Protein 7VNO (pdb70)

Sequence (904 aa):
LKPNVKEIPGPKARKVIEEHHKYMATTTNDPNEYFLVIERAEGVYWIDVDGNVLLDFSSGIGVMNVGLRNPKVIEAIKKQLDLVLHAAGTDYYNPYQVELAKKLVEIAPGDIERKVFLSNSGTEANEAALKIAKWSTNRKMFIAFIGAFHGRRTHGTMSLTASKPVQRSRMFPTMPGVVHVPYPNPYRNPWGIDGYENPDELINRVIDYIEEYLFEHYVPAEEVAGIFFEPIQGEGGYVVPPKNFFKELKKLADKHGILLIDDEVQMGMGRTGRMWAIEHFDIVPDIVTVAKALGGGIPIGATIFRADLDFGVSGVHSNTFGGNTVAAAAALAVIEELQNGLIENAQKLEPLFRERRLEEMKEKYEIIGDVRGLGLAWGVEFVKDRKTKEYATKERGEIVVEALKRGLALLGCGKSAIRLIPPLIISEEEAKMGLDIFEEAIKVVSERHGYKIHLKPNVKEIPGPKARKVIEEHHKYMATTTNDPNEYFLVIERAEGVYWIDVDGNVLLDFSSGIGVMNVGLRNPKVIEAIKKQLDLVLHAAGTDYYNPYQVELAKKLVEIAPGDIERKVFLSNSGTEANEAALKIAKWSTNRKMFIAFIGAFHGRTHGTMSLTASKPVQRSRMFPTMPGVVHVPYPNPYRNPWGIDGYENPDELINRVIDYIEEYLFEHYVPAEEVAGIFFEPIQGEGGYVVPPKNFFKELKKLADKHGILLIDDEVQMGMGRTGRMWAIEHFDIVPDIVTVAKALGGGIPIGATIFRADLDFGVSGVHSNTFGGNTVAAAAALAVIEELQNGLIENAQKLEPLFRERRLEEMKEKYEIIGDVRGLGLAWGVEFVKDRKTKEYATKERGEIVVEALKRGLALLGCGKSAIRLIPPLIISEEEAKMGLDIFEEAIKVVSERHGYKIH

Nearest PDB structures (foldseek):
  7vno-assembly1_A  TM=1.002E+00  e=1.100E-95  Pyrococcus horikoshii OT3
  2eo5-assembly1_A  TM=9.708E-01  e=4.259E-56  Sulfurisphaera tokodaii str. 7
  4atp-assembly2_H  TM=9.411E-01  e=1.383E-45  Paenarthrobacter aurescens TC1
  3gju-assembly1_A-2  TM=9.257E-01  e=5.301E-36  Mesorhizobium japonicum MAFF 303099
  3fcr-assembly1_A-2  TM=9.163E-01  e=5.950E-36  Ruegeria sp. TM1040

B-factor: mean 28.73, std 11.52, range [11.5, 78.12]

Foldseek 3Di:
DDQFFDDPVDPVLVVVVVVCVVPHDDDPDDVQQASAAFDDFDFQWTQHPVRGIFREQCCVLQQQQQGRCNPLLVVLLVVLVVPDFFDQVQPDPDVLLVVLQVVCQVQAPDPFGKGKWKDFAQLVLVVVVQLLLCQLLVARAEEEEALAQRDQALVRLLRHHADCVSCVVVPPGRPHYDYFHDLQCQDDPVNHNCVVVVPVSLCVRLCCCVVVDCVPPHVLLRYSAYEYECAHRLSFRGHHDLQNVVSVVVSCVVRVHFYEYEQQRPALLQQLGNGSCVSNPDRGQWYKYFRNLQSPGGMIMIMGRVSSDRPDPDSDDDRCTSGSSSSSSNVSSNVSSVVPLSVLLQVCFVVQVVLLVVLVVFFQQFLDWDGGRQKIKTFGAPHNVVSHGPQVLLSQLQVQLVSRRHHWDDHGRGMIIRGGHSSDDNVSVVVSSVSSSVSSVVSCVVVVTGGD/DDQFFDDVVDDVLVVVVVVCVVPHDDDPDDCQQASAAFDDFDFQWTQGPVRGIFGEQCCVVQQQQLGLDNPLLVVLLVVVVVPDFFDQCQPDNDVLLVVLQVVCQVQAPDDFGKGKWKDFAQLVLVVVVQLLLCQLLVARAEEEEALAQRDQALARLLRRHFDCVSCVVVPPGRPHYDYFHDQQCQDDPVNHNCVVVVVVSLVVRLCCCVVVPCVPPHVLLRYSAYEYECARRLQFRGHHDLQNVVSVVVSCVVRVHFYEYEQQRPALLQQLGRGSCVSNPDRGQWYKYFRNLQSPGGMIMIMGRHSSDNPDPDSDDDRCGSRSSSSSSNVSSNVSNVPPLSVLLVVCFVVQVVLVVVLVVFFQQFLDWDGGRQKIKTFGAPGNVVSHGPQVLQSQLSVQLVSRRYHWDAHHRGMTIRRGHSSADPVSVVVSSVSSSVSSVVSCVVVVTGGD

InterPro domains:
  IPR005814 Aminotransferase class-III [PF00202] (34-442)
  IPR005814 Aminotransferase class-III [PIRSF000521] (7-443)
  IPR005814 Aminotransferase class-III [cd00610] (19-442)
  IPR015421 Pyridoxal phosphate-dependent transferase, major domain [G3DSA:3.40.640.10] (72-341)
  IPR015422 Pyridoxal phosphate-dependent transferase, small domain [G3DSA:3.90.1150.10] (16-440)
  IPR015424 Pyridoxal phosphate-dependent transferase [SSF53383] (30-443)
  IPR049704 Aminotransferases class-III pyridoxal-phosphate attachment site [PS00600] (261-298)
  IPR050103 Class-III Pyridoxal-phosphate-dependent Aminotransferase [PTHR11986] (13-445)

Radius of gyration: 27.24 Å; Cα contacts (8 Å, |Δi|>4): 2282; chains: 2; bounding box: 82×69×56 Å

Organism: Pyrococcus horikoshii (strain ATCC 700860 / DSM 12428 / JCM 9974 / NBRC 100139 / OT-3) (NCBI:txid70601)

Structure (mmCIF, N/CA/C/O backbone):
data_7VNO
#
_entry.id   7VNO
#
_cell.length_a   113.378
_cell.length_b   113.378
_cell.length_c   290.041
_cell.angle_alpha   90.000
_cell.angle_beta   90.000
_cell.angle_gamma   120.000
#
_symmetry.space_group_name_H-M   'P 65 2 2'
#
loop_
_entity.id
_entity.type
_entity.pdbx_description
1 polymer '454aa long hypothetical 4-aminobutyrate aminotransferase'
2 non-polymer "PYRIDOXAL-5'-PHOSPHATE"
3 non-polymer GLYCEROL
4 non-polymer 1,2-ETHANEDIOL
5 water water
#
loop_
_atom_site.group_PDB
_atom_site.id
_atom_site.type_symbol
_atom_site.label_atom_id
_atom_site.label_alt_id
_atom_site.label_comp_id
_atom_site.label_asym_id
_atom_site.label_entity_id
_atom_site.label_seq_id
_atom_site.pdbx_PDB_ins_code
_atom_site.Cartn_x
_atom_site.Cartn_y
_atom_site.Cartn_z
_atom_site.occupancy
_atom_site.B_iso_or_equiv
_atom_site.auth_seq_id
_atom_site.auth_comp_id
_atom_site.auth_asym_id
_atom_site.auth_atom_id
_atom_site.pdbx_PDB_model_num
ATOM 1 N N . LEU A 1 3 ? 21.097 21.580 136.833 1.00 48.69 3 LEU A N 1
ATOM 2 C CA . LEU A 1 3 ? 20.507 22.797 137.462 1.00 44.09 3 LEU A CA 1
ATOM 3 C C . LEU A 1 3 ? 18.979 22.739 137.346 1.00 42.91 3 LEU A C 1
ATOM 4 O O . LEU A 1 3 ? 18.458 22.403 136.262 1.00 38.35 3 LEU A O 1
ATOM 9 N N . LYS A 1 4 ? 18.306 23.085 138.440 1.00 43.76 4 LYS A N 1
ATOM 10 C CA . LYS A 1 4 ? 16.847 23.320 138.515 1.00 45.76 4 LYS A CA 1
ATOM 11 C C . LYS A 1 4 ? 16.633 24.555 139.372 1.00 37.10 4 LYS A C 1
ATOM 12 O O . LYS A 1 4 ? 17.519 24.942 140.127 1.00 33.27 4 LYS A O 1
ATOM 18 N N . PRO A 1 5 ? 15.448 25.202 139.311 1.00 37.00 5 PRO A N 1
ATOM 19 C CA . PRO A 1 5 ? 15.142 26.283 140.245 1.00 38.10 5 PRO A CA 1
ATOM 20 C C . PRO A 1 5 ? 15.381 25.821 141.700 1.00 39.44 5 PRO A C 1
ATOM 21 O O . PRO A 1 5 ? 14.928 24.748 142.040 1.00 40.08 5 PRO A O 1
ATOM 25 N N . ASN A 1 6 ? 16.104 26.601 142.502 1.00 36.93 6 ASN A N 1
ATOM 26 C CA . ASN A 1 6 ? 16.507 26.247 143.893 1.00 36.18 6 ASN A CA 1
ATOM 27 C C . ASN A 1 6 ? 16.907 27.511 144.643 1.00 35.44 6 ASN A C 1
ATOM 28 O O . ASN A 1 6 ? 18.095 27.967 144.508 1.00 34.83 6 ASN A O 1
ATOM 33 N N . VAL A 1 7 ? 15.960 28.054 145.407 1.00 33.62 7 VAL A N 1
ATOM 34 C CA . VAL A 1 7 ? 16.112 29.334 146.148 1.00 35.98 7 VAL A CA 1
ATOM 35 C C . VAL A 1 7 ? 15.804 29.081 147.626 1.00 40.10 7 VAL A C 1
ATOM 36 O O . VAL A 1 7 ? 14.740 28.468 147.914 1.00 38.38 7 VAL A O 1
ATOM 40 N N . LYS A 1 8 ? 16.713 29.509 148.509 1.00 40.50 8 LYS A N 1
ATOM 41 C CA . LYS A 1 8 ? 16.519 29.532 149.981 1.00 47.85 8 LYS A CA 1
ATOM 42 C C . LYS A 1 8 ? 16.264 30.985 150.364 1.00 45.77 8 LYS A C 1
ATOM 43 O O . LYS A 1 8 ? 15.320 31.552 149.807 1.00 47.69 8 LYS A O 1
ATOM 49 N N . GLU A 1 9 ? 17.071 31.573 151.250 1.00 46.17 9 GLU A N 1
ATOM 50 C CA . GLU A 1 9 ? 16.944 33.012 151.605 1.00 42.82 9 GLU A CA 1
ATOM 51 C C . GLU A 1 9 ? 17.402 33.844 150.398 1.00 45.68 9 GLU A C 1
ATOM 52 O O . GLU A 1 9 ? 18.498 33.574 149.850 1.00 35.58 9 GLU A O 1
ATOM 58 N N . ILE A 1 10 ? 16.577 34.792 149.974 1.00 38.62 10 ILE A N 1
ATOM 59 C CA . ILE A 1 10 ? 16.958 35.761 148.907 1.00 40.95 10 ILE A CA 1
ATOM 60 C C . ILE A 1 10 ? 16.295 37.084 149.241 1.00 37.97 10 ILE A C 1
ATOM 61 O O . ILE A 1 10 ? 15.103 37.106 149.488 1.00 40.22 10 ILE A O 1
ATOM 66 N N . PRO A 1 11 ? 17.032 38.210 149.299 1.00 39.02 11 PRO A N 1
ATOM 67 C CA . PRO A 1 11 ? 18.480 38.209 149.108 1.00 41.14 11 PRO A CA 1
ATOM 68 C C . PRO A 1 11 ? 19.230 37.612 150.315 1.00 39.75 11 PRO A C 1
ATOM 69 O O . PRO A 1 11 ? 18.917 37.964 151.436 1.00 36.19 11 PRO A O 1
ATOM 73 N N . GLY A 1 12 ? 20.236 36.782 150.032 1.00 41.39 12 GLY A N 1
ATOM 74 C CA . GLY A 1 12 ? 21.120 36.183 151.045 1.00 44.97 12 GLY A CA 1
ATOM 75 C C . GLY A 1 12 ? 22.086 37.218 151.608 1.00 41.38 12 GLY A C 1
ATOM 76 O O . GLY A 1 12 ? 22.035 38.386 151.238 1.00 44.26 12 GLY A O 1
ATOM 77 N N . PRO A 1 13 ? 23.013 36.810 152.496 1.00 38.45 13 PRO A N 1
ATOM 78 C CA . PRO A 1 13 ? 23.959 37.750 153.111 1.00 39.24 13 PRO A CA 1
ATOM 79 C C . PRO A 1 13 ? 24.914 38.397 152.094 1.00 35.05 13 PRO A C 1
ATOM 80 O O . PRO A 1 13 ? 25.157 39.593 152.196 1.00 37.94 13 PRO A O 1
ATOM 84 N N . LYS A 1 14 ? 25.442 37.621 151.150 1.00 39.31 14 LYS A N 1
ATOM 85 C CA . LYS A 1 14 ? 26.418 38.130 150.153 1.00 39.62 14 LYS A CA 1
ATOM 86 C C . LYS A 1 14 ? 25.663 39.071 149.199 1.00 47.27 14 LYS A C 1
ATOM 87 O O . LYS A 1 14 ? 26.217 40.155 148.867 1.00 47.17 14 LYS A O 1
ATOM 93 N N . ALA A 1 15 ? 24.427 38.712 148.827 1.00 41.07 15 ALA A N 1
ATOM 94 C CA . ALA A 1 15 ? 23.535 39.567 148.009 1.00 39.16 15 ALA A CA 1
ATOM 95 C C . ALA A 1 15 ? 23.292 40.894 148.732 1.00 37.65 15 ALA A C 1
ATOM 96 O O . ALA A 1 15 ? 23.495 41.940 148.108 1.00 35.81 15 ALA A O 1
ATOM 98 N N . ARG A 1 16 ? 22.897 40.878 150.011 1.00 37.39 16 ARG A N 1
ATOM 99 C CA . ARG A 1 16 ? 22.629 42.122 150.784 1.00 40.64 16 ARG A CA 1
ATOM 100 C C . ARG A 1 16 ? 23.870 43.029 150.775 1.00 40.51 16 ARG A C 1
ATOM 101 O O . ARG A 1 16 ? 23.711 44.262 150.761 1.00 43.30 16 ARG A O 1
ATOM 109 N N . LYS A 1 17 ? 25.071 42.462 150.827 1.00 40.02 17 LYS A N 1
ATOM 110 C CA . LYS A 1 17 ? 26.305 43.275 150.935 1.00 42.75 17 LYS A CA 1
ATOM 111 C C . LYS A 1 17 ? 26.567 43.968 149.594 1.00 39.59 17 LYS A C 1
ATOM 112 O O . LYS A 1 17 ? 26.983 45.118 149.628 1.00 38.98 17 LYS A O 1
ATOM 118 N N . VAL A 1 18 ? 26.335 43.283 148.470 1.00 37.85 18 VAL A N 1
ATOM 119 C CA . VAL A 1 18 ? 26.532 43.879 147.116 1.00 36.20 18 VAL A CA 1
ATOM 120 C C . VAL A 1 18 ? 25.484 44.972 146.903 1.00 37.28 18 VAL A C 1
ATOM 121 O O . VAL A 1 18 ? 25.873 46.072 146.451 1.00 39.03 18 VAL A O 1
ATOM 125 N N . ILE A 1 19 ? 24.225 44.745 147.294 1.00 36.97 19 ILE A N 1
ATOM 126 C CA . ILE A 1 19 ? 23.178 45.800 147.179 1.00 36.12 19 ILE A CA 1
ATOM 127 C C . ILE A 1 19 ? 23.621 47.037 147.973 1.00 34.45 19 ILE A C 1
ATOM 128 O O . ILE A 1 19 ? 23.502 48.176 147.460 1.00 34.02 19 ILE A O 1
ATOM 133 N N . GLU A 1 20 ? 24.116 46.858 149.197 1.00 36.06 20 GLU A N 1
ATOM 134 C CA . GLU A 1 20 ? 24.583 47.994 150.035 1.00 35.53 20 GLU A CA 1
ATOM 135 C C . GLU A 1 20 ? 25.720 48.763 149.330 1.00 35.87 20 GLU A C 1
ATOM 136 O O . GLU A 1 20 ? 25.700 50.010 149.340 1.00 35.93 20 GLU A O 1
ATOM 142 N N . GLU A 1 21 ? 26.696 48.044 148.782 1.00 36.97 21 GLU A N 1
ATOM 143 C CA . GLU A 1 21 ? 27.883 48.640 148.112 1.00 36.76 21 GLU A CA 1
ATOM 144 C C . GLU A 1 21 ? 27.442 49.350 146.822 1.00 33.32 21 GLU A C 1
ATOM 145 O O . GLU A 1 21 ? 27.922 50.457 146.550 1.00 31.87 21 GLU A O 1
ATOM 151 N N . HIS A 1 22 ? 26.504 48.743 146.096 1.00 32.32 22 HIS A N 1
ATOM 152 C CA . HIS A 1 22 ? 26.009 49.341 144.829 1.00 31.42 22 HIS A CA 1
ATOM 153 C C . HIS A 1 22 ? 25.383 50.705 145.137 1.00 33.46 22 HIS A C 1
ATOM 154 O O . HIS A 1 22 ? 25.685 51.670 144.422 1.00 27.77 22 HIS A O 1
ATOM 161 N N . HIS A 1 23 ? 24.592 50.783 146.209 1.00 35.38 23 HIS A N 1
ATOM 162 C CA . HIS A 1 23 ? 23.930 52.052 146.611 1.00 39.71 23 HIS A CA 1
ATOM 163 C C . HIS A 1 23 ? 24.979 53.104 146.990 1.00 31.89 23 HIS A C 1
ATOM 164 O O . HIS A 1 23 ? 24.722 54.296 146.783 1.00 33.35 23 HIS A O 1
ATOM 171 N N . LYS A 1 24 ? 26.064 52.673 147.629 1.00 30.89 24 LYS A N 1
ATOM 172 C CA . LYS A 1 24 ? 27.159 53.580 148.062 1.00 31.26 24 LYS A CA 1
ATOM 173 C C . LYS A 1 24 ? 27.962 54.186 146.898 1.00 30.06 24 LYS A C 1
ATOM 174 O O . LYS A 1 24 ? 28.235 55.392 146.952 1.00 31.19 24 LYS A O 1
ATOM 180 N N . TYR A 1 25 ? 28.286 53.397 145.870 1.00 28.12 25 TYR A N 1
ATOM 181 C CA . TYR A 1 25 ? 29.251 53.855 144.822 1.00 26.30 25 TYR A CA 1
ATOM 182 C C . TYR A 1 25 ? 28.514 54.207 143.520 1.00 29.09 25 TYR A C 1
ATOM 183 O O . TYR A 1 25 ? 29.090 54.946 142.702 1.00 27.51 25 TYR A O 1
ATOM 192 N N . MET A 1 26 ? 27.304 53.715 143.296 1.00 27.71 26 MET A N 1
ATOM 193 C CA . MET A 1 26 ? 26.703 53.880 141.942 1.00 29.57 26 MET A CA 1
ATOM 194 C C . MET A 1 26 ? 25.535 54.865 141.894 1.00 31.27 26 MET A C 1
ATOM 195 O O . MET A 1 26 ? 24.885 55.094 142.903 1.00 27.45 26 MET A O 1
ATOM 200 N N . ALA A 1 27 ? 25.345 55.477 140.720 1.00 27.18 27 ALA A N 1
ATOM 201 C CA . ALA A 1 27 ? 24.266 56.447 140.436 1.00 31.84 27 ALA A CA 1
ATOM 202 C C . ALA A 1 27 ? 22.923 55.767 140.705 1.00 29.26 27 ALA A C 1
ATOM 203 O O . ALA A 1 27 ? 22.813 54.536 140.453 1.00 31.20 27 ALA A O 1
ATOM 205 N N . THR A 1 28 ? 21.941 56.542 141.156 1.00 34.14 28 THR A N 1
ATOM 206 C CA . THR A 1 28 ? 20.503 56.136 141.206 1.00 34.25 28 THR A CA 1
ATOM 207 C C . THR A 1 28 ? 19.969 56.068 139.762 1.00 36.10 28 THR A C 1
ATOM 208 O O . THR A 1 28 ? 19.935 57.111 139.105 1.00 37.22 28 THR A O 1
ATOM 212 N N . THR A 1 29 ? 19.641 54.863 139.292 1.00 39.50 29 THR A N 1
ATOM 213 C CA . THR A 1 29 ? 19.130 54.552 137.927 1.00 37.79 29 THR A CA 1
ATOM 214 C C . THR A 1 29 ? 17.744 53.901 138.086 1.00 39.33 29 THR A C 1
ATOM 215 O O . THR A 1 29 ? 16.852 54.579 138.649 1.00 36.49 29 THR A O 1
ATOM 219 N N . THR A 1 30 ? 17.597 52.631 137.668 1.00 39.38 30 THR A N 1
ATOM 220 C CA . THR A 1 30 ? 16.328 51.845 137.687 1.00 44.90 30 THR A CA 1
ATOM 221 C C . THR A 1 30 ? 16.469 50.605 138.596 1.00 43.39 30 THR A C 1
ATOM 222 O O . THR A 1 30 ? 15.557 49.742 138.544 1.00 38.43 30 THR A O 1
ATOM 226 N N . ASN A 1 31 ? 17.567 50.491 139.366 1.00 43.98 31 ASN A N 1
ATOM 227 C CA . ASN A 1 31 ? 17.788 49.358 140.316 1.00 46.52 31 ASN A CA 1
ATOM 228 C C . ASN A 1 31 ? 16.739 49.461 141.431 1.00 51.60 31 ASN A C 1
ATOM 229 O O . ASN A 1 31 ? 16.462 50.589 141.887 1.00 46.05 31 ASN A O 1
ATOM 234 N N . ASP A 1 32 ? 16.167 48.324 141.839 1.00 56.88 32 ASP A N 1
ATOM 235 C CA . ASP A 1 32 ? 15.121 48.264 142.895 1.00 56.24 32 ASP A CA 1
ATOM 236 C C . ASP A 1 32 ? 15.569 47.259 143.961 1.00 53.91 32 ASP A C 1
ATOM 237 O O . ASP A 1 32 ? 15.512 46.051 143.713 1.00 48.70 32 ASP A O 1
ATOM 242 N N . PRO A 1 33 ? 16.046 47.714 145.154 1.00 57.09 33 PRO A N 1
ATOM 243 C CA . PRO A 1 33 ? 16.446 46.788 146.223 1.00 57.83 33 PRO A CA 1
ATOM 244 C C . PRO A 1 33 ? 15.267 45.965 146.787 1.00 57.58 33 PRO A C 1
ATOM 245 O O . PRO A 1 33 ? 15.510 44.862 147.292 1.00 48.06 33 PRO A O 1
ATOM 249 N N . ASN A 1 34 ? 14.029 46.483 146.682 1.00 54.90 34 ASN A N 1
ATOM 250 C CA . ASN A 1 34 ? 12.807 45.850 147.264 1.00 57.08 34 ASN A CA 1
ATOM 251 C C . ASN A 1 34 ? 12.132 44.898 146.251 1.00 59.40 34 ASN A C 1
ATOM 252 O O . ASN A 1 34 ? 11.494 43.927 146.712 1.00 55.06 34 ASN A O 1
ATOM 257 N N . GLU A 1 35 ? 12.205 45.183 144.944 1.00 55.49 35 GLU A N 1
ATOM 258 C CA . GLU A 1 35 ? 11.509 44.344 143.922 1.00 60.55 35 GLU A CA 1
ATOM 259 C C . GLU A 1 35 ? 12.483 43.540 143.053 1.00 56.00 35 GLU A C 1
ATOM 260 O O . GLU A 1 35 ? 12.066 42.496 142.591 1.00 50.05 35 GLU A O 1
ATOM 266 N N . TYR A 1 36 ? 13.735 43.983 142.904 1.00 53.53 36 TYR A N 1
ATOM 267 C CA . TYR A 1 36 ? 14.704 43.304 141.998 1.00 52.56 36 TYR A CA 1
ATOM 268 C C . TYR A 1 36 ? 16.014 43.028 142.740 1.00 53.32 36 TYR A C 1
ATOM 269 O O . TYR A 1 36 ? 17.088 43.396 142.242 1.00 47.83 36 TYR A O 1
ATOM 278 N N . PHE A 1 37 ? 15.929 42.222 143.799 1.00 45.56 37 PHE A N 1
ATOM 279 C CA . PHE A 1 37 ? 17.096 41.925 144.659 1.00 43.27 37 PHE A CA 1
ATOM 280 C C . PHE A 1 37 ? 17.840 40.680 144.175 1.00 37.92 37 PHE A C 1
ATOM 281 O O . PHE A 1 37 ? 18.310 39.912 145.000 1.00 39.21 37 PHE A O 1
ATOM 289 N N . LEU A 1 38 ? 17.900 40.499 142.861 1.00 32.74 38 LEU A N 1
ATOM 290 C CA . LEU A 1 38 ? 18.641 39.384 142.211 1.00 33.25 38 LEU A CA 1
ATOM 291 C C . LEU A 1 38 ? 20.075 39.864 141.982 1.00 33.98 38 LEU A C 1
ATOM 292 O O . LEU A 1 38 ? 20.234 40.882 141.276 1.00 31.89 38 LEU A O 1
ATOM 297 N N . VAL A 1 39 ? 21.059 39.235 142.631 1.00 32.66 39 VAL A N 1
ATOM 298 C CA . VAL A 1 39 ? 22.497 39.637 142.535 1.00 32.37 39 VAL A CA 1
ATOM 299 C C . VAL A 1 39 ? 23.272 38.499 141.886 1.00 34.10 39 VAL A C 1
ATOM 300 O O . VAL A 1 39 ? 23.586 37.479 142.582 1.00 32.65 39 VAL A O 1
ATOM 304 N N . ILE A 1 40 ? 23.537 38.647 140.596 1.00 30.70 40 ILE A N 1
ATOM 305 C CA . ILE A 1 40 ? 23.989 37.532 139.721 1.00 35.19 40 ILE A CA 1
ATOM 306 C C . ILE A 1 40 ? 25.497 37.381 139.895 1.00 38.38 40 ILE A C 1
ATOM 307 O O . ILE A 1 40 ? 26.196 38.426 139.904 1.00 35.93 40 ILE A O 1
ATOM 312 N N . GLU A 1 41 ? 25.954 36.140 140.079 1.00 36.47 41 GLU A N 1
ATOM 313 C CA . GLU A 1 41 ? 27.391 35.799 140.150 1.00 39.02 41 GLU A CA 1
ATOM 314 C C . GLU A 1 41 ? 27.801 35.093 138.867 1.00 41.14 41 GLU A C 1
ATOM 315 O O . GLU A 1 41 ? 28.879 35.415 138.344 1.00 41.00 41 GLU A O 1
ATOM 321 N N . ARG A 1 42 ? 26.972 34.174 138.379 1.00 37.35 42 ARG A N 1
ATOM 322 C CA . ARG A 1 42 ? 27.255 33.479 137.104 1.00 40.73 42 ARG A CA 1
ATOM 323 C C . ARG A 1 42 ? 25.954 32.981 136.474 1.00 39.16 42 ARG A C 1
ATOM 324 O O . ARG A 1 42 ? 24.846 33.221 137.046 1.00 39.37 42 ARG A O 1
ATOM 332 N N . ALA A 1 43 ? 26.091 32.316 135.333 1.00 34.54 43 ALA A N 1
ATOM 333 C CA . ALA A 1 43 ? 24.978 31.933 134.463 1.00 38.87 43 ALA A CA 1
ATOM 334 C C . ALA A 1 43 ? 25.366 30.627 133.804 1.00 40.30 43 ALA A C 1
ATOM 335 O O . ALA A 1 43 ? 26.577 30.453 133.520 1.00 40.41 43 ALA A O 1
ATOM 337 N N . GLU A 1 44 ? 24.378 29.776 133.572 1.00 35.33 44 GLU A N 1
ATOM 338 C CA . GLU A 1 44 ? 24.549 28.474 132.897 1.00 39.44 44 GLU A CA 1
ATOM 339 C C . GLU A 1 44 ? 23.251 28.137 132.160 1.00 39.77 44 GLU A C 1
ATOM 340 O O . GLU A 1 44 ? 22.214 28.010 132.825 1.00 37.14 44 GLU A O 1
ATOM 346 N N . GLY A 1 45 ? 23.316 27.950 130.841 1.00 37.39 45 GLY A N 1
ATOM 347 C CA . GLY A 1 45 ? 22.142 27.531 130.050 1.00 38.63 45 GLY A CA 1
ATOM 348 C C . GLY A 1 45 ? 21.056 28.587 130.154 1.00 37.83 45 GLY A C 1
ATOM 349 O O . GLY A 1 45 ? 21.319 29.711 129.751 1.00 37.53 45 GLY A O 1
ATOM 350 N N . VAL A 1 46 ? 19.905 28.282 130.755 1.00 39.55 46 VAL A N 1
ATOM 351 C CA . VAL A 1 46 ? 18.853 29.309 131.005 1.00 35.15 46 VAL A CA 1
ATOM 352 C C . VAL A 1 46 ? 18.769 29.647 132.492 1.00 33.54 46 VAL A C 1
ATOM 353 O O . VAL A 1 46 ? 17.712 30.158 132.850 1.00 32.60 46 VAL A O 1
ATOM 357 N N . TYR A 1 47 ? 19.821 29.434 133.301 1.00 30.56 47 TYR A N 1
ATOM 358 C CA . TYR A 1 47 ? 19.811 29.664 134.770 1.00 29.26 47 TYR A CA 1
ATOM 359 C C . TYR A 1 47 ? 20.818 30.732 135.214 1.00 33.28 47 TYR A C 1
ATOM 360 O O . TYR A 1 47 ? 22.008 30.790 134.753 1.00 32.03 47 TYR A O 1
ATOM 369 N N . TRP A 1 48 ? 20.351 31.515 136.185 1.00 29.88 48 TRP A N 1
ATOM 370 C CA . TRP A 1 48 ? 21.156 32.545 136.878 1.00 31.46 48 TRP A CA 1
ATOM 371 C C . TRP A 1 48 ? 21.613 31.902 138.187 1.00 36.55 48 TRP A C 1
ATOM 372 O O . TRP A 1 48 ? 20.777 31.239 138.821 1.00 34.13 48 TRP A O 1
ATOM 383 N N . ILE A 1 49 ? 22.894 32.018 138.527 1.00 34.83 49 ILE A N 1
ATOM 384 C CA . ILE A 1 49 ? 23.338 31.524 139.860 1.00 31.03 49 ILE A CA 1
ATOM 385 C C . ILE A 1 49 ? 23.715 32.780 140.643 1.00 30.88 49 ILE A C 1
ATOM 386 O O . ILE A 1 49 ? 24.637 33.491 140.212 1.00 34.92 49 ILE A O 1
ATOM 391 N N . ASP A 1 50 ? 23.015 33.038 141.748 1.00 29.05 50 ASP A N 1
ATOM 392 C CA . ASP A 1 50 ? 23.277 34.253 142.564 1.00 29.04 50 ASP A CA 1
ATOM 393 C C . ASP A 1 50 ? 24.507 34.042 143.458 1.00 32.92 50 ASP A C 1
ATOM 394 O O . ASP A 1 50 ? 24.962 32.896 143.598 1.00 30.92 50 ASP A O 1
ATOM 399 N N . VAL A 1 51 ? 24.992 35.126 144.060 1.00 33.41 51 VAL A N 1
ATOM 400 C CA . VAL A 1 51 ? 26.232 35.114 144.890 1.00 35.16 51 VAL A CA 1
ATOM 401 C C . VAL A 1 51 ? 26.040 34.215 146.118 1.00 36.87 51 VAL A C 1
ATOM 402 O O . VAL A 1 51 ? 27.050 33.907 146.769 1.00 35.36 51 VAL A O 1
ATOM 406 N N . ASP A 1 52 ? 24.796 33.861 146.450 1.00 35.40 52 ASP A N 1
ATOM 407 C CA . ASP A 1 52 ? 24.530 33.026 147.652 1.00 36.81 52 ASP A CA 1
ATOM 408 C C . ASP A 1 52 ? 24.243 31.588 147.197 1.00 36.64 52 ASP A C 1
ATOM 409 O O . ASP A 1 52 ? 23.971 30.761 148.081 1.00 39.31 52 ASP A O 1
ATOM 414 N N . GLY A 1 53 ? 24.330 31.291 145.897 1.00 31.26 53 GLY A N 1
ATOM 415 C CA . GLY A 1 53 ? 24.178 29.931 145.335 1.00 32.72 53 GLY A CA 1
ATOM 416 C C . GLY A 1 53 ? 22.733 29.574 144.983 1.00 35.22 53 GLY A C 1
ATOM 417 O O . GLY A 1 53 ? 22.504 28.470 144.460 1.00 30.56 53 GLY A O 1
ATOM 418 N N . ASN A 1 54 ? 21.780 30.504 145.163 1.00 34.18 54 ASN A N 1
ATOM 419 C CA . ASN A 1 54 ? 20.408 30.390 144.588 1.00 31.95 54 ASN A CA 1
ATOM 420 C C . ASN A 1 54 ? 20.465 30.232 143.072 1.00 32.62 54 ASN A C 1
ATOM 421 O O . ASN A 1 54 ? 21.280 30.929 142.404 1.00 33.83 54 ASN A O 1
ATOM 426 N N . VAL A 1 55 ? 19.665 29.320 142.551 1.00 29.95 55 VAL A N 1
ATOM 427 C CA . VAL A 1 55 ? 19.557 28.999 141.106 1.00 31.84 55 VAL A CA 1
ATOM 428 C C . VAL A 1 55 ? 18.169 29.407 140.601 1.00 34.23 55 VAL A C 1
ATOM 429 O O . VAL A 1 55 ? 17.140 28.846 141.078 1.00 29.55 55 VAL A O 1
ATOM 433 N N . LEU A 1 56 ? 18.122 30.300 139.613 1.00 31.43 56 LEU A N 1
ATOM 434 C CA . LEU A 1 56 ? 16.833 30.841 139.109 1.00 30.89 56 LEU A CA 1
ATOM 435 C C . LEU A 1 56 ? 16.712 30.625 137.615 1.00 29.76 56 LEU A C 1
ATOM 436 O O . LEU A 1 56 ? 17.670 30.962 136.883 1.00 29.14 56 LEU A O 1
ATOM 441 N N . LEU A 1 57 ? 15.559 30.099 137.190 1.00 28.00 57 LEU A N 1
ATOM 442 C CA . LEU A 1 57 ? 15.240 29.932 135.750 1.00 28.56 57 LEU A CA 1
ATOM 443 C C . LEU A 1 57 ? 15.103 31.351 135.196 1.00 28.49 57 LEU A C 1
ATOM 444 O O . LEU A 1 57 ? 14.484 32.182 135.877 1.00 26.73 57 LEU A O 1
ATOM 449 N N . ASP A 1 58 ? 15.629 31.619 134.002 1.00 28.41 58 ASP A N 1
ATOM 450 C CA . ASP A 1 58 ? 15.579 33.020 133.512 1.00 27.68 58 ASP A CA 1
ATOM 451 C C . ASP A 1 58 ? 14.461 33.233 132.489 1.00 22.18 58 ASP A C 1
ATOM 452 O O . ASP A 1 58 ? 14.423 32.507 131.486 1.00 26.93 58 ASP A O 1
ATOM 457 N N . PHE A 1 59 ? 13.580 34.188 132.788 1.00 24.66 59 PHE A N 1
ATOM 458 C CA . PHE A 1 59 ? 12.496 34.629 131.874 1.00 23.58 59 PHE A CA 1
ATOM 459 C C . PHE A 1 59 ? 12.737 36.109 131.542 1.00 25.29 59 PHE A C 1
ATOM 460 O O . PHE A 1 59 ? 11.829 36.759 131.008 1.00 25.11 59 PHE A O 1
ATOM 468 N N . SER A 1 60 ? 13.937 36.608 131.863 1.00 26.30 60 SER A N 1
ATOM 469 C CA . SER A 1 60 ? 14.298 38.043 131.671 1.00 30.87 60 SER A CA 1
ATOM 470 C C . SER A 1 60 ? 15.189 38.244 130.432 1.00 32.70 60 SER A C 1
ATOM 471 O O . SER A 1 60 ? 15.070 39.319 129.772 1.00 31.29 60 SER A O 1
ATOM 474 N N . SER A 1 61 ? 16.017 37.246 130.092 1.00 31.02 61 SER A N 1
ATOM 475 C CA . SER A 1 61 ? 17.083 37.339 129.058 1.00 30.82 61 SER A CA 1
ATOM 476 C C . SER A 1 61 ? 17.925 38.586 129.340 1.00 32.75 61 SER A C 1
ATOM 477 O O . SER A 1 61 ? 18.516 39.106 128.399 1.00 36.12 61 SER A O 1
ATOM 480 N N . GLY A 1 62 ? 17.940 39.082 130.585 1.00 31.19 62 GLY A N 1
ATOM 481 C CA . GLY A 1 62 ? 18.614 40.341 130.963 1.00 32.94 62 GLY A CA 1
ATOM 482 C C . GLY A 1 62 ? 18.106 41.539 130.158 1.00 36.62 62 GLY A C 1
ATOM 483 O O . GLY A 1 62 ? 18.936 42.290 129.593 1.00 35.77 62 GLY A O 1
ATOM 484 N N . ILE A 1 63 ? 16.786 41.741 130.142 1.00 32.95 63 ILE A N 1
ATOM 485 C CA . ILE A 1 63 ? 16.060 42.797 129.370 1.00 34.42 63 ILE A CA 1
ATOM 486 C C . ILE A 1 63 ? 16.271 42.522 127.872 1.00 36.03 63 ILE A C 1
ATOM 487 O O . ILE A 1 63 ? 16.590 43.473 127.124 1.00 31.28 63 ILE A O 1
ATOM 492 N N . GLY A 1 64 ? 16.097 41.260 127.450 1.00 34.16 64 GLY A N 1
ATOM 493 C CA . GLY A 1 64 ? 16.039 40.888 126.029 1.00 35.02 64 GLY A CA 1
ATOM 494 C C . GLY A 1 64 ? 17.405 40.944 125.336 1.00 31.57 64 GLY A C 1
ATOM 495 O O . GLY A 1 64 ? 17.402 41.053 124.114 1.00 32.33 64 GLY A O 1
ATOM 496 N N . VAL A 1 65 ? 18.522 40.842 126.067 1.00 30.91 65 VAL A N 1
ATOM 497 C CA . VAL A 1 65 ? 19.913 40.813 125.502 1.00 34.07 65 VAL A CA 1
ATOM 498 C C . VAL A 1 65 ? 20.352 39.363 125.235 1.00 33.36 65 VAL A C 1
ATOM 499 O O . VAL A 1 65 ? 20.989 39.083 124.193 1.00 28.60 65 VAL A O 1
ATOM 503 N N . MET A 1 66 ? 20.015 38.438 126.136 1.00 32.80 66 MET A N 1
ATOM 504 C CA . MET A 1 66 ? 20.553 37.051 126.110 1.00 32.96 66 MET A CA 1
ATOM 505 C C . MET A 1 66 ? 19.656 36.102 125.310 1.00 32.16 66 MET A C 1
ATOM 506 O O . MET A 1 66 ? 19.500 34.925 125.714 1.00 31.69 66 MET A O 1
ATOM 511 N N . ASN A 1 67 ? 19.165 36.534 124.140 1.00 31.02 67 ASN A N 1
ATOM 512 C CA . ASN A 1 67 ? 18.324 35.695 123.252 1.00 28.04 67 ASN A CA 1
ATOM 513 C C . ASN A 1 67 ? 19.005 34.352 122.965 1.00 32.20 67 ASN A C 1
ATOM 514 O O . ASN A 1 67 ? 18.290 33.357 122.907 1.00 30.55 67 ASN A O 1
ATOM 519 N N . VAL A 1 68 ? 20.320 34.303 122.738 1.00 32.46 68 VAL A N 1
ATOM 520 C CA . VAL A 1 68 ? 20.993 33.008 122.386 1.00 32.22 68 VAL A CA 1
ATOM 521 C C . VAL A 1 68 ? 21.418 32.214 123.625 1.00 31.30 68 VAL A C 1
ATOM 522 O O . VAL A 1 68 ? 22.136 31.191 123.452 1.00 31.21 68 VAL A O 1
ATOM 526 N N . GLY A 1 69 ? 20.988 32.611 124.815 1.00 31.93 69 GLY A N 1
ATOM 527 C CA . GLY A 1 69 ? 21.375 31.933 126.069 1.00 33.66 69 GLY A CA 1
ATOM 528 C C . GLY A 1 69 ? 22.223 32.820 126.940 1.00 31.46 69 GLY A C 1
ATOM 529 O O . GLY A 1 69 ? 22.825 33.763 126.400 1.00 32.87 69 GLY A O 1
ATOM 530 N N . LEU A 1 70 ? 22.246 32.563 128.254 1.00 31.25 70 LEU A N 1
ATOM 531 C CA . LEU A 1 70 ? 22.934 33.435 129.246 1.00 34.34 70 LEU A CA 1
ATOM 532 C C . LEU A 1 70 ? 24.472 33.335 129.102 1.00 35.59 70 LEU A C 1
ATOM 533 O O . LEU A 1 70 ? 25.188 34.305 129.483 1.00 34.95 70 LEU A O 1
ATOM 538 N N . ARG A 1 71 ? 24.974 32.230 128.555 1.00 36.64 71 ARG A N 1
ATOM 539 C CA . ARG A 1 71 ? 26.436 32.047 128.343 1.00 42.46 71 ARG A CA 1
ATOM 540 C C . ARG A 1 71 ? 26.613 31.104 127.163 1.00 42.63 71 ARG A C 1
ATOM 541 O O . ARG A 1 71 ? 26.865 29.933 127.396 1.00 38.74 71 ARG A O 1
ATOM 549 N N . ASN A 1 72 ? 26.389 31.581 125.938 1.00 39.05 72 ASN A N 1
ATOM 550 C CA . ASN A 1 72 ? 26.285 30.660 124.775 1.00 41.12 72 ASN A CA 1
ATOM 551 C C . ASN A 1 72 ? 27.701 30.229 124.371 1.00 42.50 72 ASN A C 1
ATOM 552 O O . ASN A 1 72 ? 28.542 31.099 124.137 1.00 34.48 72 ASN A O 1
ATOM 557 N N . PRO A 1 73 ? 28.004 28.901 124.299 1.00 46.69 73 PRO A N 1
ATOM 558 C CA . PRO A 1 73 ? 29.373 28.412 124.060 1.00 45.17 73 PRO A CA 1
ATOM 559 C C . PRO A 1 73 ? 29.955 28.849 122.703 1.00 41.98 73 PRO A C 1
ATOM 560 O O . PRO A 1 73 ? 31.152 29.161 122.659 1.00 38.05 73 PRO A O 1
ATOM 564 N N . LYS A 1 74 ? 29.122 28.870 121.648 1.00 38.83 74 LYS A N 1
ATOM 565 C CA . LYS A 1 74 ? 29.514 29.301 120.272 1.00 44.99 74 LYS A CA 1
ATOM 566 C C . LYS A 1 74 ? 29.879 30.790 120.268 1.00 41.06 74 LYS A C 1
ATOM 567 O O . LYS A 1 74 ? 30.867 31.150 119.580 1.00 35.40 74 LYS A O 1
ATOM 573 N N . VAL A 1 75 ? 29.132 31.620 121.013 1.00 35.49 75 VAL A N 1
ATOM 574 C CA . VAL A 1 75 ? 29.408 33.083 121.147 1.00 35.72 75 VAL A CA 1
ATOM 575 C C . VAL A 1 75 ? 30.728 33.227 121.895 1.00 33.90 75 VAL A C 1
ATOM 576 O O . VAL A 1 75 ? 31.574 34.095 121.494 1.00 34.64 75 VAL A O 1
ATOM 580 N N . ILE A 1 76 ? 30.905 32.446 122.962 1.00 33.76 76 ILE A N 1
ATOM 581 C CA . ILE A 1 76 ? 32.108 32.573 123.844 1.00 31.30 76 ILE A CA 1
ATOM 582 C C . ILE A 1 76 ? 33.349 32.144 123.025 1.00 31.85 76 ILE A C 1
ATOM 583 O O . ILE A 1 76 ? 34.373 32.835 123.107 1.00 32.57 76 ILE A O 1
ATOM 588 N N . GLU A 1 77 ? 33.264 31.034 122.287 1.00 36.50 77 GLU A N 1
ATOM 589 C CA . GLU A 1 77 ? 34.367 30.541 121.411 1.00 37.66 77 GLU A CA 1
ATOM 590 C C . GLU A 1 77 ? 34.733 31.648 120.397 1.00 36.37 77 GLU A C 1
ATOM 591 O O . GLU A 1 77 ? 35.919 31.938 120.220 1.00 37.33 77 GLU A O 1
ATOM 597 N N . ALA A 1 78 ? 33.751 32.276 119.751 1.00 35.27 78 ALA A N 1
ATOM 598 C CA . ALA A 1 78 ? 33.997 33.361 118.776 1.00 30.53 78 ALA A CA 1
ATOM 599 C C . ALA A 1 78 ? 34.719 34.508 119.477 1.00 30.68 78 ALA A C 1
ATOM 600 O O . ALA A 1 78 ? 35.692 35.040 118.919 1.00 35.29 78 ALA A O 1
ATOM 602 N N . ILE A 1 79 ? 34.309 34.863 120.688 1.00 32.42 79 ILE A N 1
ATOM 603 C CA . ILE A 1 79 ? 34.989 35.944 121.459 1.00 33.05 79 ILE A CA 1
ATOM 604 C C . ILE A 1 79 ? 36.447 35.556 121.752 1.00 36.22 79 ILE A C 1
ATOM 605 O O . ILE A 1 79 ? 37.348 36.407 121.467 1.00 33.67 79 ILE A O 1
ATOM 610 N N . LYS A 1 80 ? 36.702 34.364 122.318 1.00 39.00 80 LYS A N 1
ATOM 611 C CA . LYS A 1 80 ? 38.089 33.967 122.749 1.00 37.95 80 LYS A CA 1
ATOM 612 C C . LYS A 1 80 ? 39.028 33.944 121.536 1.00 37.51 80 LYS A C 1
ATOM 613 O O . LYS A 1 80 ? 40.146 34.471 121.689 1.00 45.21 80 LYS A O 1
ATOM 619 N N . LYS A 1 81 ? 38.566 33.427 120.388 1.00 34.59 81 LYS A N 1
ATOM 620 C CA . LYS A 1 81 ? 39.258 33.384 119.068 1.00 38.44 81 LYS A CA 1
ATOM 621 C C . LYS A 1 81 ? 39.604 34.812 118.600 1.00 40.33 81 LYS A C 1
ATOM 622 O O . LYS A 1 81 ? 40.754 35.063 118.115 1.00 36.62 81 LYS A O 1
ATOM 628 N N . GLN A 1 82 ? 38.669 35.753 118.755 1.00 35.54 82 GLN A N 1
ATOM 629 C CA . GLN A 1 82 ? 38.912 37.166 118.370 1.00 34.48 82 GLN A CA 1
ATOM 630 C C . GLN A 1 82 ? 39.907 37.807 119.344 1.00 31.65 82 GLN A C 1
ATOM 631 O O . GLN A 1 82 ? 40.741 38.574 118.872 1.00 30.22 82 GLN A O 1
ATOM 637 N N . LEU A 1 83 ? 39.895 37.460 120.633 1.00 31.15 83 LEU A N 1
ATOM 638 C CA . LEU A 1 83 ? 40.859 38.008 121.625 1.00 32.81 83 LEU A CA 1
ATOM 639 C C . LEU A 1 83 ? 42.297 37.605 121.256 1.00 35.84 83 LEU A C 1
ATOM 640 O O . LEU A 1 83 ? 43.212 38.359 121.615 1.00 36.19 83 LEU A O 1
ATOM 645 N N . ASP A 1 84 ? 42.501 36.457 120.606 1.00 33.57 84 ASP A N 1
ATOM 646 C CA . ASP A 1 84 ? 43.864 36.020 120.172 1.00 38.45 84 ASP A CA 1
ATOM 647 C C . ASP A 1 84 ? 44.342 36.817 118.947 1.00 40.93 84 ASP A C 1
ATOM 648 O O . ASP A 1 84 ? 45.558 36.705 118.613 1.00 42.99 84 ASP A O 1
ATOM 653 N N . LEU A 1 85 ? 43.478 37.625 118.319 1.00 35.87 85 LEU A N 1
ATOM 654 C CA . LEU A 1 85 ? 43.825 38.394 117.091 1.00 35.02 85 LEU A CA 1
ATOM 655 C C . LEU A 1 85 ? 43.986 39.885 117.398 1.00 39.23 85 LEU A C 1
ATOM 656 O O . LEU A 1 85 ? 45.112 40.441 117.216 1.00 37.94 85 LEU A O 1
ATOM 661 N N . VAL A 1 86 ? 42.869 40.534 117.707 1.00 40.17 86 VAL A N 1
ATOM 662 C CA . VAL A 1 86 ? 42.857 42.002 117.967 1.00 37.70 86 VAL A CA 1
ATOM 663 C C . VAL A 1 86 ? 41.537 42.339 118.671 1.00 38.59 86 VAL A C 1
ATOM 664 O O . VAL A 1 86 ? 40.574 41.667 118.365 1.00 34.46 86 VAL A O 1
ATOM 668 N N . LEU A 1 87 ? 41.495 43.361 119.535 1.00 37.09 87 LEU A N 1
ATOM 669 C CA . LEU A 1 87 ? 40.227 43.719 120.231 1.00 38.93 87 LEU A CA 1
ATOM 670 C C . LEU A 1 87 ? 39.587 44.952 119.583 1.00 43.24 87 LEU A C 1
ATOM 671 O O . LEU A 1 87 ? 38.474 44.854 119.091 1.00 43.18 87 LEU A O 1
ATOM 676 N N . HIS A 1 88 ? 40.320 46.054 119.550 1.00 40.97 88 HIS A N 1
ATOM 677 C CA . HIS A 1 88 ? 39.830 47.316 118.967 1.00 38.25 88 HIS A CA 1
ATOM 678 C C . HIS A 1 88 ? 40.822 47.723 117.880 1.00 41.10 88 HIS A C 1
ATOM 679 O O . HIS A 1 88 ? 42.009 47.609 118.106 1.00 35.90 88 HIS A O 1
ATOM 686 N N . ALA A 1 89 ? 40.309 48.151 116.734 1.00 41.93 89 ALA A N 1
ATOM 687 C CA . ALA A 1 89 ? 41.179 48.532 115.594 1.00 49.29 89 ALA A CA 1
ATOM 688 C C . ALA A 1 89 ? 40.816 49.931 115.077 1.00 55.04 89 ALA A C 1
ATOM 689 O O . ALA A 1 89 ? 41.141 50.224 113.896 1.00 54.02 89 ALA A O 1
ATOM 691 N N . ALA A 1 90 ? 40.156 50.761 115.903 1.00 52.36 90 ALA A N 1
ATOM 692 C CA . ALA A 1 90 ? 39.710 52.120 115.513 1.00 50.64 90 ALA A CA 1
ATOM 693 C C . ALA A 1 90 ? 38.876 51.972 114.227 1.00 51.79 90 ALA A C 1
ATOM 694 O O . ALA A 1 90 ? 39.329 52.453 113.161 1.00 45.64 90 ALA A O 1
ATOM 696 N N . GLY A 1 91 ? 37.724 51.290 114.334 1.00 55.90 91 GLY A N 1
ATOM 697 C CA . GLY A 1 91 ? 36.785 50.947 113.236 1.00 58.21 91 GLY A CA 1
ATOM 698 C C . GLY A 1 91 ? 36.516 52.088 112.254 1.00 56.01 91 GLY A C 1
ATOM 699 O O . GLY A 1 91 ? 36.320 51.795 111.035 1.00 46.92 91 GLY A O 1
ATOM 700 N N . THR A 1 92 ? 36.485 53.344 112.728 1.00 55.83 92 THR A N 1
ATOM 701 C CA . THR A 1 92 ? 36.086 54.533 111.912 1.00 55.11 92 THR A CA 1
ATOM 702 C C . THR A 1 92 ? 37.299 55.351 111.395 1.00 54.48 92 THR A C 1
ATOM 703 O O . THR A 1 92 ? 37.062 56.297 110.592 1.00 45.69 92 THR A O 1
ATOM 707 N N . ASP A 1 93 ? 38.542 55.053 111.801 1.00 52.44 93 ASP A N 1
ATOM 708 C CA . ASP A 1 93 ? 39.739 55.751 111.242 1.00 55.41 93 ASP A CA 1
ATOM 709 C C . ASP A 1 93 ? 40.508 54.772 110.348 1.00 55.69 93 ASP A C 1
ATOM 710 O O . ASP A 1 93 ? 40.835 55.157 109.194 1.00 56.70 93 ASP A O 1
ATOM 715 N N . TYR A 1 94 ? 40.760 53.564 110.879 1.00 51.27 94 TYR A N 1
ATOM 716 C CA . TYR A 1 94 ? 41.366 52.394 110.172 1.00 49.33 94 TYR A CA 1
ATOM 717 C C . TYR A 1 94 ? 40.259 51.419 109.726 1.00 46.51 94 TYR A C 1
ATOM 718 O O . TYR A 1 94 ? 39.091 51.541 110.135 1.00 44.70 94 TYR A O 1
ATOM 727 N N . TYR A 1 95 ? 40.610 50.449 108.890 1.00 44.29 95 TYR A N 1
ATOM 728 C CA . TYR A 1 95 ? 39.665 49.397 108.426 1.00 42.42 95 TYR A CA 1
ATOM 729 C C . TYR A 1 95 ? 40.009 48.071 109.140 1.00 43.39 95 TYR A C 1
ATOM 730 O O . TYR A 1 95 ? 41.188 47.891 109.656 1.00 37.70 95 TYR A O 1
ATOM 739 N N . ASN A 1 96 ? 39.036 47.148 109.200 1.00 37.99 96 ASN A N 1
ATOM 740 C CA . ASN A 1 96 ? 39.262 45.754 109.671 1.00 37.29 96 ASN A CA 1
ATOM 741 C C . ASN A 1 96 ? 38.177 44.852 109.087 1.00 36.94 96 ASN A C 1
ATOM 742 O O . ASN A 1 96 ? 37.028 45.277 108.980 1.00 34.73 96 ASN A O 1
ATOM 747 N N . PRO A 1 97 ? 38.523 43.607 108.679 1.00 33.02 97 PRO A N 1
ATOM 748 C CA . PRO A 1 97 ? 37.584 42.715 108.009 1.00 31.99 97 PRO A CA 1
ATOM 749 C C . PRO A 1 97 ? 36.444 42.176 108.884 1.00 27.95 97 PRO A C 1
ATOM 750 O O . PRO A 1 97 ? 35.431 41.803 108.357 1.00 26.01 97 PRO A O 1
ATOM 754 N N . TYR A 1 98 ? 36.598 42.199 110.195 1.00 29.82 98 TYR A N 1
ATOM 755 C CA . TYR A 1 98 ? 35.595 41.655 111.149 1.00 29.83 98 TYR A CA 1
ATOM 756 C C . TYR A 1 98 ? 34.286 42.480 111.087 1.00 25.85 98 TYR A C 1
ATOM 757 O O . TYR A 1 98 ? 33.200 41.884 110.874 1.00 25.01 98 TYR A O 1
ATOM 766 N N . GLN A 1 99 ? 34.397 43.808 111.230 1.00 27.25 99 GLN A N 1
ATOM 767 C CA . GLN A 1 99 ? 33.263 44.774 111.174 1.00 25.08 99 GLN A CA 1
ATOM 768 C C . GLN A 1 99 ? 32.650 44.693 109.778 1.00 25.15 99 GLN A C 1
ATOM 769 O O . GLN A 1 99 ? 31.431 44.653 109.643 1.00 21.76 99 GLN A O 1
ATOM 775 N N . VAL A 1 100 ? 33.437 44.521 108.727 1.00 22.77 100 VAL A N 1
ATOM 776 C CA . VAL A 1 100 ? 32.850 44.481 107.361 1.00 22.29 100 VAL A CA 1
ATOM 777 C C . VAL A 1 100 ? 32.029 43.201 107.184 1.00 21.15 100 VAL A C 1
ATOM 778 O O . VAL A 1 100 ? 30.999 43.238 106.511 1.00 21.10 100 VAL A O 1
ATOM 782 N N . GLU A 1 101 ? 32.521 42.072 107.673 1.00 21.01 101 GLU A N 1
ATOM 783 C CA . GLU A 1 101 ? 31.808 40.782 107.590 1.00 22.61 101 GLU A CA 1
ATOM 784 C C . GLU A 1 101 ? 30.457 40.882 108.364 1.00 20.62 101 GLU A C 1
ATOM 785 O O . GLU A 1 101 ? 29.451 40.406 107.826 1.00 19.72 101 GLU A O 1
ATOM 791 N N . LEU A 1 102 ? 30.430 41.548 109.516 1.00 21.88 102 LEU A N 1
ATOM 792 C CA . LEU A 1 102 ? 29.153 41.778 110.256 1.00 21.60 102 LEU A CA 1
ATOM 793 C C . LEU A 1 102 ? 28.242 42.673 109.405 1.00 19.53 102 LEU A C 1
ATOM 794 O O . LEU A 1 102 ? 27.047 42.350 109.241 1.00 20.68 102 LEU A O 1
ATOM 799 N N . ALA A 1 103 ? 28.768 43.766 108.854 1.00 19.82 103 ALA A N 1
ATOM 800 C CA . ALA A 1 103 ? 27.955 44.692 108.030 1.00 21.05 103 ALA A CA 1
ATOM 801 C C . ALA A 1 103 ? 27.331 43.941 106.877 1.00 20.39 103 ALA A C 1
ATOM 802 O O . ALA A 1 103 ? 26.159 44.124 106.615 1.00 20.36 103 ALA A O 1
ATOM 804 N N . LYS A 1 104 ? 28.099 43.088 106.190 1.00 20.79 104 LYS A N 1
ATOM 805 C CA . LYS A 1 104 ? 27.591 42.349 105.023 1.00 23.44 104 LYS A CA 1
ATOM 806 C C . LYS A 1 104 ? 26.436 41.447 105.468 1.00 18.76 104 LYS A C 1
ATOM 807 O O . LYS A 1 104 ? 25.423 41.374 104.723 1.00 20.89 104 LYS A O 1
ATOM 813 N N . LYS A 1 105 ? 26.580 40.786 106.612 1.00 22.41 105 LYS A N 1
ATOM 814 C CA . LYS A 1 105 ? 25.547 39.856 107.140 1.00 22.48 105 LYS A CA 1
ATOM 815 C C . LYS A 1 105 ? 24.277 40.647 107.526 1.00 20.70 105 LYS A C 1
ATOM 816 O O . LYS A 1 105 ? 23.173 40.234 107.171 1.00 22.38 105 LYS A O 1
ATOM 822 N N . LEU A 1 106 ? 24.441 41.804 108.154 1.00 20.91 106 LEU A N 1
ATOM 823 C CA . LEU A 1 106 ? 23.282 42.634 108.589 1.00 19.13 106 LEU A CA 1
ATOM 824 C C . LEU A 1 106 ? 22.556 43.177 107.380 1.00 20.30 106 LEU A C 1
ATOM 825 O O . LEU A 1 106 ? 21.312 43.176 107.367 1.00 20.72 106 LEU A O 1
ATOM 830 N N . VAL A 1 107 ? 23.288 43.556 106.332 1.00 19.37 107 VAL A N 1
ATOM 831 C CA . VAL A 1 107 ? 22.671 44.001 105.068 1.00 20.37 107 VAL A CA 1
ATOM 832 C C . VAL A 1 107 ? 21.808 42.865 104.521 1.00 21.24 107 VAL A C 1
ATOM 833 O O . VAL A 1 107 ? 20.717 43.160 104.037 1.00 22.60 107 VAL A O 1
ATOM 837 N N . GLU A 1 108 ? 22.295 41.635 104.585 1.00 23.21 108 GLU A N 1
ATOM 838 C CA . GLU A 1 108 ? 21.637 40.442 103.969 1.00 25.80 108 GLU A CA 1
ATOM 839 C C . GLU A 1 108 ? 20.350 40.136 104.764 1.00 23.28 108 GLU A C 1
ATOM 840 O O . GLU A 1 108 ? 19.327 39.940 104.149 1.00 23.27 108 GLU A O 1
ATOM 846 N N . ILE A 1 109 ? 20.409 40.169 106.088 1.00 21.72 109 ILE A N 1
ATOM 847 C CA . ILE A 1 109 ? 19.276 39.700 106.953 1.00 23.26 109 ILE A CA 1
ATOM 848 C C . ILE A 1 109 ? 18.253 40.809 107.209 1.00 22.40 109 ILE A C 1
ATOM 849 O O . ILE A 1 109 ? 17.215 40.496 107.834 1.00 20.61 109 ILE A O 1
ATOM 854 N N . ALA A 1 110 ? 18.532 42.041 106.755 1.00 20.97 110 ALA A N 1
ATOM 855 C CA . ALA A 1 110 ? 17.629 43.206 106.887 1.00 20.60 110 ALA A CA 1
ATOM 856 C C . ALA A 1 110 ? 16.266 42.826 106.342 1.00 21.29 110 ALA A C 1
ATOM 857 O O . ALA A 1 110 ? 16.137 42.049 105.395 1.00 19.77 110 ALA A O 1
ATOM 859 N N . PRO A 1 111 ? 15.178 43.358 106.909 1.00 19.92 111 PRO A N 1
ATOM 860 C CA . PRO A 1 111 ? 13.869 43.075 106.361 1.00 20.21 111 PRO A CA 1
ATOM 861 C C . PRO A 1 111 ? 13.755 43.488 104.910 1.00 22.13 111 PRO A C 1
ATOM 862 O O . PRO A 1 111 ? 14.300 44.513 104.478 1.00 21.23 111 PRO A O 1
ATOM 866 N N . GLY A 1 112 ? 13.049 42.653 104.167 1.00 21.82 112 GLY A N 1
ATOM 867 C CA . GLY A 1 112 ? 12.811 42.909 102.742 1.00 20.34 112 GLY A CA 1
ATOM 868 C C . GLY A 1 112 ? 14.064 42.663 101.925 1.00 20.75 112 GLY A C 1
ATOM 869 O O . GLY A 1 112 ? 14.998 42.069 102.420 1.00 22.94 112 GLY A O 1
ATOM 870 N N . ASP A 1 113 ? 14.048 43.120 100.688 1.00 23.97 113 ASP A N 1
ATOM 871 C CA . ASP A 1 113 ? 15.220 42.900 99.809 1.00 26.04 113 ASP A CA 1
ATOM 872 C C . ASP A 1 113 ? 15.488 44.181 99.040 1.00 23.38 113 ASP A C 1
ATOM 873 O O . ASP A 1 113 ? 15.264 44.178 97.881 1.00 31.22 113 ASP A O 1
ATOM 878 N N . ILE A 1 114 ? 15.895 45.234 99.730 1.00 24.00 114 ILE A N 1
ATOM 879 C CA . ILE A 1 114 ? 16.205 46.538 99.096 1.00 22.91 114 ILE A CA 1
ATOM 880 C C . ILE A 1 114 ? 17.688 46.840 99.332 1.00 21.25 114 ILE A C 1
ATOM 881 O O . ILE A 1 114 ? 18.375 46.058 99.945 1.00 22.10 114 ILE A O 1
ATOM 886 N N . GLU A 1 115 ? 18.165 47.918 98.751 1.00 18.29 115 GLU A N 1
ATOM 887 C CA . GLU A 1 115 ? 19.593 48.272 98.908 1.00 20.69 115 GLU A CA 1
ATOM 888 C C . GLU A 1 115 ? 19.774 48.727 100.354 1.00 18.63 115 GLU A C 1
ATOM 889 O O . GLU A 1 115 ? 18.919 49.525 100.792 1.00 19.75 115 GLU A O 1
ATOM 895 N N . ARG A 1 116 ? 20.779 48.228 101.058 1.00 17.61 116 ARG A N 1
ATOM 896 C CA . ARG A 1 116 ? 21.038 48.591 102.478 1.00 17.63 116 ARG A CA 1
ATOM 897 C C . ARG A 1 116 ? 22.510 48.946 102.667 1.00 20.28 116 ARG A C 1
ATOM 898 O O . ARG A 1 116 ? 23.403 48.342 102.014 1.00 18.48 116 ARG A O 1
ATOM 906 N N . LYS A 1 117 ? 22.778 49.855 103.596 1.00 15.99 117 LYS A N 1
ATOM 907 C CA . LYS A 1 117 ? 24.086 49.999 104.268 1.00 17.18 117 LYS A CA 1
ATOM 908 C C . LYS A 1 117 ? 23.886 49.931 105.772 1.00 18.79 117 LYS A C 1
ATOM 909 O O . LYS A 1 117 ? 22.707 49.953 106.229 1.00 18.41 117 LYS A O 1
ATOM 915 N N . VAL A 1 118 ? 24.973 49.857 106.505 1.00 17.23 118 VAL A N 1
ATOM 916 C CA . VAL A 1 118 ? 24.961 49.721 107.981 1.00 19.12 118 VAL A CA 1
ATOM 917 C C . VAL A 1 118 ? 25.918 50.711 108.631 1.00 20.41 118 VAL A C 1
ATOM 918 O O . VAL A 1 118 ? 27.073 50.850 108.162 1.00 19.38 118 VAL A O 1
ATOM 922 N N . PHE A 1 119 ? 25.470 51.338 109.715 1.00 16.42 119 PHE A N 1
ATOM 923 C CA . PHE A 1 119 ? 26.350 52.096 110.643 1.00 17.19 119 PHE A CA 1
ATOM 924 C C . PHE A 1 119 ? 26.414 51.339 111.961 1.00 19.56 119 PHE A C 1
ATOM 925 O O . PHE A 1 119 ? 25.327 51.075 112.581 1.00 16.80 119 PHE A O 1
ATOM 933 N N . LEU A 1 120 ? 27.620 51.019 112.425 1.00 18.93 120 LEU A N 1
ATOM 934 C CA . LEU A 1 120 ? 27.822 50.276 113.697 1.00 19.24 120 LEU A CA 1
ATOM 935 C C . LEU A 1 120 ? 28.083 51.244 114.851 1.00 18.20 120 LEU A C 1
ATOM 936 O O . LEU A 1 120 ? 28.793 52.235 114.676 1.00 20.59 120 LEU A O 1
ATOM 941 N N . SER A 1 121 ? 27.494 50.959 116.003 1.00 18.96 121 SER A N 1
ATOM 942 C CA . SER A 1 121 ? 27.682 51.764 117.235 1.00 19.35 121 SER A CA 1
ATOM 943 C C . SER A 1 121 ? 27.783 50.837 118.445 1.00 20.36 121 SER A C 1
ATOM 944 O O . SER A 1 121 ? 28.000 49.649 118.264 1.00 19.06 121 SER A O 1
ATOM 947 N N . ASN A 1 122 ? 27.518 51.331 119.658 1.00 22.17 122 ASN A N 1
ATOM 948 C CA . ASN A 1 122 ? 27.793 50.565 120.901 1.00 22.79 122 ASN A CA 1
ATOM 949 C C . ASN A 1 122 ? 26.530 50.277 121.696 1.00 22.34 122 ASN A C 1
ATOM 950 O O . ASN A 1 122 ? 26.639 49.570 122.727 1.00 20.64 122 ASN A O 1
ATOM 955 N N . SER A 1 123 ? 25.366 50.752 121.255 1.00 18.89 123 SER A N 1
ATOM 956 C CA . SER A 1 123 ? 24.145 50.558 122.073 1.00 18.56 123 SER A CA 1
ATOM 957 C C . SER A 1 123 ? 22.894 50.877 121.271 1.00 20.37 123 SER A C 1
ATOM 958 O O . SER A 1 123 ? 23.027 51.478 120.202 1.00 19.15 123 SER A O 1
ATOM 961 N N . GLY A 1 124 ? 21.716 50.536 121.828 1.00 19.80 124 GLY A N 1
ATOM 962 C CA . GLY A 1 124 ? 20.423 50.932 121.255 1.00 18.26 124 GLY A CA 1
ATOM 963 C C . GLY A 1 124 ? 20.305 52.439 121.126 1.00 15.75 124 GLY A C 1
ATOM 964 O O . GLY A 1 124 ? 19.822 52.910 120.084 1.00 15.25 124 GLY A O 1
ATOM 965 N N . THR A 1 125 ? 20.620 53.175 122.183 1.00 17.66 125 THR A N 1
ATOM 966 C CA . THR A 1 125 ? 20.403 54.644 122.154 1.00 16.88 125 THR A CA 1
ATOM 967 C C . THR A 1 125 ? 21.331 55.222 121.085 1.00 15.56 125 THR A C 1
ATOM 968 O O . THR A 1 125 ? 20.868 56.057 120.323 1.00 14.76 125 THR A O 1
ATOM 972 N N . GLU A 1 126 ? 22.559 54.724 120.961 1.00 15.24 126 GLU A N 1
ATOM 973 C CA . GLU A 1 126 ? 23.466 55.204 119.872 1.00 17.91 126 GLU A CA 1
ATOM 974 C C . GLU A 1 126 ? 22.897 54.867 118.487 1.00 15.77 126 GLU A C 1
ATOM 975 O O . GLU A 1 126 ? 23.005 55.744 117.593 1.00 15.37 126 GLU A O 1
ATOM 981 N N . ALA A 1 127 ? 22.328 53.686 118.332 1.00 14.41 127 ALA A N 1
ATOM 982 C CA . ALA A 1 127 ? 21.759 53.229 117.044 1.00 15.23 127 ALA A CA 1
ATOM 983 C C . ALA A 1 127 ? 20.586 54.146 116.662 1.00 15.60 127 ALA A C 1
ATOM 984 O O . ALA A 1 127 ? 20.486 54.577 115.504 1.00 13.95 127 ALA A O 1
ATOM 986 N N . ASN A 1 128 ? 19.720 54.482 117.627 1.00 15.00 128 ASN A N 1
ATOM 987 C CA . ASN A 1 128 ? 18.593 55.435 117.412 1.00 13.72 128 ASN A CA 1
ATOM 988 C C . ASN A 1 128 ? 19.093 56.860 117.191 1.00 13.35 128 ASN A C 1
ATOM 989 O O . ASN A 1 128 ? 18.501 57.561 116.363 1.00 14.48 128 ASN A O 1
ATOM 994 N N . GLU A 1 129 ? 20.120 57.309 117.895 1.00 13.33 129 GLU A N 1
ATOM 995 C CA . GLU A 1 129 ? 20.713 58.635 117.605 1.00 13.34 129 GLU A CA 1
ATOM 996 C C . GLU A 1 129 ? 21.232 58.648 116.163 1.00 14.16 129 GLU A C 1
ATOM 997 O O . GLU A 1 129 ? 21.005 59.639 115.454 1.00 13.97 129 GLU A O 1
ATOM 1003 N N . ALA A 1 130 ? 21.857 57.560 115.722 1.00 15.79 130 ALA A N 1
ATOM 1004 C CA . ALA A 1 130 ? 22.380 57.471 114.343 1.00 15.97 130 ALA A CA 1
ATOM 1005 C C . ALA A 1 130 ? 21.203 57.533 113.376 1.00 15.62 130 ALA A C 1
ATOM 1006 O O . ALA A 1 130 ? 21.327 58.192 112.352 1.00 15.37 130 ALA A O 1
ATOM 1008 N N . ALA A 1 131 ? 20.103 56.810 113.670 1.00 14.68 131 ALA A N 1
ATOM 1009 C CA . ALA A 1 131 ? 18.873 56.860 112.837 1.00 13.38 131 ALA A CA 1
ATOM 1010 C C . ALA A 1 131 ? 18.387 58.327 112.683 1.00 12.93 131 ALA A C 1
ATOM 1011 O O . ALA A 1 131 ? 17.959 58.730 111.594 1.00 14.23 131 ALA A O 1
ATOM 1013 N N . LEU A 1 132 ? 18.295 59.078 113.795 1.00 13.57 132 LEU A N 1
ATOM 1014 C CA . LEU A 1 132 ? 17.866 60.492 113.692 1.00 13.56 132 LEU A CA 1
ATOM 1015 C C . LEU A 1 132 ? 18.778 61.259 112.714 1.00 13.18 132 LEU A C 1
ATOM 1016 O O . LEU A 1 132 ? 18.251 62.026 111.931 1.00 13.86 132 LEU A O 1
ATOM 1021 N N . LYS A 1 133 ? 20.093 61.071 112.826 1.00 14.56 133 LYS A N 1
ATOM 1022 C CA . LYS A 1 133 ? 21.077 61.830 112.023 1.00 15.86 133 LYS A CA 1
ATOM 1023 C C . LYS A 1 133 ? 20.957 61.457 110.543 1.00 14.98 133 LYS A C 1
ATOM 1024 O O . LYS A 1 133 ? 20.914 62.377 109.687 1.00 15.48 133 LYS A O 1
ATOM 1030 N N . ILE A 1 134 ? 20.814 60.157 110.270 1.00 15.98 134 ILE A N 1
ATOM 1031 C CA . ILE A 1 134 ? 20.654 59.636 108.882 1.00 16.94 134 ILE A CA 1
ATOM 1032 C C . ILE A 1 134 ? 19.382 60.227 108.296 1.00 17.13 134 ILE A C 1
ATOM 1033 O O . ILE A 1 134 ? 19.397 60.701 107.127 1.00 15.10 134 ILE A O 1
ATOM 1038 N N . ALA A 1 135 ? 18.295 60.211 109.057 1.00 14.97 135 ALA A N 1
ATOM 1039 C CA . ALA A 1 135 ? 17.021 60.726 108.569 1.00 15.48 135 ALA A CA 1
ATOM 1040 C C . ALA A 1 135 ? 17.124 62.240 108.307 1.00 14.91 135 ALA A C 1
ATOM 1041 O O . ALA A 1 135 ? 16.613 62.715 107.298 1.00 15.69 135 ALA A O 1
ATOM 1043 N N . LYS A 1 136 ? 17.716 63.011 109.236 1.00 15.45 136 LYS A N 1
ATOM 1044 C CA . LYS A 1 136 ? 17.825 64.489 109.053 1.00 15.48 136 LYS A CA 1
ATOM 1045 C C . LYS A 1 136 ? 18.675 64.800 107.820 1.00 16.35 136 LYS A C 1
ATOM 1046 O O . LYS A 1 136 ? 18.322 65.690 107.079 1.00 17.25 136 LYS A O 1
ATOM 1052 N N . TRP A 1 137 ? 19.789 64.113 107.677 1.00 17.86 137 TRP A N 1
ATOM 1053 C CA . TRP A 1 137 ? 20.756 64.416 106.597 1.00 18.23 137 TRP A CA 1
ATOM 1054 C C . TRP A 1 137 ? 20.095 64.072 105.278 1.00 17.83 137 TRP A C 1
ATOM 1055 O O . TRP A 1 137 ? 20.043 64.933 104.382 1.00 18.49 137 TRP A O 1
ATOM 1066 N N . SER A 1 138 ? 19.585 62.856 105.176 1.00 17.30 138 SER A N 1
ATOM 1067 C CA . SER A 1 138 ? 19.053 62.322 103.885 1.00 18.25 138 SER A CA 1
ATOM 1068 C C . SER A 1 138 ? 17.798 63.070 103.422 1.00 18.68 138 SER A C 1
ATOM 1069 O O . SER A 1 138 ? 17.653 63.299 102.207 1.00 21.77 138 SER A O 1
ATOM 1072 N N . THR A 1 139 ? 16.869 63.487 104.297 1.00 17.00 139 THR A N 1
ATOM 1073 C CA . THR A 1 139 ? 15.624 64.178 103.893 1.00 17.53 139 THR A CA 1
ATOM 1074 C C . THR A 1 139 ? 15.793 65.717 103.916 1.00 19.17 139 THR A C 1
ATOM 1075 O O . THR A 1 139 ? 14.899 66.406 103.409 1.00 18.82 139 THR A O 1
ATOM 1079 N N . ASN A 1 140 ? 16.802 66.233 104.607 1.00 19.15 140 ASN A N 1
ATOM 1080 C CA . ASN A 1 140 ? 16.925 67.673 104.965 1.00 20.74 140 ASN A CA 1
ATOM 1081 C C . ASN A 1 140 ? 15.642 68.152 105.663 1.00 19.28 140 ASN A C 1
ATOM 1082 O O . ASN A 1 140 ? 15.249 69.326 105.521 1.00 19.82 140 ASN A O 1
ATOM 1087 N N . ARG A 1 141 ? 15.033 67.275 106.457 1.00 16.60 141 ARG A N 1
ATOM 1088 C CA . ARG A 1 141 ? 13.874 67.644 107.299 1.00 15.15 141 ARG A CA 1
ATOM 1089 C C . ARG A 1 141 ? 14.255 67.371 108.745 1.00 14.15 141 ARG A C 1
ATOM 1090 O O . ARG A 1 141 ? 15.171 66.567 109.006 1.00 15.43 141 ARG A O 1
ATOM 1098 N N . LYS A 1 142 ? 13.610 68.051 109.691 1.00 14.32 142 LYS A N 1
ATOM 1099 C CA . LYS A 1 142 ? 14.110 68.011 111.080 1.00 16.51 142 LYS A CA 1
ATOM 1100 C C . LYS A 1 142 ? 13.097 67.456 112.078 1.00 15.85 142 LYS A C 1
ATOM 1101 O O . LYS A 1 142 ? 13.492 67.292 113.226 1.00 15.69 142 LYS A O 1
ATOM 1107 N N . MET A 1 143 ? 11.840 67.319 111.718 1.00 13.98 143 MET A N 1
ATOM 1108 C CA . MET A 1 143 ? 10.837 66.861 112.705 1.00 14.38 143 MET A CA 1
ATOM 1109 C C . MET A 1 143 ? 10.617 65.366 112.618 1.00 14.81 143 MET A C 1
ATOM 1110 O O . MET A 1 143 ? 10.857 64.737 111.559 1.00 13.34 143 MET A O 1
ATOM 1115 N N . PHE A 1 144 ? 10.104 64.803 113.713 1.00 15.14 144 PHE A N 1
ATOM 1116 C CA . PHE A 1 144 ? 9.834 63.364 113.811 1.00 14.98 144 PHE A CA 1
ATOM 1117 C C . PHE A 1 144 ? 8.503 63.183 114.526 1.00 14.59 144 PHE A C 1
ATOM 1118 O O . PHE A 1 144 ? 8.111 64.043 115.359 1.00 15.23 144 PHE A O 1
ATOM 1126 N N . ILE A 1 145 ? 7.832 62.099 114.165 1.00 13.72 145 ILE A N 1
ATOM 1127 C CA . ILE A 1 145 ? 6.643 61.611 114.898 1.00 13.06 145 ILE A CA 1
ATOM 1128 C C . ILE A 1 145 ? 7.081 60.366 115.653 1.00 14.47 145 ILE A C 1
ATOM 1129 O O . ILE A 1 145 ? 7.799 59.535 115.105 1.00 14.60 145 ILE A O 1
ATOM 1134 N N . ALA A 1 146 ? 6.695 60.271 116.918 1.00 13.83 146 ALA A N 1
ATOM 1135 C CA . ALA A 1 146 ? 6.875 59.066 117.728 1.00 13.88 146 ALA A CA 1
ATOM 1136 C C . ALA A 1 146 ? 5.549 58.777 118.450 1.00 13.53 146 ALA A C 1
ATOM 1137 O O . ALA A 1 146 ? 4.608 59.593 118.360 1.00 13.68 146 ALA A O 1
ATOM 1139 N N . PHE A 1 147 ? 5.481 57.626 119.103 1.00 13.94 147 PHE A N 1
ATOM 1140 C CA . PHE A 1 147 ? 4.252 57.120 119.747 1.00 13.59 147 PHE A CA 1
ATOM 1141 C C . PHE A 1 147 ? 4.323 57.255 121.264 1.00 13.82 147 PHE A C 1
ATOM 1142 O O . PHE A 1 147 ? 5.347 56.999 121.903 1.00 14.06 147 PHE A O 1
ATOM 1150 N N . ILE A 1 148 ? 3.190 57.655 121.842 1.00 13.96 148 ILE A N 1
ATOM 1151 C CA . ILE A 1 148 ? 3.039 57.599 123.312 1.00 13.81 148 ILE A CA 1
ATOM 1152 C C . ILE A 1 148 ? 3.265 56.161 123.763 1.00 12.93 148 ILE A C 1
ATOM 1153 O O . ILE A 1 148 ? 2.821 55.232 123.076 1.00 15.70 148 ILE A O 1
ATOM 1158 N N . GLY A 1 149 ? 4.021 56.000 124.847 1.00 14.42 149 GLY A N 1
ATOM 1159 C CA . GLY A 1 149 ? 4.408 54.694 125.375 1.00 14.27 149 GLY A CA 1
ATOM 1160 C C . GLY A 1 149 ? 5.732 54.209 124.800 1.00 15.29 149 GLY A C 1
ATOM 1161 O O . GLY A 1 149 ? 6.216 53.180 125.289 1.00 16.23 149 GLY A O 1
ATOM 1162 N N . ALA A 1 150 ? 6.340 54.969 123.877 1.00 15.21 150 ALA A N 1
ATOM 1163 C CA . ALA A 1 150 ? 7.556 54.527 123.161 1.00 14.68 150 ALA A CA 1
ATOM 1164 C C . ALA A 1 150 ? 8.732 54.502 124.109 1.00 15.42 150 ALA A C 1
ATOM 1165 O O . ALA A 1 150 ? 8.802 55.373 125.042 1.00 15.76 150 ALA A O 1
ATOM 1167 N N . PHE A 1 151 ? 9.712 53.639 123.825 1.00 13.80 151 PHE A N 1
ATOM 1168 C CA . PHE A 1 151 ? 11.026 53.745 124.493 1.00 14.97 151 PHE A CA 1
ATOM 1169 C C . PHE A 1 151 ? 12.119 53.521 123.446 1.00 13.97 151 PHE A C 1
ATOM 1170 O O . PHE A 1 151 ? 12.095 52.471 122.775 1.00 15.06 151 PHE A O 1
ATOM 1178 N N . HIS A 1 152 ? 12.967 54.531 123.287 1.00 14.81 152 HIS A N 1
ATOM 1179 C CA . HIS A 1 152 ? 14.011 54.622 122.242 1.00 14.14 152 HIS A CA 1
ATOM 1180 C C . HIS A 1 152 ? 15.388 54.964 122.834 1.00 16.06 152 HIS A C 1
ATOM 1181 O O . HIS A 1 152 ? 16.357 55.047 122.084 1.00 16.55 152 HIS A O 1
ATOM 1188 N N . GLY A 1 153 ? 15.492 55.186 124.135 1.00 15.88 153 GLY A N 1
ATOM 1189 C CA . GLY A 1 153 ? 16.768 55.490 124.775 1.00 16.54 153 GLY A CA 1
ATOM 1190 C C . GLY A 1 153 ? 16.688 56.753 125.562 1.00 16.81 153 GLY A C 1
ATOM 1191 O O . GLY A 1 153 ? 15.588 57.417 125.628 1.00 15.80 153 GLY A O 1
ATOM 1192 N N A ARG A 1 154 ? 17.822 57.124 126.153 0.50 17.10 154 ARG A N 1
ATOM 1193 N N B ARG A 1 154 ? 17.807 57.111 126.194 0.50 17.99 154 ARG A N 1
ATOM 1194 C CA A ARG A 1 154 ? 17.888 58.132 127.223 0.50 17.08 154 ARG A CA 1
ATOM 1195 C CA B ARG A 1 154 ? 17.849 58.148 127.242 0.50 18.88 154 ARG A CA 1
ATOM 1196 C C A ARG A 1 154 ? 18.973 59.177 126.985 0.50 17.44 154 ARG A C 1
ATOM 1197 C C B ARG A 1 154 ? 18.896 59.231 126.962 0.50 18.34 154 A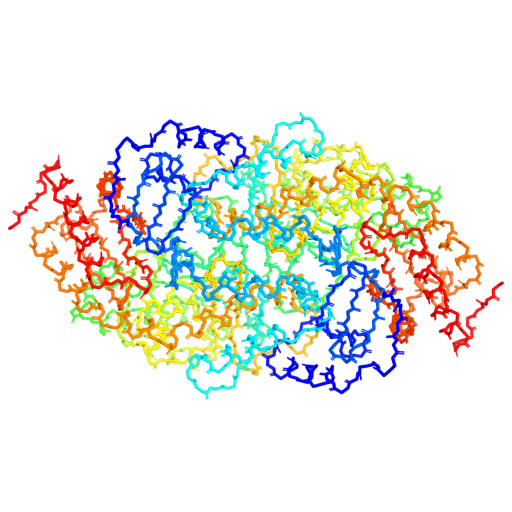RG A C 1
ATOM 1198 O O A ARG A 1 154 ? 19.323 59.859 127.965 0.50 17.05 154 ARG A O 1
ATOM 1199 O O B ARG A 1 154 ? 19.112 60.030 127.879 0.50 17.47 154 ARG A O 1
ATOM 1214 N N . THR A 1 155 ? 19.343 59.362 125.713 1.00 17.33 155 THR A N 1
ATOM 1215 C CA . THR A 1 155 ? 20.323 60.407 125.316 1.00 17.32 155 THR A CA 1
ATOM 1216 C C . THR A 1 155 ? 19.508 61.646 124.886 1.00 17.13 155 THR A C 1
ATOM 1217 O O . THR A 1 155 ? 18.269 61.555 124.800 1.00 15.53 155 THR A O 1
ATOM 1221 N N . HIS A 1 156 ? 20.156 62.771 124.599 1.00 15.37 156 HIS A N 1
ATOM 1222 C CA . HIS A 1 156 ? 19.385 64.006 124.286 1.00 15.27 156 HIS A CA 1
ATOM 1223 C C . HIS A 1 156 ? 18.472 63.855 123.057 1.00 14.62 156 HIS A C 1
ATOM 1224 O O . HIS A 1 156 ? 17.434 64.527 123.025 1.00 16.70 156 HIS A O 1
ATOM 1231 N N . GLY A 1 157 ? 18.874 63.077 122.054 1.00 13.97 157 GLY A N 1
ATOM 1232 C CA . GLY A 1 157 ? 18.017 62.864 120.877 1.00 13.69 157 GLY A CA 1
ATOM 1233 C C . GLY A 1 157 ? 16.915 61.889 121.210 1.00 14.45 157 GLY A C 1
ATOM 1234 O O . GLY A 1 157 ? 15.734 62.183 120.912 1.00 15.77 157 GLY A O 1
ATOM 1235 N N . THR A 1 158 ? 17.251 60.765 121.806 1.00 13.76 158 THR A N 1
ATOM 1236 C CA . THR A 1 158 ? 16.269 59.680 121.990 1.00 14.42 158 THR A CA 1
ATOM 1237 C C . THR A 1 158 ? 15.321 60.004 123.150 1.00 14.28 158 THR A C 1
ATOM 1238 O O . THR A 1 158 ? 14.227 59.414 123.151 1.00 14.76 158 THR A O 1
ATOM 1242 N N . MET A 1 159 ? 15.719 60.825 124.120 1.00 14.37 159 MET A N 1
ATOM 1243 C CA . MET A 1 159 ? 14.795 61.223 125.204 1.00 15.63 159 MET A CA 1
ATOM 1244 C C . MET A 1 159 ? 13.608 61.950 124.569 1.00 15.78 159 MET A C 1
ATOM 1245 O O . MET A 1 159 ? 12.514 61.798 125.092 1.00 15.30 159 MET A O 1
ATOM 1250 N N . SER A 1 160 ? 13.800 62.735 123.498 1.00 14.83 160 SER A N 1
ATOM 1251 C CA . SER A 1 160 ? 12.665 63.394 122.798 1.00 14.26 160 SER A CA 1
ATOM 1252 C C . SER A 1 160 ? 11.735 62.344 122.162 1.00 14.87 160 SER A C 1
ATOM 1253 O O . SER A 1 160 ? 10.524 62.546 122.168 1.00 15.06 160 SER A O 1
ATOM 1256 N N . LEU A 1 161 ? 12.272 61.252 121.639 1.00 13.62 161 LEU A N 1
ATOM 1257 C CA . LEU A 1 161 ? 11.443 60.179 121.039 1.00 14.13 161 LEU A CA 1
ATOM 1258 C C . LEU A 1 161 ? 10.699 59.407 122.128 1.00 13.89 161 LEU A C 1
ATOM 1259 O O . LEU A 1 161 ? 9.528 59.121 121.939 1.00 14.09 161 LEU A O 1
ATOM 1264 N N . THR A 1 162 ? 11.384 59.060 123.204 1.00 13.38 162 THR A N 1
ATOM 1265 C CA . THR A 1 162 ? 10.832 58.234 124.304 1.00 14.44 162 THR A CA 1
ATOM 1266 C C . THR A 1 162 ? 9.608 58.935 124.920 1.00 14.69 162 THR A C 1
ATOM 1267 O O . THR A 1 162 ? 9.605 60.177 125.026 1.00 14.84 162 THR A O 1
ATOM 1271 N N . ALA A 1 163 ? 8.565 58.179 125.260 1.00 14.00 163 ALA A N 1
ATOM 1272 C CA . ALA A 1 163 ? 7.324 58.746 125.843 1.00 15.89 163 ALA A CA 1
ATOM 1273 C C . ALA A 1 163 ? 6.703 57.698 126.766 1.00 15.46 163 ALA A C 1
ATOM 1274 O O . ALA A 1 163 ? 5.491 57.495 126.733 1.00 15.41 163 ALA A O 1
ATOM 1276 N N . SER A 1 164 ? 7.513 57.049 127.582 1.00 16.59 164 SER A N 1
ATOM 1277 C CA . SER A 1 164 ? 6.995 55.928 128.399 1.00 20.39 164 SER A CA 1
ATOM 1278 C C . SER A 1 164 ? 6.655 56.444 129.797 1.00 24.74 164 SER A C 1
ATOM 1279 O O . SER A 1 164 ? 5.442 56.399 130.103 1.00 26.40 164 SER A O 1
ATOM 1282 N N . LYS A 1 165 ? 7.622 56.939 130.581 1.00 21.55 165 LYS A N 1
ATOM 1283 C CA . LYS A 1 165 ? 7.405 57.475 131.949 1.00 26.88 165 LYS A CA 1
ATOM 1284 C C . LYS A 1 165 ? 7.909 58.912 132.014 1.00 25.47 165 LYS A C 1
ATOM 1285 O O . LYS A 1 165 ? 8.949 59.225 131.472 1.00 26.65 165 LYS A O 1
ATOM 1291 N N . PRO A 1 166 ? 7.187 59.881 132.584 1.00 23.08 166 PRO A N 1
ATOM 1292 C CA . PRO A 1 166 ? 7.700 61.245 132.563 1.00 21.65 166 PRO A CA 1
ATOM 1293 C C . PRO A 1 166 ? 8.975 61.384 133.412 1.00 19.15 166 PRO A C 1
ATOM 1294 O O . PRO A 1 166 ? 9.731 62.293 133.196 1.00 22.37 166 PRO A O 1
ATOM 1298 N N . VAL A 1 167 ? 9.197 60.508 134.376 1.00 19.78 167 VAL A N 1
ATOM 1299 C CA . VAL A 1 167 ? 10.419 60.612 135.219 1.00 23.54 167 VAL A CA 1
ATOM 1300 C C . VAL A 1 167 ? 11.684 60.464 134.333 1.00 24.00 167 VAL A C 1
ATOM 1301 O O . VAL A 1 167 ? 12.629 61.128 134.652 1.00 28.80 167 VAL A O 1
ATOM 1305 N N . GLN A 1 168 ? 11.599 59.806 133.168 1.00 26.96 168 GLN A N 1
ATOM 1306 C CA . GLN A 1 168 ? 12.674 59.670 132.117 1.00 28.34 168 GLN A CA 1
ATOM 1307 C C . GLN A 1 168 ? 13.159 61.052 131.627 1.00 28.33 168 GLN A C 1
ATOM 1308 O O . GLN A 1 168 ? 14.294 61.157 131.028 1.00 29.48 168 GLN A O 1
ATOM 1314 N N . ARG A 1 169 ? 12.324 62.071 131.785 1.00 25.51 169 ARG A N 1
ATOM 1315 C CA . ARG A 1 169 ? 12.566 63.424 131.251 1.00 25.48 169 ARG A CA 1
ATOM 1316 C C . ARG A 1 169 ? 12.690 64.429 132.388 1.00 21.68 169 ARG A C 1
ATOM 1317 O O . ARG A 1 169 ? 12.856 65.582 132.060 1.00 20.18 169 ARG A O 1
ATOM 1325 N N . SER A 1 170 ? 12.647 64.016 133.655 1.00 20.75 170 SER A N 1
ATOM 1326 C CA . SER A 1 170 ? 12.627 64.983 134.787 1.00 20.25 170 SER A CA 1
ATOM 1327 C C . SER A 1 170 ? 13.803 65.973 134.697 1.00 19.23 170 SER A C 1
ATOM 1328 O O . SER A 1 170 ? 14.967 65.526 134.716 1.00 17.05 170 SER A O 1
ATOM 1331 N N . ARG A 1 171 ? 13.520 67.284 134.598 1.00 15.15 171 ARG A N 1
ATOM 1332 C CA . ARG A 1 171 ? 14.498 68.406 134.560 1.00 18.01 171 ARG A CA 1
ATOM 1333 C C . ARG A 1 171 ? 15.389 68.326 133.300 1.00 17.70 171 ARG A C 1
ATOM 1334 O O . ARG A 1 171 ? 16.352 69.081 133.244 1.00 18.85 171 ARG A O 1
ATOM 1342 N N . MET A 1 172 ? 15.013 67.562 132.274 1.00 17.68 172 MET A N 1
ATOM 1343 C CA . MET A 1 172 ? 15.894 67.369 131.096 1.00 18.30 172 MET A CA 1
ATOM 1344 C C . MET A 1 172 ? 15.560 68.361 129.995 1.00 17.37 172 MET A C 1
ATOM 1345 O O . MET A 1 172 ? 16.442 68.633 129.155 1.00 16.47 172 MET A O 1
ATOM 1350 N N . PHE A 1 173 ? 14.351 68.920 130.000 1.00 18.32 173 PHE A N 1
ATOM 1351 C CA . PHE A 1 173 ? 13.915 69.873 128.962 1.00 17.20 173 PHE A CA 1
ATOM 1352 C C . PHE A 1 173 ? 14.904 71.032 128.977 1.00 19.72 173 PHE A C 1
ATOM 1353 O O . PHE A 1 173 ? 15.234 71.575 130.072 1.00 18.99 173 PHE A O 1
ATOM 1361 N N . PRO A 1 174 ? 15.356 71.537 127.800 1.00 17.84 174 PRO A N 1
ATOM 1362 C CA . PRO A 1 174 ? 14.998 71.027 126.475 1.00 16.66 174 PRO A CA 1
ATOM 1363 C C . PRO A 1 174 ? 15.921 69.916 125.978 1.00 16.16 174 PRO A C 1
ATOM 1364 O O . PRO A 1 174 ? 17.100 69.943 126.218 1.00 16.20 174 PRO A O 1
ATOM 1368 N N . THR A 1 175 ? 15.318 68.885 125.403 1.00 14.87 175 THR A N 1
ATOM 1369 C CA . THR A 1 175 ? 16.023 67.832 124.664 1.00 15.55 175 THR A CA 1
ATOM 1370 C C . THR A 1 175 ? 15.964 68.274 123.192 1.00 16.84 175 THR A C 1
ATOM 1371 O O . THR A 1 175 ? 15.720 69.473 122.861 1.00 18.07 175 THR A O 1
ATOM 1375 N N . MET A 1 176 ? 16.239 67.369 122.292 1.00 17.57 176 MET A N 1
ATOM 1376 C CA . MET A 1 176 ? 16.207 67.707 120.860 1.00 15.14 176 MET A CA 1
ATOM 1377 C C . MET A 1 176 ? 14.790 68.150 120.539 1.00 14.42 176 MET A C 1
ATOM 1378 O O . MET A 1 176 ? 13.848 67.360 120.733 1.00 15.36 176 MET A O 1
ATOM 1383 N N . PRO A 1 177 ? 14.610 69.339 119.935 1.00 15.80 177 PRO A N 1
ATOM 1384 C CA . PRO A 1 177 ? 13.300 69.816 119.510 1.00 16.18 177 PRO A CA 1
ATOM 1385 C C . PRO A 1 177 ? 12.828 69.081 118.247 1.00 14.95 177 PRO A C 1
ATOM 1386 O O . PRO A 1 177 ? 13.637 68.464 117.576 1.00 15.56 177 PRO A O 1
ATOM 1390 N N . GLY A 1 178 ? 11.522 69.152 118.008 1.00 14.96 178 GLY A N 1
ATOM 1391 C CA . GLY A 1 178 ? 10.940 68.695 116.742 1.00 15.02 178 GLY A CA 1
ATOM 1392 C C . GLY A 1 178 ? 10.276 67.317 116.796 1.00 14.27 178 GLY A C 1
ATOM 1393 O O . GLY A 1 178 ? 9.883 66.849 115.706 1.00 13.65 178 GLY A O 1
ATOM 1394 N N . VAL A 1 179 ? 10.056 66.751 117.982 1.00 13.55 179 VAL A N 1
ATOM 1395 C CA . VAL A 1 179 ? 9.322 65.445 118.071 1.00 14.21 179 VAL A CA 1
ATOM 1396 C C . VAL A 1 179 ? 7.897 65.723 118.499 1.00 14.65 179 VAL A C 1
ATOM 1397 O O . VAL A 1 179 ? 7.696 66.383 119.522 1.00 15.66 179 VAL A O 1
ATOM 1401 N N . VAL A 1 180 ? 6.942 65.214 117.745 1.00 14.09 180 VAL A N 1
ATOM 1402 C CA . VAL A 1 180 ? 5.521 65.245 118.152 1.00 14.46 180 VAL A CA 1
ATOM 1403 C C . VAL A 1 180 ? 5.060 63.810 118.411 1.00 14.44 180 VAL A C 1
ATOM 1404 O O . VAL A 1 180 ? 5.443 62.922 117.637 1.00 14.21 180 VAL A O 1
ATOM 1408 N N . HIS A 1 181 ? 4.220 63.602 119.410 1.00 13.06 181 HIS A N 1
ATOM 1409 C CA . HIS A 1 181 ? 3.762 62.253 119.828 1.00 13.65 181 HIS A CA 1
ATOM 1410 C C . HIS A 1 181 ? 2.285 62.068 119.529 1.00 14.25 181 HIS A C 1
ATOM 1411 O O . HIS A 1 181 ? 1.496 63.011 119.766 1.00 14.60 181 HIS A O 1
ATOM 1418 N N . VAL A 1 182 ? 1.916 60.857 119.125 1.00 13.95 182 VAL A N 1
ATOM 1419 C CA . VAL A 1 182 ? 0.495 60.505 118.925 1.00 14.25 182 VAL A CA 1
ATOM 1420 C C . VAL A 1 182 ? 0.262 59.170 119.620 1.00 12.98 182 VAL A C 1
ATOM 1421 O O . VAL A 1 182 ? 1.198 58.406 119.901 1.00 14.04 182 VAL A O 1
ATOM 1425 N N . PRO A 1 183 ? -0.999 58.813 119.944 1.00 12.58 183 PRO A N 1
ATOM 1426 C CA . PRO A 1 183 ? -1.255 57.536 120.611 1.00 12.09 183 PRO A CA 1
ATOM 1427 C C . PRO A 1 183 ? -0.765 56.350 119.779 1.00 12.80 183 PRO A C 1
ATOM 1428 O O . PRO A 1 183 ? -1.006 56.317 118.580 1.00 14.23 183 PRO A O 1
ATOM 1432 N N . TYR A 1 184 ? -0.193 55.381 120.448 1.00 14.24 184 TYR A N 1
ATOM 1433 C CA . TYR A 1 184 ? 0.056 54.055 119.830 1.00 14.94 184 TYR A CA 1
ATOM 1434 C C . TYR A 1 184 ? -1.282 53.339 119.683 1.00 14.71 184 TYR A C 1
ATOM 1435 O O . TYR A 1 184 ? -2.146 53.487 120.568 1.00 15.49 184 TYR A O 1
ATOM 1444 N N . PRO A 1 185 ? -1.427 52.458 118.679 1.00 14.85 185 PRO A N 1
ATOM 1445 C CA . PRO A 1 185 ? -2.606 51.580 118.577 1.00 15.77 185 PRO A CA 1
ATOM 1446 C C . PRO A 1 185 ? -2.517 50.409 119.559 1.00 17.64 185 PRO A C 1
ATOM 1447 O O . PRO A 1 185 ? -2.409 49.284 119.131 1.00 16.24 185 PRO A O 1
ATOM 1451 N N . ASN A 1 186 ? -2.537 50.759 120.839 1.00 14.91 186 ASN A N 1
ATOM 1452 C CA . ASN A 1 186 ? -2.571 49.835 121.986 1.00 15.88 186 ASN A CA 1
ATOM 1453 C C . ASN A 1 186 ? -4.010 49.305 122.070 1.00 15.72 186 ASN A C 1
ATOM 1454 O O . ASN A 1 186 ? -4.968 50.069 122.344 1.00 16.26 186 ASN A O 1
ATOM 1459 N N . PRO A 1 187 ? -4.204 48.016 121.751 1.00 16.03 187 PRO A N 1
ATOM 1460 C CA . PRO A 1 187 ? -5.545 47.440 121.663 1.00 16.70 187 PRO A CA 1
ATOM 1461 C C . PRO A 1 187 ? -6.242 47.282 123.015 1.00 16.37 187 PRO A C 1
ATOM 1462 O O . PRO A 1 187 ? -7.443 47.088 123.016 1.00 19.22 187 PRO A O 1
ATOM 1466 N N . TYR A 1 188 ? -5.515 47.404 124.105 1.00 16.24 188 TYR A N 1
ATOM 1467 C CA . TYR A 1 188 ? -6.066 47.284 125.476 1.00 16.62 188 TYR A CA 1
ATOM 1468 C C . TYR A 1 188 ? -6.313 48.667 126.092 1.00 18.45 188 TYR A C 1
ATOM 1469 O O . TYR A 1 188 ? -7.152 48.798 126.995 1.00 18.59 188 TYR A O 1
ATOM 1478 N N . ARG A 1 189 ? -5.507 49.668 125.747 1.00 18.47 189 ARG A N 1
ATOM 1479 C CA . ARG A 1 189 ? -5.622 51.010 126.346 1.00 19.12 189 ARG A CA 1
ATOM 1480 C C . ARG A 1 189 ? -5.352 52.054 125.295 1.00 18.51 189 ARG A C 1
ATOM 1481 O O . ARG A 1 189 ? -4.183 52.215 124.856 1.00 18.06 189 ARG A O 1
ATOM 1489 N N . ASN A 1 190 ? -6.375 52.775 124.923 1.00 17.36 190 ASN A N 1
ATOM 1490 C CA . ASN A 1 190 ? -6.203 53.852 123.934 1.00 16.87 190 ASN A CA 1
ATOM 1491 C C . ASN A 1 190 ? -7.224 54.935 124.237 1.00 17.21 190 ASN A C 1
ATOM 1492 O O . ASN A 1 190 ? -8.193 54.721 124.985 1.00 17.31 190 ASN A O 1
ATOM 1497 N N . PRO A 1 191 ? -7.022 56.150 123.700 1.00 16.84 191 PRO A N 1
ATOM 1498 C CA . PRO A 1 191 ? -7.904 57.278 124.024 1.00 17.69 191 PRO A CA 1
ATOM 1499 C C . PRO A 1 191 ? -9.346 57.137 123.540 1.00 18.31 191 PRO A C 1
ATOM 1500 O O . PRO A 1 191 ? -10.177 57.883 124.015 1.00 21.21 191 PRO A O 1
ATOM 1504 N N . TRP A 1 192 ? -9.623 56.178 122.650 1.00 18.55 192 TRP A N 1
ATOM 1505 C CA . TRP A 1 192 ? -10.955 55.967 122.054 1.00 17.26 192 TRP A CA 1
ATOM 1506 C C . TRP A 1 192 ? -11.692 54.852 122.806 1.00 19.37 192 TRP A C 1
ATOM 1507 O O . TRP A 1 192 ? -12.853 54.617 122.470 1.00 18.41 192 TRP A O 1
ATOM 1518 N N . GLY A 1 193 ? -11.059 54.164 123.757 1.00 20.51 193 GLY A N 1
ATOM 1519 C CA . GLY A 1 193 ? -11.672 53.003 124.435 1.00 21.55 193 GLY A CA 1
ATOM 1520 C C . GLY A 1 193 ? -12.038 51.890 123.455 1.00 21.28 193 GLY A C 1
ATOM 1521 O O . GLY A 1 193 ? -12.920 51.066 123.769 1.00 21.83 193 GLY A O 1
ATOM 1522 N N . ILE A 1 194 ? -11.294 51.733 122.363 1.00 20.66 194 ILE A N 1
ATOM 1523 C CA . ILE A 1 194 ? -11.530 50.686 121.345 1.00 19.86 194 ILE A CA 1
ATOM 1524 C C . ILE A 1 194 ? -10.884 49.399 121.810 1.00 20.62 194 ILE A C 1
ATOM 1525 O O . ILE A 1 194 ? -9.708 49.414 122.224 1.00 17.93 194 ILE A O 1
ATOM 1530 N N . ASP A 1 195 ? -11.635 48.307 121.752 1.00 20.44 195 ASP A N 1
ATOM 1531 C CA . ASP A 1 195 ? -11.036 46.963 121.879 1.00 21.51 195 ASP A CA 1
ATOM 1532 C C . ASP A 1 195 ? -10.361 46.667 120.538 1.00 19.48 195 ASP A C 1
ATOM 1533 O O . ASP A 1 195 ? -11.036 46.297 119.561 1.00 18.76 195 ASP A O 1
ATOM 1538 N N . GLY A 1 196 ? -9.035 46.819 120.478 1.00 18.48 196 GLY A N 1
ATOM 1539 C CA . GLY A 1 196 ? -8.294 46.700 119.213 1.00 18.05 196 GLY A CA 1
ATOM 1540 C C . GLY A 1 196 ? -7.981 45.253 118.865 1.00 19.88 196 GLY A C 1
ATOM 1541 O O . GLY A 1 196 ? -7.438 45.032 117.791 1.00 19.40 196 GLY A O 1
ATOM 1542 N N . TYR A 1 197 ? -8.330 44.302 119.736 1.00 17.80 197 TYR A N 1
ATOM 1543 C CA . TYR A 1 197 ? -8.324 42.857 119.405 1.00 19.72 197 TYR A CA 1
ATOM 1544 C C . TYR A 1 197 ? -9.573 42.515 118.592 1.00 18.54 197 TYR A C 1
ATOM 1545 O O . TYR A 1 197 ? -9.435 41.884 117.522 1.00 20.69 197 TYR A O 1
ATOM 1554 N N . GLU A 1 198 ? -10.728 42.928 119.073 1.00 21.90 198 GLU A N 1
ATOM 1555 C CA . GLU A 1 198 ? -12.005 42.733 118.364 1.00 23.70 198 GLU A CA 1
ATOM 1556 C C . GLU A 1 198 ? -12.145 43.663 117.150 1.00 22.06 198 GLU A C 1
ATOM 1557 O O . GLU A 1 198 ? -12.676 43.231 116.139 1.00 18.53 198 GLU A O 1
ATOM 1563 N N . ASN A 1 199 ? -11.688 44.902 117.283 1.00 21.97 199 ASN A N 1
ATOM 1564 C CA . ASN A 1 199 ? -11.876 45.926 116.226 1.00 21.35 199 ASN A CA 1
ATOM 1565 C C . ASN A 1 199 ? -10.531 46.558 115.860 1.00 21.19 199 ASN A C 1
ATOM 1566 O O . ASN A 1 199 ? -10.386 47.738 116.014 1.00 19.06 199 ASN A O 1
ATOM 1571 N N . PRO A 1 200 ? -9.597 45.794 115.267 1.00 20.98 200 PRO A N 1
ATOM 1572 C CA . PRO A 1 200 ? -8.295 46.309 114.922 1.00 20.18 200 PRO A CA 1
ATOM 1573 C C . PRO A 1 200 ? -8.402 47.461 113.918 1.00 21.10 200 PRO A C 1
ATOM 1574 O O . PRO A 1 200 ? -7.740 48.407 114.082 1.00 18.66 200 PRO A O 1
ATOM 1578 N N . ASP A 1 201 ? -9.284 47.332 112.929 1.00 19.48 201 ASP A N 1
ATOM 1579 C CA . ASP A 1 201 ? -9.358 48.361 111.866 1.00 21.68 201 ASP A CA 1
ATOM 1580 C C . ASP A 1 201 ? -9.833 49.692 112.446 1.00 19.35 201 ASP A C 1
ATOM 1581 O O . ASP A 1 201 ? -9.311 50.744 112.018 1.00 18.77 201 ASP A O 1
ATOM 1586 N N . GLU A 1 202 ? -10.798 49.682 113.351 1.00 18.99 202 GLU A N 1
ATOM 1587 C CA . GLU A 1 202 ? -11.280 50.928 113.960 1.00 20.34 202 GLU A CA 1
ATOM 1588 C C . GLU A 1 202 ? -10.086 51.638 114.655 1.00 19.15 202 GLU A C 1
ATOM 1589 O O . GLU A 1 202 ? -9.994 52.889 114.565 1.00 18.36 202 GLU A O 1
ATOM 1595 N N . LEU A 1 203 ? -9.276 50.904 115.418 1.00 16.65 203 LEU A N 1
ATOM 1596 C CA . LEU A 1 203 ? -8.158 51.502 116.181 1.00 16.00 203 LEU A CA 1
ATOM 1597 C C . LEU A 1 203 ? -7.087 52.042 115.210 1.00 16.23 203 LEU A C 1
ATOM 1598 O O . LEU A 1 203 ? -6.632 53.165 115.396 1.00 16.49 203 LEU A O 1
ATOM 1603 N N . ILE A 1 204 ? -6.711 51.258 114.217 1.00 16.86 204 ILE A N 1
ATOM 1604 C CA . ILE A 1 204 ? -5.759 51.682 113.167 1.00 16.29 204 ILE A CA 1
ATOM 1605 C C . ILE A 1 204 ? -6.249 53.020 112.601 1.00 17.56 204 ILE A C 1
ATOM 1606 O O . ILE A 1 204 ? -5.441 53.957 112.496 1.00 17.03 204 ILE A O 1
ATOM 1611 N N . ASN A 1 205 ? -7.513 53.109 112.204 1.00 17.59 205 ASN A N 1
ATOM 1612 C CA . ASN A 1 205 ? -8.056 54.291 111.494 1.00 17.40 205 ASN A CA 1
ATOM 1613 C C . ASN A 1 205 ? -8.051 55.516 112.419 1.00 16.23 205 ASN A C 1
ATOM 1614 O O . ASN A 1 205 ? -7.757 56.638 111.915 1.00 14.96 205 ASN A O 1
ATOM 1619 N N . ARG A 1 206 ? -8.316 55.338 113.707 1.00 15.94 206 ARG A N 1
ATOM 1620 C CA . ARG A 1 206 ? -8.275 56.444 114.684 1.00 15.22 206 ARG A CA 1
ATOM 1621 C C . ARG A 1 206 ? -6.839 56.989 114.817 1.00 17.17 206 ARG A C 1
ATOM 1622 O O . ARG A 1 206 ? -6.699 58.239 114.877 1.00 16.16 206 ARG A O 1
ATOM 1630 N N . VAL A 1 207 ? -5.830 56.123 114.877 1.00 15.76 207 VAL A N 1
ATOM 1631 C CA . VAL A 1 207 ? -4.404 56.548 114.995 1.00 16.35 207 VAL A CA 1
ATOM 1632 C C . VAL A 1 207 ? -3.962 57.268 113.705 1.00 16.28 207 VAL A C 1
ATOM 1633 O O . VAL A 1 207 ? -3.402 58.377 113.783 1.00 14.88 207 VAL A O 1
ATOM 1637 N N . ILE A 1 208 ? -4.255 56.688 112.545 1.00 15.89 208 ILE A N 1
ATOM 1638 C CA . ILE A 1 208 ? -3.900 57.305 111.251 1.00 16.15 208 ILE A CA 1
ATOM 1639 C C . ILE A 1 208 ? -4.619 58.643 111.116 1.00 15.71 208 ILE A C 1
ATOM 1640 O O . ILE A 1 208 ? -3.990 59.613 110.666 1.00 15.19 208 ILE A O 1
ATOM 1645 N N . ASP A 1 209 ? -5.899 58.690 111.479 1.00 16.88 209 ASP A N 1
ATOM 1646 C CA . ASP A 1 209 ? -6.701 59.929 111.366 1.00 18.61 209 ASP A CA 1
ATOM 1647 C C . ASP A 1 209 ? -6.165 60.974 112.359 1.00 17.03 209 ASP A C 1
ATOM 1648 O O . ASP A 1 209 ? -6.185 62.156 112.020 1.00 17.97 209 ASP A O 1
ATOM 1653 N N . TYR A 1 210 ? -5.640 60.566 113.502 1.00 15.72 210 TYR A N 1
ATOM 1654 C CA . TYR A 1 210 ? -5.079 61.527 114.491 1.00 15.71 210 TYR A CA 1
ATOM 1655 C C . TYR A 1 210 ? -3.869 62.219 113.845 1.00 16.89 210 TYR A C 1
ATOM 1656 O O . TYR A 1 210 ? -3.783 63.462 113.841 1.00 16.08 210 TYR A O 1
ATOM 1665 N N . ILE A 1 211 ? -2.993 61.450 113.192 1.00 16.07 211 ILE A N 1
ATOM 1666 C CA . ILE A 1 211 ? -1.831 62.031 112.495 1.00 16.16 211 ILE A CA 1
ATOM 1667 C C . ILE A 1 211 ? -2.344 62.921 111.367 1.00 17.29 211 ILE A C 1
ATOM 1668 O O . ILE A 1 211 ? -1.925 64.104 111.265 1.00 14.99 211 ILE A O 1
ATOM 1673 N N . GLU A 1 212 ? -3.184 62.378 110.490 1.00 18.19 212 GLU A N 1
ATOM 1674 C CA . GLU A 1 212 ? -3.521 63.096 109.239 1.00 19.38 212 GLU A CA 1
ATOM 1675 C C . GLU A 1 212 ? -4.344 64.341 109.594 1.00 19.55 212 GLU A C 1
ATOM 1676 O O . GLU A 1 212 ? -3.996 65.473 109.124 1.00 22.20 212 GLU A O 1
ATOM 1682 N N . GLU A 1 213 ? -5.499 64.150 110.238 1.00 17.04 213 GLU A N 1
ATOM 1683 C CA . GLU A 1 213 ? -6.396 65.295 110.563 1.00 20.28 213 GLU A CA 1
ATOM 1684 C C . GLU A 1 213 ? -5.889 66.189 111.706 1.00 19.69 213 GLU A C 1
ATOM 1685 O O . GLU A 1 213 ? -5.900 67.411 111.536 1.00 26.09 213 GLU A O 1
ATOM 1691 N N . TYR A 1 214 ? -5.581 65.598 112.862 1.00 16.43 214 TYR A N 1
ATOM 1692 C CA . TYR A 1 214 ? -5.142 66.372 114.058 1.00 15.32 214 TYR A CA 1
ATOM 1693 C C . TYR A 1 214 ? -3.749 67.015 113.936 1.00 16.13 214 TYR A C 1
ATOM 1694 O O . TYR A 1 214 ? -3.601 68.151 114.426 1.00 18.91 214 TYR A O 1
ATOM 1703 N N . LEU A 1 215 ? -2.765 66.339 113.330 1.00 14.04 215 LEU A N 1
ATOM 1704 C CA . LEU A 1 215 ? -1.402 66.936 113.256 1.00 13.48 215 LEU A CA 1
ATOM 1705 C C . LEU A 1 215 ? -1.140 67.612 111.903 1.00 14.13 215 LEU A C 1
ATOM 1706 O O . LEU A 1 215 ? -0.863 68.821 111.894 1.00 15.35 215 LEU A O 1
ATOM 1711 N N . PHE A 1 216 ? -1.285 66.868 110.805 1.00 14.09 216 PHE A N 1
ATOM 1712 C CA . PHE A 1 216 ? -0.964 67.405 109.452 1.00 14.61 216 PHE A CA 1
ATOM 1713 C C . PHE A 1 216 ? -1.868 68.575 109.037 1.00 15.05 216 PHE A C 1
ATOM 1714 O O . PHE A 1 216 ? -1.377 69.439 108.365 1.00 16.86 216 PHE A O 1
ATOM 1722 N N . GLU A 1 217 ? -3.138 68.561 109.417 1.00 15.84 217 GLU A N 1
ATOM 1723 C CA . GLU A 1 217 ? -4.104 69.575 108.946 1.00 18.32 217 GLU A CA 1
ATOM 1724 C C . GLU A 1 217 ? -4.078 70.785 109.880 1.00 19.44 217 GLU A C 1
ATOM 1725 O O . GLU A 1 217 ? -4.832 71.716 109.609 1.00 17.58 217 GLU A O 1
ATOM 1731 N N . HIS A 1 218 ? -3.264 70.759 110.931 1.00 16.42 218 HIS A N 1
ATOM 1732 C CA . HIS A 1 218 ? -3.333 71.862 111.928 1.00 15.50 218 HIS A CA 1
ATOM 1733 C C . HIS A 1 218 ? -1.966 72.440 112.246 1.00 16.50 218 HIS A C 1
ATOM 1734 O O . HIS A 1 218 ? -1.863 73.673 112.186 1.00 18.45 218 HIS A O 1
ATOM 1741 N N . TYR A 1 219 ? -0.983 71.654 112.691 1.00 15.62 219 TYR A N 1
ATOM 1742 C CA . TYR A 1 219 ? 0.230 72.286 113.276 1.00 16.21 219 TYR A CA 1
ATOM 1743 C C . TYR A 1 219 ? 1.528 71.567 112.942 1.00 17.89 219 TYR A C 1
ATOM 1744 O O . TYR A 1 219 ? 2.573 72.029 113.412 1.00 16.92 219 TYR A O 1
ATOM 1753 N N . VAL A 1 220 ? 1.485 70.491 112.166 1.00 16.08 220 VAL A N 1
ATOM 1754 C CA . VAL A 1 220 ? 2.708 69.750 111.825 1.00 15.62 220 VAL A CA 1
ATOM 1755 C C . VAL A 1 220 ? 2.775 69.654 110.316 1.00 17.35 220 VAL A C 1
ATOM 1756 O O . VAL A 1 220 ? 2.016 68.885 109.735 1.00 16.92 220 VAL A O 1
ATOM 1760 N N . PRO A 1 221 ? 3.623 70.457 109.639 1.00 15.80 221 PRO A N 1
ATOM 1761 C CA . PRO A 1 221 ? 3.689 70.377 108.173 1.00 16.29 221 PRO A CA 1
ATOM 1762 C C . PRO A 1 221 ? 4.254 69.010 107.764 1.00 15.65 221 PRO A C 1
ATOM 1763 O O . PRO A 1 221 ? 5.371 68.692 108.137 1.00 15.15 221 PRO A O 1
ATOM 1767 N N . ALA A 1 222 ? 3.443 68.219 107.059 1.00 15.16 222 ALA A N 1
ATOM 1768 C CA . ALA A 1 222 ? 3.787 66.816 106.733 1.00 16.50 222 ALA A CA 1
ATOM 1769 C C . ALA A 1 222 ? 5.115 66.763 105.982 1.00 16.11 222 ALA A C 1
ATOM 1770 O O . ALA A 1 222 ? 5.905 65.856 106.259 1.00 15.17 222 ALA A O 1
ATOM 1772 N N . GLU A 1 223 ? 5.372 67.762 105.132 1.00 16.74 223 GLU A N 1
ATOM 1773 C CA . GLU A 1 223 ? 6.605 67.854 104.297 1.00 18.62 223 GLU A CA 1
ATOM 1774 C C . GLU A 1 223 ? 7.869 68.149 105.128 1.00 19.51 223 GLU A C 1
ATOM 1775 O O . GLU A 1 223 ? 8.963 68.047 104.557 1.00 18.58 223 GLU A O 1
ATOM 1781 N N . GLU A 1 224 ? 7.729 68.579 106.387 1.00 16.90 224 GLU A N 1
ATOM 1782 C CA . GLU A 1 224 ? 8.887 68.863 107.273 1.00 16.83 224 GLU A CA 1
ATOM 1783 C C . GLU A 1 224 ? 9.173 67.685 108.222 1.00 15.61 224 GLU A C 1
ATOM 1784 O O . GLU A 1 224 ? 10.055 67.843 109.072 1.00 14.34 224 GLU A O 1
ATOM 1790 N N . VAL A 1 225 ? 8.468 66.556 108.081 1.00 13.29 225 VAL A N 1
ATOM 1791 C CA . VAL A 1 225 ? 8.702 65.394 108.965 1.00 13.99 225 VAL A CA 1
ATOM 1792 C C . VAL A 1 225 ? 9.691 64.448 108.300 1.00 12.90 225 VAL A C 1
ATOM 1793 O O . VAL A 1 225 ? 9.383 63.939 107.190 1.00 15.03 225 VAL A O 1
ATOM 1797 N N . ALA A 1 226 ? 10.840 64.240 108.903 1.00 13.77 226 ALA A N 1
ATOM 1798 C CA . ALA A 1 226 ? 11.893 63.340 108.386 1.00 14.47 226 ALA A CA 1
ATOM 1799 C C . ALA A 1 226 ? 11.453 61.870 108.523 1.00 16.56 226 ALA A C 1
ATOM 1800 O O . ALA A 1 226 ? 11.664 61.070 107.623 1.00 15.52 226 ALA A O 1
ATOM 1802 N N . GLY A 1 227 ? 10.856 61.504 109.654 1.00 13.67 227 GLY A N 1
ATOM 1803 C CA . GLY A 1 227 ? 10.700 60.097 110.008 1.00 14.72 227 GLY A CA 1
ATOM 1804 C C . GLY A 1 227 ? 9.600 59.885 111.058 1.00 14.37 227 GLY A C 1
ATOM 1805 O O . GLY A 1 227 ? 9.317 60.822 111.851 1.00 13.43 227 GLY A O 1
ATOM 1806 N N . ILE A 1 228 ? 8.966 58.732 110.999 1.00 13.95 228 ILE A N 1
ATOM 1807 C CA . ILE A 1 228 ? 8.115 58.188 112.086 1.00 13.02 228 ILE A CA 1
ATOM 1808 C C . ILE A 1 228 ? 8.891 57.063 112.751 1.00 13.66 228 ILE A C 1
ATOM 1809 O O . ILE A 1 228 ? 9.257 56.076 112.070 1.00 15.13 228 ILE A O 1
ATOM 1814 N N . PHE A 1 229 ? 9.210 57.210 114.026 1.00 13.22 229 PHE A N 1
ATOM 1815 C CA . PHE A 1 229 ? 9.879 56.177 114.843 1.00 14.10 229 PHE A CA 1
ATOM 1816 C C . PHE A 1 229 ? 8.812 55.308 115.496 1.00 16.01 229 PHE A C 1
ATOM 1817 O O . PHE A 1 229 ? 7.803 55.876 116.008 1.00 15.01 229 PHE A O 1
ATOM 1825 N N . PHE A 1 230 ? 9.001 54.009 115.439 1.00 14.81 230 PHE A N 1
ATOM 1826 C CA . PHE A 1 230 ? 8.107 53.066 116.152 1.00 16.09 230 PHE A CA 1
ATOM 1827 C C . PHE A 1 230 ? 8.853 51.821 116.597 1.00 15.78 230 PHE A C 1
ATOM 1828 O O . PHE A 1 230 ? 9.865 51.392 115.970 1.00 16.22 230 PHE A O 1
ATOM 1836 N N . GLU A 1 231 ? 8.325 51.235 117.672 1.00 14.16 231 GLU A N 1
ATOM 1837 C CA . GLU A 1 231 ? 8.609 49.843 118.052 1.00 15.39 231 GLU A CA 1
ATOM 18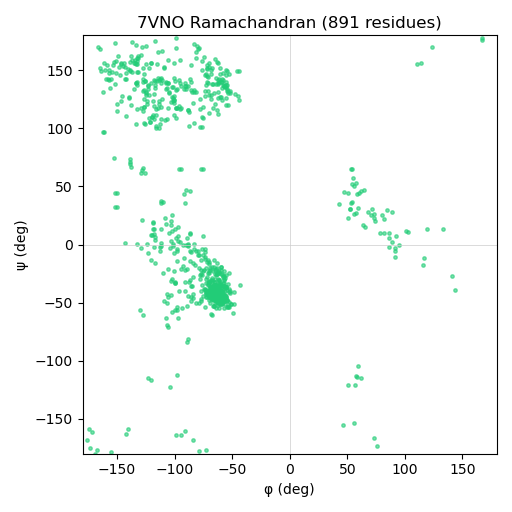38 C C . GLU A 1 231 ? 7.503 48.983 117.474 1.00 16.29 231 GLU A C 1
ATOM 1839 O O . GLU A 1 231 ? 6.327 49.359 117.466 1.00 18.10 231 GLU A O 1
ATOM 1845 N N . PRO A 1 232 ? 7.838 47.827 116.880 1.00 16.31 232 PRO A N 1
ATOM 1846 C CA . PRO A 1 232 ? 6.814 46.966 116.293 1.00 15.31 232 PRO A CA 1
ATOM 1847 C C . PRO A 1 232 ? 5.926 46.299 117.350 1.00 14.86 232 PRO A C 1
ATOM 1848 O O . PRO A 1 232 ? 4.810 45.947 117.030 1.00 17.11 232 PRO A O 1
ATOM 1852 N N . ILE A 1 233 ? 6.462 46.195 118.547 1.00 16.17 233 ILE A N 1
ATOM 1853 C CA . ILE A 1 233 ? 5.798 45.872 119.836 1.00 16.53 233 ILE A CA 1
ATOM 1854 C C . ILE A 1 233 ? 6.454 46.796 120.844 1.00 16.12 233 ILE A C 1
ATOM 1855 O O . ILE A 1 233 ? 7.697 46.767 120.948 1.00 16.69 233 ILE A O 1
ATOM 1860 N N . GLN A 1 234 ? 5.687 47.559 121.601 1.00 15.00 234 GLN A N 1
ATOM 1861 C CA . GLN A 1 234 ? 6.287 48.449 122.609 1.00 15.93 234 GLN A CA 1
ATOM 1862 C C . GLN A 1 234 ? 6.773 47.610 123.762 1.00 17.87 234 GLN A C 1
ATOM 1863 O O . GLN A 1 234 ? 5.975 46.815 124.301 1.00 19.13 234 GLN A O 1
ATOM 1869 N N . GLY A 1 235 ? 8.025 47.818 124.093 1.00 15.38 235 GLY A N 1
ATOM 1870 C CA . GLY A 1 235 ? 8.730 46.997 125.061 1.00 18.12 235 GLY A CA 1
ATOM 1871 C C . GLY A 1 235 ? 8.548 47.566 126.420 1.00 19.51 235 GLY A C 1
ATOM 1872 O O . GLY A 1 235 ? 7.717 47.008 127.195 1.00 19.14 235 GLY A O 1
ATOM 1873 N N . GLU A 1 236 ? 9.364 48.553 126.773 1.00 22.40 236 GLU A N 1
ATOM 1874 C CA . GLU A 1 236 ? 9.334 49.139 128.142 1.00 25.55 236 GLU A CA 1
ATOM 1875 C C . GLU A 1 236 ? 7.930 49.636 128.463 1.00 25.80 236 GLU A C 1
ATOM 1876 O O . GLU A 1 236 ? 7.521 49.582 129.687 1.00 30.37 236 GLU A O 1
ATOM 1882 N N . GLY A 1 237 ? 7.184 50.040 127.446 1.00 28.27 237 GLY A N 1
ATOM 1883 C CA . GLY A 1 237 ? 5.805 50.552 127.612 1.00 30.28 237 GLY A CA 1
ATOM 1884 C C . GLY A 1 237 ? 4.782 49.455 127.923 1.00 29.73 237 GLY A C 1
ATOM 1885 O O . GLY A 1 237 ? 3.585 49.814 128.113 1.00 30.96 237 GLY A O 1
ATOM 1886 N N . GLY A 1 238 ? 5.154 48.175 127.952 1.00 26.35 238 GLY A N 1
ATOM 1887 C CA . GLY A 1 238 ? 4.221 47.088 128.397 1.00 23.27 238 GLY A CA 1
ATOM 1888 C C . GLY A 1 238 ? 4.133 45.838 127.525 1.00 25.51 238 GLY A C 1
ATOM 1889 O O . GLY A 1 238 ? 3.185 45.027 127.748 1.00 25.39 238 GLY A O 1
ATOM 1890 N N . TYR A 1 239 ? 5.039 45.592 126.561 1.00 21.77 239 TYR A N 1
ATOM 1891 C CA . TYR A 1 239 ? 4.923 44.466 125.607 1.00 19.91 239 TYR A CA 1
ATOM 1892 C C . TYR A 1 239 ? 3.566 44.562 124.898 1.00 22.88 239 TYR A C 1
ATOM 1893 O O . TYR A 1 239 ? 2.705 43.673 124.965 1.00 23.49 239 TYR A O 1
ATOM 1902 N N . VAL A 1 240 ? 3.346 45.697 124.268 1.00 18.22 240 VAL A N 1
ATOM 1903 C CA . VAL A 1 240 ? 2.067 46.058 123.616 1.00 17.96 240 VAL A CA 1
ATOM 1904 C C . VAL A 1 240 ? 2.152 45.695 122.143 1.00 18.81 240 VAL A C 1
ATOM 1905 O O . VAL A 1 240 ? 2.974 46.312 121.407 1.00 17.08 240 VAL A O 1
ATOM 1909 N N . VAL A 1 241 ? 1.313 44.767 121.688 1.00 17.34 241 VAL A N 1
ATOM 1910 C CA . VAL A 1 241 ? 1.307 44.289 120.285 1.00 17.78 241 VAL A CA 1
ATOM 1911 C C . VAL A 1 241 ? 0.219 45.034 119.542 1.00 18.55 241 VAL A C 1
ATOM 1912 O O . VAL A 1 241 ? -0.967 44.892 119.853 1.00 19.82 241 VAL A O 1
ATOM 1916 N N . PRO A 1 242 ? 0.584 45.830 118.503 1.00 17.14 242 PRO A N 1
ATOM 1917 C CA . PRO A 1 242 ? -0.404 46.584 117.743 1.00 16.36 242 PRO A CA 1
ATOM 1918 C C . PRO A 1 242 ? -1.129 45.690 116.743 1.00 17.42 242 PRO A C 1
ATOM 1919 O O . PRO A 1 242 ? -0.726 44.559 116.478 1.00 16.72 242 PRO A O 1
ATOM 1923 N N . PRO A 1 243 ? -2.214 46.195 116.136 1.00 17.72 243 PRO A N 1
ATOM 1924 C CA . PRO A 1 243 ? -2.955 45.448 115.127 1.00 19.38 243 PRO A CA 1
ATOM 1925 C C . PRO A 1 243 ? -2.083 45.064 113.934 1.00 20.63 243 PRO A C 1
ATOM 1926 O O . PRO A 1 243 ? -1.213 45.822 113.496 1.00 17.81 243 PRO A O 1
ATOM 1930 N N . LYS A 1 244 ? -2.335 43.864 113.424 1.00 19.68 244 LYS A N 1
ATOM 1931 C CA . LYS A 1 244 ? -1.533 43.253 112.349 1.00 20.20 244 LYS A CA 1
ATOM 1932 C C . LYS A 1 244 ? -1.379 44.197 111.150 1.00 18.24 244 LYS A C 1
ATOM 1933 O O . LYS A 1 244 ? -0.274 44.213 110.523 1.00 19.41 244 LYS A O 1
ATOM 1939 N N . ASN A 1 245 ? -2.429 44.913 110.777 1.00 16.40 245 ASN A N 1
ATOM 1940 C CA . ASN A 1 245 ? -2.408 45.794 109.588 1.00 17.05 245 ASN A CA 1
ATOM 1941 C C . ASN A 1 245 ? -1.936 47.232 109.884 1.00 15.69 245 ASN A C 1
ATOM 1942 O O . ASN A 1 245 ? -1.943 48.028 108.919 1.00 15.41 245 ASN A O 1
ATOM 1947 N N . PHE A 1 246 ? -1.489 47.551 111.096 1.00 15.77 246 PHE A N 1
ATOM 1948 C CA . PHE A 1 246 ? -1.252 48.968 111.467 1.00 16.13 246 PHE A CA 1
ATOM 1949 C C . PHE A 1 246 ? -0.116 49.554 110.608 1.00 17.07 246 PHE A C 1
ATOM 1950 O O . PHE A 1 246 ? -0.264 50.685 110.105 1.00 15.93 246 PHE A O 1
ATOM 1958 N N . PHE A 1 247 ? 1.004 48.848 110.465 1.00 16.31 247 PHE A N 1
ATOM 1959 C CA . PHE A 1 247 ? 2.217 49.386 109.805 1.00 16.68 247 PHE A CA 1
ATOM 1960 C C . PHE A 1 247 ? 2.012 49.513 108.305 1.00 16.98 247 PHE A C 1
ATOM 1961 O O . PHE A 1 247 ? 2.574 50.411 107.685 1.00 16.70 247 PHE A O 1
ATOM 1969 N N . LYS A 1 248 ? 1.154 48.681 107.727 1.00 17.16 248 LYS A N 1
ATOM 1970 C CA . LYS A 1 248 ? 0.794 48.840 106.312 1.00 20.16 248 LYS A CA 1
ATOM 1971 C C . LYS A 1 248 ? 0.103 50.185 106.148 1.00 18.52 248 LYS A C 1
ATOM 1972 O O . LYS A 1 248 ? 0.408 50.872 105.151 1.00 17.61 248 LYS A O 1
ATOM 1978 N N . GLU A 1 249 ? -0.842 50.516 107.037 1.00 16.53 249 GLU A N 1
ATOM 1979 C CA . GLU A 1 249 ? -1.567 51.817 106.965 1.00 18.40 249 GLU A CA 1
ATOM 1980 C C . GLU A 1 249 ? -0.611 52.987 107.242 1.00 15.80 249 GLU A C 1
ATOM 1981 O O . GLU A 1 249 ? -0.684 53.990 106.521 1.00 17.09 249 GLU A O 1
ATOM 1987 N N . LEU A 1 250 ? 0.244 52.857 108.260 1.00 17.31 250 LEU A N 1
ATOM 1988 C CA . LEU A 1 250 ? 1.264 53.889 108.585 1.00 16.23 250 LEU A CA 1
ATOM 1989 C C . LEU A 1 250 ? 2.189 54.109 107.371 1.00 16.70 250 LEU A C 1
ATOM 1990 O O . LEU A 1 250 ? 2.497 55.252 107.060 1.00 16.99 250 LEU A O 1
ATOM 1995 N N . LYS A 1 251 ? 2.587 53.039 106.664 1.00 16.96 251 LYS A N 1
ATOM 1996 C CA . LYS A 1 251 ? 3.481 53.162 105.484 1.00 17.45 251 LYS A CA 1
ATOM 1997 C C . LYS A 1 251 ? 2.772 53.880 104.342 1.00 16.73 251 LYS A C 1
ATOM 1998 O O . LYS A 1 251 ? 3.402 54.740 103.713 1.00 19.25 251 LYS A O 1
ATOM 2004 N N . LYS A 1 252 ? 1.485 53.632 104.135 1.00 17.49 252 LYS A N 1
ATOM 2005 C CA . LYS A 1 252 ? 0.695 54.383 103.132 1.00 18.74 252 LYS A CA 1
ATOM 2006 C C . LYS A 1 252 ? 0.704 55.892 103.440 1.00 18.25 252 LYS A C 1
ATOM 2007 O O . LYS A 1 252 ? 0.926 56.693 102.496 1.00 17.26 252 LYS A O 1
ATOM 2013 N N . LEU A 1 253 ? 0.481 56.256 104.706 1.00 16.78 253 LEU A N 1
ATOM 2014 C CA . LEU A 1 253 ? 0.510 57.671 105.131 1.00 17.50 253 LEU A CA 1
ATOM 2015 C C . LEU A 1 253 ? 1.906 58.263 104.917 1.00 17.01 253 LEU A C 1
ATOM 2016 O O . LEU A 1 253 ? 2.000 59.340 104.345 1.00 17.87 253 LEU A O 1
ATOM 2021 N N . ALA A 1 254 ? 2.948 57.583 105.369 1.00 18.39 254 ALA A N 1
ATOM 2022 C CA . ALA A 1 254 ? 4.337 58.086 105.296 1.00 19.98 254 ALA A CA 1
ATOM 2023 C C . ALA A 1 254 ? 4.723 58.290 103.827 1.00 19.38 254 ALA A C 1
ATOM 2024 O O . ALA A 1 254 ? 5.315 59.318 103.497 1.00 15.54 254 ALA A O 1
ATOM 2026 N N . ASP A 1 255 ? 4.411 57.319 102.976 1.00 19.08 255 ASP A N 1
ATOM 2027 C CA . ASP A 1 255 ? 4.794 57.360 101.555 1.00 20.30 255 ASP A CA 1
ATOM 2028 C C . ASP A 1 255 ? 4.127 58.542 100.866 1.00 20.07 255 ASP A C 1
ATOM 2029 O O . ASP A 1 255 ? 4.789 59.128 100.003 1.00 22.24 255 ASP A O 1
ATOM 2034 N N . LYS A 1 256 ? 2.892 58.895 101.205 1.00 18.84 256 LYS A N 1
ATOM 2035 C CA . LYS A 1 256 ? 2.174 60.053 100.620 1.00 23.91 256 LYS A CA 1
ATOM 2036 C C . LYS A 1 256 ? 2.959 61.365 100.853 1.00 23.46 256 LYS A C 1
ATOM 2037 O O . LYS A 1 256 ? 2.804 62.287 100.072 1.00 21.06 256 LYS A O 1
ATOM 2043 N N . HIS A 1 257 ? 3.776 61.459 101.898 1.00 19.54 257 HIS A N 1
ATOM 2044 C CA . HIS A 1 257 ? 4.449 62.723 102.307 1.00 19.32 257 HIS A CA 1
ATOM 2045 C C . HIS A 1 257 ? 5.973 62.623 102.295 1.00 18.03 257 HIS A C 1
ATOM 2046 O O . HIS A 1 257 ? 6.619 63.580 102.785 1.00 18.19 257 HIS A O 1
ATOM 2053 N N . GLY A 1 258 ? 6.544 61.522 101.776 1.00 18.59 258 GLY A N 1
ATOM 2054 C CA . GLY A 1 258 ? 8.000 61.310 101.678 1.00 16.65 258 GLY A CA 1
ATOM 2055 C C . GLY A 1 258 ? 8.652 61.145 103.037 1.00 16.98 258 GLY A C 1
ATOM 2056 O O . GLY A 1 258 ? 9.806 61.547 103.187 1.00 16.85 258 GLY A O 1
ATOM 2057 N N . ILE A 1 259 ? 7.911 60.642 104.028 1.00 16.38 259 ILE A N 1
ATOM 2058 C CA . ILE A 1 259 ? 8.422 60.436 105.413 1.00 16.12 259 ILE A CA 1
ATOM 2059 C C . ILE A 1 259 ? 9.001 59.031 105.530 1.00 14.94 259 ILE A C 1
ATOM 2060 O O . ILE A 1 259 ? 8.322 58.043 105.034 1.00 16.13 259 ILE A O 1
ATOM 2065 N N . LEU A 1 260 ? 10.169 58.922 106.184 1.00 14.23 260 LEU A N 1
ATOM 2066 C CA . LEU A 1 260 ? 10.831 57.639 106.462 1.00 13.50 260 LEU A CA 1
ATOM 2067 C C . LEU A 1 260 ? 10.087 56.881 107.567 1.00 14.98 260 LEU A C 1
ATOM 2068 O O . LEU A 1 260 ? 9.620 57.526 108.534 1.00 16.10 260 LEU A O 1
ATOM 2073 N N . LEU A 1 261 ? 10.088 55.559 107.455 1.00 14.14 261 LEU A N 1
ATOM 2074 C CA . LEU A 1 261 ? 9.699 54.679 108.578 1.00 14.36 261 LEU A CA 1
ATOM 2075 C C . LEU A 1 261 ? 10.951 54.123 109.228 1.00 14.73 261 LEU A C 1
ATOM 2076 O O . LEU A 1 261 ? 11.800 53.473 108.549 1.00 15.53 261 LEU A O 1
ATOM 2081 N N . ILE A 1 262 ? 11.023 54.324 110.534 1.00 13.01 262 ILE A N 1
ATOM 2082 C CA . ILE A 1 262 ? 12.185 53.938 111.354 1.00 14.95 262 ILE A CA 1
ATOM 2083 C C . ILE A 1 262 ? 11.662 52.925 112.371 1.00 14.22 262 ILE A C 1
ATOM 2084 O O . ILE A 1 262 ? 10.959 53.350 113.310 1.00 14.06 262 ILE A O 1
ATOM 2089 N N . ASP A 1 263 ? 12.101 51.677 112.215 1.00 15.36 263 ASP A N 1
ATOM 2090 C CA . ASP A 1 263 ? 11.688 50.503 113.018 1.00 14.86 263 ASP A CA 1
ATOM 2091 C C . ASP A 1 263 ? 12.759 50.219 114.046 1.00 15.86 263 ASP A C 1
ATOM 2092 O O . ASP A 1 263 ? 13.870 49.805 113.692 1.00 13.54 263 ASP A O 1
ATOM 2097 N N . ASP A 1 264 ? 12.431 50.446 115.309 1.00 14.72 264 ASP A N 1
ATOM 2098 C CA . ASP A 1 264 ? 13.305 50.213 116.470 1.00 15.77 264 ASP A CA 1
ATOM 2099 C C . ASP A 1 264 ? 13.116 48.747 116.899 1.00 17.23 264 ASP A C 1
ATOM 2100 O O . ASP A 1 264 ? 12.127 48.432 117.573 1.00 15.67 264 ASP A O 1
ATOM 2105 N N . GLU A 1 265 ? 14.061 47.894 116.538 1.00 16.18 265 GLU A N 1
ATOM 2106 C CA . GLU A 1 265 ? 14.087 46.442 116.856 1.00 16.94 265 GLU A CA 1
ATOM 2107 C C . GLU A 1 265 ? 15.075 46.181 117.987 1.00 18.72 265 GLU A C 1
ATOM 2108 O O . GLU A 1 265 ? 15.527 45.012 118.169 1.00 18.76 265 GLU A O 1
ATOM 2114 N N . VAL A 1 266 ? 15.423 47.199 118.769 1.00 16.45 266 VAL A N 1
ATOM 2115 C CA . VAL A 1 266 ? 16.449 47.007 119.790 1.00 18.55 266 VAL A CA 1
ATOM 2116 C C . VAL A 1 266 ? 15.998 45.871 120.733 1.00 22.71 266 VAL A C 1
ATOM 2117 O O . VAL A 1 266 ? 16.849 45.078 121.158 1.00 20.35 266 VAL A O 1
ATOM 2121 N N . GLN A 1 267 ? 14.724 45.833 121.095 1.00 19.78 267 GLN A N 1
ATOM 2122 C CA . GLN A 1 267 ? 14.209 44.825 122.046 1.00 19.32 267 GLN A CA 1
ATOM 2123 C C . GLN A 1 267 ? 13.523 43.662 121.332 1.00 19.19 267 GLN A C 1
ATOM 2124 O O . GLN A 1 267 ? 13.583 42.542 121.879 1.00 20.25 267 GLN A O 1
ATOM 2130 N N . MET A 1 268 ? 12.861 43.878 120.202 1.00 17.37 268 MET A N 1
ATOM 2131 C CA . MET A 1 268 ? 11.968 42.862 119.605 1.00 18.24 268 MET A CA 1
ATOM 2132 C C . MET A 1 268 ? 12.641 42.136 118.445 1.00 19.16 268 MET A C 1
ATOM 2133 O O . MET A 1 268 ? 11.982 41.236 117.866 1.00 21.15 268 MET A O 1
ATOM 2138 N N . GLY A 1 269 ? 13.883 42.498 118.107 1.00 18.93 269 GLY A N 1
ATOM 2139 C CA . GLY A 1 269 ? 14.553 41.877 116.951 1.00 19.43 269 GLY A CA 1
ATOM 2140 C C . GLY A 1 269 ? 15.352 40.636 117.350 1.00 19.09 269 GLY A C 1
ATOM 2141 O O . GLY A 1 269 ? 15.072 40.031 118.414 1.00 20.22 269 GLY A O 1
ATOM 2142 N N . MET A 1 270 ? 16.299 40.240 116.495 1.00 20.80 270 MET A N 1
ATOM 2143 C CA . MET A 1 270 ? 17.197 39.071 116.727 1.00 20.63 270 MET A CA 1
ATOM 2144 C C . MET A 1 270 ? 16.386 37.846 117.199 1.00 17.87 270 MET A C 1
ATOM 2145 O O . MET A 1 270 ? 16.783 37.184 118.170 1.00 19.62 270 MET A O 1
ATOM 2150 N N . GLY A 1 271 ? 15.280 37.582 116.540 1.00 19.42 271 GLY A N 1
ATOM 2151 C CA . GLY A 1 271 ? 14.518 36.321 116.616 1.00 22.75 271 GLY A CA 1
ATOM 2152 C C . GLY A 1 271 ? 13.506 36.259 117.753 1.00 23.67 271 GLY A C 1
ATOM 2153 O O . GLY A 1 271 ? 12.814 35.236 117.854 1.00 24.58 271 GLY A O 1
ATOM 2154 N N . ARG A 1 272 ? 13.417 37.301 118.589 1.00 22.49 272 ARG A N 1
ATOM 2155 C CA . ARG A 1 272 ? 12.600 37.296 119.834 1.00 21.37 272 ARG A CA 1
ATOM 2156 C C . ARG A 1 272 ? 11.141 36.886 119.567 1.00 19.78 272 ARG A C 1
ATOM 2157 O O . ARG A 1 272 ? 10.569 36.147 120.422 1.00 21.69 272 ARG A O 1
ATOM 2165 N N . THR A 1 273 ? 10.537 37.310 118.451 1.00 18.90 273 THR A N 1
ATOM 2166 C CA . THR A 1 273 ? 9.119 37.081 118.082 1.00 18.69 273 THR A CA 1
ATOM 2167 C C . THR A 1 273 ? 8.966 35.886 117.143 1.00 18.73 273 THR A C 1
ATOM 2168 O O . THR A 1 273 ? 7.884 35.739 116.517 1.00 18.29 273 THR A O 1
ATOM 2172 N N . GLY A 1 274 ? 9.979 35.038 117.007 1.00 21.71 274 GLY A N 1
ATOM 2173 C CA . GLY A 1 274 ? 9.840 33.913 116.056 1.00 21.98 274 GLY A CA 1
ATOM 2174 C C . GLY A 1 274 ? 10.032 34.305 114.606 1.00 23.49 274 GLY A C 1
ATOM 2175 O O . GLY A 1 274 ? 9.704 33.481 113.704 1.00 21.71 274 GLY A O 1
ATOM 2176 N N . ARG A 1 275 ? 10.501 35.541 114.370 1.00 22.13 275 ARG A N 1
ATOM 2177 C CA . ARG A 1 275 ? 11.022 36.008 113.067 1.00 21.78 275 ARG A CA 1
ATOM 2178 C C . ARG A 1 275 ? 12.312 36.768 113.371 1.00 18.79 275 ARG A C 1
ATOM 2179 O O . ARG A 1 275 ? 12.523 37.210 114.501 1.00 17.97 275 ARG A O 1
ATOM 2187 N N . MET A 1 276 ? 13.207 36.877 112.407 1.00 19.16 276 MET A N 1
ATOM 2188 C CA . MET A 1 276 ? 14.445 37.631 112.678 1.00 19.18 276 MET A CA 1
ATOM 2189 C C . MET A 1 276 ? 14.053 39.021 113.187 1.00 18.05 276 MET A C 1
ATOM 2190 O O . MET A 1 276 ? 14.554 39.434 114.224 1.00 20.52 276 MET A O 1
ATOM 2195 N N . TRP A 1 277 ? 13.129 39.676 112.503 1.00 18.63 277 TRP A N 1
ATOM 2196 C CA . TRP A 1 277 ? 12.665 41.021 112.916 1.00 20.42 277 TRP A CA 1
ATOM 2197 C C . TRP A 1 277 ? 11.185 40.955 113.260 1.00 17.21 277 TRP A C 1
ATOM 2198 O O . TRP A 1 277 ? 10.418 40.364 112.470 1.00 19.88 277 TRP A O 1
ATOM 2209 N N . ALA A 1 278 ? 10.767 41.666 114.302 1.00 18.20 278 ALA A N 1
ATOM 2210 C CA . ALA A 1 278 ? 9.336 41.695 114.688 1.00 17.22 278 ALA A CA 1
ATOM 2211 C C . ALA A 1 278 ? 8.495 42.350 113.607 1.00 19.06 278 ALA A C 1
ATOM 2212 O O . ALA A 1 278 ? 7.354 41.917 113.389 1.00 17.36 278 ALA A O 1
ATOM 2214 N N . ILE A 1 279 ? 9.078 43.285 112.855 1.00 17.54 279 ILE A N 1
ATOM 2215 C CA . ILE A 1 279 ? 8.326 44.014 111.790 1.00 17.24 279 ILE A CA 1
ATOM 2216 C C . ILE A 1 279 ? 7.872 43.018 110.716 1.00 17.92 279 ILE A C 1
ATOM 2217 O O . ILE A 1 279 ? 6.911 43.322 109.993 1.00 16.42 279 ILE A O 1
ATOM 2222 N N . GLU A 1 280 ? 8.515 41.849 110.655 1.00 19.27 280 GLU A N 1
ATOM 2223 C CA . GLU A 1 280 ? 8.185 40.795 109.653 1.00 23.02 280 GLU A CA 1
ATOM 2224 C C . GLU A 1 280 ? 6.724 40.336 109.815 1.00 22.40 280 GLU A C 1
ATOM 2225 O O . GLU A 1 280 ? 6.101 40.022 108.791 1.00 23.41 280 GLU A O 1
ATOM 2231 N N . HIS A 1 281 ? 6.207 40.283 111.049 1.00 21.33 281 HIS A N 1
ATOM 2232 C CA . HIS A 1 281 ? 4.791 39.922 111.329 1.00 20.27 281 HIS A CA 1
ATOM 2233 C C . HIS A 1 281 ? 3.828 40.950 110.712 1.00 21.58 281 HIS A C 1
ATOM 2234 O O . HIS A 1 281 ? 2.657 40.593 110.537 1.00 19.81 281 HIS A O 1
ATOM 2241 N N . PHE A 1 282 ? 4.286 42.190 110.483 1.00 18.03 282 PHE A N 1
ATOM 2242 C CA . PHE A 1 282 ? 3.441 43.297 109.955 1.00 16.84 282 PHE A CA 1
ATOM 2243 C C . PHE A 1 282 ? 3.565 43.528 108.434 1.00 18.63 282 PHE A C 1
ATOM 2244 O O . PHE A 1 282 ? 2.878 44.429 107.942 1.00 17.96 282 PHE A O 1
ATOM 2252 N N . ASP A 1 283 ? 4.445 42.805 107.736 1.00 19.26 283 ASP A N 1
ATOM 2253 C CA . ASP A 1 283 ? 4.510 42.844 106.259 1.00 20.21 283 ASP A CA 1
ATOM 2254 C C . ASP A 1 283 ? 4.822 44.263 105.741 1.00 19.50 283 ASP A C 1
ATOM 2255 O O . ASP A 1 283 ? 4.179 44.722 104.779 1.00 19.03 283 ASP A O 1
ATOM 2260 N N . ILE A 1 284 ? 5.774 44.959 106.343 1.00 17.06 284 ILE A N 1
ATOM 2261 C CA . ILE A 1 284 ? 6.346 46.193 105.718 1.00 17.83 284 ILE A CA 1
ATOM 2262 C C . ILE A 1 284 ? 7.866 46.103 105.773 1.00 17.00 284 ILE A C 1
ATOM 2263 O O . ILE A 1 284 ? 8.439 45.282 106.520 1.00 17.28 284 ILE A O 1
ATOM 2268 N N . VAL A 1 285 ? 8.478 46.924 104.940 1.00 17.60 285 VAL A N 1
ATOM 2269 C CA . VAL A 1 285 ? 9.936 47.036 104.837 1.00 18.49 285 VAL A CA 1
ATOM 2270 C C . VAL A 1 285 ? 10.337 48.421 105.322 1.00 17.72 285 VAL A C 1
ATOM 2271 O O . VAL A 1 285 ? 10.184 49.408 104.582 1.00 17.41 285 VAL A O 1
ATOM 2275 N N . PRO A 1 286 ? 10.816 48.550 106.570 1.00 16.46 286 PRO A N 1
ATOM 2276 C CA . PRO A 1 286 ? 11.174 49.886 107.053 1.00 16.57 286 PRO A CA 1
ATOM 2277 C C . PRO A 1 286 ? 12.388 50.466 106.321 1.00 16.31 286 PRO A C 1
ATOM 2278 O O . PRO A 1 286 ? 13.255 49.700 105.916 1.00 16.00 286 PRO A O 1
ATOM 2282 N N . ASP A 1 287 ? 12.461 51.798 106.234 1.00 15.72 287 ASP A N 1
ATOM 2283 C CA . ASP A 1 287 ? 13.613 52.531 105.645 1.00 16.83 287 ASP A CA 1
ATOM 2284 C C . ASP A 1 287 ? 14.860 52.413 106.512 1.00 15.46 287 ASP A C 1
ATOM 2285 O O . ASP A 1 287 ? 16.005 52.285 105.979 1.00 15.72 287 ASP A O 1
ATOM 2290 N N . ILE A 1 288 ? 14.681 52.417 107.825 1.00 15.39 288 ILE A N 1
ATOM 2291 C CA . ILE A 1 288 ? 15.769 52.320 108.814 1.00 15.24 288 ILE A CA 1
ATOM 2292 C C . ILE A 1 288 ? 15.333 51.316 109.877 1.00 16.38 288 ILE A C 1
ATOM 2293 O O . ILE A 1 288 ? 14.163 51.378 110.285 1.00 16.07 288 ILE A O 1
ATOM 2298 N N . VAL A 1 289 ? 16.236 50.421 110.222 1.00 14.82 289 VAL A N 1
ATOM 2299 C CA . VAL A 1 289 ? 16.054 49.459 111.327 1.00 16.08 289 VAL A CA 1
ATOM 2300 C C . VAL A 1 289 ? 17.184 49.627 112.340 1.00 16.63 289 VAL A C 1
ATOM 2301 O O . VAL A 1 289 ? 18.389 49.640 111.955 1.00 16.49 289 VAL A O 1
ATOM 2305 N N . THR A 1 290 ? 16.821 49.779 113.614 1.00 15.05 290 THR A N 1
ATOM 2306 C CA . THR A 1 290 ? 17.848 49.928 114.675 1.00 14.67 290 THR A CA 1
ATOM 2307 C C . THR A 1 290 ? 17.875 48.633 115.489 1.00 14.98 290 THR A C 1
ATOM 2308 O O . THR A 1 290 ? 16.804 48.045 115.695 1.00 15.74 290 THR A O 1
ATOM 2312 N N . VAL A 1 291 ? 19.076 48.179 115.841 1.00 17.29 291 VAL A N 1
ATOM 2313 C CA . VAL A 1 291 ? 19.249 46.915 116.608 1.00 19.68 291 VAL A CA 1
ATOM 2314 C C . VAL A 1 291 ? 20.402 47.095 117.598 1.00 18.47 291 VAL A C 1
ATOM 2315 O O . VAL A 1 291 ? 21.300 47.904 117.336 1.00 17.04 291 VAL A O 1
ATOM 2319 N N . ALA A 1 292 ? 20.341 46.342 118.691 1.00 17.79 292 ALA A N 1
ATOM 2320 C CA . ALA A 1 292 ? 21.341 46.338 119.781 1.00 21.84 292 ALA A CA 1
ATOM 2321 C C . ALA A 1 292 ? 20.980 45.182 120.712 1.00 24.72 292 ALA A C 1
ATOM 2322 O O . ALA A 1 292 ? 20.277 44.252 120.283 1.00 25.00 292 ALA A O 1
ATOM 2324 N N . LYS A 1 293 ? 21.491 45.216 121.935 1.00 29.18 293 LYS A N 1
ATOM 2325 C CA . LYS A 1 293 ? 21.092 44.155 122.890 1.00 33.87 293 LYS A CA 1
ATOM 2326 C C . LYS A 1 293 ? 21.463 42.769 122.360 1.00 30.38 293 LYS A C 1
ATOM 2327 O O . LYS A 1 293 ? 22.641 42.475 122.299 1.00 30.21 293 LYS A O 1
ATOM 2333 N N . ALA A 1 294 ? 20.467 42.026 121.881 1.00 28.74 294 ALA A N 1
ATOM 2334 C CA . ALA A 1 294 ? 20.708 40.601 121.621 1.00 29.96 294 ALA A CA 1
ATOM 2335 C C . ALA A 1 294 ? 21.744 40.464 120.504 1.00 28.37 294 ALA A C 1
ATOM 2336 O O . ALA A 1 294 ? 22.333 39.392 120.415 1.00 27.88 294 ALA A O 1
ATOM 2338 N N . LEU A 1 295 ? 21.928 41.479 119.663 1.00 24.16 295 LEU A N 1
ATOM 2339 C CA . LEU A 1 295 ? 22.848 41.341 118.516 1.00 24.35 295 LEU A CA 1
ATOM 2340 C C . LEU A 1 295 ? 24.244 40.927 119.006 1.00 25.36 295 LEU A C 1
ATOM 2341 O O . LEU A 1 295 ? 24.876 40.133 118.297 1.00 25.33 295 LEU A O 1
ATOM 2346 N N . GLY A 1 296 ? 24.722 41.471 120.128 1.00 26.10 296 GLY A N 1
ATOM 2347 C CA . GLY A 1 296 ? 26.085 41.252 120.641 1.00 28.36 296 GLY A CA 1
ATOM 2348 C C . GLY A 1 296 ? 26.205 40.038 121.560 1.00 30.21 296 GLY A C 1
ATOM 2349 O O . GLY A 1 296 ? 27.316 39.782 121.999 1.00 29.91 296 GLY A O 1
ATOM 2350 N N . GLY A 1 297 ? 25.112 39.309 121.806 1.00 27.98 297 GLY A N 1
ATOM 2351 C CA . GLY A 1 297 ? 25.069 38.109 122.655 1.00 32.37 297 GLY A CA 1
ATOM 2352 C C . GLY A 1 297 ? 25.674 38.318 124.039 1.00 33.40 297 GLY A C 1
ATOM 2353 O O . GLY A 1 297 ? 26.189 37.309 124.605 1.00 33.14 297 GLY A O 1
ATOM 2354 N N . GLY A 1 298 ? 25.588 39.540 124.586 1.00 30.45 298 GLY A N 1
ATOM 2355 C CA . GLY A 1 298 ? 26.219 39.881 125.874 1.00 33.93 298 GLY A CA 1
ATOM 2356 C C . GLY A 1 298 ? 27.310 40.939 125.754 1.00 35.26 298 GLY A C 1
ATOM 2357 O O . GLY A 1 298 ? 27.714 41.484 126.815 1.00 37.70 298 GLY A O 1
ATOM 2358 N N . ILE A 1 299 ? 27.833 41.186 124.542 1.00 31.75 299 ILE A N 1
ATOM 2359 C CA . ILE A 1 299 ? 28.861 42.243 124.274 1.00 31.35 299 ILE A CA 1
ATOM 2360 C C . ILE A 1 299 ? 28.169 43.495 123.728 1.00 29.13 299 ILE A C 1
ATOM 2361 O O . ILE A 1 299 ? 27.276 43.372 122.898 1.00 26.86 299 ILE A O 1
ATOM 2366 N N . PRO A 1 300 ? 28.492 44.710 124.230 1.00 28.55 300 PRO A N 1
ATOM 2367 C CA . PRO A 1 300 ? 27.855 45.939 123.738 1.00 29.23 300 PRO A CA 1
ATOM 2368 C C . PRO A 1 300 ? 28.058 46.161 122.230 1.00 26.34 300 PRO A C 1
ATOM 2369 O O . PRO A 1 300 ? 29.196 46.234 121.762 1.00 24.91 300 PRO A O 1
ATOM 2373 N N . ILE A 1 301 ? 26.949 46.312 121.508 1.00 24.57 301 ILE A N 1
ATOM 2374 C CA . ILE A 1 301 ? 26.967 46.637 120.068 1.00 23.68 301 ILE A CA 1
ATOM 2375 C C . ILE A 1 301 ? 25.641 47.289 119.676 1.00 24.63 301 ILE A C 1
ATOM 2376 O O . ILE A 1 301 ? 24.604 47.000 120.343 1.00 28.04 301 ILE A O 1
ATOM 2381 N N . GLY A 1 302 ? 25.659 48.202 118.705 1.00 19.24 302 GLY A N 1
ATOM 2382 C CA . GLY A 1 302 ? 24.415 48.676 118.074 1.00 18.50 302 GLY A CA 1
ATOM 2383 C C . GLY A 1 302 ? 24.604 48.708 116.581 1.00 18.79 302 GLY A C 1
ATOM 2384 O O . GLY A 1 302 ? 25.765 48.781 116.147 1.00 18.89 302 GLY A O 1
ATOM 2385 N N . ALA A 1 303 ? 23.527 48.639 115.840 1.00 15.91 303 ALA A N 1
ATOM 2386 C CA . ALA A 1 303 ? 23.549 48.755 114.379 1.00 17.72 303 ALA A CA 1
ATOM 2387 C C . ALA A 1 303 ? 22.332 49.533 113.918 1.00 17.14 303 ALA A C 1
ATOM 2388 O O . ALA A 1 303 ? 21.194 49.321 114.418 1.00 17.69 303 ALA A O 1
ATOM 2390 N N . THR A 1 304 ? 22.578 50.348 112.907 1.00 16.03 304 THR A N 1
ATOM 2391 C CA . THR A 1 304 ? 21.542 51.087 112.197 1.00 15.38 304 THR A CA 1
ATOM 2392 C C . THR A 1 304 ? 21.606 50.702 110.728 1.00 16.98 304 THR A C 1
ATOM 2393 O O . THR A 1 304 ? 22.582 51.066 110.070 1.00 16.23 304 THR A O 1
ATOM 2397 N N . ILE A 1 305 ? 20.617 49.951 110.286 1.00 15.39 305 ILE A N 1
ATOM 2398 C CA . ILE A 1 305 ? 20.562 49.360 108.939 1.00 16.03 305 ILE A CA 1
ATOM 2399 C C . ILE A 1 305 ? 19.642 50.248 108.150 1.00 17.69 305 ILE A C 1
ATOM 2400 O O . ILE A 1 305 ? 18.470 50.494 108.571 1.00 17.62 305 ILE A O 1
ATOM 2405 N N . PHE A 1 306 ? 20.113 50.762 107.031 1.00 15.06 306 PHE A N 1
ATOM 2406 C CA . PHE A 1 306 ? 19.295 51.777 106.333 1.00 16.12 306 PHE A CA 1
ATOM 2407 C C . PHE A 1 306 ? 19.296 51.602 104.838 1.00 16.23 306 PHE A C 1
ATOM 2408 O O . PHE A 1 306 ? 20.263 51.113 104.279 1.00 16.62 306 PHE A O 1
ATOM 2416 N N . ARG A 1 307 ? 18.228 52.146 104.237 1.00 17.14 307 ARG A N 1
ATOM 2417 C CA . ARG A 1 307 ? 18.048 52.187 102.764 1.00 17.20 307 ARG A CA 1
ATOM 2418 C C . ARG A 1 307 ? 19.336 52.849 102.287 1.00 17.11 307 ARG A C 1
ATOM 2419 O O . ARG A 1 307 ? 19.672 53.924 102.798 1.00 16.51 307 ARG A O 1
ATOM 2427 N N . ALA A 1 308 ? 19.972 52.268 101.279 1.00 16.74 308 ALA A N 1
ATOM 2428 C CA . ALA A 1 308 ? 21.378 52.668 101.000 1.00 16.65 308 ALA A CA 1
ATOM 2429 C C . ALA A 1 308 ? 21.501 54.102 100.470 1.00 17.28 308 ALA A C 1
ATOM 2430 O O . ALA A 1 308 ? 22.487 54.768 100.798 1.00 19.91 308 ALA A O 1
ATOM 2432 N N . ASP A 1 309 ? 20.512 54.614 99.761 1.00 17.22 309 ASP A N 1
ATOM 2433 C CA . ASP A 1 309 ? 20.578 55.966 99.168 1.00 18.89 309 ASP A CA 1
ATOM 2434 C C . ASP A 1 309 ? 20.434 57.018 100.256 1.00 20.61 309 ASP A C 1
ATOM 2435 O O . ASP A 1 309 ? 20.608 58.176 99.927 1.00 21.52 309 ASP A O 1
ATOM 2440 N N . LEU A 1 310 ? 20.146 56.638 101.493 1.00 18.47 310 LEU A N 1
ATOM 2441 C CA . LEU A 1 310 ? 20.086 57.644 102.582 1.00 19.77 310 LEU A CA 1
ATOM 2442 C C . LEU A 1 310 ? 21.508 57.999 103.042 1.00 26.88 310 LEU A C 1
ATOM 2443 O O . LEU A 1 310 ? 21.634 58.990 103.777 1.00 34.52 310 LEU A O 1
ATOM 2448 N N . ASP A 1 311 ? 22.542 57.283 102.585 1.00 25.71 311 ASP A N 1
ATOM 2449 C CA . ASP A 1 311 ? 23.899 57.382 103.183 1.00 31.94 311 ASP A CA 1
ATOM 2450 C C . ASP A 1 311 ? 24.232 58.870 103.388 1.00 34.35 311 ASP A C 1
ATOM 2451 O O . ASP A 1 311 ? 23.788 59.657 102.535 1.00 36.27 311 ASP A O 1
ATOM 2456 N N . PHE A 1 312 ? 25.038 59.236 104.417 1.00 39.30 312 PHE A N 1
ATOM 2457 C CA . PHE A 1 312 ? 25.722 60.569 104.505 1.00 37.68 312 PHE A CA 1
ATOM 2458 C C . PHE A 1 312 ? 26.579 60.830 103.248 1.00 38.15 312 PHE A C 1
ATOM 2459 O O . PHE A 1 312 ? 27.422 59.969 102.916 1.00 40.20 312 PHE A O 1
ATOM 2467 N N . GLY A 1 313 ? 26.371 61.962 102.564 1.00 37.15 313 GLY A N 1
ATOM 2468 C CA . GLY A 1 313 ? 27.038 62.336 101.304 1.00 33.58 313 GLY A CA 1
ATOM 2469 C C . GLY A 1 313 ? 28.532 62.546 101.508 1.00 48.21 313 GLY A C 1
ATOM 2470 O O . GLY A 1 313 ? 29.294 62.221 100.591 1.00 53.16 313 GLY A O 1
ATOM 2471 N N . VAL A 1 314 ? 28.930 63.023 102.695 1.00 39.96 314 VAL A N 1
ATOM 2472 C CA . VAL A 1 314 ? 30.282 63.564 103.013 1.00 46.24 314 VAL A CA 1
ATOM 2473 C C . VAL A 1 314 ? 30.772 62.810 104.254 1.00 48.53 314 VAL A C 1
ATOM 2474 O O . VAL A 1 314 ? 29.867 62.319 105.009 1.00 48.66 314 VAL A O 1
ATOM 2478 N N . SER A 1 315 ? 32.104 62.674 104.410 1.00 45.69 315 SER A N 1
ATOM 2479 C CA . SER A 1 315 ? 32.805 62.112 105.602 1.00 52.03 315 SER A CA 1
ATOM 2480 C C . SER A 1 315 ? 32.706 63.091 106.773 1.00 52.96 315 SER A C 1
ATOM 2481 O O . SER A 1 315 ? 32.788 64.320 106.524 1.00 48.54 315 SER A O 1
ATOM 2484 N N . GLY A 1 316 ? 32.580 62.542 107.990 1.00 48.10 316 GLY A N 1
ATOM 2485 C CA . GLY A 1 316 ? 32.718 63.261 109.266 1.00 42.98 316 GLY A CA 1
ATOM 2486 C C . GLY A 1 316 ? 31.392 63.790 109.816 1.00 44.29 316 GLY A C 1
ATOM 2487 O O . GLY A 1 316 ? 31.476 64.572 110.828 1.00 38.85 316 GLY A O 1
ATOM 2488 N N . VAL A 1 317 ? 30.229 63.442 109.213 1.00 39.62 317 VAL A N 1
ATOM 2489 C CA . VAL A 1 317 ? 28.882 63.880 109.735 1.00 43.39 317 VAL A CA 1
ATOM 2490 C C . VAL A 1 317 ? 28.521 63.015 110.961 1.00 48.22 317 VAL A C 1
ATOM 2491 O O . VAL A 1 317 ? 27.963 63.563 111.995 1.00 36.15 317 VAL A O 1
ATOM 2495 N N . HIS A 1 318 ? 28.825 61.712 110.873 1.00 41.46 318 HIS A N 1
ATOM 2496 C CA . HIS A 1 318 ? 28.757 60.823 112.057 1.00 43.56 318 HIS A CA 1
ATOM 2497 C C . HIS A 1 318 ? 29.877 59.781 112.016 1.00 43.04 318 HIS A C 1
ATOM 2498 O O . HIS A 1 318 ? 30.444 59.493 110.928 1.00 40.29 318 HIS A O 1
ATOM 2505 N N . SER A 1 319 ? 30.202 59.293 113.213 1.00 40.68 319 SER A N 1
ATOM 2506 C CA . SER A 1 319 ? 31.219 58.257 113.505 1.00 41.11 319 SER A CA 1
ATOM 2507 C C . SER A 1 319 ? 31.148 57.957 115.012 1.00 41.76 319 SER A C 1
ATOM 2508 O O . SER A 1 319 ? 30.202 58.458 115.682 1.00 40.53 319 SER A O 1
ATOM 2511 N N . ASN A 1 320 ? 32.141 57.228 115.515 1.00 49.11 320 ASN A N 1
ATOM 2512 C CA . ASN A 1 320 ? 32.400 56.947 116.954 1.00 52.36 320 ASN A CA 1
ATOM 2513 C C . ASN A 1 320 ? 33.796 56.301 117.045 1.00 58.79 320 ASN A C 1
ATOM 2514 O O . ASN A 1 320 ? 34.428 56.096 115.978 1.00 56.95 320 ASN A O 1
ATOM 2519 N N . THR A 1 321 ? 34.259 55.953 118.249 1.00 59.43 321 THR A N 1
ATOM 2520 C CA . THR A 1 321 ? 35.566 55.272 118.479 1.00 60.99 321 THR A CA 1
ATOM 2521 C C . THR A 1 321 ? 35.355 53.746 118.421 1.00 58.70 321 THR A C 1
ATOM 2522 O O . THR A 1 321 ? 36.041 53.072 117.619 1.00 55.00 321 THR A O 1
ATOM 2526 N N . PHE A 1 322 ? 34.395 53.240 119.208 1.00 60.91 322 PHE A N 1
ATOM 2527 C CA . PHE A 1 322 ? 34.210 51.797 119.535 1.00 58.59 322 PHE A CA 1
ATOM 2528 C C . PHE A 1 322 ? 33.406 51.057 118.456 1.00 62.87 322 PHE A C 1
ATOM 2529 O O . PHE A 1 322 ? 33.601 49.822 118.375 1.00 46.33 322 PHE A O 1
ATOM 2537 N N . GLY A 1 323 ? 32.515 51.744 117.713 1.00 66.27 323 GLY A N 1
ATOM 2538 C CA . GLY A 1 323 ? 31.730 51.152 116.603 1.00 65.06 323 GLY A CA 1
ATOM 2539 C C . GLY A 1 323 ? 32.589 50.323 115.644 1.00 71.37 323 GLY A C 1
ATOM 2540 O O . GLY A 1 323 ? 33.646 50.843 115.181 1.00 73.77 323 GLY A O 1
ATOM 2541 N N . GLY A 1 324 ? 32.161 49.082 115.352 1.00 64.86 324 GLY A N 1
ATOM 2542 C CA . GLY A 1 324 ? 32.916 48.086 114.563 1.00 55.94 324 GLY A CA 1
ATOM 2543 C C . GLY A 1 324 ? 33.870 47.279 115.439 1.00 61.31 324 GLY A C 1
ATOM 2544 O O . GLY A 1 324 ? 34.711 46.549 114.859 1.00 64.25 324 GLY A O 1
ATOM 2545 N N . ASN A 1 325 ? 33.768 47.410 116.778 1.00 52.48 325 ASN A N 1
ATOM 2546 C CA . ASN A 1 325 ? 34.623 46.702 117.781 1.00 49.79 325 ASN A CA 1
ATOM 2547 C C . ASN A 1 325 ? 34.717 45.233 117.344 1.00 43.28 325 ASN A C 1
ATOM 2548 O O . ASN A 1 325 ? 33.640 44.630 117.053 1.00 40.26 325 ASN A O 1
ATOM 2553 N N . THR A 1 326 ? 35.925 44.677 117.233 1.00 34.98 326 THR A N 1
ATOM 2554 C CA . THR A 1 326 ? 36.094 43.358 116.562 1.00 35.94 326 THR A CA 1
ATOM 2555 C C . THR A 1 326 ? 35.546 42.270 117.485 1.00 31.37 326 THR A C 1
ATOM 2556 O O . THR A 1 326 ? 35.017 41.285 116.948 1.00 32.16 326 THR A O 1
ATOM 2560 N N . VAL A 1 327 ? 35.666 42.432 118.804 1.00 31.39 327 VAL A N 1
ATOM 2561 C CA . VAL A 1 327 ? 35.122 41.429 119.770 1.00 31.68 327 VAL A CA 1
ATOM 2562 C C . VAL A 1 327 ? 33.595 41.391 119.565 1.00 28.51 327 VAL A C 1
ATOM 2563 O O . VAL A 1 327 ? 33.008 40.280 119.461 1.00 26.53 327 VAL A O 1
ATOM 2567 N N . ALA A 1 328 ? 32.945 42.558 119.550 1.00 27.64 328 ALA A N 1
ATOM 2568 C CA . ALA A 1 328 ? 31.467 42.635 119.378 1.00 27.40 328 ALA A CA 1
ATOM 2569 C C . ALA A 1 328 ? 31.081 42.082 118.000 1.00 26.78 328 ALA A C 1
ATOM 2570 O O . ALA A 1 328 ? 30.060 41.362 117.919 1.00 26.60 328 ALA A O 1
ATOM 2572 N N . ALA A 1 329 ? 31.860 42.343 116.942 1.00 24.52 329 ALA A N 1
ATOM 2573 C CA . ALA A 1 329 ? 31.574 41.837 115.579 1.00 26.35 329 ALA A CA 1
ATOM 2574 C C . ALA A 1 329 ? 31.637 40.305 115.544 1.00 27.23 329 ALA A C 1
ATOM 2575 O O . ALA A 1 329 ? 30.728 39.700 114.955 1.00 28.13 329 ALA A O 1
ATOM 2577 N N . ALA A 1 330 ? 32.634 39.681 116.180 1.00 25.30 330 ALA A N 1
ATOM 2578 C CA . ALA A 1 330 ? 32.751 38.199 116.239 1.00 29.05 330 ALA A CA 1
ATOM 2579 C C . ALA A 1 330 ? 31.556 37.595 116.998 1.00 28.11 330 ALA A C 1
ATOM 2580 O O . ALA A 1 330 ? 30.991 36.593 116.534 1.00 28.05 330 ALA A O 1
ATOM 2582 N N . ALA A 1 331 ? 31.181 38.205 118.137 1.00 29.76 331 ALA A N 1
ATOM 2583 C CA . ALA A 1 331 ? 30.044 37.770 118.977 1.00 26.58 331 ALA A CA 1
ATOM 2584 C C . ALA A 1 331 ? 28.773 37.830 118.116 1.00 27.85 331 ALA A C 1
ATOM 2585 O O . ALA A 1 331 ? 28.034 36.841 118.039 1.00 26.61 331 ALA A O 1
ATOM 2587 N N . ALA A 1 332 ? 28.562 38.926 117.392 1.00 26.82 332 ALA A N 1
ATOM 2588 C CA . ALA A 1 332 ? 27.331 39.166 116.591 1.00 24.71 332 ALA A CA 1
ATOM 2589 C C . ALA A 1 332 ? 27.211 38.154 115.438 1.00 26.33 332 ALA A C 1
ATOM 2590 O O . ALA A 1 332 ? 26.116 37.597 115.237 1.00 25.19 332 ALA A O 1
ATOM 2592 N N . LEU A 1 333 ? 28.298 37.874 114.696 1.00 24.65 333 LEU A N 1
ATOM 2593 C CA . LEU A 1 333 ? 28.256 36.860 113.625 1.00 28.60 333 LEU A CA 1
ATOM 2594 C C . LEU A 1 333 ? 27.864 35.486 114.210 1.00 26.14 333 LEU A C 1
ATOM 2595 O O . LEU A 1 333 ? 27.066 34.780 113.576 1.00 29.11 333 LEU A O 1
ATOM 2600 N N . ALA A 1 334 ? 28.389 35.144 115.371 1.00 27.31 334 ALA A N 1
ATOM 2601 C CA . ALA A 1 334 ? 28.063 33.877 116.078 1.00 27.68 334 ALA A CA 1
ATOM 2602 C C . ALA A 1 334 ? 26.595 33.885 116.516 1.00 29.24 334 ALA A C 1
ATOM 2603 O O . ALA A 1 334 ? 25.906 32.890 116.301 1.00 29.65 334 ALA A O 1
ATOM 2605 N N . VAL A 1 335 ? 26.121 34.998 117.069 1.00 29.32 335 VAL A N 1
ATOM 2606 C CA . VAL A 1 335 ? 24.686 35.130 117.460 1.00 27.72 335 VAL A CA 1
ATOM 2607 C C . VAL A 1 335 ? 23.805 34.869 116.245 1.00 27.76 335 VAL A C 1
ATOM 2608 O O . VAL A 1 335 ? 22.876 34.083 116.381 1.00 24.69 335 VAL A O 1
ATOM 2612 N N . ILE A 1 336 ? 24.069 35.542 115.122 1.00 24.77 336 ILE A N 1
ATOM 2613 C CA . ILE A 1 336 ? 23.186 35.413 113.925 1.00 24.08 336 ILE A CA 1
ATOM 2614 C C . ILE A 1 336 ? 23.165 33.959 113.446 1.00 25.01 336 ILE A C 1
ATOM 2615 O O . ILE A 1 336 ? 22.079 33.490 113.082 1.00 25.18 336 ILE A O 1
ATOM 2620 N N . GLU A 1 337 ? 24.314 33.281 113.447 1.00 28.79 337 GLU A N 1
ATOM 2621 C CA . GLU A 1 337 ? 24.352 31.865 112.994 1.00 33.21 337 GLU A CA 1
ATOM 2622 C C . GLU A 1 337 ? 23.489 31.007 113.928 1.00 25.24 337 GLU A C 1
ATOM 2623 O O . GLU A 1 337 ? 22.757 30.145 113.424 1.00 26.32 337 GLU A O 1
ATOM 2629 N N . GLU A 1 338 ? 23.566 31.255 115.238 1.00 26.98 338 GLU A N 1
ATOM 2630 C CA . GLU A 1 338 ? 22.767 30.475 116.221 1.00 29.38 338 GLU A CA 1
ATOM 2631 C C . GLU A 1 338 ? 21.274 30.700 115.955 1.00 31.41 338 GLU A C 1
ATOM 2632 O O . GLU A 1 338 ? 20.522 29.718 115.956 1.00 26.46 338 GLU A O 1
ATOM 2638 N N . LEU A 1 339 ? 20.876 31.951 115.711 1.00 27.81 339 LEU A N 1
ATOM 2639 C CA . LEU A 1 339 ? 19.451 32.282 115.428 1.00 26.22 339 LEU A CA 1
ATOM 2640 C C . LEU A 1 339 ? 18.949 31.526 114.195 1.00 27.82 339 LEU A C 1
ATOM 2641 O O . LEU A 1 339 ? 17.810 31.033 114.217 1.00 28.69 339 LEU A O 1
ATOM 2646 N N . GLN A 1 340 ? 19.742 31.491 113.113 1.00 27.93 340 GLN A N 1
ATOM 2647 C CA . GLN A 1 340 ? 19.287 31.008 111.794 1.00 28.79 340 GLN A CA 1
ATOM 2648 C C . GLN A 1 340 ? 19.296 29.468 111.804 1.00 29.82 340 GLN A C 1
ATOM 2649 O O . GLN A 1 340 ? 18.593 28.873 110.985 1.00 32.68 340 GLN A O 1
ATOM 2655 N N . ASN A 1 341 ? 20.038 28.856 112.721 1.00 32.24 341 ASN A N 1
ATOM 2656 C CA . ASN A 1 341 ? 20.241 27.380 112.744 1.00 37.31 341 ASN A CA 1
ATOM 2657 C C . ASN A 1 341 ? 19.369 26.709 113.819 1.00 37.77 341 ASN A C 1
ATOM 2658 O O . ASN A 1 341 ? 19.772 25.627 114.299 1.00 38.43 341 ASN A O 1
ATOM 2663 N N . GLY A 1 342 ? 18.238 27.313 114.207 1.00 33.76 342 GLY A N 1
ATOM 2664 C CA . GLY A 1 342 ? 17.257 26.645 115.083 1.00 33.14 342 GLY A CA 1
ATOM 2665 C C . GLY A 1 342 ? 16.598 27.523 116.139 1.00 29.98 342 GLY A C 1
ATOM 2666 O O . GLY A 1 342 ? 15.481 27.136 116.565 1.00 30.11 342 GLY A O 1
ATOM 2667 N N . LEU A 1 343 ? 17.226 28.603 116.619 1.00 29.18 343 LEU A N 1
ATOM 2668 C CA . LEU A 1 343 ? 16.627 29.355 117.754 1.00 27.71 343 LEU A CA 1
ATOM 2669 C C . LEU A 1 343 ? 15.362 30.103 117.328 1.00 27.99 343 LEU A C 1
ATOM 2670 O O . LEU A 1 343 ? 14.426 30.159 118.164 1.00 26.65 343 LEU A O 1
ATOM 2675 N N . ILE A 1 344 ? 15.327 30.691 116.141 1.00 27.44 344 ILE A N 1
ATOM 2676 C CA . ILE A 1 344 ? 14.122 31.406 115.656 1.00 28.00 344 ILE A CA 1
ATOM 2677 C C . ILE A 1 344 ? 13.007 30.360 115.511 1.00 30.77 344 ILE A C 1
ATOM 2678 O O . ILE A 1 344 ? 11.880 30.625 115.927 1.00 24.29 344 ILE A O 1
ATOM 2683 N N . GLU A 1 345 ? 13.316 29.209 114.922 1.00 29.87 345 GLU A N 1
ATOM 2684 C CA . GLU A 1 345 ? 12.329 28.110 114.794 1.00 31.58 345 GLU A CA 1
ATOM 2685 C C . GLU A 1 345 ? 11.852 27.682 116.184 1.00 27.80 345 GLU A C 1
ATOM 2686 O O . GLU A 1 345 ? 10.656 27.418 116.306 1.00 26.69 345 GLU A O 1
ATOM 2692 N N . ASN A 1 346 ? 12.723 27.641 117.184 1.00 25.41 346 ASN A N 1
ATOM 2693 C CA . ASN A 1 346 ? 12.352 27.251 118.567 1.00 26.51 346 ASN A CA 1
ATOM 2694 C C . ASN A 1 346 ? 11.321 28.250 119.134 1.00 29.32 346 ASN A C 1
ATOM 2695 O O . ASN A 1 346 ? 10.332 27.811 119.821 1.00 27.81 346 ASN A O 1
ATOM 2700 N N . ALA A 1 347 ? 11.531 29.555 118.918 1.00 26.89 347 ALA A N 1
ATOM 2701 C CA . ALA A 1 347 ? 10.578 30.594 119.376 1.00 25.34 347 ALA A CA 1
ATOM 2702 C C . ALA A 1 347 ? 9.212 30.383 118.708 1.00 24.78 347 ALA A C 1
ATOM 2703 O O . ALA A 1 347 ? 8.208 30.456 119.419 1.00 27.00 347 ALA A O 1
ATOM 2705 N N . GLN A 1 348 ? 9.167 30.034 117.423 1.00 24.85 348 GLN A N 1
ATOM 2706 C CA . GLN A 1 348 ? 7.913 29.737 116.691 1.00 25.85 348 GLN A CA 1
ATOM 2707 C C . GLN A 1 348 ? 7.243 28.503 117.309 1.00 29.09 348 GLN A C 1
ATOM 2708 O O . GLN A 1 348 ? 6.034 28.522 117.483 1.00 29.12 348 GLN A O 1
ATOM 2714 N N . LYS A 1 349 ? 8.018 27.467 117.605 1.00 33.56 349 LYS A N 1
ATOM 2715 C CA . LYS A 1 349 ? 7.508 26.181 118.152 1.00 37.97 349 LYS A CA 1
ATOM 2716 C C . LYS A 1 349 ? 6.894 26.434 119.546 1.00 31.43 349 LYS A C 1
ATOM 2717 O O . LYS A 1 349 ? 5.835 25.868 119.800 1.00 32.03 349 LYS A O 1
ATOM 2723 N N . LEU A 1 350 ? 7.511 27.280 120.385 1.00 27.41 350 LEU A N 1
ATOM 2724 C CA . LEU A 1 350 ? 7.093 27.498 121.780 1.00 24.49 350 LEU A CA 1
ATOM 2725 C C . LEU A 1 350 ? 5.966 28.522 121.842 1.00 24.98 350 LEU A C 1
ATOM 2726 O O . LEU A 1 350 ? 5.276 28.562 122.875 1.00 25.57 350 LEU A O 1
ATOM 2731 N N . GLU A 1 351 ? 5.736 29.287 120.777 1.00 24.20 351 GLU A N 1
ATOM 2732 C CA . GLU A 1 351 ? 4.648 30.316 120.754 1.00 24.23 351 GLU A CA 1
ATOM 2733 C C . GLU A 1 351 ? 3.316 29.718 121.249 1.00 27.34 351 GLU A C 1
ATOM 2734 O O . GLU A 1 351 ? 2.680 30.289 122.130 1.00 23.82 351 GLU A O 1
ATOM 2740 N N . PRO A 1 352 ? 2.757 28.653 120.633 1.00 27.17 352 PRO A N 1
ATOM 2741 C CA . PRO A 1 352 ? 1.422 28.181 121.020 1.00 28.34 352 PRO A CA 1
ATOM 2742 C C . PRO A 1 352 ? 1.366 27.716 122.483 1.00 27.33 352 PRO A C 1
ATOM 2743 O O . PRO A 1 352 ? 0.320 27.878 123.088 1.00 29.03 352 PRO A O 1
ATOM 2747 N N . LEU A 1 353 ? 2.459 27.199 123.048 1.00 24.97 353 LEU A N 1
ATOM 2748 C CA . LEU A 1 353 ? 2.490 26.852 124.478 1.00 26.74 353 LEU A CA 1
ATOM 2749 C C . LEU A 1 353 ? 2.270 28.122 125.311 1.00 28.48 353 LEU A C 1
ATOM 2750 O O . LEU A 1 353 ? 1.449 28.093 126.252 1.00 25.49 353 LEU A O 1
ATOM 2755 N N . PHE A 1 354 ? 3.012 29.200 125.034 1.00 25.58 354 PHE A N 1
ATOM 2756 C CA . PHE A 1 354 ? 2.845 30.485 125.769 1.00 22.96 354 PHE A CA 1
ATOM 2757 C C . PHE A 1 354 ? 1.416 31.014 125.581 1.00 21.20 354 PHE A C 1
ATOM 2758 O O . PHE A 1 354 ? 0.792 31.435 126.574 1.00 22.95 354 PHE A O 1
ATOM 2766 N N . ARG A 1 355 ? 0.887 31.009 124.366 1.00 20.34 355 ARG A N 1
ATOM 2767 C CA . ARG A 1 355 ? -0.467 31.544 124.111 1.00 22.38 355 ARG A CA 1
ATOM 2768 C C . ARG A 1 355 ? -1.498 30.740 124.934 1.00 24.69 355 ARG A C 1
ATOM 2769 O O . ARG A 1 355 ? -2.297 31.342 125.681 1.00 22.27 355 ARG A O 1
ATOM 2777 N N . GLU A 1 356 ? -1.435 29.410 124.814 1.00 25.35 356 GLU A N 1
ATOM 2778 C CA . GLU A 1 356 ? -2.405 28.507 125.488 1.00 26.21 356 GLU A CA 1
ATOM 2779 C C . GLU A 1 356 ? -2.346 28.728 126.997 1.00 23.70 356 GLU A C 1
ATOM 2780 O O . GLU A 1 356 ? -3.427 28.903 127.597 1.00 25.54 356 GLU A O 1
ATOM 2786 N N A ARG A 1 357 ? -1.157 28.654 127.614 0.50 24.09 357 ARG A N 1
ATOM 2787 N N B ARG A 1 357 ? -1.162 28.647 127.610 0.50 22.99 357 ARG A N 1
ATOM 2788 C CA A ARG A 1 357 ? -1.013 28.735 129.098 0.50 25.17 357 ARG A CA 1
ATOM 2789 C CA B ARG A 1 357 ? -1.036 28.747 129.089 0.50 23.30 357 ARG A CA 1
ATOM 2790 C C A ARG A 1 357 ? -1.424 30.114 129.612 0.50 26.06 357 ARG A C 1
ATOM 2791 C C B ARG A 1 357 ? -1.500 30.120 129.567 0.50 24.98 357 ARG A C 1
ATOM 2792 O O A ARG A 1 357 ? -2.009 30.172 130.707 0.50 23.01 357 ARG A O 1
ATOM 2793 O O B ARG A 1 357 ? -2.250 30.181 130.556 0.50 22.40 357 ARG A O 1
ATOM 2808 N N . LEU A 1 358 ? -1.060 31.198 128.903 1.00 23.05 358 LEU A N 1
ATOM 2809 C CA . LEU A 1 358 ? -1.412 32.566 129.325 1.00 21.84 358 LEU A CA 1
ATOM 2810 C C . LEU A 1 358 ? -2.912 32.795 129.117 1.00 20.66 358 LEU A C 1
ATOM 2811 O O . LEU A 1 358 ? -3.506 33.483 129.954 1.00 22.92 358 LEU A O 1
ATOM 2816 N N . GLU A 1 359 ? -3.533 32.248 128.080 1.00 21.81 359 GLU A N 1
ATOM 2817 C CA . GLU A 1 359 ? -4.998 32.407 127.923 1.00 23.78 359 GLU A CA 1
ATOM 2818 C C . GLU A 1 359 ? -5.715 31.618 129.039 1.00 26.12 359 GLU A C 1
ATOM 2819 O O . GLU A 1 359 ? -6.755 32.152 129.586 1.00 25.16 359 GLU A O 1
ATOM 2825 N N . GLU A 1 360 ? -5.176 30.452 129.415 1.00 27.64 360 GLU A N 1
ATOM 2826 C CA . GLU A 1 360 ? -5.747 29.650 130.554 1.00 28.57 360 GLU A CA 1
ATOM 2827 C C . GLU A 1 360 ? -5.622 30.484 131.823 1.00 27.58 360 GLU A C 1
ATOM 2828 O O . GLU A 1 360 ? -6.601 30.575 132.582 1.00 26.04 360 GLU A O 1
ATOM 2834 N N . MET A 1 361 ? -4.465 31.117 132.054 1.00 24.71 361 MET A N 1
ATOM 2835 C CA . MET A 1 361 ? -4.297 31.989 133.245 1.00 21.59 361 MET A CA 1
ATOM 2836 C C . MET A 1 361 ? -5.268 33.166 133.196 1.00 23.18 361 MET A C 1
ATOM 2837 O O . MET A 1 361 ? -5.860 33.519 134.281 1.00 24.71 361 MET A O 1
ATOM 2842 N N . LYS A 1 362 ? -5.453 33.799 132.051 1.00 21.84 362 LYS A N 1
ATOM 2843 C CA . LYS A 1 362 ? -6.434 34.900 131.984 1.00 21.99 362 LYS A CA 1
ATOM 2844 C C . LYS A 1 362 ? -7.858 34.389 132.357 1.00 23.95 362 LYS A C 1
ATOM 2845 O O . LYS A 1 362 ? -8.584 35.120 133.011 1.00 22.57 362 LYS A O 1
ATOM 2851 N N . GLU A 1 363 ? -8.271 33.217 131.866 1.00 25.94 363 GLU A N 1
ATOM 2852 C CA . GLU A 1 363 ? -9.622 32.667 132.201 1.00 28.24 363 GLU A CA 1
ATOM 2853 C C . GLU A 1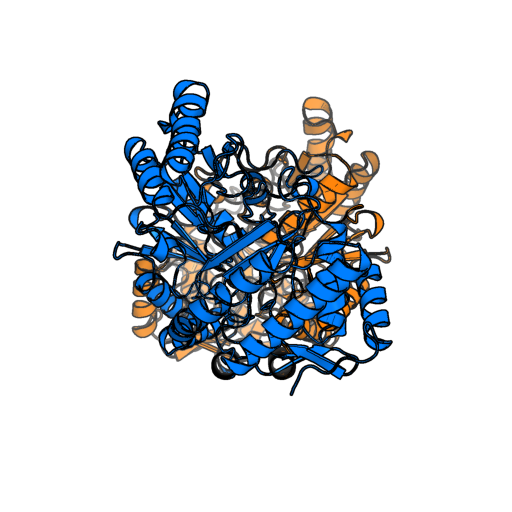 363 ? -9.738 32.494 133.725 1.00 26.30 363 GLU A C 1
ATOM 2854 O O . GLU A 1 363 ? -10.803 32.803 134.290 1.00 28.53 363 GLU A O 1
ATOM 2860 N N . LYS A 1 364 ? -8.681 32.043 134.393 1.00 24.80 364 LYS A N 1
ATOM 2861 C CA . LYS A 1 364 ? -8.693 31.615 135.813 1.00 24.05 364 LYS A CA 1
ATOM 2862 C C . LYS A 1 364 ? -8.494 32.804 136.747 1.00 25.91 364 LYS A C 1
ATOM 2863 O O . LYS A 1 364 ? -9.222 32.877 137.756 1.00 25.93 364 LYS A O 1
ATOM 2869 N N . TYR A 1 365 ? -7.545 33.706 136.486 1.00 24.88 365 TYR A N 1
ATOM 2870 C CA . TYR A 1 365 ? -7.132 34.741 137.483 1.00 22.55 365 TYR A CA 1
ATOM 2871 C C . TYR A 1 365 ? -7.671 36.105 137.055 1.00 25.18 365 TYR A C 1
ATOM 2872 O O . TYR A 1 365 ? -7.112 36.731 136.088 1.00 22.24 365 TYR A O 1
ATOM 2881 N N . GLU A 1 366 ? -8.687 36.606 137.769 1.00 22.95 366 GLU A N 1
ATOM 2882 C CA . GLU A 1 366 ? -9.336 37.910 137.498 1.00 21.40 366 GLU A CA 1
ATOM 2883 C C . GLU A 1 366 ? -8.323 39.072 137.528 1.00 21.63 366 GLU A C 1
ATOM 2884 O O . GLU A 1 366 ? -8.552 40.047 136.828 1.00 22.43 366 GLU A O 1
ATOM 2890 N N . ILE A 1 367 ? -7.244 38.971 138.307 1.00 23.88 367 ILE A N 1
ATOM 2891 C CA . ILE A 1 367 ? -6.192 40.025 138.395 1.00 22.00 367 ILE A CA 1
ATOM 2892 C C . ILE A 1 367 ? -5.567 40.255 137.000 1.00 18.48 367 ILE A C 1
ATOM 2893 O O . ILE A 1 367 ? -5.049 41.359 136.794 1.00 20.93 367 ILE A O 1
ATOM 2898 N N . ILE A 1 368 ? -5.587 39.265 136.097 1.00 20.58 368 ILE A N 1
ATOM 2899 C CA . ILE A 1 368 ? -5.049 39.422 134.721 1.00 20.25 368 ILE A CA 1
ATOM 2900 C C . ILE A 1 368 ? -6.087 40.190 133.894 1.00 21.06 368 ILE A C 1
ATOM 2901 O O . ILE A 1 368 ? -7.211 39.655 133.634 1.00 20.89 368 ILE A O 1
ATOM 2906 N N . GLY A 1 369 ? -5.707 41.375 133.431 1.00 20.70 369 GLY A N 1
ATOM 2907 C CA . GLY A 1 369 ? -6.528 42.180 132.503 1.00 20.73 369 GLY A CA 1
ATOM 2908 C C . GLY A 1 369 ? -6.311 41.779 131.066 1.00 21.14 369 GLY A C 1
ATOM 2909 O O . GLY A 1 369 ? -7.277 41.777 130.277 1.00 20.29 369 GLY A O 1
ATOM 2910 N N . ASP A 1 370 ? -5.079 41.418 130.712 1.00 19.89 370 ASP A N 1
ATOM 2911 C CA . ASP A 1 370 ? -4.731 41.226 129.279 1.00 18.92 370 ASP A CA 1
ATOM 2912 C C . ASP A 1 370 ? -3.495 40.357 129.192 1.00 16.03 370 ASP A C 1
ATOM 2913 O O . ASP A 1 370 ? -2.553 40.549 130.030 1.00 18.32 370 ASP A O 1
ATOM 2918 N N . VAL A 1 371 ? -3.465 39.496 128.194 1.00 18.47 371 VAL A N 1
ATOM 2919 C CA . VAL A 1 371 ? -2.232 38.757 127.794 1.00 20.32 371 VAL A CA 1
ATOM 2920 C C . VAL A 1 371 ? -2.024 39.011 126.293 1.00 20.17 371 VAL A C 1
ATOM 2921 O O . VAL A 1 371 ? -3.011 39.089 125.577 1.00 20.84 371 VAL A O 1
ATOM 2925 N N . ARG A 1 372 ? -0.780 39.082 125.840 1.00 18.32 372 ARG A N 1
ATOM 2926 C CA . ARG A 1 372 ? -0.472 39.414 124.434 1.00 19.03 372 ARG A CA 1
ATOM 2927 C C . ARG A 1 372 ? 0.978 39.041 124.143 1.00 16.69 372 ARG A C 1
ATOM 2928 O O . ARG A 1 372 ? 1.797 38.958 125.069 1.00 18.91 372 ARG A O 1
ATOM 2936 N N . GLY A 1 373 ? 1.230 38.727 122.898 1.00 18.56 373 GLY A N 1
ATOM 2937 C CA . GLY A 1 373 ? 2.600 38.319 122.544 1.00 19.27 373 GLY A CA 1
ATOM 2938 C C . GLY A 1 373 ? 2.705 37.695 121.176 1.00 18.91 373 GLY A C 1
ATOM 2939 O O . GLY A 1 373 ? 1.680 37.488 120.440 1.00 18.69 373 GLY A O 1
ATOM 2940 N N . LEU A 1 374 ? 3.956 37.416 120.844 1.00 19.77 374 LEU A N 1
ATOM 2941 C CA . LEU A 1 374 ? 4.347 36.785 119.562 1.00 21.99 374 LEU A CA 1
ATOM 2942 C C . LEU A 1 374 ? 5.632 36.025 119.830 1.00 20.62 374 LEU A C 1
ATOM 2943 O O . LEU A 1 374 ? 6.511 36.580 120.521 1.00 20.61 374 LEU A O 1
ATOM 2948 N N . GLY A 1 375 ? 5.768 34.806 119.293 1.00 20.86 375 GLY A N 1
ATOM 2949 C CA . GLY A 1 375 ? 7.009 34.046 119.527 1.00 21.46 375 GLY A CA 1
ATOM 2950 C C . GLY A 1 375 ? 7.309 33.856 120.983 1.00 20.88 375 GLY A C 1
ATOM 2951 O O . GLY A 1 375 ? 6.454 33.259 121.668 1.00 23.30 375 GLY A O 1
ATOM 2952 N N . LEU A 1 376 ? 8.460 34.332 121.462 1.00 19.41 376 LEU A N 1
ATOM 2953 C CA . LEU A 1 376 ? 8.864 34.318 122.877 1.00 20.25 376 LEU A CA 1
ATOM 2954 C C . LEU A 1 376 ? 8.926 35.729 123.487 1.00 18.52 376 LEU A C 1
ATOM 2955 O O . LEU A 1 376 ? 9.737 35.956 124.411 1.00 20.98 376 LEU A O 1
ATOM 2960 N N . ALA A 1 377 ? 8.009 36.597 123.062 1.00 19.70 377 ALA A N 1
ATOM 2961 C CA . ALA A 1 377 ? 7.783 37.948 123.630 1.00 19.76 377 ALA A CA 1
ATOM 2962 C C . ALA A 1 377 ? 6.327 38.029 124.106 1.00 19.22 377 ALA A C 1
ATOM 2963 O O . ALA A 1 377 ? 5.424 38.024 123.266 1.00 20.96 377 ALA A O 1
ATOM 2965 N N . TRP A 1 378 ? 6.121 37.973 125.413 1.00 18.16 378 TRP A N 1
ATOM 2966 C CA . TRP A 1 378 ? 4.762 37.951 126.008 1.00 19.73 378 TRP A CA 1
ATOM 2967 C C . TRP A 1 378 ? 4.662 39.046 127.055 1.00 18.32 378 TRP A C 1
ATOM 2968 O O . TRP A 1 378 ? 5.641 39.228 127.831 1.00 20.35 378 TRP A O 1
ATOM 2979 N N . GLY A 1 379 ? 3.510 39.719 127.095 1.00 19.14 379 GLY A N 1
ATOM 2980 C CA . GLY A 1 379 ? 3.174 40.675 128.172 1.00 17.22 379 GLY A CA 1
ATOM 2981 C C . GLY A 1 379 ? 1.904 40.237 128.882 1.00 19.28 379 GLY A C 1
ATOM 2982 O O . GLY A 1 379 ? 0.978 39.756 128.216 1.00 18.93 379 GLY A O 1
ATOM 2983 N N . VAL A 1 380 ? 1.899 40.362 130.189 1.00 18.19 380 VAL A N 1
ATOM 2984 C CA . VAL A 1 380 ? 0.706 40.035 131.016 1.00 17.24 380 VAL A CA 1
ATOM 2985 C C . VAL A 1 380 ? 0.457 41.272 131.838 1.00 15.98 380 VAL A C 1
ATOM 2986 O O . VAL A 1 380 ? 1.371 41.672 132.556 1.00 18.83 380 VAL A O 1
ATOM 2990 N N . GLU A 1 381 ? -0.698 41.912 131.680 1.00 17.20 381 GLU A N 1
ATOM 2991 C CA . GLU A 1 381 ? -0.970 43.176 132.409 1.00 17.52 381 GLU A CA 1
ATOM 2992 C C . GLU A 1 381 ? -1.994 42.913 133.520 1.00 20.36 381 GLU A C 1
ATOM 2993 O O . GLU A 1 381 ? -3.002 42.198 133.238 1.00 20.35 381 GLU A O 1
ATOM 2999 N N . PHE A 1 382 ? -1.685 43.434 134.706 1.00 21.20 382 PHE A N 1
ATOM 3000 C CA . PHE A 1 382 ? -2.426 43.183 135.965 1.00 21.78 382 PHE A CA 1
ATOM 3001 C C . PHE A 1 382 ? -3.241 44.436 136.246 1.00 22.18 382 PHE A C 1
ATOM 3002 O O . PHE A 1 382 ? -2.731 45.579 136.192 1.00 20.47 382 PHE A O 1
ATOM 3010 N N . VAL A 1 383 ? -4.534 44.236 136.537 1.00 21.27 383 VAL A N 1
ATOM 3011 C CA . VAL A 1 383 ? -5.432 45.365 136.856 1.00 19.57 383 VAL A CA 1
ATOM 3012 C C . VAL A 1 383 ? -6.232 44.992 138.123 1.00 19.88 383 VAL A C 1
ATOM 3013 O O . VAL A 1 383 ? -6.442 43.811 138.366 1.00 20.90 383 VAL A O 1
ATOM 3017 N N . LYS A 1 384 ? -6.555 46.013 138.892 1.00 21.45 384 LYS A N 1
ATOM 3018 C CA . LYS A 1 384 ? -7.391 45.978 140.121 1.00 24.01 384 LYS A CA 1
ATOM 3019 C C . LYS A 1 384 ? -8.837 45.623 139.750 1.00 28.08 384 LYS A C 1
ATOM 3020 O O . LYS A 1 384 ? -9.580 45.032 140.591 1.00 25.53 384 LYS A O 1
ATOM 3026 N N . ASP A 1 385 ? -9.252 45.968 138.548 1.00 26.37 385 ASP A N 1
ATOM 3027 C CA . ASP A 1 385 ? -10.649 45.724 138.097 1.00 26.50 385 ASP A CA 1
ATOM 3028 C C . ASP A 1 385 ? -10.630 45.662 136.577 1.00 24.31 385 ASP A C 1
ATOM 3029 O O . ASP A 1 385 ? -10.044 46.577 135.989 1.00 26.29 385 ASP A O 1
ATOM 3034 N N . ARG A 1 386 ? -11.301 44.692 135.962 1.00 24.82 386 ARG A N 1
ATOM 3035 C CA . ARG A 1 386 ? -11.223 44.502 134.476 1.00 24.90 386 ARG A CA 1
ATOM 3036 C C . ARG A 1 386 ? -12.045 45.580 133.744 1.00 26.76 386 ARG A C 1
ATOM 3037 O O . ARG A 1 386 ? -11.773 45.813 132.595 1.00 24.87 386 ARG A O 1
ATOM 3045 N N . LYS A 1 387 ? -13.033 46.222 134.380 1.00 26.85 387 LYS A N 1
ATOM 3046 C CA . LYS A 1 387 ? -13.826 47.286 133.719 1.00 30.59 387 LYS A CA 1
ATOM 3047 C C . LYS A 1 387 ? -13.086 48.626 133.820 1.00 26.72 387 LYS A C 1
ATOM 3048 O O . LYS A 1 387 ? -12.973 49.257 132.823 1.00 28.35 387 LYS A O 1
ATOM 3054 N N . THR A 1 388 ? -12.553 49.016 134.968 1.00 26.70 388 THR A N 1
ATOM 3055 C CA . THR A 1 388 ? -11.823 50.310 135.108 1.00 29.87 388 THR A CA 1
ATOM 3056 C C . THR A 1 388 ? -10.398 50.213 134.542 1.00 26.24 388 THR A C 1
ATOM 3057 O O . THR A 1 388 ? -9.879 51.251 134.174 1.00 25.17 388 THR A O 1
ATOM 3061 N N . LYS A 1 389 ? -9.810 49.015 134.525 1.00 26.65 389 LYS A N 1
ATOM 3062 C CA . LYS A 1 389 ? -8.407 48.750 134.097 1.00 25.36 389 LYS A CA 1
ATOM 3063 C C . LYS A 1 389 ? -7.428 49.573 134.942 1.00 28.78 389 LYS A C 1
ATOM 3064 O O . LYS A 1 389 ? -6.322 49.881 134.436 1.00 26.07 389 LYS A O 1
ATOM 3070 N N . GLU A 1 390 ? -7.801 49.925 136.180 1.00 28.35 390 GLU A N 1
ATOM 3071 C CA . GLU A 1 390 ? -6.887 50.621 137.123 1.00 27.30 390 GLU A CA 1
ATOM 3072 C C . GLU A 1 390 ? -5.623 49.755 137.263 1.00 23.89 390 GLU A C 1
ATOM 3073 O O . GLU A 1 390 ? -5.711 48.527 137.414 1.00 22.15 390 GLU A O 1
ATOM 3079 N N . TYR A 1 391 ? -4.448 50.366 137.216 1.00 26.45 391 TYR A N 1
ATOM 3080 C CA . TYR A 1 391 ? -3.171 49.616 137.218 1.00 24.04 391 TYR A CA 1
ATOM 3081 C C . TYR A 1 391 ? -2.995 48.895 138.550 1.00 22.67 391 TYR A C 1
ATOM 3082 O O . TYR A 1 391 ? -3.184 49.551 139.582 1.00 27.18 391 TYR A O 1
ATOM 3091 N N . ALA A 1 392 ? -2.681 47.610 138.549 1.00 22.46 392 ALA A N 1
ATOM 3092 C CA . ALA A 1 392 ? -2.340 46.806 139.761 1.00 21.02 392 ALA A CA 1
ATOM 3093 C C . ALA A 1 392 ? -0.806 46.791 139.944 1.00 20.72 392 ALA A C 1
ATOM 3094 O O . ALA A 1 392 ? -0.173 45.702 139.944 1.00 22.41 392 ALA A O 1
ATOM 3096 N N . THR A 1 393 ? -0.243 47.956 140.206 1.00 23.12 393 THR A N 1
ATOM 3097 C CA . THR A 1 393 ? 1.226 48.203 140.215 1.00 24.95 393 THR A CA 1
ATOM 3098 C C . THR A 1 393 ? 1.827 47.503 141.423 1.00 27.12 393 THR A C 1
ATOM 3099 O O . THR A 1 393 ? 2.792 46.755 141.267 1.00 26.10 393 THR A O 1
ATOM 3103 N N . LYS A 1 394 ? 1.218 47.674 142.595 1.00 28.26 394 LYS A N 1
ATOM 3104 C CA . LYS A 1 394 ? 1.723 47.008 143.815 1.00 26.64 394 LYS A CA 1
ATOM 3105 C C . LYS A 1 394 ? 1.731 45.497 143.611 1.00 25.92 394 LYS A C 1
ATOM 3106 O O . LYS A 1 394 ? 2.745 44.842 143.921 1.00 24.82 394 LYS A O 1
ATOM 3112 N N . GLU A 1 395 ? 0.613 44.936 143.141 1.00 22.02 395 GLU A N 1
ATOM 3113 C CA . GLU A 1 395 ? 0.457 43.484 142.971 1.00 24.19 395 GLU A CA 1
ATOM 3114 C C . GLU A 1 395 ? 1.463 42.986 141.929 1.00 22.91 395 GLU A C 1
ATOM 3115 O O . GLU A 1 395 ? 1.994 41.890 142.116 1.00 23.73 395 GLU A O 1
ATOM 3121 N N . ARG A 1 396 ? 1.640 43.746 140.838 1.00 25.03 396 ARG A N 1
ATOM 3122 C CA . ARG A 1 396 ? 2.604 43.378 139.770 1.00 23.10 396 ARG A CA 1
ATOM 3123 C C . ARG A 1 396 ? 3.980 43.158 140.414 1.00 22.03 396 ARG A C 1
ATOM 3124 O O . ARG A 1 396 ? 4.624 42.094 140.188 1.00 21.85 396 ARG A O 1
ATOM 3132 N N . GLY A 1 397 ? 4.457 44.139 141.153 1.00 22.39 397 GLY A N 1
ATOM 3133 C CA . GLY A 1 397 ? 5.749 43.976 141.865 1.00 25.68 397 GLY A CA 1
ATOM 3134 C C . GLY A 1 397 ? 5.778 42.758 142.779 1.00 26.81 397 GLY A C 1
ATOM 3135 O O . GLY A 1 397 ? 6.838 42.092 142.910 1.00 24.26 397 GLY A O 1
ATOM 3136 N N . GLU A 1 398 ? 4.653 42.430 143.445 1.00 27.34 398 GLU A N 1
ATOM 3137 C CA . GLU A 1 398 ? 4.616 41.295 144.391 1.00 23.73 398 GLU A CA 1
ATOM 3138 C C . GLU A 1 398 ? 4.716 40.016 143.604 1.00 23.90 398 GLU A C 1
ATOM 3139 O O . GLU A 1 398 ? 5.321 39.030 144.124 1.00 26.85 398 GLU A O 1
ATOM 3145 N N . ILE A 1 399 ? 4.173 39.995 142.386 1.00 21.09 399 ILE A N 1
ATOM 3146 C CA . ILE A 1 399 ? 4.215 38.742 141.592 1.00 21.67 399 ILE A CA 1
ATOM 3147 C C . ILE A 1 399 ? 5.681 38.495 141.214 1.00 21.78 399 ILE A C 1
ATOM 3148 O O . ILE A 1 399 ? 6.102 37.334 141.247 1.00 23.62 399 ILE A O 1
ATOM 3153 N N . VAL A 1 400 ? 6.418 39.560 140.908 1.00 23.92 400 VAL A N 1
ATOM 3154 C CA . VAL A 1 400 ? 7.850 39.432 140.485 1.00 22.51 400 VAL A CA 1
ATOM 3155 C C . VAL A 1 400 ? 8.641 38.876 141.670 1.00 22.76 400 VAL A C 1
ATOM 3156 O O . VAL A 1 400 ? 9.417 37.919 141.495 1.00 25.56 400 VAL A O 1
ATOM 3160 N N . VAL A 1 401 ? 8.406 39.456 142.836 1.00 26.33 401 VAL A N 1
ATOM 3161 C CA . VAL A 1 401 ? 9.044 39.049 144.115 1.00 27.92 401 VAL A CA 1
ATOM 3162 C C . VAL A 1 401 ? 8.730 37.582 144.414 1.00 28.79 401 VAL A C 1
ATOM 3163 O O . VAL A 1 401 ? 9.681 36.808 144.718 1.00 30.79 401 VAL A O 1
ATOM 3167 N N . GLU A 1 402 ? 7.480 37.145 144.287 1.00 30.66 402 GLU A N 1
ATOM 3168 C CA . GLU A 1 402 ? 7.126 35.741 144.614 1.00 28.76 402 GLU A CA 1
ATOM 3169 C C . GLU A 1 402 ? 7.717 34.805 143.586 1.00 28.21 402 GLU A C 1
ATOM 3170 O O . GLU A 1 402 ? 8.037 33.690 143.935 1.00 28.63 402 GLU A O 1
ATOM 3176 N N . ALA A 1 403 ? 7.800 35.216 142.319 1.00 27.41 403 ALA A N 1
ATOM 3177 C CA . ALA A 1 403 ? 8.403 34.389 141.261 1.00 24.75 403 ALA A CA 1
ATOM 3178 C C . ALA A 1 403 ? 9.875 34.133 141.636 1.00 24.42 403 ALA A C 1
ATOM 3179 O O . ALA A 1 403 ? 10.330 32.959 141.589 1.00 26.27 403 ALA A O 1
ATOM 3181 N N . LEU A 1 404 ? 10.550 35.173 142.111 1.00 27.68 404 LEU A N 1
ATOM 3182 C CA . LEU A 1 404 ? 11.985 35.136 142.465 1.00 29.55 404 LEU A CA 1
ATOM 3183 C C . LEU A 1 404 ? 12.182 34.155 143.625 1.00 29.47 404 LEU A C 1
ATOM 3184 O O . LEU A 1 404 ? 13.014 33.257 143.505 1.00 27.77 404 LEU A O 1
ATOM 3189 N N . LYS A 1 405 ? 11.349 34.287 144.669 1.00 31.12 405 LYS A N 1
ATOM 3190 C CA . LYS A 1 405 ? 11.372 33.389 145.860 1.00 30.72 405 LYS A CA 1
ATOM 3191 C C . LYS A 1 405 ? 11.212 31.935 145.410 1.00 30.16 405 LYS A C 1
ATOM 3192 O O . LYS A 1 405 ? 11.665 31.057 146.140 1.00 32.25 405 LYS A O 1
ATOM 3198 N N . ARG A 1 406 ? 10.573 31.686 144.268 1.00 30.59 406 ARG A N 1
ATOM 3199 C CA . ARG A 1 406 ? 10.305 30.321 143.725 1.00 29.87 406 ARG A CA 1
ATOM 3200 C C . ARG A 1 406 ? 11.233 29.976 142.562 1.00 31.84 406 ARG A C 1
ATOM 3201 O O . ARG A 1 406 ? 10.991 28.946 141.906 1.00 31.44 406 ARG A O 1
ATOM 3209 N N . GLY A 1 407 ? 12.266 30.784 142.293 1.00 32.77 407 GLY A N 1
ATOM 3210 C CA . GLY A 1 407 ? 13.301 30.384 141.316 1.00 30.78 407 GLY A CA 1
ATOM 3211 C C . GLY A 1 407 ? 13.005 30.789 139.883 1.00 28.08 407 GLY A C 1
ATOM 3212 O O . GLY A 1 407 ? 13.458 30.060 138.955 1.00 29.83 407 GLY A O 1
ATOM 3213 N N . LEU A 1 408 ? 12.252 31.874 139.692 1.00 29.76 408 LEU A N 1
ATOM 3214 C CA . LEU A 1 408 ? 11.953 32.436 138.349 1.00 27.07 408 LEU A CA 1
ATOM 3215 C C . LEU A 1 408 ? 12.325 33.910 138.350 1.00 27.79 408 LEU A C 1
ATOM 3216 O O . LEU A 1 408 ? 11.831 34.658 139.197 1.00 26.84 408 LEU A O 1
ATOM 3221 N N . ALA A 1 409 ? 13.173 34.325 137.396 1.00 25.79 409 ALA A N 1
ATOM 3222 C CA . ALA A 1 409 ? 13.546 35.747 137.234 1.00 26.19 409 ALA A CA 1
ATOM 3223 C C . ALA A 1 409 ? 12.672 36.396 136.149 1.00 23.69 409 ALA A C 1
ATOM 3224 O O . ALA A 1 409 ? 12.728 35.938 134.988 1.00 26.56 409 ALA A O 1
ATOM 3226 N N . LEU A 1 410 ? 11.912 37.413 136.542 1.00 26.12 410 LEU A N 1
ATOM 3227 C CA . LEU A 1 410 ? 10.919 38.156 135.713 1.00 27.20 410 LEU A CA 1
ATOM 3228 C C . LEU A 1 410 ? 11.255 39.634 135.764 1.00 24.93 410 LEU A C 1
ATOM 3229 O O . LEU A 1 410 ? 11.822 40.065 136.739 1.00 26.47 410 LEU A O 1
ATOM 3234 N N . LEU A 1 411 ? 10.850 40.395 134.758 1.00 24.63 411 LEU A N 1
ATOM 3235 C CA . LEU A 1 411 ? 10.937 41.877 134.770 1.00 27.49 411 LEU A CA 1
ATOM 3236 C C . LEU A 1 411 ? 9.538 42.450 134.551 1.00 23.09 411 LEU A C 1
ATOM 3237 O O . LEU A 1 411 ? 8.793 41.927 133.684 1.00 21.35 411 LEU A O 1
ATOM 3242 N N . GLY A 1 412 ? 9.216 43.473 135.314 1.00 22.48 412 GLY A N 1
ATOM 3243 C CA . GLY A 1 412 ? 8.081 44.346 135.008 1.00 23.43 412 GLY A CA 1
ATOM 3244 C C . GLY A 1 412 ? 8.270 45.059 133.691 1.00 25.59 412 GLY A C 1
ATOM 3245 O O . GLY A 1 412 ? 9.428 45.214 133.212 1.00 27.74 412 GLY A O 1
ATOM 3246 N N . CYS A 1 413 ? 7.157 45.461 133.103 1.00 24.52 413 CYS A N 1
ATOM 3247 C CA . CYS A 1 413 ? 7.104 46.416 131.982 1.00 25.35 413 CYS A CA 1
ATOM 3248 C C . CYS A 1 413 ? 5.836 47.274 132.154 1.00 29.49 413 CYS A C 1
ATOM 3249 O O . CYS A 1 413 ? 4.866 46.828 132.830 1.00 23.16 413 CYS A O 1
ATOM 3252 N N . GLY A 1 414 ? 5.866 48.491 131.613 1.00 28.37 414 GLY A N 1
ATOM 3253 C CA . GLY A 1 414 ? 4.852 49.523 131.858 1.00 26.89 414 GLY A CA 1
ATOM 3254 C C . GLY A 1 414 ? 4.465 49.696 133.322 1.00 27.26 414 GLY A C 1
ATOM 3255 O O . GLY A 1 414 ? 5.247 49.422 134.239 1.00 28.68 414 GLY A O 1
ATOM 3256 N N . LYS A 1 415 ? 3.258 50.195 133.572 1.00 25.18 415 LYS A N 1
ATOM 3257 C CA . LYS A 1 415 ? 2.866 50.517 134.968 1.00 27.84 415 LYS A CA 1
ATOM 3258 C C . LYS A 1 415 ? 2.475 49.259 135.740 1.00 22.37 415 LYS A C 1
ATOM 3259 O O . LYS A 1 415 ? 2.694 49.244 136.936 1.00 25.73 415 LYS A O 1
ATOM 3265 N N . SER A 1 416 ? 1.942 48.203 135.132 1.00 21.01 416 SER A N 1
ATOM 3266 C CA . SER A 1 416 ? 1.495 47.022 135.924 1.00 20.74 416 SER A CA 1
ATOM 3267 C C . SER A 1 416 ? 1.562 45.742 135.119 1.00 23.27 416 SER A C 1
ATOM 3268 O O . SER A 1 416 ? 0.753 44.787 135.391 1.00 21.50 416 SER A O 1
ATOM 3271 N N . ALA A 1 417 ? 2.527 45.643 134.193 1.00 18.30 417 ALA A N 1
ATOM 3272 C CA . ALA A 1 417 ? 2.656 44.409 133.390 1.00 20.30 417 ALA A CA 1
ATOM 3273 C C . ALA A 1 417 ? 3.932 43.653 133.770 1.00 17.70 417 ALA A C 1
ATOM 3274 O O . ALA A 1 417 ? 4.801 44.184 134.444 1.00 19.85 417 ALA A O 1
ATOM 3276 N N . ILE A 1 418 ? 4.009 42.413 133.331 1.00 20.16 418 ILE A N 1
ATOM 3277 C CA . ILE A 1 418 ? 5.229 41.589 133.415 1.00 20.58 418 ILE A CA 1
ATOM 3278 C C . ILE A 1 418 ? 5.528 41.097 132.016 1.00 20.56 418 ILE A C 1
ATOM 3279 O O . ILE A 1 418 ? 4.600 40.730 131.311 1.00 19.58 418 ILE A O 1
ATOM 3284 N N . ARG A 1 419 ? 6.812 41.076 131.652 1.00 18.94 419 ARG A N 1
ATOM 3285 C CA . ARG A 1 419 ? 7.234 40.558 130.354 1.00 20.35 419 ARG A CA 1
ATOM 3286 C C . ARG A 1 419 ? 7.740 39.146 130.592 1.00 18.45 419 ARG A C 1
ATOM 3287 O O . ARG A 1 419 ? 8.355 38.937 131.609 1.00 23.43 419 ARG A O 1
ATOM 3295 N N . LEU A 1 420 ? 7.430 38.240 129.673 1.00 20.67 420 LEU A N 1
ATOM 3296 C CA . LEU A 1 420 ? 7.988 36.877 129.702 1.00 21.67 420 LEU A CA 1
ATOM 3297 C C . LEU A 1 420 ? 8.914 36.807 128.479 1.00 20.20 420 LEU A C 1
ATOM 3298 O O . LEU A 1 420 ? 8.408 36.789 127.399 1.00 21.72 420 LEU A O 1
ATOM 3303 N N . ILE A 1 421 ? 10.217 36.806 128.695 1.00 21.62 421 ILE A N 1
ATOM 3304 C CA . ILE A 1 421 ? 11.192 36.803 127.572 1.00 24.17 421 ILE A CA 1
ATOM 3305 C C . ILE A 1 421 ? 12.336 35.849 127.902 1.00 23.71 421 ILE A C 1
ATOM 3306 O O . ILE A 1 421 ? 13.441 36.302 128.073 1.00 23.99 421 ILE A O 1
ATOM 3311 N N . PRO A 1 422 ? 12.085 34.533 127.892 1.00 21.74 422 PRO A N 1
ATOM 3312 C CA . PRO A 1 422 ? 13.103 33.552 128.165 1.00 24.63 422 PRO A CA 1
ATOM 3313 C C . PRO A 1 422 ? 14.103 33.449 127.005 1.00 24.15 422 PRO A C 1
ATOM 3314 O O . PRO A 1 422 ? 13.744 33.785 125.924 1.00 22.66 422 PRO A O 1
ATOM 3318 N N . PRO A 1 423 ? 15.355 33.021 127.251 1.00 26.21 423 PRO A N 1
ATOM 3319 C CA . PRO A 1 423 ? 16.306 32.836 126.153 1.00 25.14 423 PRO A CA 1
ATOM 3320 C C . PRO A 1 423 ? 15.677 31.911 125.108 1.00 24.64 423 PRO A C 1
ATOM 3321 O O . PRO A 1 423 ? 14.907 31.023 125.470 1.00 22.89 423 PRO A O 1
ATOM 3325 N N . LEU A 1 424 ? 16.034 32.087 123.835 1.00 21.65 424 LEU A N 1
ATOM 3326 C CA . LEU A 1 424 ? 15.386 31.315 122.750 1.00 23.83 424 LEU A CA 1
ATOM 3327 C C . LEU A 1 424 ? 15.831 29.843 122.720 1.00 24.59 424 LEU A C 1
ATOM 3328 O O . LEU A 1 424 ? 15.188 29.115 121.968 1.00 25.21 424 LEU A O 1
ATOM 3333 N N . ILE A 1 425 ? 16.878 29.468 123.452 1.00 26.01 425 ILE A N 1
ATOM 3334 C CA . ILE A 1 425 ? 17.377 28.064 123.635 1.00 30.34 425 ILE A CA 1
ATOM 3335 C C . ILE A 1 425 ? 16.521 27.335 124.684 1.00 31.93 425 ILE A C 1
ATOM 3336 O O . ILE A 1 425 ? 16.838 26.192 124.942 1.00 30.73 425 ILE A O 1
ATOM 3341 N N . ILE A 1 426 ? 15.577 27.989 125.361 1.00 27.50 426 ILE A N 1
ATOM 3342 C CA . ILE A 1 426 ? 14.719 27.300 126.379 1.00 29.51 426 ILE A CA 1
ATOM 3343 C C . ILE A 1 426 ? 14.010 26.080 125.757 1.00 27.60 426 ILE A C 1
ATOM 3344 O O . ILE A 1 426 ? 13.498 26.131 124.626 1.00 30.72 426 ILE A O 1
ATOM 3349 N N . SER A 1 427 ? 13.980 24.967 126.500 1.00 32.32 427 SER A N 1
ATOM 3350 C CA . SER A 1 427 ? 13.273 23.723 126.133 1.00 31.50 427 SER A CA 1
ATOM 3351 C C . SER A 1 427 ? 11.800 23.867 126.485 1.00 31.43 427 SER A C 1
ATOM 3352 O O . SER A 1 427 ? 11.487 24.656 127.369 1.00 29.15 427 SER A O 1
ATOM 3355 N N . GLU A 1 428 ? 10.964 23.038 125.874 1.00 34.22 428 GLU A N 1
ATOM 3356 C CA . GLU A 1 428 ? 9.526 22.970 126.204 1.00 36.81 428 GLU A CA 1
ATOM 3357 C C . GLU A 1 428 ? 9.360 22.721 127.713 1.00 40.25 428 GLU A C 1
ATOM 3358 O O . GLU A 1 428 ? 8.410 23.300 128.296 1.00 37.76 428 GLU A O 1
ATOM 3364 N N . GLU A 1 429 ? 10.201 21.878 128.330 1.00 38.84 429 GLU A N 1
ATOM 3365 C CA . GLU A 1 429 ? 10.051 21.483 129.759 1.00 41.53 429 GLU A CA 1
ATOM 3366 C C . GLU A 1 429 ? 10.446 22.663 130.653 1.00 34.78 429 GLU A C 1
ATOM 3367 O O . GLU A 1 429 ? 9.786 22.926 131.666 1.00 31.67 429 GLU A O 1
ATOM 3373 N N . GLU A 1 430 ? 11.526 23.347 130.312 1.00 31.84 430 GLU A N 1
ATOM 3374 C CA . GLU A 1 430 ? 11.946 24.579 131.015 1.00 29.85 430 GLU A CA 1
ATOM 3375 C C . GLU A 1 430 ? 10.842 25.648 130.872 1.00 25.09 430 GLU A C 1
ATOM 3376 O O . GLU A 1 430 ? 10.564 26.342 131.884 1.00 26.01 430 GLU A O 1
ATOM 3382 N N . ALA A 1 431 ? 10.248 25.800 129.687 1.00 29.05 431 ALA A N 1
ATOM 3383 C CA . ALA A 1 431 ? 9.157 26.804 129.477 1.00 29.28 431 ALA A CA 1
ATOM 3384 C C . ALA A 1 431 ? 7.958 26.450 130.376 1.00 30.29 431 ALA A C 1
ATOM 3385 O O . ALA A 1 431 ? 7.505 27.315 131.125 1.00 27.48 431 ALA A O 1
ATOM 3387 N N . LYS A 1 432 ? 7.515 25.189 130.364 1.00 31.39 432 LYS A N 1
ATOM 3388 C CA . LYS A 1 432 ? 6.377 24.724 131.202 1.00 32.29 432 LYS A CA 1
ATOM 3389 C C . LYS A 1 432 ? 6.686 24.999 132.673 1.00 29.50 432 LYS A C 1
ATOM 3390 O O . LYS A 1 432 ? 5.851 25.599 133.366 1.00 31.40 432 LYS A O 1
ATOM 3396 N N . MET A 1 433 ? 7.893 24.672 133.120 1.00 30.18 433 MET A N 1
ATOM 3397 C CA . MET A 1 433 ? 8.339 24.930 134.514 1.00 33.75 433 MET A CA 1
ATOM 3398 C C . MET A 1 433 ? 8.229 26.418 134.850 1.00 31.73 433 MET A C 1
ATOM 3399 O O . MET A 1 433 ? 7.736 26.795 135.925 1.00 29.52 433 MET A O 1
ATOM 3404 N N . GLY A 1 434 ? 8.734 27.289 133.991 1.00 28.38 434 GLY A N 1
ATOM 3405 C CA . GLY A 1 434 ? 8.627 28.722 134.292 1.00 26.16 434 GLY A CA 1
ATOM 3406 C C . GLY A 1 434 ? 7.176 29.176 134.226 1.00 23.22 434 GLY A C 1
ATOM 3407 O O . GLY A 1 434 ? 6.790 29.960 135.082 1.00 22.50 434 GLY A O 1
ATOM 3408 N N . LEU A 1 435 ? 6.382 28.709 133.266 1.00 24.47 435 LEU A N 1
ATOM 3409 C CA . LEU A 1 435 ? 4.955 29.150 133.242 1.00 27.07 435 LEU A CA 1
ATOM 3410 C C . LEU A 1 435 ? 4.259 28.648 134.523 1.00 29.65 435 LEU A C 1
ATOM 3411 O O . LEU A 1 435 ? 3.461 29.420 135.121 1.00 24.45 435 LEU A O 1
ATOM 3416 N N . ASP A 1 436 ? 4.588 27.426 134.979 1.00 31.61 436 ASP A N 1
ATOM 3417 C CA . ASP A 1 436 ? 3.979 26.897 136.241 1.00 31.40 436 ASP A CA 1
ATOM 3418 C C . ASP A 1 436 ? 4.375 27.795 137.406 1.00 27.36 436 ASP A C 1
ATOM 3419 O O . ASP A 1 436 ? 3.503 28.133 138.225 1.00 26.51 436 ASP A O 1
ATOM 3424 N N . ILE A 1 437 ? 5.628 28.242 137.490 1.00 28.36 437 ILE A N 1
ATOM 3425 C CA . ILE A 1 437 ? 6.049 29.113 138.612 1.00 26.33 437 ILE A CA 1
ATOM 3426 C C . ILE A 1 437 ? 5.318 30.447 138.513 1.00 25.96 437 ILE A C 1
ATOM 3427 O O . ILE A 1 437 ? 4.918 31.029 139.566 1.00 25.13 437 ILE A O 1
ATOM 3432 N N . PHE A 1 438 ? 5.271 31.016 137.308 1.00 28.02 438 PHE A N 1
ATOM 3433 C CA . PHE A 1 438 ? 4.568 32.306 137.085 1.00 25.93 438 PHE A CA 1
ATOM 3434 C C . PHE A 1 438 ? 3.135 32.168 137.636 1.00 24.79 438 PHE A C 1
ATOM 3435 O O . PHE A 1 438 ? 2.680 33.061 138.392 1.00 22.81 438 PHE A O 1
ATOM 3443 N N . GLU A 1 439 ? 2.466 31.076 137.244 1.00 27.18 439 GLU A N 1
ATOM 3444 C CA . GLU A 1 439 ? 1.047 30.832 137.623 1.00 27.39 439 GLU A CA 1
ATOM 3445 C C . GLU A 1 439 ? 0.940 30.766 139.157 1.00 27.37 439 GLU A C 1
ATOM 3446 O O . GLU A 1 439 ? 0.065 31.446 139.709 1.00 26.73 439 GLU A O 1
ATOM 3452 N N . GLU A 1 440 ? 1.854 30.077 139.840 1.00 28.35 440 GLU A N 1
ATOM 3453 C CA . GLU A 1 440 ? 1.826 29.981 141.331 1.00 29.58 440 GLU A CA 1
ATOM 3454 C C . GLU A 1 440 ? 1.993 31.377 141.920 1.00 28.04 440 GLU A C 1
ATOM 3455 O O . GLU A 1 440 ? 1.361 31.683 142.893 1.00 25.25 440 GLU A O 1
ATOM 3461 N N . ALA A 1 441 ? 2.826 32.231 141.336 1.00 25.60 441 ALA A N 1
ATOM 3462 C CA . ALA A 1 441 ? 3.077 33.580 141.882 1.00 23.17 441 ALA A CA 1
ATOM 3463 C C . ALA A 1 441 ? 1.802 34.423 141.726 1.00 22.20 441 ALA A C 1
ATOM 3464 O O . ALA A 1 441 ? 1.428 35.211 142.634 1.00 22.91 441 ALA A O 1
ATOM 3466 N N . ILE A 1 442 ? 1.140 34.294 140.588 1.00 21.16 442 ILE A N 1
ATOM 3467 C CA . ILE A 1 442 ? -0.133 35.010 140.359 1.00 22.73 442 ILE A CA 1
ATOM 3468 C C . ILE A 1 442 ? -1.132 34.483 141.416 1.00 24.06 442 ILE A C 1
ATOM 3469 O O . ILE A 1 442 ? -1.835 35.281 142.013 1.00 25.63 442 ILE A O 1
ATOM 3474 N N . LYS A 1 443 ? -1.195 33.174 141.569 1.00 26.76 443 LYS A N 1
ATOM 3475 C CA . LYS A 1 443 ? -2.199 32.535 142.474 1.00 28.31 443 LYS A CA 1
ATOM 3476 C C . LYS A 1 443 ? -1.973 33.058 143.900 1.00 27.81 443 LYS A C 1
ATOM 3477 O O . LYS A 1 443 ? -2.931 33.547 144.537 1.00 28.45 443 LYS A O 1
ATOM 3483 N N . VAL A 1 444 ? -0.730 32.990 144.387 1.00 28.73 444 VAL A N 1
ATOM 3484 C CA . VAL A 1 444 ? -0.337 33.491 145.743 1.00 27.97 444 VAL A CA 1
ATOM 3485 C C . VAL A 1 444 ? -0.754 34.938 145.910 1.00 27.09 444 VAL A C 1
ATOM 3486 O O . VAL A 1 444 ? -1.362 35.273 146.947 1.00 27.11 444 VAL A O 1
ATOM 3490 N N . VAL A 1 445 ? -0.386 35.832 144.993 1.00 25.05 445 VAL A N 1
ATOM 3491 C CA . VAL A 1 445 ? -0.707 37.265 145.176 1.00 22.82 445 VAL A CA 1
ATOM 3492 C C . VAL A 1 445 ? -2.229 37.474 145.020 1.00 24.01 445 VAL A C 1
ATOM 3493 O O . VAL A 1 445 ? -2.739 38.396 145.636 1.00 22.93 445 VAL A O 1
ATOM 3497 N N . SER A 1 446 ? -2.918 36.682 144.192 1.00 26.27 446 SER A N 1
ATOM 3498 C CA . SER A 1 446 ? -4.399 36.784 144.065 1.00 24.00 446 SER A CA 1
ATOM 3499 C C . SER A 1 446 ? -5.031 36.446 145.441 1.00 22.52 446 SER A C 1
ATOM 3500 O O . SER A 1 446 ? -5.841 37.237 145.899 1.00 25.68 446 SER A O 1
ATOM 3503 N N . GLU A 1 447 ? -4.633 35.331 146.032 1.00 24.46 447 GLU A N 1
ATOM 3504 C CA . GLU A 1 447 ? -5.163 34.818 147.349 1.00 24.48 447 GLU A CA 1
ATOM 3505 C C . GLU A 1 447 ? -4.912 35.903 148.386 1.00 27.28 447 GLU A C 1
ATOM 3506 O O . GLU A 1 447 ? -5.861 36.340 149.110 1.00 27.20 447 GLU A O 1
ATOM 3512 N N . ARG A 1 448 ? -3.702 36.451 148.364 1.00 27.58 448 ARG A N 1
ATOM 3513 C CA . ARG A 1 448 ? -3.227 37.442 149.361 1.00 27.29 448 ARG A CA 1
ATOM 3514 C C . ARG A 1 448 ? -4.111 38.676 149.339 1.00 26.74 448 ARG A C 1
ATOM 3515 O O . ARG A 1 448 ? -4.193 39.357 150.365 1.00 28.87 448 ARG A O 1
ATOM 3523 N N . HIS A 1 449 ? -4.665 39.052 148.189 1.00 26.24 449 HIS A N 1
ATOM 3524 C CA . HIS A 1 449 ? -5.382 40.330 148.058 1.00 26.11 449 HIS A CA 1
ATOM 3525 C C . HIS A 1 449 ? -6.885 40.101 147.838 1.00 26.65 449 HIS A C 1
ATOM 3526 O O . HIS A 1 449 ? -7.558 41.077 147.687 1.00 28.05 449 HIS A O 1
ATOM 3533 N N . GLY A 1 450 ? -7.352 38.857 147.764 1.00 27.36 450 GLY A N 1
ATOM 3534 C CA . GLY A 1 450 ? -8.775 38.525 147.568 1.00 27.01 450 GLY A CA 1
ATOM 3535 C C . GLY A 1 450 ? -9.236 38.593 146.116 1.00 28.80 450 GLY A C 1
ATOM 3536 O O . GLY A 1 450 ? -10.453 38.760 145.870 1.00 25.33 450 GLY A O 1
ATOM 3537 N N . TYR A 1 451 ? -8.329 38.493 145.138 1.00 26.58 451 TYR A N 1
ATOM 3538 C CA . TYR A 1 451 ? -8.752 38.536 143.722 1.00 24.40 451 TYR A CA 1
ATOM 3539 C C . TYR A 1 451 ? -9.464 37.232 143.411 1.00 23.99 451 TYR A C 1
ATOM 3540 O O . TYR A 1 451 ? -9.074 36.165 143.951 1.00 25.54 451 TYR A O 1
ATOM 3549 N N . LYS A 1 452 ? -10.492 37.307 142.561 1.00 23.27 452 LYS A N 1
ATOM 3550 C CA . LYS A 1 452 ? -11.246 36.105 142.183 1.00 21.35 452 LYS A CA 1
ATOM 3551 C C . LYS A 1 452 ? -10.330 35.172 141.431 1.00 25.29 452 LYS A C 1
ATOM 3552 O O . LYS A 1 452 ? -9.477 35.638 140.608 1.00 21.39 452 LYS A O 1
ATOM 3558 N N . ILE A 1 453 ? -10.542 33.902 141.692 1.00 25.55 453 ILE A N 1
ATOM 3559 C CA . ILE A 1 453 ? -9.926 32.749 141.000 1.00 27.47 453 ILE A CA 1
ATOM 3560 C C . ILE A 1 453 ? -11.092 31.868 140.572 1.00 31.12 453 ILE A C 1
ATOM 3561 O O . ILE A 1 453 ? -11.843 31.359 141.475 1.00 26.46 453 ILE A O 1
ATOM 3566 N N . HIS A 1 454 ? -11.272 31.739 139.272 1.00 25.79 454 HIS A N 1
ATOM 3567 C CA . HIS A 1 454 ? -12.456 31.085 138.665 1.00 30.71 454 HIS A CA 1
ATOM 3568 C C . HIS A 1 454 ? -12.201 29.584 138.488 1.00 35.17 454 HIS A C 1
ATOM 3569 O O . HIS A 1 454 ? -11.079 29.037 138.507 1.00 35.10 454 HIS A O 1
ATOM 3577 N N . LEU B 1 3 ? 59.195 41.025 116.063 1.00 45.91 3 LEU B N 1
ATOM 3578 C CA . LEU B 1 3 ? 58.454 41.997 115.190 1.00 39.50 3 LEU B CA 1
ATOM 3579 C C . LEU B 1 3 ? 59.226 43.315 115.092 1.00 35.34 3 LEU B C 1
ATOM 3580 O O . LEU B 1 3 ? 59.786 43.784 116.102 1.00 37.32 3 LEU B O 1
ATOM 3585 N N . LYS B 1 4 ? 59.188 43.906 113.905 1.00 34.82 4 LYS B N 1
ATOM 3586 C CA . LYS B 1 4 ? 59.796 45.218 113.552 1.00 38.84 4 LYS B CA 1
ATOM 3587 C C . LYS B 1 4 ? 58.962 45.850 112.438 1.00 33.02 4 LYS B C 1
ATOM 3588 O O . LYS B 1 4 ? 58.288 45.140 111.691 1.00 32.53 4 LYS B O 1
ATOM 3594 N N . PRO B 1 5 ? 59.014 47.179 112.256 1.00 29.33 5 PRO B N 1
ATOM 3595 C CA . PRO B 1 5 ? 58.348 47.801 111.113 1.00 30.69 5 PRO B CA 1
ATOM 3596 C C . PRO B 1 5 ? 58.783 47.093 109.818 1.00 33.37 5 PRO B C 1
ATOM 3597 O O . PRO B 1 5 ? 59.969 46.822 109.624 1.00 31.17 5 PRO B O 1
ATOM 3601 N N . ASN B 1 6 ? 57.826 46.740 108.973 1.00 29.40 6 ASN B N 1
ATOM 3602 C CA . ASN B 1 6 ? 58.077 45.938 107.754 1.00 31.34 6 ASN B CA 1
ATOM 3603 C C . ASN B 1 6 ? 56.876 46.093 106.822 1.00 30.92 6 ASN B C 1
ATOM 3604 O O . ASN B 1 6 ? 55.884 45.348 106.991 1.00 27.94 6 ASN B O 1
ATOM 3609 N N . VAL B 1 7 ? 57.005 47.003 105.868 1.00 31.60 7 VAL B N 1
ATOM 3610 C CA . VAL B 1 7 ? 55.946 47.383 104.901 1.00 30.17 7 VAL B CA 1
ATOM 3611 C C . VAL B 1 7 ? 56.482 47.200 103.478 1.00 35.71 7 VAL B C 1
ATOM 3612 O O . VAL B 1 7 ? 57.530 47.767 103.145 1.00 35.24 7 VAL B O 1
ATOM 3616 N N . LYS B 1 8 ? 55.773 46.396 102.692 1.00 35.51 8 LYS B N 1
ATOM 3617 C CA . LYS B 1 8 ? 55.977 46.266 101.228 1.00 40.94 8 LYS B CA 1
ATOM 3618 C C . LYS B 1 8 ? 54.930 47.153 100.567 1.00 35.33 8 LYS B C 1
ATOM 3619 O O . LYS B 1 8 ? 54.915 48.363 100.864 1.00 41.56 8 LYS B O 1
ATOM 3625 N N . GLU B 1 9 ? 53.969 46.562 99.868 1.00 32.83 9 GLU B N 1
ATOM 3626 C CA . GLU B 1 9 ? 52.868 47.320 99.240 1.00 32.45 9 GLU B CA 1
ATOM 3627 C C . GLU B 1 9 ? 51.829 47.590 100.344 1.00 29.96 9 GLU B C 1
ATOM 3628 O O . GLU B 1 9 ? 51.441 46.624 101.051 1.00 27.79 9 GLU B O 1
ATOM 3634 N N . ILE B 1 10 ? 51.381 48.834 100.458 1.00 28.95 10 ILE B N 1
ATOM 3635 C CA . ILE B 1 10 ? 50.290 49.213 101.398 1.00 29.72 10 ILE B CA 1
ATOM 3636 C C . ILE B 1 10 ? 49.492 50.346 100.766 1.00 29.22 10 ILE B C 1
ATOM 3637 O O . ILE B 1 10 ? 50.076 51.321 100.332 1.00 31.52 10 ILE B O 1
ATOM 3642 N N . PRO B 1 11 ? 48.155 50.221 100.572 1.00 29.53 11 PRO B N 1
ATOM 3643 C CA . PRO B 1 11 ? 47.425 48.984 100.818 1.00 26.13 11 PRO B CA 1
ATOM 3644 C C . PRO B 1 11 ? 47.676 47.892 99.761 1.00 26.78 11 PRO B C 1
ATOM 3645 O O . PRO B 1 11 ? 47.606 48.191 98.607 1.00 25.60 11 PRO B O 1
ATOM 3649 N N . GLY B 1 12 ? 47.951 46.679 100.221 1.00 26.22 12 GLY B N 1
ATOM 3650 C CA . GLY B 1 12 ? 48.131 45.471 99.406 1.00 28.27 12 GLY B CA 1
ATOM 3651 C C . GLY B 1 12 ? 46.789 44.891 98.976 1.00 27.90 12 GLY B C 1
ATOM 3652 O O . GLY B 1 12 ? 45.730 45.474 99.237 1.00 25.45 12 GLY B O 1
ATOM 3653 N N . PRO B 1 13 ? 46.825 43.753 98.258 1.00 26.82 13 PRO B N 1
ATOM 3654 C CA . PRO B 1 13 ? 45.640 43.223 97.605 1.00 26.07 13 PRO B CA 1
ATOM 3655 C C . PRO B 1 13 ? 44.518 42.848 98.588 1.00 24.52 13 PRO B C 1
ATOM 3656 O O . PRO B 1 13 ? 43.353 43.116 98.312 1.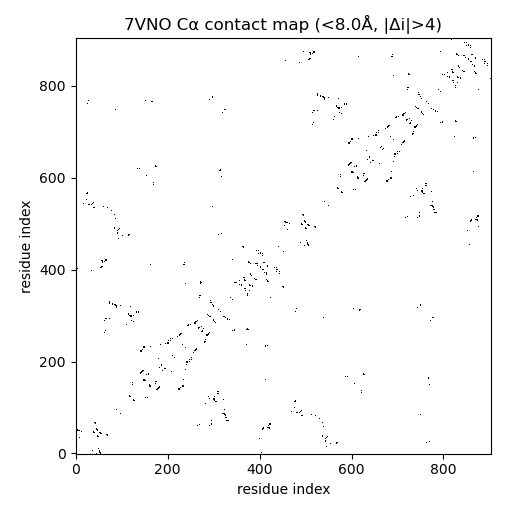00 25.36 13 PRO B O 1
ATOM 3660 N N . LYS B 1 14 ? 44.849 42.276 99.742 1.00 25.92 14 LYS B N 1
ATOM 3661 C CA . LYS B 1 14 ? 43.795 41.880 100.703 1.00 26.19 14 LYS B CA 1
ATOM 3662 C C . LYS B 1 14 ? 43.170 43.143 101.313 1.00 24.92 14 LYS B C 1
ATOM 3663 O O . LYS B 1 14 ? 41.957 43.131 101.529 1.00 24.92 14 LYS B O 1
ATOM 3669 N N . ALA B 1 15 ? 43.985 44.139 101.644 1.00 26.24 15 ALA B N 1
ATOM 3670 C CA . ALA B 1 15 ? 43.570 45.439 102.190 1.00 25.93 15 ALA B CA 1
ATOM 3671 C C . ALA B 1 15 ? 42.618 46.113 101.186 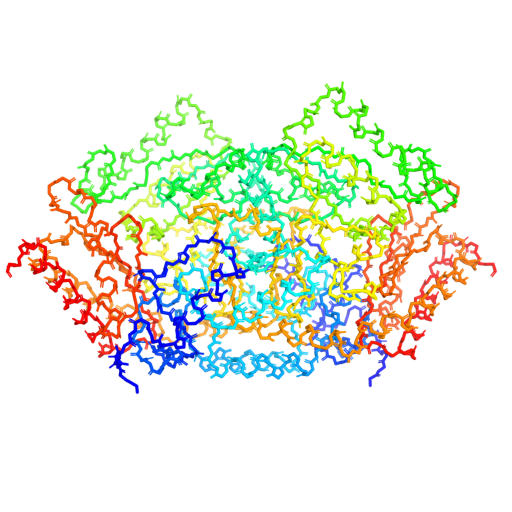1.00 27.16 15 ALA B C 1
ATOM 3672 O O . ALA B 1 15 ? 41.572 46.606 101.624 1.00 26.62 15 ALA B O 1
ATOM 3674 N N . ARG B 1 16 ? 42.940 46.138 99.888 1.00 23.73 16 ARG B N 1
ATOM 3675 C CA . ARG B 1 16 ? 42.109 46.875 98.900 1.00 24.94 16 ARG B CA 1
ATOM 3676 C C . ARG B 1 16 ? 40.741 46.187 98.813 1.00 21.90 16 ARG B C 1
ATOM 3677 O O . ARG B 1 16 ? 39.725 46.875 98.646 1.00 22.74 16 ARG B O 1
ATOM 3685 N N . LYS B 1 17 ? 40.689 44.880 99.001 1.00 22.16 17 LYS B N 1
ATOM 3686 C CA . LYS B 1 17 ? 39.401 44.159 98.915 1.00 26.21 17 LYS B CA 1
ATOM 3687 C C . LYS B 1 17 ? 38.509 44.578 100.093 1.00 23.26 17 LYS B C 1
ATOM 3688 O O . LYS B 1 17 ? 37.279 44.798 99.889 1.00 25.22 17 LYS B O 1
ATOM 3694 N N . VAL B 1 18 ? 39.096 44.643 101.277 1.00 22.36 18 VAL B N 1
ATOM 3695 C CA . VAL B 1 18 ? 38.347 45.029 102.509 1.00 23.13 18 VAL B CA 1
ATOM 3696 C C . VAL B 1 18 ? 37.879 46.466 102.366 1.00 22.80 18 VAL B C 1
ATOM 3697 O O . VAL B 1 18 ? 36.684 46.769 102.680 1.00 24.74 18 VAL B O 1
ATOM 3701 N N . ILE B 1 19 ? 38.757 47.361 101.903 1.00 23.34 19 ILE B N 1
ATOM 3702 C CA . ILE B 1 19 ? 38.390 48.802 101.733 1.00 22.90 19 ILE B CA 1
ATOM 3703 C C . ILE B 1 19 ? 37.197 48.913 100.785 1.00 23.33 19 ILE B C 1
ATOM 3704 O O . ILE B 1 19 ? 36.257 49.667 101.093 1.00 20.72 19 ILE B O 1
ATOM 3709 N N . GLU B 1 20 ? 37.223 48.183 99.667 1.00 22.68 20 GLU B N 1
ATOM 3710 C CA . GLU B 1 20 ? 36.105 48.254 98.690 1.00 23.53 20 GLU B CA 1
ATOM 3711 C C . GLU B 1 20 ? 34.802 47.751 99.326 1.00 23.13 20 GLU B C 1
ATOM 3712 O O . GLU B 1 20 ? 33.771 48.405 99.130 1.00 25.41 20 GLU B O 1
ATOM 3718 N N . GLU B 1 21 ? 34.861 46.641 100.068 1.00 22.94 21 GLU B N 1
ATOM 3719 C CA . GLU B 1 21 ? 33.669 46.069 100.733 1.00 24.70 21 GLU B CA 1
ATOM 3720 C C . GLU B 1 21 ? 33.168 47.044 101.830 1.00 23.88 21 GLU B C 1
ATOM 3721 O O . GLU B 1 21 ? 31.944 47.206 101.956 1.00 21.51 21 GLU B O 1
ATOM 3727 N N . HIS B 1 22 ? 34.071 47.662 102.582 1.00 21.67 22 HIS B N 1
ATOM 3728 C CA . HIS B 1 22 ? 33.730 48.699 103.603 1.00 21.96 22 HIS B CA 1
ATOM 3729 C C . HIS B 1 22 ? 32.865 49.766 102.917 1.00 24.04 22 HIS B C 1
ATOM 3730 O O . HIS B 1 22 ? 31.743 50.047 103.389 1.00 21.64 22 HIS B O 1
ATOM 3737 N N . HIS B 1 23 ? 33.324 50.343 101.806 1.00 24.11 23 HIS B N 1
ATOM 3738 C CA . HIS B 1 23 ? 32.589 51.420 101.082 1.00 28.62 23 HIS B CA 1
ATOM 3739 C C . HIS B 1 23 ? 31.244 50.899 100.581 1.00 24.81 23 HIS B C 1
ATOM 3740 O O . HIS B 1 23 ? 30.335 51.683 100.472 1.00 22.74 23 HIS B O 1
ATOM 3747 N N . LYS B 1 24 ? 31.133 49.625 100.216 1.00 23.24 24 LYS B N 1
ATOM 3748 C CA . LYS B 1 24 ? 29.880 49.088 99.641 1.00 23.82 24 LYS B CA 1
ATOM 3749 C C . LYS B 1 24 ? 28.818 48.886 100.742 1.00 22.32 24 LYS B C 1
ATOM 3750 O O . LYS B 1 24 ? 27.677 49.197 100.465 1.00 23.61 24 LYS B O 1
ATOM 3756 N N . TYR B 1 25 ? 29.200 48.332 101.884 1.00 18.73 25 TYR B N 1
ATOM 3757 C CA . TYR B 1 25 ? 28.249 47.847 102.917 1.00 20.02 25 TYR B CA 1
ATOM 3758 C C . TYR B 1 25 ? 28.084 48.831 104.084 1.00 21.73 25 TYR B C 1
ATOM 3759 O O . TYR B 1 25 ? 27.061 48.746 104.793 1.00 21.09 25 TYR B O 1
ATOM 3768 N N . MET B 1 26 ? 29.051 49.709 104.314 1.00 20.82 26 MET B N 1
ATOM 3769 C CA . MET B 1 26 ? 29.049 50.534 105.546 1.00 21.82 26 MET B CA 1
ATOM 3770 C C . MET B 1 26 ? 28.747 51.997 105.243 1.00 20.81 26 MET B C 1
ATOM 3771 O O . MET B 1 26 ? 28.962 52.485 104.119 1.00 19.85 26 MET B O 1
ATOM 3776 N N . ALA B 1 27 ? 28.185 52.688 106.230 1.00 20.29 27 ALA B N 1
ATOM 3777 C CA . ALA B 1 27 ? 27.906 54.130 106.140 1.00 23.14 27 ALA B CA 1
ATOM 3778 C C . ALA B 1 27 ? 29.205 54.865 105.799 1.00 24.12 27 ALA B C 1
ATOM 3779 O O . ALA B 1 27 ? 30.278 54.478 106.334 1.00 24.23 27 ALA B O 1
ATOM 3781 N N . THR B 1 28 ? 29.104 55.934 105.026 1.00 27.79 28 THR B N 1
ATOM 3782 C CA . THR B 1 28 ? 30.169 56.985 104.925 1.00 35.67 28 THR B CA 1
ATOM 3783 C C . THR B 1 28 ? 30.390 57.684 106.281 1.00 38.21 28 THR B C 1
ATOM 3784 O O . THR B 1 28 ? 29.452 58.348 106.776 1.00 39.81 28 THR B O 1
ATOM 3788 N N . THR B 1 29 ? 31.559 57.496 106.921 1.00 42.20 29 THR B N 1
ATOM 3789 C CA . THR B 1 29 ? 31.873 58.057 108.282 1.00 42.11 29 THR B CA 1
ATOM 3790 C C . THR B 1 29 ? 33.143 58.933 108.198 1.00 48.03 29 THR B C 1
ATOM 3791 O O . THR B 1 29 ? 33.059 60.006 107.530 1.00 44.03 29 THR B O 1
ATOM 3795 N N . THR B 1 30 ? 34.240 58.527 108.869 1.00 47.30 30 THR B N 1
ATOM 3796 C CA . THR B 1 30 ? 35.568 59.221 108.885 1.00 49.83 30 THR B CA 1
ATOM 3797 C C . THR B 1 30 ? 36.676 58.295 108.325 1.00 51.05 30 THR B C 1
ATOM 3798 O O . THR B 1 30 ? 37.867 58.680 108.378 1.00 45.04 30 THR B O 1
ATOM 3802 N N . ASN B 1 31 ? 36.343 57.127 107.767 1.00 49.03 31 ASN B N 1
ATOM 3803 C CA . ASN B 1 31 ? 37.373 56.304 107.077 1.00 54.36 31 ASN B CA 1
ATOM 3804 C C . ASN B 1 31 ? 37.923 57.156 105.926 1.00 57.00 31 ASN B C 1
ATOM 3805 O O . ASN B 1 31 ? 37.150 58.015 105.396 1.00 49.33 31 ASN B O 1
ATOM 3810 N N . ASP B 1 32 ? 39.216 56.993 105.622 1.00 56.14 32 ASP B N 1
ATOM 3811 C CA . ASP B 1 32 ? 39.917 57.686 104.507 1.00 62.51 32 ASP B CA 1
ATOM 3812 C C . ASP B 1 32 ? 40.729 56.623 103.768 1.00 61.91 32 ASP B C 1
ATOM 3813 O O . ASP B 1 32 ? 41.749 56.180 104.294 1.00 61.67 32 ASP B O 1
ATOM 3818 N N . PRO B 1 33 ? 40.281 56.139 102.576 1.00 65.94 33 PRO B N 1
ATOM 3819 C CA . PRO B 1 33 ? 41.054 55.154 101.804 1.00 66.69 33 PRO B CA 1
ATOM 3820 C C . PRO B 1 33 ? 42.386 55.745 101.293 1.00 65.88 33 PRO B C 1
ATOM 3821 O O . PRO B 1 33 ? 43.311 54.975 100.971 1.00 58.84 33 PRO B O 1
ATOM 3825 N N . ASN B 1 34 ? 42.465 57.088 101.251 1.00 64.34 34 ASN B N 1
ATOM 3826 C CA . ASN B 1 34 ? 43.613 57.859 100.700 1.00 66.39 34 ASN B CA 1
ATOM 3827 C C . ASN B 1 34 ? 44.660 58.102 101.794 1.00 62.85 34 ASN B C 1
ATOM 3828 O O . ASN B 1 34 ? 45.869 57.972 101.453 1.00 49.92 34 ASN B O 1
ATOM 3833 N N . GLU B 1 35 ? 44.221 58.481 102.999 1.00 59.31 35 GLU B N 1
ATOM 3834 C CA . GLU B 1 35 ? 45.150 58.816 104.113 1.00 61.00 35 GLU B CA 1
ATOM 3835 C C . GLU B 1 35 ? 45.318 57.656 105.097 1.00 59.79 35 GLU B C 1
ATOM 3836 O O . GLU B 1 35 ? 46.441 57.494 105.572 1.00 59.43 35 GLU B O 1
ATOM 3842 N N . TYR B 1 36 ? 44.281 56.842 105.320 1.00 50.70 36 TYR B N 1
ATOM 3843 C CA . TYR B 1 36 ? 44.362 55.806 106.389 1.00 56.85 36 TYR B CA 1
ATOM 3844 C C . TYR B 1 36 ? 44.049 54.422 105.817 1.00 50.51 36 TYR B C 1
ATOM 3845 O O . TYR B 1 36 ? 43.151 53.735 106.332 1.00 46.93 36 TYR B O 1
ATOM 3854 N N . PHE B 1 37 ? 44.876 53.982 104.877 1.00 39.37 37 PHE B N 1
ATOM 3855 C CA . PHE B 1 37 ? 44.640 52.680 104.224 1.00 37.10 37 PHE B CA 1
ATOM 3856 C C . PHE B 1 37 ? 45.289 51.551 105.038 1.00 35.22 37 PHE B C 1
ATOM 3857 O O . PHE B 1 37 ? 45.904 50.660 104.481 1.00 32.62 37 PHE B O 1
ATOM 3865 N N . LEU B 1 38 ? 45.076 51.586 106.353 1.00 31.52 38 LEU B N 1
ATOM 3866 C CA . LEU B 1 38 ? 45.550 50.528 107.272 1.00 30.56 38 LEU B CA 1
ATOM 3867 C C . LEU B 1 38 ? 44.373 49.601 107.557 1.00 32.87 38 LEU B C 1
ATOM 3868 O O . LEU B 1 38 ? 43.386 50.073 108.132 1.00 32.89 38 LEU B O 1
ATOM 3873 N N . VAL B 1 39 ? 44.502 48.337 107.165 1.00 29.59 39 VAL B N 1
ATOM 3874 C CA . VAL B 1 39 ? 43.460 47.304 107.328 1.00 25.54 39 VAL B CA 1
ATOM 3875 C C . VAL B 1 39 ? 44.011 46.242 108.269 1.00 27.55 39 VAL B C 1
ATOM 3876 O O . VAL B 1 39 ? 44.875 45.425 107.879 1.00 23.83 39 VAL B O 1
ATOM 3880 N N . ILE B 1 40 ? 43.564 46.297 109.514 1.00 25.17 40 ILE B N 1
ATOM 3881 C CA . ILE B 1 40 ? 44.207 45.560 110.625 1.00 27.65 40 ILE B CA 1
ATOM 3882 C C . ILE B 1 40 ? 43.685 44.127 110.688 1.00 30.94 40 ILE B C 1
ATOM 3883 O O . ILE B 1 40 ? 42.471 43.943 110.695 1.00 31.26 40 ILE B O 1
ATOM 3888 N N . GLU B 1 41 ? 44.590 43.142 110.779 1.00 28.99 41 GLU B N 1
ATOM 3889 C CA . GLU B 1 41 ? 44.203 41.731 110.967 1.00 29.77 41 GLU B CA 1
ATOM 3890 C C . GLU B 1 41 ? 44.491 41.312 112.398 1.00 33.98 41 GLU B C 1
ATOM 3891 O O . GLU B 1 41 ? 43.652 40.625 113.005 1.00 31.14 41 GLU B O 1
ATOM 3897 N N . ARG B 1 42 ? 45.659 41.661 112.919 1.00 32.19 42 ARG B N 1
ATOM 3898 C CA . ARG B 1 42 ? 45.959 41.291 114.311 1.00 32.80 42 ARG B CA 1
ATOM 3899 C C . ARG B 1 42 ? 46.911 42.296 114.925 1.00 31.73 42 ARG B C 1
ATOM 3900 O O . ARG B 1 42 ? 47.386 43.213 114.248 1.00 27.93 42 ARG B O 1
ATOM 3908 N N . ALA B 1 43 ? 47.148 42.141 116.212 1.00 30.11 43 ALA B N 1
ATOM 3909 C CA . ALA B 1 43 ? 48.043 43.052 116.943 1.00 31.03 43 ALA B CA 1
ATOM 3910 C C . ALA B 1 43 ? 48.840 42.248 117.957 1.00 31.17 43 ALA B C 1
ATOM 3911 O O . ALA B 1 43 ? 48.351 41.178 118.407 1.00 32.40 43 ALA B O 1
ATOM 3913 N N . GLU B 1 44 ? 50.067 42.704 118.189 1.00 31.77 44 GLU B N 1
ATOM 3914 C CA . GLU B 1 44 ? 51.089 42.009 119.018 1.00 34.90 44 GLU B CA 1
ATOM 3915 C C . GLU B 1 44 ? 51.961 43.118 119.628 1.00 29.41 44 GLU B C 1
ATOM 3916 O O . GLU B 1 44 ? 52.604 43.877 118.857 1.00 28.13 44 GLU B O 1
ATOM 3922 N N . GLY B 1 45 ? 51.922 43.267 120.949 1.00 31.57 45 GLY B N 1
ATOM 3923 C CA . GLY B 1 45 ? 52.678 44.296 121.675 1.00 30.97 45 GLY B CA 1
ATOM 3924 C C . GLY B 1 45 ? 52.322 45.689 121.174 1.00 29.46 45 GLY B C 1
ATOM 3925 O O . GLY B 1 45 ? 51.194 46.098 121.402 1.00 34.08 45 GLY B O 1
ATOM 3926 N N . VAL B 1 46 ? 53.250 46.404 120.538 1.00 27.35 46 VAL B N 1
ATOM 3927 C CA . VAL B 1 46 ? 53.004 47.780 120.009 1.00 27.36 46 VAL B CA 1
ATOM 3928 C C . VAL B 1 46 ? 52.908 47.742 118.474 1.00 25.42 46 VAL B C 1
ATOM 3929 O O . VAL B 1 46 ? 52.881 48.809 117.864 1.00 25.39 46 VAL B O 1
ATOM 3933 N N . TYR B 1 47 ? 52.694 46.579 117.887 1.00 27.24 47 TYR B N 1
ATOM 3934 C CA . TYR B 1 47 ? 52.587 46.438 116.410 1.00 27.65 47 TYR B CA 1
ATOM 3935 C C . TYR B 1 47 ? 51.176 46.066 115.932 1.00 28.92 47 TYR B C 1
ATOM 3936 O O . TYR B 1 47 ? 50.510 45.147 116.481 1.00 29.79 47 TYR B O 1
ATOM 3945 N N . TRP B 1 48 ? 50.758 46.698 114.833 1.00 26.59 48 TRP B N 1
ATOM 3946 C CA . TRP B 1 48 ? 49.708 46.138 113.940 1.00 24.18 48 TRP B CA 1
ATOM 3947 C C . TRP B 1 48 ? 50.332 45.209 112.895 1.00 27.86 48 TRP B C 1
ATOM 3948 O O . TRP B 1 48 ? 51.405 45.590 112.304 1.00 27.36 48 TRP B O 1
ATOM 3959 N N . ILE B 1 49 ? 49.617 44.125 112.598 1.00 25.14 49 ILE B N 1
ATOM 3960 C CA . ILE B 1 49 ? 49.936 43.245 111.441 1.00 26.60 49 ILE B CA 1
ATOM 3961 C C . ILE B 1 49 ? 48.716 43.388 110.525 1.00 27.05 49 ILE B C 1
ATOM 3962 O O . ILE B 1 49 ? 47.614 43.006 110.950 1.00 25.59 49 ILE B O 1
ATOM 3967 N N . ASP B 1 50 ? 48.908 43.924 109.318 1.00 26.86 50 ASP B N 1
ATOM 3968 C CA . ASP B 1 50 ? 47.775 44.145 108.378 1.00 24.29 50 ASP B CA 1
ATOM 3969 C C . ASP B 1 50 ? 47.406 42.841 107.658 1.00 27.24 50 ASP B C 1
ATOM 3970 O O . ASP B 1 50 ? 48.163 41.864 107.753 1.00 27.14 50 ASP B O 1
ATOM 3975 N N . VAL B 1 51 ? 46.287 42.859 106.936 1.00 24.80 51 VAL B N 1
ATOM 3976 C CA . VAL B 1 51 ? 45.761 41.649 106.239 1.00 26.10 51 VAL B CA 1
ATOM 3977 C C . VAL B 1 51 ? 46.777 41.150 105.202 1.00 26.00 51 VAL B C 1
ATOM 3978 O O . VAL B 1 51 ? 46.681 39.976 104.826 1.00 25.06 51 VAL B O 1
ATOM 3982 N N . ASP B 1 52 ? 47.681 42.014 104.733 1.00 26.59 52 ASP B N 1
ATOM 3983 C CA . ASP B 1 52 ? 48.699 41.576 103.735 1.00 26.17 52 ASP B CA 1
ATOM 3984 C C . ASP B 1 52 ? 50.022 41.239 104.435 1.00 29.06 52 ASP B C 1
ATOM 3985 O O . ASP B 1 52 ? 50.989 40.990 103.717 1.00 26.66 52 ASP B O 1
ATOM 3990 N N . GLY B 1 53 ? 50.063 41.225 105.765 1.00 26.32 53 GLY B N 1
ATOM 3991 C CA . GLY B 1 53 ? 51.249 40.827 106.547 1.00 27.30 53 GLY B CA 1
ATOM 3992 C C . GLY B 1 53 ? 52.217 41.978 106.773 1.00 24.35 53 GLY B C 1
ATOM 3993 O O . GLY B 1 53 ? 53.291 41.740 107.319 1.00 27.79 53 GLY B O 1
ATOM 3994 N N . ASN B 1 54 ? 51.882 43.200 106.376 1.00 24.08 54 ASN B N 1
ATOM 3995 C CA . ASN B 1 54 ? 52.664 44.408 106.720 1.00 24.97 54 ASN B CA 1
ATOM 3996 C C . ASN B 1 54 ? 52.674 44.555 108.239 1.00 27.36 54 ASN B C 1
ATOM 3997 O O . ASN B 1 54 ? 51.655 44.288 108.898 1.00 24.87 54 ASN B O 1
ATOM 4002 N N . VAL B 1 55 ? 53.796 44.980 108.782 1.00 26.23 55 VAL B N 1
ATOM 4003 C CA . VAL B 1 55 ? 53.959 45.141 110.246 1.00 26.72 55 VAL B CA 1
ATOM 4004 C C . VAL B 1 55 ? 54.243 46.613 110.520 1.00 26.43 55 VAL B C 1
ATOM 4005 O O . VAL B 1 55 ? 55.203 47.177 109.962 1.00 27.12 55 VAL B O 1
ATOM 4009 N N . LEU B 1 56 ? 53.423 47.240 111.351 1.00 25.95 56 LEU B N 1
ATOM 4010 C CA . LEU B 1 56 ? 53.510 48.689 111.574 1.00 26.03 56 LEU B CA 1
ATOM 4011 C C . LEU B 1 56 ? 53.625 48.961 113.053 1.00 27.76 56 LEU B C 1
ATOM 4012 O O . LEU B 1 56 ? 52.836 48.408 113.815 1.00 26.23 56 LEU B O 1
ATOM 4017 N N . LEU B 1 57 ? 54.566 49.831 113.427 1.00 25.99 57 LEU B N 1
ATOM 4018 C CA . LEU B 1 57 ? 54.682 50.287 114.836 1.00 25.70 57 LEU B CA 1
ATOM 4019 C C . LEU B 1 57 ? 53.472 51.194 115.078 1.00 23.40 57 LEU B C 1
ATOM 4020 O O . LEU B 1 57 ? 53.166 52.004 114.189 1.00 22.70 57 LEU B O 1
ATOM 4025 N N . ASP B 1 58 ? 52.827 51.096 116.241 1.00 24.97 58 ASP B N 1
ATOM 4026 C CA . ASP B 1 58 ? 51.603 51.908 116.460 1.00 24.50 58 ASP B CA 1
ATOM 4027 C C . ASP B 1 58 ? 51.887 53.154 117.305 1.00 22.65 58 ASP B C 1
ATOM 4028 O O . ASP B 1 58 ? 52.424 53.010 118.413 1.00 25.03 58 ASP B O 1
ATOM 4033 N N . PHE B 1 59 ? 51.547 54.326 116.764 1.00 21.89 59 PHE B N 1
ATOM 4034 C CA . PHE B 1 59 ? 51.658 55.622 117.481 1.00 23.69 59 PHE B CA 1
ATOM 4035 C C . PHE B 1 59 ? 50.255 56.234 117.595 1.00 24.93 59 PHE B C 1
ATOM 4036 O O . PHE B 1 59 ? 50.151 57.452 117.788 1.00 25.12 59 PHE B O 1
ATOM 4044 N N . SER B 1 60 ? 49.215 55.410 117.422 1.00 26.07 60 SER B N 1
ATOM 4045 C CA . SER B 1 60 ? 47.809 55.897 117.480 1.00 31.01 60 SER B CA 1
ATOM 4046 C C . SER B 1 60 ? 46.998 55.280 118.632 1.00 28.10 60 SER B C 1
ATOM 4047 O O . SER B 1 60 ? 45.951 55.847 118.964 1.00 34.50 60 SER B O 1
ATOM 4050 N N . SER B 1 61 ? 47.467 54.183 119.230 1.00 33.20 61 SER B N 1
ATOM 4051 C CA . SER B 1 61 ? 46.678 53.443 120.264 1.00 32.53 61 SER B CA 1
ATOM 4052 C C . SER B 1 61 ? 45.206 53.332 119.819 1.00 35.24 61 SER B C 1
ATOM 4053 O O . SER B 1 61 ? 44.319 53.390 120.694 1.00 36.05 61 SER B O 1
ATOM 4056 N N . GLY B 1 62 ? 44.945 53.196 118.517 1.00 39.66 62 GLY B N 1
ATOM 4057 C CA . GLY B 1 62 ? 43.536 53.123 118.083 1.00 40.84 62 GLY B CA 1
ATOM 4058 C C . GLY B 1 62 ? 42.742 54.310 118.608 1.00 44.49 62 GLY B C 1
ATOM 4059 O O . GLY B 1 62 ? 41.672 54.086 119.199 1.00 44.12 62 GLY B O 1
ATOM 4060 N N . ILE B 1 63 ? 43.243 55.526 118.360 1.00 41.14 63 ILE B N 1
ATOM 4061 C CA . ILE B 1 63 ? 42.647 56.818 118.822 1.00 42.40 63 ILE B CA 1
ATOM 4062 C C . ILE B 1 63 ? 42.605 56.914 120.357 1.00 44.84 63 ILE B C 1
ATOM 4063 O O . ILE B 1 63 ? 41.554 57.314 120.886 1.00 42.04 63 ILE B O 1
ATOM 4068 N N . GLY B 1 64 ? 43.707 56.561 121.033 1.00 44.37 64 GLY B N 1
ATOM 4069 C CA . GLY B 1 64 ? 43.834 56.699 122.501 1.00 40.32 64 GLY B CA 1
ATOM 4070 C C . GLY B 1 64 ? 43.009 55.726 123.330 1.00 38.45 64 GLY B C 1
ATOM 4071 O O . GLY B 1 64 ? 42.608 56.103 124.441 1.00 44.56 64 GLY B O 1
ATOM 4072 N N . VAL B 1 65 ? 42.767 54.526 122.805 1.00 37.99 65 VAL B N 1
ATOM 4073 C CA . VAL B 1 65 ? 41.983 53.432 123.478 1.00 37.71 65 VAL B CA 1
ATOM 4074 C C . VAL B 1 65 ? 42.958 52.371 124.026 1.00 39.30 65 VAL B C 1
ATOM 4075 O O . VAL B 1 65 ? 42.746 51.862 125.155 1.00 36.12 65 VAL B O 1
ATOM 4079 N N . MET B 1 66 ? 43.970 51.987 123.243 1.00 35.21 66 MET B N 1
ATOM 4080 C CA . MET B 1 66 ? 44.839 50.829 123.597 1.00 37.75 66 MET B CA 1
ATOM 4081 C C . MET B 1 66 ? 46.029 51.309 124.435 1.00 37.14 66 MET B C 1
ATOM 4082 O O . MET B 1 66 ? 47.199 50.842 124.177 1.00 39.27 66 MET B O 1
ATOM 4087 N N . ASN B 1 67 ? 45.766 52.137 125.452 1.00 30.86 67 ASN B N 1
ATOM 4088 C CA . ASN B 1 67 ? 46.836 52.667 126.346 1.00 31.46 67 ASN B CA 1
ATOM 4089 C C . ASN B 1 67 ? 47.633 51.493 126.952 1.00 35.93 67 ASN B C 1
ATOM 4090 O O . ASN B 1 67 ? 48.868 51.641 127.136 1.00 32.36 67 ASN B O 1
ATOM 4095 N N . VAL B 1 68 ? 46.980 50.370 127.287 1.00 35.53 68 VAL B N 1
ATOM 4096 C CA . VAL B 1 68 ? 47.633 49.230 128.006 1.00 40.18 68 VAL B CA 1
ATOM 4097 C C . VAL B 1 68 ? 48.303 48.262 127.022 1.00 38.00 68 VAL B C 1
ATOM 4098 O O . VAL B 1 68 ? 48.760 47.202 127.488 1.00 33.54 68 VAL B O 1
ATOM 4102 N N . GLY B 1 69 ? 48.394 48.620 125.738 1.00 35.96 69 GLY B N 1
ATOM 4103 C CA . GLY B 1 69 ? 48.918 47.741 124.676 1.00 33.99 69 GLY B CA 1
ATOM 4104 C C . GLY B 1 69 ? 47.788 47.334 123.746 1.00 39.71 69 GLY B C 1
ATOM 4105 O O . GLY B 1 69 ? 46.578 47.382 124.171 1.00 33.78 69 GLY B O 1
ATOM 4106 N N . LEU B 1 70 ? 48.134 46.983 122.503 1.00 35.34 70 LEU B N 1
ATOM 4107 C CA . LEU B 1 70 ? 47.142 46.577 121.467 1.00 36.05 70 LEU B CA 1
ATOM 4108 C C . LEU B 1 70 ? 46.426 45.283 121.871 1.00 37.98 70 LEU B C 1
ATOM 4109 O O . LEU B 1 70 ? 45.228 45.157 121.558 1.00 35.69 70 LEU B O 1
ATOM 4114 N N . ARG B 1 71 ? 47.162 44.325 122.441 1.00 36.11 71 ARG B N 1
ATOM 4115 C CA . ARG B 1 71 ? 46.572 43.041 122.909 1.00 40.67 71 ARG B CA 1
ATOM 4116 C C . ARG B 1 71 ? 47.209 42.668 124.253 1.00 42.15 71 ARG B C 1
ATOM 4117 O O . ARG B 1 71 ? 48.023 41.730 124.275 1.00 41.28 71 ARG B O 1
ATOM 4125 N N . ASN B 1 72 ? 46.836 43.371 125.327 1.00 38.90 72 ASN B N 1
ATOM 4126 C CA . ASN B 1 72 ? 47.438 43.140 126.668 1.00 39.62 72 ASN B CA 1
ATOM 4127 C C . ASN B 1 72 ? 47.011 41.770 127.214 1.00 42.66 72 ASN B C 1
ATOM 4128 O O . ASN B 1 72 ? 45.796 41.532 127.321 1.00 39.83 72 ASN B O 1
ATOM 4133 N N . PRO B 1 73 ? 47.952 40.880 127.609 1.00 42.64 73 PRO B N 1
ATOM 4134 C CA . PRO B 1 73 ? 47.595 39.548 128.132 1.00 44.18 73 PRO B CA 1
ATOM 4135 C C . PRO B 1 73 ? 46.861 39.536 129.494 1.00 41.75 73 PRO B C 1
ATOM 4136 O O . PRO B 1 73 ? 46.049 38.614 129.739 1.00 36.04 73 PRO B O 1
ATOM 4140 N N . LYS B 1 74 ? 47.143 40.523 130.362 1.00 38.85 74 LYS B N 1
ATOM 4141 C CA . LYS B 1 74 ? 46.472 40.651 131.690 1.00 46.22 74 LYS B CA 1
ATOM 4142 C C . LYS B 1 74 ? 44.989 41.046 131.482 1.00 42.29 74 LYS B C 1
ATOM 4143 O O . LYS B 1 74 ? 44.103 40.453 132.121 1.00 34.47 74 LYS B O 1
ATOM 4149 N N . VAL B 1 75 ? 44.723 41.960 130.551 1.00 35.04 75 VAL B N 1
ATOM 4150 C CA . VAL B 1 75 ? 43.343 42.336 130.128 1.00 36.28 75 VAL B CA 1
ATOM 4151 C C . VAL B 1 75 ? 42.659 41.134 129.457 1.00 31.81 75 VAL B C 1
ATOM 4152 O O . VAL B 1 75 ? 41.498 40.856 129.847 1.00 31.12 75 VAL B O 1
ATOM 4156 N N . ILE B 1 76 ? 43.327 40.424 128.528 1.00 28.48 76 ILE B N 1
ATOM 4157 C CA . ILE B 1 76 ? 42.733 39.222 127.846 1.00 31.54 76 ILE B CA 1
ATOM 4158 C C . ILE B 1 76 ? 42.427 38.114 128.872 1.00 34.42 76 ILE B C 1
ATOM 4159 O O . ILE B 1 76 ? 41.303 37.516 128.805 1.00 31.95 76 ILE B O 1
ATOM 4164 N N . GLU B 1 77 ? 43.334 37.837 129.817 1.00 38.32 77 GLU B N 1
ATOM 4165 C CA . GLU B 1 77 ? 43.107 36.742 130.806 1.00 40.68 77 GLU B CA 1
ATOM 4166 C C . GLU B 1 77 ? 41.872 37.093 131.677 1.00 39.84 77 GLU B C 1
ATOM 4167 O O . GLU B 1 77 ? 41.054 36.184 131.948 1.00 32.84 77 GLU B O 1
ATOM 4173 N N . ALA B 1 78 ? 41.707 38.365 132.069 1.00 38.77 78 ALA B N 1
ATOM 4174 C CA . ALA B 1 78 ? 40.590 38.847 132.924 1.00 36.13 78 ALA B CA 1
ATOM 4175 C C . ALA B 1 78 ? 39.286 38.698 132.151 1.00 39.10 78 ALA B C 1
ATOM 4176 O O . ALA B 1 78 ? 38.276 38.255 132.754 1.00 39.45 78 ALA B O 1
ATOM 4178 N N . ILE B 1 79 ? 39.297 39.029 130.854 1.00 33.34 79 ILE B N 1
ATOM 4179 C CA . ILE B 1 79 ? 38.090 38.877 129.993 1.00 35.53 79 ILE B CA 1
ATOM 4180 C C . ILE B 1 79 ? 37.690 37.400 129.939 1.00 36.03 79 ILE B C 1
ATOM 4181 O O . ILE B 1 79 ? 36.478 37.105 130.128 1.00 36.58 79 ILE B O 1
ATOM 4186 N N . LYS B 1 80 ? 38.652 36.518 129.639 1.00 33.88 80 LYS B N 1
ATOM 4187 C CA . LYS B 1 80 ? 38.432 35.049 129.502 1.00 34.91 80 LYS B CA 1
ATOM 4188 C C . LYS B 1 80 ? 37.864 34.494 130.817 1.00 35.58 80 LYS B C 1
ATOM 4189 O O . LYS B 1 80 ? 36.833 33.780 130.773 1.00 33.92 80 LYS B O 1
ATOM 4195 N N . LYS B 1 81 ? 38.471 34.853 131.944 1.00 37.35 81 LYS B N 1
ATOM 4196 C CA . LYS B 1 81 ? 37.980 34.455 133.289 1.00 42.96 81 LYS B CA 1
ATOM 4197 C C . LYS B 1 81 ? 36.514 34.903 133.439 1.00 41.58 81 LYS B C 1
ATOM 4198 O O . LYS B 1 81 ? 35.684 34.089 133.881 1.00 37.73 81 LYS B O 1
ATOM 4204 N N . GLN B 1 82 ? 36.186 36.130 133.031 1.00 39.96 82 GLN B N 1
ATOM 4205 C CA . GLN B 1 82 ? 34.801 36.654 133.148 1.00 38.45 82 GLN B CA 1
ATOM 4206 C C . GLN B 1 82 ? 33.861 35.904 132.193 1.00 39.19 82 GLN B C 1
ATOM 4207 O O . GLN B 1 82 ? 32.708 35.669 132.616 1.00 38.07 82 GLN B O 1
ATOM 4213 N N . LEU B 1 83 ? 34.309 35.483 130.999 1.00 33.82 83 LEU B N 1
ATOM 4214 C CA . LEU B 1 83 ? 33.453 34.752 130.020 1.00 35.01 83 LEU B CA 1
ATOM 4215 C C . LEU B 1 83 ? 33.005 33.384 130.585 1.00 37.78 83 LEU B C 1
ATOM 4216 O O . LEU B 1 83 ? 31.920 32.891 130.175 1.00 34.82 83 LEU B O 1
ATOM 4221 N N . ASP B 1 84 ? 33.806 32.835 131.490 1.00 41.17 84 ASP B N 1
ATOM 4222 C CA . ASP B 1 84 ? 33.509 31.547 132.159 1.00 41.32 84 ASP B CA 1
ATOM 4223 C C . ASP B 1 84 ? 32.447 31.747 133.251 1.00 43.77 84 ASP B C 1
ATOM 4224 O O . ASP B 1 84 ? 31.927 30.741 133.742 1.00 44.24 84 ASP B O 1
ATOM 4229 N N . LEU B 1 85 ? 32.157 32.994 133.624 1.00 38.49 85 LEU B N 1
ATOM 4230 C CA . LEU B 1 85 ? 31.177 33.261 134.705 1.00 40.60 85 LEU B CA 1
ATOM 4231 C C . LEU B 1 85 ? 29.845 33.787 134.156 1.00 48.50 85 LEU B C 1
ATOM 4232 O O . LEU B 1 85 ? 28.858 33.080 134.269 1.00 41.52 85 LEU B O 1
ATOM 4237 N N . VAL B 1 86 ? 29.836 35.027 133.668 1.00 45.16 86 VAL B N 1
ATOM 4238 C CA . VAL B 1 86 ? 28.613 35.690 133.124 1.00 43.37 86 VAL B CA 1
ATOM 4239 C C . VAL B 1 86 ? 29.074 36.823 132.194 1.00 42.07 86 VAL B C 1
ATOM 4240 O O . VAL B 1 86 ? 30.159 37.317 132.419 1.00 40.24 86 VAL B O 1
ATOM 4244 N N . LEU B 1 87 ? 28.261 37.224 131.211 1.00 39.93 87 LEU B N 1
ATOM 4245 C CA . LEU B 1 87 ? 28.648 38.346 130.309 1.00 40.84 87 LEU B CA 1
ATOM 4246 C C . LEU B 1 87 ? 27.814 39.586 130.623 1.00 42.23 87 LEU B C 1
ATOM 4247 O O . LEU B 1 87 ? 28.379 40.579 131.018 1.00 43.19 87 LEU B O 1
ATOM 4252 N N . HIS B 1 88 ? 26.504 39.491 130.428 1.00 41.70 88 HIS B N 1
ATOM 4253 C CA . HIS B 1 88 ? 25.569 40.604 130.717 1.00 42.54 88 HIS B CA 1
ATOM 4254 C C . HIS B 1 88 ? 24.610 40.109 131.803 1.00 42.04 88 HIS B C 1
ATOM 4255 O O . HIS B 1 88 ? 24.092 39.029 131.652 1.00 39.32 88 HIS B O 1
ATOM 4262 N N . ALA B 1 89 ? 24.478 40.915 132.854 1.00 44.24 89 ALA B N 1
ATOM 4263 C CA . ALA B 1 89 ? 23.621 40.643 134.028 1.00 45.82 89 ALA B CA 1
ATOM 4264 C C . ALA B 1 89 ? 22.549 41.724 134.181 1.00 47.48 89 ALA B C 1
ATOM 4265 O O . ALA B 1 89 ? 21.967 41.758 135.257 1.00 49.78 89 ALA B O 1
ATOM 4267 N N . ALA B 1 90 ? 22.328 42.575 133.171 1.00 44.54 90 ALA B N 1
ATOM 4268 C CA . ALA B 1 90 ? 21.342 43.672 133.291 1.00 48.46 90 ALA B CA 1
ATOM 4269 C C . ALA B 1 90 ? 21.616 44.510 134.550 1.00 52.19 90 ALA B C 1
ATOM 4270 O O . ALA B 1 90 ? 20.733 44.590 135.420 1.00 55.86 90 ALA B O 1
ATOM 4272 N N . GLY B 1 91 ? 22.761 45.188 134.588 1.00 47.57 91 GLY B N 1
ATOM 4273 C CA . GLY B 1 91 ? 23.249 45.935 135.769 1.00 47.25 91 GLY B CA 1
ATOM 4274 C C . GLY B 1 91 ? 22.345 47.052 136.271 1.00 51.29 91 GLY B C 1
ATOM 4275 O O . GLY B 1 91 ? 22.574 47.502 137.385 1.00 46.17 91 GLY B O 1
ATOM 4276 N N . THR B 1 92 ? 21.425 47.541 135.444 1.00 46.23 92 THR B N 1
ATOM 4277 C CA . THR B 1 92 ? 20.509 48.677 135.782 1.00 47.38 92 THR B CA 1
ATOM 4278 C C . THR B 1 92 ? 19.124 48.176 136.254 1.00 47.04 92 THR B C 1
ATOM 4279 O O . THR B 1 92 ? 18.393 49.022 136.845 1.00 45.60 92 THR B O 1
ATOM 4283 N N . ASP B 1 93 ? 18.763 46.891 136.047 1.00 48.67 93 ASP B N 1
ATOM 4284 C CA . ASP B 1 93 ? 17.514 46.277 136.610 1.00 46.76 93 ASP B CA 1
ATOM 4285 C C . ASP B 1 93 ? 17.861 45.326 137.762 1.00 45.46 93 ASP B C 1
ATOM 4286 O O . ASP B 1 93 ? 17.229 45.468 138.836 1.00 53.52 93 ASP B O 1
ATOM 4291 N N . TYR B 1 94 ? 18.811 44.405 137.545 1.00 43.38 94 TYR B N 1
ATOM 4292 C CA . TYR B 1 94 ? 19.395 43.512 138.591 1.00 40.58 94 TYR B CA 1
ATOM 4293 C C . TYR B 1 94 ? 20.749 44.089 139.069 1.00 43.75 94 TYR B C 1
ATOM 4294 O O . TYR B 1 94 ? 21.185 45.152 138.555 1.00 46.02 94 TYR B O 1
ATOM 4303 N N . TYR B 1 95 ? 21.385 43.426 140.041 1.00 36.05 95 TYR B N 1
ATOM 4304 C CA . TYR B 1 95 ? 22.683 43.830 140.648 1.00 39.42 95 TYR B CA 1
ATOM 4305 C C . TYR B 1 95 ? 23.702 42.738 140.308 1.00 37.94 95 TYR B C 1
ATOM 4306 O O . TYR B 1 95 ? 23.278 41.575 139.995 1.00 38.99 95 TYR B O 1
ATOM 4315 N N . ASN B 1 96 ? 24.985 43.097 140.300 1.00 39.98 96 ASN B N 1
ATOM 4316 C CA . ASN B 1 96 ? 26.099 42.116 140.244 1.00 39.35 96 ASN B CA 1
ATOM 4317 C C . ASN B 1 96 ? 27.311 42.757 140.904 1.00 40.32 96 ASN B C 1
ATOM 4318 O O . ASN B 1 96 ? 27.441 43.987 140.913 1.00 38.18 96 ASN B O 1
ATOM 4323 N N . PRO B 1 97 ? 28.235 41.931 141.446 1.00 40.24 97 PRO B N 1
ATOM 4324 C CA . PRO B 1 97 ? 29.398 42.436 142.171 1.00 38.75 97 PRO B CA 1
ATOM 4325 C C . PRO B 1 97 ? 30.493 43.023 141.268 1.00 37.28 97 PRO B C 1
ATOM 4326 O O . PRO B 1 97 ? 31.285 43.809 141.772 1.00 37.56 97 PRO B O 1
ATOM 4330 N N . TYR B 1 98 ? 30.529 42.611 139.998 1.00 33.53 98 TYR B N 1
ATOM 4331 C CA . TYR B 1 98 ? 31.579 42.990 139.015 1.00 34.45 98 TYR B CA 1
ATOM 4332 C C . TYR B 1 98 ? 31.534 44.512 138.735 1.00 35.68 98 TYR B C 1
ATOM 4333 O O . TYR B 1 98 ? 32.580 45.214 138.801 1.00 32.02 98 TYR B O 1
ATOM 4342 N N . GLN B 1 99 ? 30.348 45.042 138.418 1.00 35.28 99 GLN B N 1
ATOM 4343 C CA . GLN B 1 99 ? 30.180 46.483 138.074 1.00 33.33 99 GLN B CA 1
ATOM 4344 C C . GLN B 1 99 ? 30.472 47.285 139.335 1.00 30.02 99 GLN B C 1
ATOM 4345 O O . GLN B 1 99 ? 31.096 48.349 139.248 1.00 28.35 99 GLN B O 1
ATOM 4351 N N . VAL B 1 100 ? 30.099 46.750 140.502 1.00 28.69 100 VAL B N 1
ATOM 4352 C CA . VAL B 1 100 ? 30.297 47.446 141.794 1.00 26.97 100 VAL B CA 1
ATOM 4353 C C . VAL B 1 100 ? 31.802 47.522 142.096 1.00 24.91 100 VAL B C 1
ATOM 4354 O O . VAL B 1 100 ? 32.216 48.532 142.570 1.00 24.25 100 VAL B O 1
ATOM 4358 N N . GLU B 1 101 ? 32.573 46.456 141.847 1.00 28.13 101 GLU B N 1
ATOM 4359 C CA . GLU B 1 101 ? 34.040 46.478 142.082 1.00 27.53 101 GLU B CA 1
ATOM 4360 C C . GLU B 1 101 ? 34.672 47.583 141.224 1.00 25.12 101 GLU B C 1
ATOM 4361 O O . GLU B 1 101 ? 35.529 48.334 141.732 1.00 27.12 101 GLU B O 1
ATOM 4367 N N . LEU B 1 102 ? 34.219 47.739 139.981 1.00 25.13 102 LEU B N 1
ATOM 4368 C CA . LEU B 1 102 ? 34.796 48.782 139.083 1.00 25.49 102 LEU B CA 1
ATOM 4369 C C . LEU B 1 102 ? 34.380 50.163 139.589 1.00 23.40 102 LEU B C 1
ATOM 4370 O O . LEU B 1 102 ? 35.223 51.093 139.659 1.00 22.41 102 LEU B O 1
ATOM 4375 N N . ALA B 1 103 ? 33.126 50.328 140.004 1.00 23.91 103 ALA B N 1
ATOM 4376 C CA . ALA B 1 103 ? 32.652 51.645 140.467 1.00 24.98 103 ALA B CA 1
ATOM 4377 C C . ALA B 1 103 ? 33.488 52.068 141.668 1.00 24.97 103 ALA B C 1
ATOM 4378 O O . ALA B 1 103 ? 33.903 53.198 141.701 1.00 24.18 103 ALA B O 1
ATOM 4380 N N . LYS B 1 104 ? 33.729 51.168 142.617 1.00 25.68 104 LYS B N 1
ATOM 4381 C CA . LYS B 1 104 ? 34.500 51.480 143.846 1.00 27.65 104 LYS B CA 1
ATOM 4382 C C . LYS B 1 104 ? 35.916 51.942 143.446 1.00 22.51 104 LYS B C 1
ATOM 4383 O O . LYS B 1 104 ? 36.381 52.947 143.952 1.00 25.32 104 LYS B O 1
ATOM 4389 N N . LYS B 1 105 ? 36.537 51.244 142.509 1.00 25.33 105 LYS B N 1
ATOM 4390 C CA . LYS B 1 105 ? 37.920 51.581 142.069 1.00 23.72 105 LYS B CA 1
ATOM 4391 C C . LYS B 1 105 ? 37.908 52.945 141.388 1.00 23.22 105 LYS B C 1
ATOM 4392 O O . LYS B 1 105 ? 38.770 53.796 141.707 1.00 24.34 105 LYS B O 1
ATOM 4398 N N . LEU B 1 106 ? 36.925 53.195 140.516 1.00 21.89 106 LEU B N 1
ATOM 4399 C CA . LEU B 1 106 ? 36.860 54.499 139.821 1.00 22.30 106 LEU B CA 1
ATOM 4400 C C . LEU B 1 106 ? 36.663 55.586 140.844 1.00 21.58 106 LEU B C 1
ATOM 4401 O O . LEU B 1 106 ? 37.243 56.662 140.708 1.00 21.54 106 LEU B O 1
ATOM 4406 N N . VAL B 1 107 ? 35.832 55.331 141.851 1.00 23.32 107 VAL B N 1
ATOM 4407 C CA . VAL B 1 107 ? 35.640 56.359 142.892 1.00 23.18 107 VAL B CA 1
ATOM 4408 C C . VAL B 1 107 ? 36.995 56.623 143.581 1.00 23.07 107 VAL B C 1
ATOM 4409 O O . VAL B 1 107 ? 37.305 57.790 143.832 1.00 27.43 107 VAL B O 1
ATOM 4413 N N . GLU B 1 108 ? 37.759 55.581 143.867 1.00 25.16 108 GLU B N 1
ATOM 4414 C CA . GLU B 1 108 ? 39.050 55.708 144.603 1.00 28.66 108 GLU B CA 1
ATOM 4415 C C . GLU B 1 108 ? 40.084 56.488 143.772 1.00 27.52 108 GLU B C 1
ATOM 4416 O O . GLU B 1 108 ? 40.794 57.286 144.359 1.00 27.83 108 GLU B O 1
ATOM 4422 N N . ILE B 1 109 ? 40.146 56.270 142.452 1.00 25.64 109 ILE B N 1
ATOM 4423 C CA . ILE B 1 109 ? 41.191 56.889 141.579 1.00 24.57 109 ILE B CA 1
ATOM 4424 C C . ILE B 1 109 ? 40.721 58.238 141.019 1.00 24.34 109 ILE B C 1
ATOM 4425 O O . ILE B 1 109 ? 41.470 58.846 140.278 1.00 21.78 109 ILE B O 1
ATOM 4430 N N . ALA B 1 110 ? 39.511 58.706 141.335 1.00 22.85 110 ALA B N 1
ATOM 4431 C CA . ALA B 1 110 ? 38.990 59.989 140.833 1.00 21.43 110 ALA B CA 1
ATOM 4432 C C . ALA B 1 110 ? 39.898 61.113 141.308 1.00 20.60 110 ALA B C 1
ATOM 4433 O O . ALA B 1 110 ? 40.445 60.987 142.398 1.00 24.71 110 ALA B O 1
ATOM 4435 N N . PRO B 1 111 ? 40.013 62.247 140.602 1.00 20.67 111 PRO B N 1
ATOM 4436 C CA . PRO B 1 111 ? 40.799 63.380 141.068 1.00 22.21 111 PRO B CA 1
ATOM 4437 C C . PRO B 1 111 ? 40.241 63.942 142.389 1.00 25.02 111 PRO B C 1
ATOM 4438 O O . PRO B 1 111 ? 39.023 63.985 142.642 1.00 23.85 111 PRO B O 1
ATOM 4442 N N . GLY B 1 112 ? 41.157 64.286 143.283 1.00 23.58 112 GLY B N 1
ATOM 4443 C CA . GLY B 1 112 ? 40.826 64.876 144.592 1.00 22.26 112 GLY B CA 1
ATOM 4444 C C . GLY B 1 112 ? 40.306 63.856 145.582 1.00 22.98 112 GLY B C 1
ATOM 4445 O O . GLY B 1 112 ? 40.288 62.680 145.313 1.00 25.96 112 GLY B O 1
ATOM 4446 N N . ASP B 1 113 ? 39.858 64.323 146.736 1.00 25.52 113 ASP B N 1
ATOM 4447 C CA . ASP B 1 113 ? 39.561 63.456 147.890 1.00 29.16 113 ASP B CA 1
ATOM 4448 C C . ASP B 1 113 ? 38.069 63.592 148.226 1.00 32.16 113 ASP B C 1
ATOM 4449 O O . ASP B 1 113 ? 37.717 63.246 149.338 1.00 35.59 113 ASP B O 1
ATOM 4454 N N . ILE B 1 114 ? 37.211 64.066 147.318 1.00 30.57 114 ILE B N 1
ATOM 4455 C CA . ILE B 1 114 ? 35.748 64.229 147.602 1.00 27.49 114 ILE B CA 1
ATOM 4456 C C . ILE B 1 114 ? 35.004 62.929 147.335 1.00 29.10 114 ILE B C 1
ATOM 4457 O O . ILE B 1 114 ? 35.472 62.106 146.537 1.00 31.14 114 ILE B O 1
ATOM 4462 N N . GLU B 1 115 ? 33.870 62.745 148.009 1.00 27.28 115 GLU B N 1
ATOM 4463 C CA . GLU B 1 115 ? 32.970 61.598 147.813 1.00 28.37 115 GLU B CA 1
ATOM 4464 C C . GLU B 1 115 ? 32.447 61.631 146.360 1.00 22.60 115 GLU B C 1
ATOM 4465 O O . GLU B 1 115 ? 32.096 62.732 145.862 1.00 23.99 115 GLU B O 1
ATOM 4471 N N . ARG B 1 116 ? 32.401 60.463 145.743 1.00 25.20 116 ARG B N 1
ATOM 4472 C CA . ARG B 1 116 ? 31.964 60.301 144.336 1.00 23.02 116 ARG B CA 1
ATOM 4473 C C . ARG B 1 116 ? 30.968 59.156 144.220 1.00 22.00 116 ARG B C 1
ATOM 4474 O O . ARG B 1 116 ? 30.996 58.228 145.048 1.00 21.68 116 ARG B O 1
ATOM 4482 N N . LYS B 1 117 ? 30.172 59.186 143.165 1.00 19.11 117 LYS B N 1
ATOM 4483 C CA . LYS B 1 117 ? 29.438 58.035 142.641 1.00 21.60 117 LYS B CA 1
ATOM 4484 C C . LYS B 1 117 ? 29.739 57.935 141.151 1.00 20.71 117 LYS B C 1
ATOM 4485 O O . LYS B 1 117 ? 30.329 58.880 140.588 1.00 19.58 117 LYS B O 1
ATOM 4491 N N . VAL B 1 118 ? 29.326 56.838 140.570 1.00 21.11 118 VAL B N 1
ATOM 4492 C CA . VAL B 1 118 ? 29.661 56.501 139.163 1.00 22.08 118 VAL B CA 1
ATOM 4493 C C . VAL B 1 118 ? 28.422 56.049 138.437 1.00 21.57 118 VAL B C 1
ATOM 4494 O O . VAL B 1 118 ? 27.690 55.194 138.944 1.00 20.80 118 VAL B O 1
ATOM 4498 N N . PHE B 1 119 ? 28.290 56.507 137.195 1.00 19.02 119 PHE B N 1
ATOM 4499 C CA . PHE B 1 119 ? 27.324 55.956 136.224 1.00 20.41 119 PHE B CA 1
ATOM 4500 C C . PHE B 1 119 ? 28.141 55.295 135.122 1.00 20.74 119 PHE B C 1
ATOM 4501 O O . PHE B 1 119 ? 28.955 56.008 134.480 1.00 19.65 119 PHE B O 1
ATOM 4509 N N . LEU B 1 120 ? 27.899 54.019 134.875 1.00 20.40 120 LEU B N 1
ATOM 4510 C CA . LEU B 1 120 ? 28.580 53.273 133.798 1.00 21.37 120 LEU B CA 1
ATOM 4511 C C . LEU B 1 120 ? 27.691 53.268 132.544 1.00 23.06 120 LEU B C 1
ATOM 4512 O O . LEU B 1 120 ? 26.418 53.108 132.641 1.00 22.20 120 LEU B O 1
ATOM 4517 N N . SER B 1 121 ? 28.358 53.397 131.391 1.00 20.83 121 SER B N 1
ATOM 4518 C CA . SER B 1 121 ? 27.718 53.462 130.064 1.00 21.12 121 SER B CA 1
ATOM 4519 C C . SER B 1 121 ? 28.592 52.686 129.067 1.00 22.97 121 SER B C 1
ATOM 4520 O O . SER B 1 121 ? 29.440 51.916 129.553 1.00 19.88 121 SER B O 1
ATOM 4523 N N . ASN B 1 122 ? 28.411 52.875 127.750 1.00 21.04 122 ASN B N 1
ATOM 4524 C CA . ASN B 1 122 ? 29.077 52.040 126.696 1.00 20.63 122 ASN B CA 1
ATOM 4525 C C . ASN B 1 122 ? 30.079 52.844 125.887 1.00 21.05 122 ASN B C 1
ATOM 4526 O O . ASN B 1 122 ? 30.741 52.257 125.058 1.00 23.12 122 ASN B O 1
ATOM 4531 N N . SER B 1 123 ? 30.181 54.141 126.093 1.00 20.50 123 SER B N 1
ATOM 4532 C CA . SER B 1 123 ? 30.996 54.978 125.214 1.00 20.03 123 SER B CA 1
ATOM 4533 C C . SER B 1 123 ? 31.271 56.341 125.840 1.00 20.28 123 SER B C 1
ATOM 4534 O O . SER B 1 123 ? 30.574 56.752 126.787 1.00 19.69 123 SER B O 1
ATOM 4537 N N . GLY B 1 124 ? 32.193 57.066 125.222 1.00 20.17 124 GLY B N 1
ATOM 4538 C CA . GLY B 1 124 ? 32.485 58.457 125.628 1.00 20.82 124 GLY B CA 1
ATOM 4539 C C . GLY B 1 124 ? 31.303 59.387 125.393 1.00 18.22 124 GLY B C 1
ATOM 4540 O O . GLY B 1 124 ? 31.036 60.235 126.284 1.00 16.45 124 GLY B O 1
ATOM 4541 N N . THR B 1 125 ? 30.615 59.248 124.250 1.00 17.35 125 THR B N 1
ATOM 4542 C CA . THR B 1 125 ? 29.428 60.109 123.989 1.00 16.85 125 THR B CA 1
ATOM 4543 C C . THR B 1 125 ? 28.335 59.799 125.040 1.00 15.60 125 THR B C 1
ATOM 4544 O O . THR B 1 125 ? 27.753 60.767 125.596 1.00 16.71 125 THR B O 1
ATOM 4548 N N . GLU B 1 126 ? 28.103 58.540 125.365 1.00 17.52 126 GLU B N 1
ATOM 4549 C CA . GLU B 1 126 ? 27.141 58.172 126.444 1.00 18.64 126 GLU B CA 1
ATOM 4550 C C . GLU B 1 126 ? 27.623 58.778 127.764 1.00 17.12 126 GLU B C 1
ATOM 4551 O O . GLU B 1 126 ? 26.765 59.228 128.527 1.00 15.74 126 GLU B O 1
ATOM 4557 N N . ALA B 1 127 ? 28.916 58.742 128.068 1.00 17.17 127 ALA B N 1
ATOM 4558 C CA . ALA B 1 127 ? 29.410 59.212 129.379 1.00 17.42 127 ALA B CA 1
ATOM 4559 C C . ALA B 1 127 ? 29.153 60.707 129.462 1.00 15.95 127 ALA B C 1
ATOM 4560 O O . ALA B 1 127 ? 28.750 61.205 130.518 1.00 16.82 127 ALA B O 1
ATOM 4562 N N . ASN B 1 128 ? 29.348 61.424 128.352 1.00 15.09 128 ASN B N 1
ATOM 4563 C CA . ASN B 1 128 ? 29.123 62.892 128.282 1.00 14.75 128 ASN B CA 1
ATOM 4564 C C . ASN B 1 128 ? 27.621 63.236 128.259 1.00 14.69 128 ASN B C 1
ATOM 4565 O O . ASN B 1 128 ? 27.268 64.255 128.829 1.00 15.34 128 ASN B O 1
ATOM 4570 N N . GLU B 1 129 ? 26.786 62.470 127.586 1.00 16.30 129 GLU B N 1
ATOM 4571 C CA . GLU B 1 129 ? 25.302 62.655 127.700 1.00 15.66 129 GLU B CA 1
ATOM 4572 C C . GLU B 1 129 ? 24.852 62.465 129.161 1.00 15.36 129 GLU B C 1
ATOM 4573 O O . GLU B 1 129 ? 24.037 63.293 129.663 1.00 15.54 129 GLU B O 1
ATOM 4579 N N . ALA B 1 130 ? 25.424 61.478 129.861 1.00 16.91 130 ALA B N 1
ATOM 4580 C CA . ALA B 1 130 ? 25.110 61.272 131.289 1.00 15.97 130 ALA B CA 1
ATOM 4581 C C . ALA B 1 130 ? 25.555 62.481 132.111 1.00 16.54 130 ALA B C 1
ATOM 4582 O O . ALA B 1 130 ? 24.812 62.882 133.037 1.00 16.80 130 ALA B O 1
ATOM 4584 N N . ALA B 1 131 ? 26.731 63.046 131.830 1.00 15.34 131 ALA B N 1
ATOM 4585 C CA . ALA B 1 131 ? 27.218 64.266 132.484 1.00 15.77 131 ALA B CA 1
ATOM 4586 C C . ALA B 1 131 ? 26.239 65.425 132.291 1.00 15.02 131 ALA B C 1
ATOM 4587 O O . ALA B 1 131 ? 25.958 66.168 133.251 1.00 14.05 131 ALA B O 1
ATOM 4589 N N . LEU B 1 132 ? 25.753 65.630 131.073 1.00 15.88 132 LEU B N 1
ATOM 4590 C CA . LEU B 1 132 ? 24.715 66.652 130.817 1.00 15.45 132 LEU B CA 1
ATOM 4591 C C . LEU B 1 132 ? 23.491 66.433 131.716 1.00 14.60 132 LEU B C 1
ATOM 4592 O O . LEU B 1 132 ? 22.995 67.408 132.310 1.00 16.86 132 LEU B O 1
ATOM 4597 N N . LYS B 1 133 ? 23.027 65.207 131.823 1.00 15.90 133 LYS B N 1
ATOM 4598 C CA . LYS B 1 133 ? 21.797 64.877 132.585 1.00 16.89 133 LYS B CA 1
ATOM 4599 C C . LYS B 1 133 ? 22.020 65.097 134.087 1.00 16.43 133 LYS B C 1
ATOM 4600 O O . LYS B 1 133 ? 21.144 65.707 134.755 1.00 14.57 133 LYS B O 1
ATOM 4606 N N . ILE B 1 134 ? 23.140 64.602 134.586 1.00 18.23 134 ILE B N 1
ATOM 4607 C CA . ILE B 1 134 ? 23.528 64.777 136.011 1.00 19.11 134 ILE B CA 1
ATOM 4608 C C . ILE B 1 134 ? 23.579 66.272 136.298 1.00 18.36 134 ILE B C 1
ATOM 4609 O O . ILE B 1 134 ? 23.032 66.714 137.345 1.00 15.67 134 ILE B O 1
ATOM 4614 N N . ALA B 1 135 ? 24.226 67.065 135.447 1.00 17.03 135 ALA B N 1
ATOM 4615 C CA . ALA B 1 135 ? 24.364 68.509 135.675 1.00 16.80 135 ALA B CA 1
ATOM 4616 C C . ALA B 1 135 ? 22.996 69.208 135.623 1.00 18.12 135 ALA B C 1
ATOM 4617 O O . ALA B 1 135 ? 22.748 70.088 136.483 1.00 18.68 135 ALA B O 1
ATOM 4619 N N . LYS B 1 136 ? 22.123 68.857 134.659 1.00 17.80 136 LYS B N 1
ATOM 4620 C CA . LYS B 1 136 ? 20.795 69.514 134.583 1.00 16.64 136 LYS B CA 1
ATOM 4621 C C . LYS B 1 136 ? 19.959 69.150 135.817 1.00 16.52 136 LYS B C 1
ATOM 4622 O O . LYS B 1 136 ? 19.359 70.045 136.400 1.00 17.30 136 LYS B O 1
ATOM 4628 N N . TRP B 1 137 ? 19.966 67.890 136.215 1.00 17.96 137 TRP B N 1
ATOM 4629 C CA . TRP B 1 137 ? 19.090 67.389 137.301 1.00 19.69 137 TRP B CA 1
ATOM 4630 C C . TRP B 1 137 ? 19.537 68.076 138.597 1.00 22.46 137 TRP B C 1
ATOM 4631 O O . TRP B 1 137 ? 18.705 68.701 139.305 1.00 19.20 137 TRP B O 1
ATOM 4642 N N . SER B 1 138 ? 20.829 67.973 138.886 1.00 20.20 138 SER B N 1
ATOM 4643 C CA . SER B 1 138 ? 21.367 68.384 140.199 1.00 21.65 138 SER B CA 1
ATOM 4644 C C . SER B 1 138 ? 21.313 69.894 140.355 1.00 23.11 138 SER B C 1
ATOM 4645 O O . SER B 1 138 ? 21.081 70.345 141.489 1.00 23.25 138 SER B O 1
ATOM 4648 N N . THR B 1 139 ? 21.562 70.708 139.315 1.00 18.95 139 THR B N 1
ATOM 4649 C CA . THR B 1 139 ? 21.564 72.177 139.434 1.00 17.25 139 THR B CA 1
ATOM 4650 C C . THR B 1 139 ? 20.182 72.791 139.188 1.00 17.63 139 THR B C 1
ATOM 4651 O O . THR B 1 139 ? 20.015 73.966 139.509 1.00 17.44 139 THR B O 1
ATOM 4655 N N . ASN B 1 140 ? 19.309 72.066 138.500 1.00 19.09 140 ASN B N 1
ATOM 4656 C CA . ASN B 1 140 ? 18.055 72.563 137.887 1.00 20.65 140 ASN B CA 1
ATOM 4657 C C . ASN B 1 140 ? 18.353 73.758 136.978 1.00 20.77 140 ASN B C 1
ATOM 4658 O O . ASN B 1 140 ? 17.566 74.689 136.895 1.00 19.13 140 ASN B O 1
ATOM 4663 N N . ARG B 1 141 ? 19.493 73.731 136.286 1.00 18.74 141 ARG B N 1
ATOM 4664 C CA . ARG B 1 141 ? 19.869 74.738 135.277 1.00 17.69 141 ARG B CA 1
ATOM 4665 C C . ARG B 1 141 ? 20.067 73.990 133.952 1.00 14.52 141 ARG B C 1
ATOM 4666 O O . ARG B 1 141 ? 20.322 72.798 133.980 1.00 16.61 141 ARG B O 1
ATOM 4674 N N . LYS B 1 142 ? 19.938 74.680 132.851 1.00 15.40 142 LYS B N 1
ATOM 4675 C CA . LYS B 1 142 ? 19.847 74.008 131.543 1.00 17.78 142 LYS B CA 1
ATOM 4676 C C . LYS B 1 142 ? 20.911 74.456 130.551 1.00 18.56 142 LYS B C 1
ATOM 4677 O O . LYS B 1 142 ? 20.995 73.786 129.527 1.00 18.19 142 LYS B O 1
ATOM 4683 N N . MET B 1 143 ? 21.704 75.466 130.846 1.00 14.75 143 MET B N 1
ATOM 4684 C CA . MET B 1 143 ? 22.692 75.969 129.851 1.00 18.61 143 MET B CA 1
ATOM 4685 C C . MET B 1 143 ? 24.090 75.433 130.154 1.00 16.11 143 MET B C 1
ATOM 4686 O O . MET B 1 143 ? 24.401 75.004 131.283 1.00 15.75 143 MET B O 1
ATOM 4691 N N . PHE B 1 144 ? 24.924 75.393 129.109 1.00 14.91 144 PHE B N 1
ATOM 4692 C CA . PHE B 1 144 ? 26.315 74.929 129.244 1.00 14.86 144 PHE B CA 1
ATOM 4693 C C . PHE B 1 144 ? 27.228 75.851 128.450 1.00 14.51 144 PHE B C 1
ATOM 4694 O O . PHE B 1 144 ? 26.817 76.386 127.436 1.00 16.47 144 PHE B O 1
ATOM 4702 N N . ILE B 1 145 ? 28.451 75.998 128.940 1.00 14.05 145 ILE B N 1
ATOM 4703 C CA . ILE B 1 145 ? 29.555 76.616 128.166 1.00 14.72 145 ILE B CA 1
ATOM 4704 C C . ILE B 1 145 ? 30.475 75.493 127.733 1.00 14.64 145 ILE B C 1
ATOM 4705 O O . ILE B 1 145 ? 30.778 74.604 128.518 1.00 14.81 145 ILE B O 1
ATOM 4710 N N . ALA B 1 146 ? 30.948 75.572 126.495 1.00 15.05 146 ALA B N 1
ATOM 4711 C CA . ALA B 1 146 ? 31.993 74.668 125.990 1.00 15.04 146 ALA B CA 1
ATOM 4712 C C . ALA B 1 146 ? 32.967 75.545 125.189 1.00 14.29 146 ALA B C 1
ATOM 4713 O O . ALA B 1 146 ? 32.687 76.724 124.996 1.00 13.87 146 ALA B O 1
ATOM 4715 N N . PHE B 1 147 ? 34.057 74.945 124.742 1.00 16.09 147 PHE B N 1
ATOM 4716 C CA . PHE B 1 147 ? 35.174 75.643 124.084 1.00 14.21 147 PHE B CA 1
ATOM 4717 C C . PHE B 1 147 ? 35.156 75.323 122.584 1.00 14.51 147 PHE B C 1
ATOM 4718 O O . PHE B 1 147 ? 34.999 74.177 122.161 1.00 16.34 147 PHE B O 1
ATOM 4726 N N . ILE B 1 148 ? 35.435 76.336 121.808 1.00 15.91 148 ILE B N 1
ATOM 4727 C CA . ILE B 1 148 ? 35.758 76.165 120.369 1.00 16.06 148 ILE B CA 1
ATOM 4728 C C . ILE B 1 148 ? 36.940 75.208 120.227 1.00 17.21 148 ILE B C 1
ATOM 4729 O O . ILE B 1 148 ? 37.852 75.277 121.030 1.00 17.23 148 ILE B O 1
ATOM 4734 N N . GLY B 1 149 ? 36.868 74.245 119.286 1.00 17.02 149 GLY B N 1
ATOM 4735 C CA . GLY B 1 149 ? 37.869 73.184 119.114 1.00 16.50 149 GLY B CA 1
ATOM 4736 C C . GLY B 1 149 ? 37.535 71.939 119.897 1.00 16.19 149 GLY B C 1
ATOM 4737 O O . GLY B 1 149 ? 38.163 70.898 119.672 1.00 17.75 149 GLY B O 1
ATOM 4738 N N . ALA B 1 150 ? 36.544 72.024 120.785 1.00 17.95 150 ALA B N 1
ATOM 4739 C CA . ALA B 1 150 ? 36.185 70.883 121.657 1.00 16.92 150 ALA B CA 1
ATOM 4740 C C . ALA B 1 150 ? 35.563 69.717 120.884 1.00 16.11 150 ALA B C 1
ATOM 4741 O O . ALA B 1 150 ? 34.915 69.955 119.857 1.00 16.89 150 ALA B O 1
ATOM 4743 N N . PHE B 1 151 ? 35.825 68.495 121.352 1.00 16.24 151 PHE B N 1
ATOM 4744 C CA . PHE B 1 151 ? 35.136 67.292 120.822 1.00 16.60 151 PHE B CA 1
ATOM 4745 C C . PHE B 1 151 ? 34.593 66.499 122.017 1.00 17.09 151 PHE B C 1
ATOM 4746 O O . PHE B 1 151 ? 35.411 66.042 122.833 1.00 17.91 151 PHE B O 1
ATOM 4754 N N . HIS B 1 152 ? 33.269 66.341 122.104 1.00 16.54 152 HIS B N 1
ATOM 4755 C CA . HIS B 1 152 ? 32.639 65.612 123.238 1.00 16.35 152 HIS B CA 1
ATOM 4756 C C . HIS B 1 152 ? 31.752 64.456 122.750 1.00 16.54 152 HIS B C 1
ATOM 4757 O O . HIS B 1 152 ? 31.154 63.789 123.607 1.00 16.85 152 HIS B O 1
ATOM 4764 N N . GLY B 1 153 ? 31.663 64.241 121.433 1.00 15.47 153 GLY B N 1
ATOM 4765 C CA . GLY B 1 153 ? 30.837 63.176 120.877 1.00 15.28 153 GLY B CA 1
ATOM 4766 C C . GLY B 1 153 ? 29.819 63.674 119.894 1.00 16.08 153 GLY B C 1
ATOM 4767 O O . GLY B 1 153 ? 29.761 64.887 119.611 1.00 17.42 153 GLY B O 1
ATOM 4768 N N . ARG B 1 154 ? 29.182 62.715 119.214 1.00 16.67 154 ARG B N 1
ATOM 4769 C CA . ARG B 1 154 ? 28.314 63.003 118.038 1.00 18.65 154 ARG B CA 1
ATOM 4770 C C . ARG B 1 154 ? 26.822 62.745 118.266 1.00 17.65 154 ARG B C 1
ATOM 4771 O O . ARG B 1 154 ? 26.087 62.718 117.271 1.00 17.77 154 ARG B O 1
ATOM 4779 N N . THR B 1 155 ? 26.386 62.554 119.514 1.00 16.76 155 THR B N 1
ATOM 4780 C CA . THR B 1 155 ? 24.931 62.379 119.787 1.00 16.43 155 THR B CA 1
ATOM 4781 C C . THR B 1 155 ? 24.257 63.760 119.882 1.00 16.87 155 THR B C 1
ATOM 4782 O O . THR B 1 155 ? 24.969 64.774 119.904 1.00 16.55 155 THR B O 1
ATOM 4786 N N . HIS B 1 156 ? 22.928 63.802 119.978 1.00 15.56 156 HIS B N 1
ATOM 4787 C CA . HIS B 1 156 ? 22.206 65.103 119.966 1.00 14.94 156 HIS B CA 1
ATOM 4788 C C . HIS B 1 156 ? 22.641 66.026 121.114 1.00 15.26 156 HIS B C 1
ATOM 4789 O O . HIS B 1 156 ? 22.624 67.242 120.899 1.00 18.97 156 HIS B O 1
ATOM 4796 N N . GLY B 1 157 ? 22.950 65.490 122.296 1.00 13.98 157 GLY B N 1
ATOM 4797 C CA . GLY B 1 157 ? 23.412 66.383 123.379 1.00 13.44 157 GLY B CA 1
ATOM 4798 C C . GLY B 1 157 ? 24.857 66.795 123.159 1.00 15.36 157 GLY B C 1
ATOM 4799 O O . GLY B 1 157 ? 25.174 67.996 123.174 1.00 15.37 157 GLY B O 1
ATOM 4800 N N . THR B 1 158 ? 25.696 65.830 122.849 1.00 14.57 158 THR B N 1
ATOM 4801 C CA . THR B 1 158 ? 27.165 66.093 122.742 1.00 15.86 158 THR B CA 1
ATOM 4802 C C . THR B 1 158 ? 27.532 66.823 121.443 1.00 16.21 158 THR B C 1
ATOM 4803 O O . THR B 1 158 ? 28.567 67.541 121.441 1.00 16.67 158 THR B O 1
ATOM 4807 N N . MET B 1 159 ? 26.748 66.695 120.362 1.00 15.52 159 MET B N 1
ATOM 4808 C CA . MET B 1 159 ? 26.995 67.485 119.133 1.00 17.27 159 MET B CA 1
ATOM 4809 C C . MET B 1 159 ? 26.911 68.961 119.497 1.00 17.03 159 MET B C 1
ATOM 4810 O O . MET B 1 159 ? 27.614 69.746 118.854 1.00 17.10 159 MET B O 1
ATOM 4815 N N . SER B 1 160 ? 25.993 69.366 120.392 1.00 15.04 160 SER B N 1
ATOM 4816 C CA . SER B 1 160 ? 25.906 70.785 120.801 1.00 14.75 160 SER B CA 1
ATOM 4817 C C . SER B 1 160 ? 27.185 71.197 121.545 1.00 14.77 160 SER B C 1
ATOM 4818 O O . SER B 1 160 ? 27.542 72.363 121.403 1.00 16.46 160 SER B O 1
ATOM 4821 N N . LEU B 1 161 ? 27.805 70.313 122.333 1.00 13.66 161 LEU B N 1
ATOM 4822 C CA . LEU B 1 161 ? 29.052 70.657 123.069 1.00 15.99 161 LEU B CA 1
ATOM 4823 C C . LEU B 1 161 ? 30.247 70.736 122.086 1.00 16.34 161 LEU B C 1
ATOM 4824 O O . LEU B 1 161 ? 31.034 71.644 122.186 1.00 15.97 161 LEU B O 1
ATOM 4829 N N . THR B 1 162 ? 30.301 69.801 121.159 1.00 15.44 162 THR B N 1
ATOM 4830 C CA . THR B 1 162 ? 31.407 69.625 120.186 1.00 15.54 162 THR B CA 1
ATOM 4831 C C . THR B 1 162 ? 31.480 70.886 119.323 1.00 15.79 162 THR B C 1
ATOM 4832 O O . THR B 1 162 ? 30.448 71.426 118.938 1.00 14.82 162 THR B O 1
ATOM 4836 N N . ALA B 1 163 ? 32.694 71.305 119.009 1.00 15.03 163 ALA B N 1
ATOM 4837 C CA . ALA B 1 163 ? 32.912 72.481 118.159 1.00 14.59 163 ALA B CA 1
ATOM 4838 C C . ALA B 1 163 ? 34.241 72.316 117.408 1.00 15.84 163 ALA B C 1
ATOM 4839 O O . ALA B 1 163 ? 34.995 73.223 117.416 1.00 15.71 163 ALA B O 1
ATOM 4841 N N . SER B 1 164 ? 34.516 71.144 116.849 1.00 17.42 164 SER B N 1
ATOM 4842 C CA . SER B 1 164 ? 35.826 71.029 116.156 1.00 21.59 164 SER B CA 1
ATOM 4843 C C . SER B 1 164 ? 35.731 71.218 114.644 1.00 25.88 164 SER B C 1
ATOM 4844 O O . SER B 1 164 ? 36.459 72.055 114.153 1.00 26.75 164 SER B O 1
ATOM 4847 N N . LYS B 1 165 ? 34.873 70.460 113.970 1.00 24.57 165 LYS B N 1
ATOM 4848 C CA . LYS B 1 165 ? 34.696 70.631 112.494 1.00 29.33 165 LYS B CA 1
ATOM 4849 C C . LYS B 1 165 ? 33.210 70.816 112.182 1.00 27.04 165 LYS B C 1
ATOM 4850 O O . LYS B 1 165 ? 32.405 70.058 112.687 1.00 31.69 165 LYS B O 1
ATOM 4856 N N . PRO B 1 166 ? 32.810 71.805 111.374 1.00 23.96 166 PRO B N 1
ATOM 4857 C CA . PRO B 1 166 ? 31.396 72.033 111.135 1.00 23.10 166 PRO B CA 1
ATOM 4858 C C . PRO B 1 166 ? 30.680 70.850 110.432 1.00 22.25 166 PRO B C 1
ATOM 4859 O O . PRO B 1 166 ? 29.480 70.696 110.604 1.00 23.16 166 PRO B O 1
ATOM 4863 N N . VAL B 1 167 ? 31.403 70.021 109.682 1.00 21.27 167 VAL B N 1
ATOM 4864 C CA . VAL B 1 167 ? 30.774 68.873 108.958 1.00 27.33 167 VAL B CA 1
ATOM 4865 C C . VAL B 1 167 ? 30.152 67.916 109.998 1.00 27.69 167 VAL B C 1
ATOM 4866 O O . VAL B 1 167 ? 29.165 67.284 109.650 1.00 35.59 167 VAL B O 1
ATOM 4870 N N . GLN B 1 168 ? 30.622 67.916 111.243 1.00 30.93 168 GLN B N 1
ATOM 4871 C CA . GLN B 1 168 ? 30.058 67.115 112.388 1.00 32.20 168 GLN B CA 1
ATOM 4872 C C . GLN B 1 168 ? 28.589 67.471 112.686 1.00 32.25 168 GLN B C 1
ATOM 4873 O O . GLN B 1 168 ? 27.900 66.703 113.431 1.00 32.22 168 GLN B O 1
ATOM 4879 N N . ARG B 1 169 ? 28.169 68.659 112.271 1.00 27.56 169 ARG B N 1
ATOM 4880 C CA . ARG B 1 169 ? 26.855 69.232 112.592 1.00 25.14 169 ARG B CA 1
ATOM 4881 C C . ARG B 1 169 ? 26.014 69.329 111.334 1.00 21.51 169 ARG B C 1
ATOM 4882 O O . ARG B 1 169 ? 24.879 69.830 111.443 1.00 20.80 169 ARG B O 1
ATOM 4890 N N . SER B 1 170 ? 26.561 68.949 110.184 1.00 20.02 170 SER B N 1
ATOM 4891 C CA . SER B 1 170 ? 25.896 69.253 108.891 1.00 20.69 170 SER B CA 1
ATOM 4892 C C . SER B 1 170 ? 24.462 68.695 108.901 1.00 19.95 170 SER B C 1
ATOM 4893 O O . SER B 1 170 ? 24.306 67.498 109.076 1.00 18.90 170 SER B O 1
ATOM 4896 N N . ARG B 1 171 ? 23.465 69.574 108.737 1.00 18.81 171 ARG B N 1
ATOM 4897 C CA . ARG B 1 171 ? 22.009 69.310 108.625 1.00 19.74 171 ARG B CA 1
ATOM 4898 C C . ARG B 1 171 ? 21.464 68.742 109.923 1.00 17.74 171 ARG B C 1
ATOM 4899 O O . ARG B 1 171 ? 20.317 68.299 109.926 1.00 18.57 171 ARG B O 1
ATOM 4907 N N . MET B 1 172 ? 22.217 68.839 111.007 1.00 16.82 172 MET B N 1
ATOM 4908 C CA . MET B 1 172 ? 21.772 68.270 112.308 1.00 16.62 172 MET B CA 1
ATOM 4909 C C . MET B 1 172 ? 21.001 69.281 113.157 1.00 17.83 172 MET B C 1
ATOM 4910 O O . MET B 1 172 ? 20.227 68.839 114.026 1.00 17.83 172 MET B O 1
ATOM 4915 N N . PHE B 1 173 ? 21.159 70.575 112.930 1.00 18.05 173 PHE B N 1
ATOM 4916 C CA . PHE B 1 173 ? 20.393 71.589 113.689 1.00 18.25 173 PHE B CA 1
ATOM 4917 C C . PHE B 1 173 ? 18.895 71.306 113.573 1.00 18.84 173 PHE B C 1
ATOM 4918 O O . PHE B 1 173 ? 18.394 71.122 112.453 1.00 17.28 173 PHE B O 1
ATOM 4926 N N . PRO B 1 174 ? 18.087 71.410 114.666 1.00 17.50 174 PRO B N 1
ATOM 4927 C CA . PRO B 1 174 ? 18.549 71.683 116.028 1.00 16.93 174 PRO B CA 1
ATOM 4928 C C . PRO B 1 174 ? 18.983 70.430 116.808 1.00 16.40 174 PRO B C 1
ATOM 4929 O O . PRO B 1 174 ? 18.414 69.344 116.721 1.00 18.21 174 PRO B O 1
ATOM 4933 N N . THR B 1 175 ? 20.069 70.582 117.552 1.00 14.99 175 THR B N 1
ATOM 4934 C CA . THR B 1 175 ? 20.591 69.624 118.546 1.00 14.93 175 THR B CA 1
ATOM 4935 C C . THR B 1 175 ? 20.088 70.168 119.888 1.00 16.23 175 THR B C 1
ATOM 4936 O O . THR B 1 175 ? 19.183 71.025 119.911 1.00 20.28 175 THR B O 1
ATOM 4940 N N . MET B 1 176 ? 20.647 69.731 120.972 1.00 18.72 176 MET B N 1
ATOM 4941 C CA . MET B 1 176 ? 20.182 70.171 122.306 1.00 16.49 176 MET B CA 1
ATOM 4942 C C . MET B 1 176 ? 20.466 71.662 122.430 1.00 16.67 176 MET B C 1
ATOM 4943 O O . MET B 1 176 ? 21.600 72.085 122.260 1.00 17.53 176 MET B O 1
ATOM 4948 N N . PRO B 1 177 ? 19.448 72.523 122.647 1.00 17.39 177 PRO B N 1
ATOM 4949 C CA . PRO B 1 177 ? 19.648 73.951 122.871 1.00 16.33 177 PRO B CA 1
ATOM 4950 C C . PRO B 1 177 ? 20.423 74.226 124.173 1.00 16.06 177 PRO B C 1
ATOM 4951 O O . PRO B 1 177 ? 20.448 73.409 125.050 1.00 16.02 177 PRO B O 1
ATOM 4955 N N . GLY B 1 178 ? 21.011 75.409 124.253 1.00 17.45 178 GLY B N 1
ATOM 4956 C CA . GLY B 1 178 ? 21.550 75.981 125.497 1.00 19.20 178 GLY B CA 1
ATOM 4957 C C . GLY B 1 178 ? 23.058 75.917 125.653 1.00 17.98 178 GLY B C 1
ATOM 4958 O O . GLY B 1 178 ? 23.500 76.228 126.766 1.00 17.55 178 GLY B O 1
ATOM 4959 N N . VAL B 1 179 ? 23.823 75.568 124.608 1.00 16.53 179 VAL B N 1
ATOM 4960 C CA . VAL B 1 179 ? 25.312 75.562 124.682 1.00 16.88 179 VAL B CA 1
ATOM 4961 C C . VAL B 1 179 ? 25.837 76.832 124.017 1.00 17.19 179 VAL B C 1
ATOM 4962 O O . VAL B 1 179 ? 25.480 77.173 122.856 1.00 15.94 179 VAL B O 1
ATOM 4966 N N . VAL B 1 180 ? 26.674 77.544 124.744 1.00 16.39 180 VAL B N 1
ATOM 4967 C CA . VAL B 1 180 ? 27.416 78.707 124.204 1.00 16.62 180 VAL B CA 1
ATOM 4968 C C . VAL B 1 180 ? 28.898 78.346 124.191 1.00 15.88 180 VAL B C 1
ATOM 4969 O O . VAL B 1 180 ? 29.370 77.705 125.117 1.00 16.03 180 VAL B O 1
ATOM 4973 N N . HIS B 1 181 ? 29.622 78.771 123.157 1.00 14.58 181 HIS B N 1
ATOM 4974 C CA . HIS B 1 181 ? 31.048 78.439 122.980 1.00 14.37 181 HIS B CA 1
ATOM 4975 C C . HIS B 1 181 ? 31.911 79.688 123.092 1.00 14.33 181 HIS B C 1
ATOM 4976 O O . HIS B 1 181 ? 31.486 80.791 122.633 1.00 15.47 181 HIS B O 1
ATOM 4983 N N . VAL B 1 182 ? 33.073 79.508 123.694 1.00 14.84 182 VAL B N 1
ATOM 4984 C CA . VAL B 1 182 ? 34.101 80.582 123.775 1.00 16.10 182 VAL B CA 1
ATOM 4985 C C . VAL B 1 182 ? 35.432 79.998 123.304 1.00 14.46 182 VAL B C 1
ATOM 4986 O O . VAL B 1 182 ? 35.682 78.797 123.378 1.00 16.13 182 VAL B O 1
ATOM 4990 N N . PRO B 1 183 ? 36.420 80.859 122.959 1.00 14.90 183 PRO B N 1
ATOM 4991 C CA . PRO B 1 183 ? 37.718 80.355 122.537 1.00 15.60 183 PRO B CA 1
ATOM 4992 C C . PRO B 1 183 ? 38.401 79.553 123.636 1.00 15.65 183 PRO B C 1
ATOM 4993 O O . PRO B 1 183 ? 38.362 79.998 124.817 1.00 17.32 183 PRO B O 1
ATOM 4997 N N . TYR B 1 184 ? 39.051 78.448 123.286 1.00 14.51 184 TYR B N 1
ATOM 4998 C CA . TYR B 1 184 ? 39.960 77.702 124.162 1.00 15.31 184 TYR B CA 1
ATOM 4999 C C . TYR B 1 184 ? 41.247 78.509 124.313 1.00 16.26 184 TYR B C 1
ATOM 5000 O O . TYR B 1 184 ? 41.617 79.240 123.406 1.00 18.43 184 TYR B O 1
ATOM 5009 N N . PRO B 1 185 ? 41.907 78.442 125.477 1.00 18.83 185 PRO B N 1
ATOM 5010 C CA . PRO B 1 185 ? 43.240 79.047 125.641 1.00 19.06 185 PRO B CA 1
ATOM 5011 C C . PRO B 1 185 ? 44.356 78.211 124.969 1.00 18.99 185 PRO B C 1
ATOM 5012 O O . PRO B 1 185 ? 45.164 77.576 125.603 1.00 19.10 185 PRO B O 1
ATOM 5016 N N . ASN B 1 186 ? 44.252 78.144 123.647 1.00 19.13 186 ASN B N 1
ATOM 5017 C CA . ASN B 1 186 ? 45.205 77.536 122.699 1.00 18.74 186 ASN B CA 1
ATOM 5018 C C . ASN B 1 186 ? 46.403 78.501 122.569 1.00 16.29 186 ASN B C 1
ATOM 5019 O O . ASN B 1 186 ? 46.273 79.594 122.086 1.00 17.59 186 ASN B O 1
ATOM 5024 N N . PRO B 1 187 ? 47.575 78.141 123.114 1.00 18.85 187 PRO B N 1
ATOM 5025 C CA . PRO B 1 187 ? 48.719 79.049 123.176 1.00 22.47 187 PRO B CA 1
ATOM 5026 C C . PRO B 1 187 ? 49.385 79.293 121.815 1.00 23.60 187 PRO B C 1
ATOM 5027 O O . PRO B 1 187 ? 50.099 80.264 121.690 1.00 21.64 187 PRO B O 1
ATOM 5031 N N . TYR B 1 188 ? 49.070 78.447 120.831 1.00 21.34 188 TYR B N 1
ATOM 5032 C CA . TYR B 1 188 ? 49.619 78.609 119.460 1.00 20.77 188 TYR B CA 1
ATOM 5033 C C . TYR B 1 188 ? 48.630 79.368 118.567 1.00 24.29 188 TYR B C 1
ATOM 5034 O O . TYR B 1 188 ? 49.078 80.185 117.745 1.00 27.53 188 TYR B O 1
ATOM 5043 N N . ARG B 1 189 ? 47.331 79.083 118.704 1.00 21.41 189 ARG B N 1
ATOM 5044 C CA . ARG B 1 189 ? 46.298 79.744 117.863 1.00 23.42 189 ARG B CA 1
ATOM 5045 C C . ARG B 1 189 ? 45.141 80.251 118.726 1.00 21.37 189 ARG B C 1
ATOM 5046 O O . ARG B 1 189 ? 44.409 79.410 119.262 1.00 22.02 189 ARG B O 1
ATOM 5054 N N . ASN B 1 190 ? 44.934 81.568 118.764 1.00 21.74 190 ASN B N 1
ATOM 5055 C CA . ASN B 1 190 ? 43.817 82.153 119.552 1.00 19.89 190 ASN B CA 1
ATOM 5056 C C . ASN B 1 190 ? 43.399 83.481 118.915 1.00 20.24 190 ASN B C 1
ATOM 5057 O O . ASN B 1 190 ? 44.217 84.072 118.197 1.00 24.31 190 ASN B O 1
ATOM 5062 N N . PRO B 1 191 ? 42.161 83.966 119.135 1.00 19.55 191 PRO B N 1
ATOM 5063 C CA . PRO B 1 191 ? 41.709 85.210 118.515 1.00 19.29 191 PRO B CA 1
ATOM 5064 C C . PRO B 1 191 ? 42.529 86.469 118.845 1.00 18.96 191 PRO B C 1
ATOM 5065 O O . PRO B 1 191 ? 42.386 87.417 118.174 1.00 19.57 191 PRO B O 1
ATOM 5069 N N . TRP B 1 192 ? 43.301 86.438 119.920 1.00 21.75 192 TRP B N 1
ATOM 5070 C CA . TRP B 1 192 ? 44.076 87.609 120.406 1.00 22.22 192 TRP B CA 1
ATOM 5071 C C . TRP B 1 192 ? 45.489 87.628 119.812 1.00 24.14 192 TRP B C 1
ATOM 5072 O O . TRP B 1 192 ? 46.226 88.605 120.095 1.00 25.54 192 TRP B O 1
ATOM 5083 N N . GLY B 1 193 ? 45.923 86.556 119.172 1.00 23.61 193 GLY B N 1
ATOM 5084 C CA . GLY B 1 193 ? 47.302 86.464 118.652 1.00 25.30 193 GLY B CA 1
ATOM 5085 C C . GLY B 1 193 ? 48.301 86.339 119.778 1.00 26.62 193 GLY B C 1
ATOM 5086 O O . GLY B 1 193 ? 49.486 86.715 119.583 1.00 25.96 193 GLY B O 1
ATOM 5087 N N . ILE B 1 194 ? 47.891 85.819 120.937 1.00 23.66 194 ILE B N 1
ATOM 5088 C CA . ILE B 1 194 ? 48.788 85.773 122.124 1.00 23.31 194 ILE B CA 1
ATOM 5089 C C . ILE B 1 194 ? 49.636 84.519 122.067 1.00 24.24 194 ILE B C 1
ATOM 5090 O O . ILE B 1 194 ? 49.105 83.442 121.845 1.00 22.48 194 ILE B O 1
ATOM 5095 N N . ASP B 1 195 ? 50.936 84.660 122.301 1.00 22.89 195 ASP B N 1
ATOM 5096 C CA . ASP B 1 195 ? 51.832 83.513 122.506 1.00 23.75 195 ASP B CA 1
ATOM 5097 C C . ASP B 1 195 ? 51.583 83.042 123.932 1.00 24.57 195 ASP B C 1
ATOM 5098 O O . ASP B 1 195 ? 52.091 83.698 124.892 1.00 24.51 195 ASP B O 1
ATOM 5103 N N . GLY B 1 196 ? 50.805 81.960 124.091 1.00 23.12 196 GLY B N 1
ATOM 5104 C CA . GLY B 1 196 ? 50.332 81.464 125.391 1.00 22.08 196 GLY B CA 1
ATOM 5105 C C . GLY B 1 196 ? 51.377 80.633 126.077 1.00 23.48 196 GLY B C 1
ATOM 5106 O O . GLY B 1 196 ? 51.170 80.269 127.221 1.00 23.71 196 GLY B O 1
ATOM 5107 N N . TYR B 1 197 ? 52.502 80.360 125.409 1.00 21.26 197 TYR B N 1
ATOM 5108 C CA . TYR B 1 197 ? 53.683 79.705 126.011 1.00 22.62 197 TYR B CA 1
ATOM 5109 C C . TYR B 1 197 ? 54.506 80.764 126.770 1.00 25.17 197 TYR B C 1
ATOM 5110 O O . TYR B 1 197 ? 54.905 80.501 127.881 1.00 28.78 197 TYR B O 1
ATOM 5119 N N . GLU B 1 198 ? 54.801 81.871 126.110 1.00 27.12 198 GLU B N 1
ATOM 5120 C CA . GLU B 1 198 ? 55.531 83.026 126.683 1.00 30.55 198 GLU B CA 1
ATOM 5121 C C . GLU B 1 198 ? 54.669 83.842 127.658 1.00 29.49 198 GLU B C 1
ATOM 5122 O O . GLU B 1 198 ? 55.210 84.291 128.658 1.00 27.21 198 GLU B O 1
ATOM 5128 N N . ASN B 1 199 ? 53.386 84.015 127.344 1.00 26.24 199 ASN B N 1
ATOM 5129 C CA . ASN B 1 199 ? 52.468 84.886 128.109 1.00 22.43 199 ASN B CA 1
ATOM 5130 C C . ASN B 1 199 ? 51.201 84.111 128.484 1.00 20.71 199 ASN B C 1
ATOM 5131 O O . ASN B 1 199 ? 50.129 84.535 128.127 1.00 21.14 199 ASN B O 1
ATOM 5136 N N . PRO B 1 200 ? 51.304 83.059 129.303 1.00 22.00 200 PRO B N 1
ATOM 5137 C CA . PRO B 1 200 ? 50.153 82.264 129.631 1.00 24.45 200 PRO B CA 1
ATOM 5138 C C . PRO B 1 200 ? 49.066 83.059 130.364 1.00 26.51 200 PRO B C 1
ATOM 5139 O O . PRO B 1 200 ? 47.959 82.932 130.039 1.00 21.33 200 PRO B O 1
ATOM 5143 N N . ASP B 1 201 ? 49.463 83.914 131.309 1.00 27.65 201 ASP B N 1
ATOM 5144 C CA . ASP B 1 201 ? 48.475 84.640 132.132 1.00 26.25 201 ASP B CA 1
ATOM 5145 C C . ASP B 1 201 ? 47.658 85.573 131.245 1.00 24.16 201 ASP B C 1
ATOM 5146 O O . ASP B 1 201 ? 46.427 85.708 131.481 1.00 25.36 201 ASP B O 1
ATOM 5151 N N . GLU B 1 202 ? 48.259 86.188 130.236 1.00 20.77 202 GLU B N 1
ATOM 5152 C CA . GLU B 1 202 ? 47.529 87.137 129.368 1.00 23.34 202 GLU B CA 1
ATOM 5153 C C . GLU B 1 202 ? 46.436 86.352 128.588 1.00 20.14 202 GLU B C 1
ATOM 5154 O O . GLU B 1 202 ? 45.324 86.890 128.388 1.00 20.59 202 GLU B O 1
ATOM 5160 N N . LEU B 1 203 ? 46.767 85.150 128.138 1.00 20.20 203 LEU B N 1
ATOM 5161 C CA . LEU B 1 203 ? 45.804 84.302 127.379 1.00 19.64 203 LEU B CA 1
ATOM 5162 C C . LEU B 1 203 ? 44.700 83.827 128.348 1.00 19.90 203 LEU B C 1
ATOM 5163 O O . LEU B 1 203 ? 43.535 83.890 127.971 1.00 18.96 203 LEU B O 1
ATOM 5168 N N . ILE B 1 204 ? 45.081 83.269 129.497 1.00 20.85 204 ILE B N 1
ATOM 5169 C CA . ILE B 1 204 ? 44.115 82.847 130.544 1.00 20.63 204 ILE B CA 1
ATOM 5170 C C . ILE B 1 204 ? 43.158 84.007 130.764 1.00 20.56 204 ILE B C 1
ATOM 5171 O O . ILE B 1 204 ? 41.933 83.803 130.760 1.00 19.35 204 ILE B O 1
ATOM 5176 N N . ASN B 1 205 ? 43.674 85.204 130.981 1.00 21.17 205 ASN B N 1
ATOM 5177 C CA . ASN B 1 205 ? 42.841 86.365 131.335 1.00 21.66 205 ASN B CA 1
ATOM 5178 C C . ASN B 1 205 ? 41.893 86.732 130.193 1.00 23.48 205 ASN B C 1
ATOM 5179 O O . ASN B 1 205 ? 40.740 87.138 130.497 1.00 20.13 205 ASN B O 1
ATOM 5184 N N . ARG B 1 206 ? 42.329 86.629 128.929 1.00 20.61 206 ARG B N 1
ATOM 5185 C CA . ARG B 1 206 ? 41.457 86.972 127.783 1.00 20.48 206 ARG B CA 1
ATOM 5186 C C . ARG B 1 206 ? 40.266 85.992 127.730 1.00 18.19 206 ARG B C 1
ATOM 5187 O O . ARG B 1 206 ? 39.151 86.456 127.447 1.00 20.57 206 ARG B O 1
ATOM 5195 N N . VAL B 1 207 ? 40.496 84.719 127.986 1.00 18.63 207 VAL B N 1
ATOM 5196 C CA . VAL B 1 207 ? 39.430 83.688 127.908 1.00 18.16 207 VAL B CA 1
ATOM 5197 C C . VAL B 1 207 ? 38.456 83.908 129.076 1.00 20.28 207 VAL B C 1
ATOM 5198 O O . VAL B 1 207 ? 37.220 83.950 128.846 1.00 17.27 207 VAL B O 1
ATOM 5202 N N . ILE B 1 208 ? 38.993 84.126 130.279 1.00 20.54 208 ILE B N 1
ATOM 5203 C CA . ILE B 1 208 ? 38.122 84.332 131.465 1.00 19.22 208 ILE B CA 1
ATOM 5204 C C . ILE B 1 208 ? 37.289 85.589 131.230 1.00 20.00 208 ILE B C 1
ATOM 5205 O O . ILE B 1 208 ? 36.039 85.559 131.480 1.00 20.44 208 ILE B O 1
ATOM 5210 N N . ASP B 1 209 ? 37.921 86.665 130.767 1.00 20.90 209 ASP B N 1
ATOM 5211 C CA . ASP B 1 209 ? 37.266 87.960 130.509 1.00 22.85 209 ASP B CA 1
ATOM 5212 C C . ASP B 1 209 ? 36.236 87.809 129.377 1.00 21.21 209 ASP B C 1
ATOM 5213 O O . ASP B 1 209 ? 35.202 88.482 129.437 1.00 19.93 209 ASP B O 1
ATOM 5218 N N . TYR B 1 210 ? 36.496 86.964 128.366 1.00 17.74 210 TYR B N 1
ATOM 5219 C CA . TYR B 1 210 ? 35.505 86.690 127.287 1.00 18.45 210 TYR B CA 1
ATOM 5220 C C . TYR B 1 210 ? 34.223 86.139 127.930 1.00 17.79 210 TYR B C 1
ATOM 5221 O O . TYR B 1 210 ? 33.121 86.674 127.676 1.00 21.84 210 TYR B O 1
ATOM 5230 N N . ILE B 1 211 ? 34.361 85.143 128.782 1.00 17.12 211 ILE B N 1
ATOM 5231 C CA . ILE B 1 211 ? 33.201 84.536 129.484 1.00 18.45 211 ILE B CA 1
ATOM 5232 C C . ILE B 1 211 ? 32.529 85.616 130.360 1.00 19.78 211 ILE B C 1
ATOM 5233 O O . ILE B 1 211 ? 31.315 85.856 130.252 1.00 18.64 211 ILE B O 1
ATOM 5238 N N . GLU B 1 212 ? 33.283 86.271 131.244 1.00 19.97 212 GLU B N 1
ATOM 5239 C CA . GLU B 1 212 ? 32.6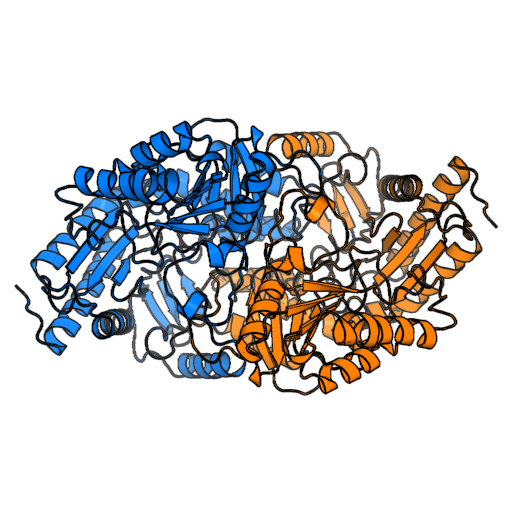65 87.184 132.249 1.00 21.95 212 GLU B CA 1
ATOM 5240 C C . GLU B 1 212 ? 32.060 88.404 131.542 1.00 20.35 212 GLU B C 1
ATOM 5241 O O . GLU B 1 212 ? 30.895 88.730 131.776 1.00 23.48 212 GLU B O 1
ATOM 5247 N N . GLU B 1 213 ? 32.908 89.173 130.854 1.00 19.58 213 GLU B N 1
ATOM 5248 C CA . GLU B 1 213 ? 32.501 90.432 130.167 1.00 22.12 213 GLU B CA 1
ATOM 5249 C C . GLU B 1 213 ? 31.632 90.228 128.916 1.00 22.66 213 GLU B C 1
ATOM 5250 O O . GLU B 1 213 ? 30.671 90.991 128.746 1.00 26.85 213 GLU B O 1
ATOM 5256 N N . TYR B 1 214 ? 31.980 89.269 128.056 1.00 18.99 214 TYR B N 1
ATOM 5257 C CA . TYR B 1 214 ? 31.248 89.123 126.767 1.00 18.47 214 TYR B CA 1
ATOM 5258 C C . TYR B 1 214 ? 30.002 88.233 126.846 1.00 15.50 214 TYR B C 1
ATOM 5259 O O . TYR B 1 214 ? 29.049 88.516 126.110 1.00 19.65 214 TYR B O 1
ATOM 5268 N N . LEU B 1 215 ? 30.001 87.204 127.695 1.00 16.22 215 LEU B N 1
ATOM 5269 C CA . LEU B 1 215 ? 28.800 86.335 127.779 1.00 15.46 215 LEU B CA 1
ATOM 5270 C C . LEU B 1 215 ? 27.942 86.726 128.985 1.00 17.37 215 LEU B C 1
ATOM 5271 O O . LEU B 1 215 ? 26.785 87.118 128.795 1.00 16.43 215 LEU B O 1
ATOM 5276 N N . PHE B 1 216 ? 28.546 86.705 130.172 1.00 17.79 216 PHE B N 1
ATOM 5277 C CA . PHE B 1 216 ? 27.800 86.957 131.436 1.00 17.75 216 PHE B CA 1
ATOM 5278 C C . PHE B 1 216 ? 27.241 88.372 131.512 1.00 18.91 216 PHE B C 1
ATOM 5279 O O . PHE B 1 216 ? 26.179 88.512 132.055 1.00 20.52 216 PHE B O 1
ATOM 5287 N N . GLU B 1 217 ? 27.971 89.370 131.024 1.00 18.48 217 GLU B N 1
ATOM 5288 C CA . GLU B 1 217 ? 27.487 90.767 131.163 1.00 19.97 217 GLU B CA 1
ATOM 5289 C C . GLU B 1 217 ? 26.591 91.141 129.979 1.00 19.77 217 GLU B C 1
ATOM 5290 O O . GLU B 1 217 ? 26.121 92.286 129.956 1.00 19.98 217 GLU B O 1
ATOM 5296 N N . HIS B 1 218 ? 26.376 90.219 129.034 1.00 18.29 218 HIS B N 1
ATOM 5297 C CA . HIS B 1 218 ? 25.552 90.599 127.856 1.00 17.91 218 HIS B CA 1
ATOM 5298 C C . HIS B 1 218 ? 24.384 89.654 127.548 1.00 16.20 218 HIS B C 1
ATOM 5299 O O . HIS B 1 218 ? 23.254 90.151 127.494 1.00 19.02 218 HIS B O 1
ATOM 5306 N N . TYR B 1 219 ? 24.645 88.375 127.261 1.00 18.51 219 TYR B N 1
ATOM 5307 C CA . TYR B 1 219 ? 23.515 87.514 126.819 1.00 18.17 219 TYR B CA 1
ATOM 5308 C C . TYR B 1 219 ? 23.421 86.150 127.517 1.00 18.13 219 TYR B C 1
ATOM 5309 O O . TYR B 1 219 ? 22.510 85.402 127.147 1.00 20.30 219 TYR B O 1
ATOM 5318 N N . VAL B 1 220 ? 24.315 85.819 128.451 1.00 15.72 220 VAL B N 1
ATOM 5319 C CA . VAL B 1 220 ? 24.208 84.497 129.117 1.00 15.66 220 VAL B CA 1
ATOM 5320 C C . VAL B 1 220 ? 24.060 84.714 130.633 1.00 19.03 220 VAL B C 1
ATOM 5321 O O . VAL B 1 220 ? 25.024 85.032 131.279 1.00 17.12 220 VAL B O 1
ATOM 5325 N N . PRO B 1 221 ? 22.868 84.525 131.188 1.00 17.62 221 PRO B N 1
ATOM 5326 C CA . PRO B 1 221 ? 22.705 84.683 132.646 1.00 17.55 221 PRO B CA 1
ATOM 5327 C C . PRO B 1 221 ? 23.547 83.641 133.379 1.00 17.39 221 PRO B C 1
ATOM 5328 O O . PRO B 1 221 ? 23.327 82.455 133.223 1.00 16.30 221 PRO B O 1
ATOM 5332 N N . ALA B 1 222 ? 24.545 84.099 134.137 1.00 16.45 222 ALA B N 1
ATOM 5333 C CA . ALA B 1 222 ? 25.530 83.188 134.771 1.00 17.86 222 ALA B CA 1
ATOM 5334 C C . ALA B 1 222 ? 24.832 82.162 135.668 1.00 18.13 222 ALA B C 1
ATOM 5335 O O . ALA B 1 222 ? 25.266 81.003 135.683 1.00 17.23 222 ALA B O 1
ATOM 5337 N N . GLU B 1 223 ? 23.754 82.575 136.342 1.00 19.38 223 GLU B N 1
ATOM 5338 C CA . GLU B 1 223 ? 22.964 81.720 137.274 1.00 20.15 223 GLU B CA 1
ATOM 5339 C C . GLU B 1 223 ? 22.218 80.582 136.550 1.00 19.60 223 GLU B C 1
ATOM 5340 O O . GLU B 1 223 ? 21.760 79.665 137.248 1.00 20.43 223 GLU B O 1
ATOM 5346 N N . GLU B 1 224 ? 22.011 80.686 135.231 1.00 16.47 224 GLU B N 1
ATOM 5347 C CA . GLU B 1 224 ? 21.318 79.644 134.427 1.00 17.64 224 GLU B CA 1
ATOM 5348 C C . GLU B 1 224 ? 22.310 78.644 133.807 1.00 16.02 224 GLU B C 1
ATOM 5349 O O . GLU B 1 224 ? 21.836 77.733 133.108 1.00 16.13 224 GLU B O 1
ATOM 5355 N N . VAL B 1 225 ? 23.620 78.803 134.038 1.00 15.42 225 VAL B N 1
ATOM 5356 C CA . VAL B 1 225 ? 24.620 77.843 133.477 1.00 15.45 225 VAL B CA 1
ATOM 5357 C C . VAL B 1 225 ? 24.836 76.668 134.425 1.00 15.12 225 VAL B C 1
ATOM 5358 O O . VAL B 1 225 ? 25.365 76.836 135.548 1.00 16.46 225 VAL B O 1
ATOM 5362 N N . ALA B 1 226 ? 24.473 75.465 134.001 1.00 13.70 226 ALA B N 1
ATOM 5363 C CA . ALA B 1 226 ? 24.657 74.227 134.786 1.00 14.42 226 ALA B CA 1
ATOM 5364 C C . ALA B 1 226 ? 26.140 73.861 134.864 1.00 15.45 226 ALA B C 1
ATOM 5365 O O . ALA B 1 226 ? 26.587 73.421 135.948 1.00 15.01 226 ALA B O 1
ATOM 5367 N N . GLY B 1 227 ? 26.886 74.007 133.765 1.00 15.33 227 GLY B N 1
ATOM 5368 C CA . GLY B 1 227 ? 28.218 73.381 133.708 1.00 17.76 227 GLY B CA 1
ATOM 5369 C C . GLY B 1 227 ? 29.074 73.993 132.636 1.00 16.56 227 GLY B C 1
ATOM 5370 O O . GLY B 1 227 ? 28.515 74.514 131.625 1.00 15.55 227 GLY B O 1
ATOM 5371 N N . ILE B 1 228 ? 30.382 73.866 132.837 1.00 17.12 228 ILE B N 1
ATOM 5372 C CA . ILE B 1 228 ? 31.413 74.158 131.810 1.00 16.83 228 ILE B CA 1
ATOM 5373 C C . ILE B 1 228 ? 32.086 72.837 131.502 1.00 15.16 228 ILE B C 1
ATOM 5374 O O . ILE B 1 228 ? 32.656 72.213 132.397 1.00 16.46 228 ILE B O 1
ATOM 5379 N N . PHE B 1 229 ? 31.958 72.400 130.247 1.00 15.16 229 PHE B N 1
ATOM 5380 C CA . PHE B 1 229 ? 32.614 71.221 129.665 1.00 14.90 229 PHE B CA 1
ATOM 5381 C C . PHE B 1 229 ? 33.948 71.689 129.076 1.00 15.93 229 PHE B C 1
ATOM 5382 O O . PHE B 1 229 ? 34.016 72.697 128.396 1.00 17.11 229 PHE B O 1
ATOM 5390 N N . PHE B 1 230 ? 34.951 70.899 129.327 1.00 16.98 230 PHE B N 1
ATOM 5391 C CA . PHE B 1 230 ? 36.323 71.111 128.822 1.00 15.88 230 PHE B CA 1
ATOM 5392 C C . PHE B 1 230 ? 36.999 69.767 128.677 1.00 17.14 230 PHE B C 1
ATOM 5393 O O . PHE B 1 230 ? 36.831 68.782 129.467 1.00 16.42 230 PHE B O 1
ATOM 5401 N N . GLU B 1 231 ? 37.879 69.731 127.663 1.00 15.84 231 GLU B N 1
ATOM 5402 C CA . GLU B 1 231 ? 38.986 68.769 127.665 1.00 15.69 231 GLU B CA 1
ATOM 5403 C C . GLU B 1 231 ? 40.194 69.430 128.336 1.00 15.32 231 GLU B C 1
ATOM 5404 O O . GLU B 1 231 ? 40.465 70.585 128.107 1.00 16.50 231 GLU B O 1
ATOM 5410 N N . PRO B 1 232 ? 40.931 68.686 129.168 1.00 17.07 232 PRO B N 1
ATOM 5411 C CA . PRO B 1 232 ? 42.131 69.219 129.822 1.00 18.52 232 PRO B CA 1
ATOM 5412 C C . PRO B 1 232 ? 43.294 69.447 128.828 1.00 17.16 232 PRO B C 1
ATOM 5413 O O . PRO B 1 232 ? 44.092 70.329 129.043 1.00 18.23 232 PRO B O 1
ATOM 5417 N N . ILE B 1 233 ? 43.256 68.709 127.715 1.00 17.42 233 ILE B N 1
ATOM 5418 C CA . ILE B 1 233 ? 44.050 68.931 126.466 1.00 17.61 233 ILE B CA 1
ATOM 5419 C C . ILE B 1 233 ? 43.074 68.644 125.324 1.00 15.04 233 ILE B C 1
ATOM 5420 O O . ILE B 1 233 ? 42.514 67.509 125.370 1.00 18.31 233 ILE B O 1
ATOM 5425 N N . GLN B 1 234 ? 42.890 69.564 124.382 1.00 14.88 234 GLN B N 1
ATOM 5426 C CA . GLN B 1 234 ? 41.952 69.291 123.267 1.00 17.96 234 GLN B CA 1
ATOM 5427 C C . GLN B 1 234 ? 42.543 68.193 122.381 1.00 20.54 234 GLN B C 1
ATOM 5428 O O . GLN B 1 234 ? 43.716 68.333 121.923 1.00 18.84 234 GLN B O 1
ATOM 5434 N N . GLY B 1 235 ? 41.759 67.164 122.112 1.00 18.78 235 GLY B N 1
ATOM 5435 C CA . GLY B 1 235 ? 42.223 65.979 121.381 1.00 21.47 235 GLY B CA 1
ATOM 5436 C C . GLY B 1 235 ? 42.069 66.155 119.885 1.00 22.78 235 GLY B C 1
ATOM 5437 O O . GLY B 1 235 ? 43.053 66.549 119.169 1.00 21.08 235 GLY B O 1
ATOM 5438 N N . GLU B 1 236 ? 40.852 65.914 119.432 1.00 22.92 236 GLU B N 1
ATOM 5439 C CA . GLU B 1 236 ? 40.478 66.019 117.996 1.00 26.29 236 GLU B CA 1
ATOM 5440 C C . GLU B 1 236 ? 40.794 67.426 117.482 1.00 26.68 236 GLU B C 1
ATOM 5441 O O . GLU B 1 236 ? 41.213 67.538 116.326 1.00 31.43 236 GLU B O 1
ATOM 5447 N N . GLY B 1 237 ? 40.731 68.447 118.323 1.00 25.88 237 GLY B N 1
ATOM 5448 C CA . GLY B 1 237 ? 41.068 69.829 117.963 1.00 25.10 237 GLY B CA 1
ATOM 5449 C C . GLY B 1 237 ? 42.563 70.106 117.842 1.00 25.47 237 GLY B C 1
ATOM 5450 O O . GLY B 1 237 ? 42.899 71.239 117.461 1.00 27.89 237 GLY B O 1
ATOM 5451 N N . GLY B 1 238 ? 43.422 69.084 117.922 1.00 25.88 238 GLY B N 1
ATOM 5452 C CA . GLY B 1 238 ? 44.858 69.345 117.688 1.00 24.52 238 GLY B CA 1
ATOM 5453 C C . GLY B 1 238 ? 45.809 69.045 118.833 1.00 28.34 238 GLY B C 1
ATOM 5454 O O . GLY B 1 238 ? 46.965 69.493 118.742 1.00 27.75 238 GLY B O 1
ATOM 5455 N N . TYR B 1 239 ? 45.365 68.328 119.869 1.00 23.45 239 TYR B N 1
ATOM 5456 C CA . TYR B 1 239 ? 46.258 68.025 121.022 1.00 23.54 239 TYR B CA 1
ATOM 5457 C C . TYR B 1 239 ? 46.811 69.339 121.584 1.00 23.50 239 TYR B C 1
ATOM 5458 O O . TYR B 1 239 ? 48.035 69.485 121.739 1.00 25.95 239 TYR B O 1
ATOM 5467 N N . VAL B 1 240 ? 45.897 70.281 121.833 1.00 21.81 240 VAL B N 1
ATOM 5468 C CA . VAL B 1 240 ? 46.229 71.634 122.359 1.00 19.55 240 VAL B CA 1
ATOM 5469 C C . VAL B 1 240 ? 46.338 71.561 123.886 1.00 21.93 240 VAL B C 1
ATOM 5470 O O . VAL B 1 240 ? 45.350 71.201 124.541 1.00 18.66 240 VAL B O 1
ATOM 5474 N N . VAL B 1 241 ? 47.504 71.933 124.413 1.00 20.07 241 VAL B N 1
ATOM 5475 C CA . VAL B 1 241 ? 47.772 71.923 125.877 1.00 20.95 241 VAL B CA 1
ATOM 5476 C C . VAL B 1 241 ? 47.573 73.352 126.359 1.00 20.30 241 VAL B C 1
ATOM 5477 O O . VAL B 1 241 ? 48.247 74.294 125.932 1.00 20.76 241 VAL B O 1
ATOM 5481 N N . PRO B 1 242 ? 46.600 73.598 127.253 1.00 18.91 242 PRO B N 1
ATOM 5482 C CA . PRO B 1 242 ? 46.331 74.954 127.687 1.00 17.65 242 PRO B CA 1
ATOM 5483 C C . PRO B 1 242 ? 47.331 75.340 128.786 1.00 17.83 242 PRO B C 1
ATOM 5484 O O . PRO B 1 242 ? 47.990 74.469 129.344 1.00 18.82 242 PRO B O 1
ATOM 5488 N N . PRO B 1 243 ? 47.424 76.629 129.104 1.00 19.70 243 PRO B N 1
ATOM 5489 C CA . PRO B 1 243 ? 48.289 77.125 130.186 1.00 21.87 243 PRO B CA 1
ATOM 5490 C C . PRO B 1 243 ? 47.990 76.451 131.533 1.00 24.96 243 PRO B C 1
ATOM 5491 O O . PRO B 1 243 ? 46.835 76.151 131.841 1.00 21.28 243 PRO B O 1
ATOM 5495 N N . LYS B 1 244 ? 49.057 76.149 132.282 1.00 22.46 244 LYS B N 1
ATOM 5496 C CA . LYS B 1 244 ? 49.031 75.358 133.530 1.00 24.87 244 LYS B CA 1
ATOM 5497 C C . LYS B 1 244 ? 48.032 75.931 134.564 1.00 19.34 244 LYS B C 1
ATOM 5498 O O . LYS B 1 244 ? 47.416 75.098 135.288 1.00 20.74 244 LYS B O 1
ATOM 5504 N N . ASN B 1 245 ? 47.846 77.239 134.618 1.00 19.18 245 ASN B N 1
ATOM 5505 C CA . ASN B 1 245 ? 46.969 77.897 135.622 1.00 22.79 245 ASN B CA 1
ATOM 5506 C C . ASN B 1 245 ? 45.557 78.143 135.074 1.00 21.00 245 ASN B C 1
ATOM 5507 O O . ASN B 1 245 ? 44.736 78.784 135.758 1.00 20.97 245 ASN B O 1
ATOM 5512 N N . PHE B 1 246 ? 45.245 77.738 133.844 1.00 19.31 246 PHE B N 1
ATOM 5513 C CA . PHE B 1 246 ? 43.939 78.136 133.261 1.00 18.82 246 PHE B CA 1
ATOM 5514 C C . PHE B 1 246 ? 42.782 77.568 134.112 1.00 15.76 246 PHE B C 1
ATOM 5515 O O . PHE B 1 246 ? 41.820 78.287 134.353 1.00 17.96 246 PHE B O 1
ATOM 5523 N N . PHE B 1 247 ? 42.816 76.298 134.472 1.00 19.87 247 PHE B N 1
ATOM 5524 C CA . PHE B 1 247 ? 41.660 75.600 135.100 1.00 19.93 247 PHE B CA 1
ATOM 5525 C C . PHE B 1 247 ? 41.435 76.127 136.517 1.00 21.71 247 PHE B C 1
ATOM 5526 O O . PHE B 1 247 ? 40.250 76.216 136.962 1.00 20.05 247 PHE B O 1
ATOM 5534 N N . LYS B 1 248 ? 42.507 76.531 137.204 1.00 21.69 248 LYS B N 1
ATOM 5535 C CA . LYS B 1 248 ? 42.351 77.197 138.524 1.00 20.15 248 LYS B CA 1
ATOM 5536 C C . LYS B 1 248 ? 41.546 78.475 138.360 1.00 19.38 248 LYS B C 1
ATOM 5537 O O . LYS B 1 248 ? 40.629 78.713 139.191 1.00 20.96 248 LYS B O 1
ATOM 5543 N N . GLU B 1 249 ? 41.817 79.283 137.338 1.00 18.53 249 GLU B N 1
ATOM 5544 C CA . GLU B 1 249 ? 41.077 80.533 137.119 1.00 19.65 249 GLU B CA 1
ATOM 5545 C C . GLU B 1 249 ? 39.645 80.184 136.692 1.00 19.56 249 GLU B C 1
ATOM 5546 O O . GLU B 1 249 ? 38.681 80.891 137.109 1.00 21.75 249 GLU B O 1
ATOM 5552 N N . LEU B 1 250 ? 39.495 79.157 135.856 1.00 19.92 250 LEU B N 1
ATOM 5553 C CA . LEU B 1 250 ? 38.132 78.771 135.389 1.00 19.52 250 LEU B CA 1
ATOM 5554 C C . LEU B 1 250 ? 37.285 78.337 136.602 1.00 19.81 250 LEU B C 1
ATOM 5555 O O . LEU B 1 250 ? 36.076 78.748 136.680 1.00 20.17 250 LEU B O 1
ATOM 5560 N N . LYS B 1 251 ? 37.901 77.622 137.544 1.00 20.52 251 LYS B N 1
ATOM 5561 C CA . LYS B 1 251 ? 37.225 77.146 138.754 1.00 21.20 251 LYS B CA 1
ATOM 5562 C C . LYS B 1 251 ? 36.831 78.339 139.632 1.00 20.86 251 LYS B C 1
ATOM 5563 O O . LYS B 1 251 ? 35.705 78.305 140.207 1.00 19.54 251 LYS B O 1
ATOM 5569 N N . LYS B 1 252 ? 37.632 79.389 139.719 1.00 21.89 252 LYS B N 1
ATOM 5570 C CA . LYS B 1 252 ? 37.259 80.587 140.488 1.00 22.95 252 LYS B CA 1
ATOM 5571 C C . LYS B 1 252 ? 35.975 81.152 139.897 1.00 23.40 252 LYS B C 1
ATOM 5572 O O . LYS B 1 252 ? 35.055 81.508 140.671 1.00 20.20 252 LYS B O 1
ATOM 5578 N N . LEU B 1 253 ? 35.932 81.327 138.576 1.00 20.19 253 LEU B N 1
ATOM 5579 C CA . LEU B 1 253 ? 34.741 81.890 137.878 1.00 20.36 253 LEU B CA 1
ATOM 5580 C C . LEU B 1 253 ? 33.557 80.941 138.119 1.00 18.41 253 LEU B C 1
ATOM 5581 O O . LEU B 1 253 ? 32.483 81.435 138.428 1.00 23.78 253 LEU B O 1
ATOM 5586 N N . ALA B 1 254 ? 33.732 79.629 138.026 1.00 17.76 254 ALA B N 1
ATOM 5587 C CA . ALA B 1 254 ? 32.610 78.666 138.111 1.00 19.18 254 ALA B CA 1
ATOM 5588 C C . ALA B 1 254 ? 32.012 78.685 139.541 1.00 21.29 254 ALA B C 1
ATOM 5589 O O . ALA B 1 254 ? 30.768 78.731 139.728 1.00 20.31 254 ALA B O 1
ATOM 5591 N N . ASP B 1 255 ? 32.875 78.661 140.534 1.00 20.19 255 ASP B N 1
ATOM 5592 C CA . ASP B 1 255 ? 32.462 78.630 141.960 1.00 20.40 255 ASP B CA 1
ATOM 5593 C C . ASP B 1 255 ? 31.703 79.917 142.285 1.00 19.42 255 ASP B C 1
ATOM 5594 O O . ASP B 1 255 ? 30.717 79.829 143.024 1.00 21.72 255 ASP B O 1
ATOM 5599 N N . LYS B 1 256 ? 32.115 81.060 141.750 1.00 18.48 256 LYS B N 1
ATOM 5600 C CA . LYS B 1 256 ? 31.446 82.363 141.982 1.00 20.97 256 LYS B CA 1
ATOM 5601 C C . LYS B 1 256 ? 29.964 82.265 141.558 1.00 23.02 256 LYS B C 1
ATOM 5602 O O . LYS B 1 256 ? 29.090 82.914 142.155 1.00 20.73 256 LYS B O 1
ATOM 5608 N N . HIS B 1 257 ? 29.657 81.472 140.545 1.00 20.49 257 HIS B N 1
ATOM 5609 C CA . HIS B 1 257 ? 28.297 81.426 139.946 1.00 20.68 257 HIS B CA 1
ATOM 5610 C C . HIS B 1 257 ? 27.572 80.114 140.203 1.00 20.42 257 HIS B C 1
ATOM 5611 O O . HIS B 1 257 ? 26.426 79.946 139.625 1.00 22.20 257 HIS B O 1
ATOM 5618 N N . GLY B 1 258 ? 28.168 79.160 140.929 1.00 18.37 258 GLY B N 1
ATOM 5619 C CA . GLY B 1 258 ? 27.534 77.864 141.221 1.00 18.94 258 GLY B CA 1
ATOM 5620 C C . GLY B 1 258 ? 27.491 76.935 140.009 1.00 20.70 258 GLY B C 1
ATOM 5621 O O . GLY B 1 258 ? 26.591 76.097 139.931 1.00 18.56 258 GLY B O 1
ATOM 5622 N N . ILE B 1 259 ? 28.429 77.108 139.082 1.00 19.15 259 ILE B N 1
ATOM 5623 C CA . ILE B 1 259 ? 28.555 76.326 137.822 1.00 18.12 259 ILE B CA 1
ATOM 5624 C C . ILE B 1 259 ? 29.478 75.127 138.061 1.00 18.19 259 ILE B C 1
ATOM 5625 O O . ILE B 1 259 ? 30.584 75.277 138.661 1.00 18.97 259 ILE B O 1
ATOM 5630 N N . LEU B 1 260 ? 29.066 73.944 137.604 1.00 16.83 260 LEU B N 1
ATOM 5631 C CA . LEU B 1 260 ? 29.866 72.730 137.711 1.00 16.33 260 LEU B CA 1
ATOM 5632 C C . LEU B 1 260 ? 30.986 72.768 136.665 1.00 18.17 260 LEU B C 1
ATOM 5633 O O . LEU B 1 260 ? 30.784 73.318 135.587 1.00 17.44 260 LEU B O 1
ATOM 5638 N N . LEU B 1 261 ? 32.096 72.120 137.007 1.00 17.70 261 LEU B N 1
ATOM 5639 C CA . LEU B 1 261 ? 33.207 71.842 136.071 1.00 18.07 261 LEU B CA 1
ATOM 5640 C C . LEU B 1 261 ? 33.131 70.388 135.663 1.00 16.82 261 LEU B C 1
ATOM 5641 O O . LEU B 1 261 ? 33.208 69.472 136.511 1.00 17.11 261 LEU B O 1
ATOM 5646 N N . ILE B 1 262 ? 33.039 70.189 134.339 1.00 16.90 262 ILE B N 1
ATOM 5647 C CA . ILE B 1 262 ? 32.912 68.846 133.745 1.00 15.32 262 ILE B CA 1
ATOM 5648 C C . ILE B 1 262 ? 34.153 68.597 132.904 1.00 16.69 262 ILE B C 1
ATOM 5649 O O . ILE B 1 262 ? 34.317 69.257 131.864 1.00 15.97 262 ILE B O 1
ATOM 5654 N N . ASP B 1 263 ? 34.964 67.668 133.369 1.00 18.02 263 ASP B N 1
ATOM 5655 C CA . ASP B 1 263 ? 36.274 67.320 132.764 1.00 17.64 263 ASP B CA 1
ATOM 5656 C C . ASP B 1 263 ? 36.109 66.081 131.897 1.00 15.73 263 ASP B C 1
ATOM 5657 O O . ASP B 1 263 ? 35.935 64.967 132.417 1.00 16.03 263 ASP B O 1
ATOM 5662 N N . ASP B 1 264 ? 36.180 66.259 130.571 1.00 18.27 264 ASP B N 1
ATOM 5663 C CA . ASP B 1 264 ? 36.139 65.154 129.586 1.00 16.87 264 ASP B CA 1
ATOM 5664 C C . ASP B 1 264 ? 37.552 64.568 129.458 1.00 16.81 264 ASP B C 1
ATOM 5665 O O . ASP B 1 264 ? 38.380 65.218 128.770 1.00 18.12 264 ASP B O 1
ATOM 5670 N N . GLU B 1 265 ? 37.776 63.399 130.046 1.00 19.04 265 GLU B N 1
ATOM 5671 C CA . GLU B 1 265 ? 39.059 62.643 130.007 1.00 18.33 265 GLU B CA 1
ATOM 5672 C C . GLU B 1 265 ? 38.941 61.490 129.027 1.00 18.85 265 GLU B C 1
ATOM 5673 O O . GLU B 1 265 ? 39.687 60.486 129.195 1.00 20.26 265 GLU B O 1
ATOM 5679 N N . VAL B 1 266 ? 37.949 61.498 128.142 1.00 17.40 266 VAL B N 1
ATOM 5680 C CA . VAL B 1 266 ? 37.732 60.319 127.263 1.00 19.94 266 VAL B CA 1
ATOM 5681 C C . VAL B 1 266 ? 39.032 60.014 126.487 1.00 21.65 266 VAL B C 1
ATOM 5682 O O . VAL B 1 266 ? 39.359 58.835 126.313 1.00 20.17 266 VAL B O 1
ATOM 5686 N N . GLN B 1 267 ? 39.761 61.031 126.060 1.00 21.39 267 GLN B N 1
ATOM 5687 C CA . GLN B 1 267 ? 41.002 60.817 125.261 1.00 22.02 267 GLN B CA 1
ATOM 5688 C C . GLN B 1 267 ? 42.282 60.993 126.103 1.00 22.67 267 GLN B C 1
ATOM 5689 O O . GLN B 1 267 ? 43.284 60.289 125.858 1.00 23.08 267 GLN B O 1
ATOM 5695 N N . MET B 1 268 ? 42.277 61.819 127.113 1.00 19.04 268 MET B N 1
ATOM 5696 C CA . MET B 1 268 ? 43.512 62.164 127.841 1.00 20.32 268 MET B CA 1
ATOM 5697 C C . MET B 1 268 ? 43.616 61.465 129.198 1.00 21.28 268 MET B C 1
ATOM 5698 O O . MET B 1 268 ? 44.677 61.648 129.874 1.00 22.23 268 MET B O 1
ATOM 5703 N N . GLY B 1 269 ? 42.598 60.689 129.605 1.00 20.77 269 GLY B N 1
ATOM 5704 C CA . GLY B 1 269 ? 42.631 59.936 130.880 1.00 22.30 269 GLY B CA 1
ATOM 5705 C C . GLY B 1 269 ? 43.345 58.587 130.782 1.00 24.08 269 GLY B C 1
ATOM 5706 O O . GLY B 1 269 ? 44.075 58.313 129.769 1.00 24.60 269 GLY B O 1
ATOM 5707 N N . MET B 1 270 ? 43.182 57.770 131.821 1.00 20.49 270 MET B N 1
ATOM 5708 C CA . MET B 1 270 ? 43.731 56.412 131.917 1.00 21.88 270 MET B CA 1
ATOM 5709 C C . MET B 1 270 ? 45.240 56.469 131.585 1.00 20.32 270 MET B C 1
ATOM 5710 O O . MET B 1 270 ? 45.704 55.665 130.804 1.00 23.68 270 MET B O 1
ATOM 5715 N N . GLY B 1 271 ? 45.925 57.440 132.136 1.00 19.76 271 GLY B N 1
ATOM 5716 C CA . GLY B 1 271 ? 47.399 57.408 132.293 1.00 24.05 271 GLY B CA 1
ATOM 5717 C C . GLY B 1 271 ? 48.137 58.022 131.133 1.00 25.06 271 GLY B C 1
ATOM 5718 O O . GLY B 1 271 ? 49.347 58.126 131.224 1.00 24.38 271 GLY B O 1
ATOM 5719 N N . ARG B 1 272 ? 47.422 58.412 130.070 1.00 23.52 272 ARG B N 1
ATOM 5720 C CA . ARG B 1 272 ? 48.019 58.940 128.817 1.00 23.13 272 ARG B CA 1
ATOM 5721 C C . ARG B 1 272 ? 49.058 60.015 129.114 1.00 22.96 272 ARG B C 1
ATOM 5722 O O . ARG B 1 272 ? 50.089 60.066 128.394 1.00 23.56 272 ARG B O 1
ATOM 5730 N N . THR B 1 273 ? 48.806 60.908 130.075 1.00 21.14 273 THR B N 1
ATOM 5731 C CA . THR B 1 273 ? 49.640 62.117 130.258 1.00 19.56 273 THR B CA 1
ATOM 5732 C C . THR B 1 273 ? 50.643 61.884 131.414 1.00 20.96 273 THR B C 1
ATOM 5733 O O . THR B 1 273 ? 51.207 62.863 131.846 1.00 19.57 273 THR B O 1
ATOM 5737 N N . GLY B 1 274 ? 50.834 60.645 131.878 1.00 23.41 274 GLY B N 1
ATOM 5738 C CA . GLY B 1 274 ? 51.768 60.369 132.998 1.00 25.00 274 GLY B CA 1
ATOM 5739 C C . GLY B 1 274 ? 51.138 60.644 134.355 1.00 26.62 274 GLY B C 1
ATOM 5740 O O . GLY B 1 274 ? 51.872 60.629 135.381 1.00 25.59 274 GLY B O 1
ATOM 5741 N N . ARG B 1 275 ? 49.821 60.880 134.374 1.00 26.91 275 ARG B N 1
ATOM 5742 C CA . ARG B 1 275 ? 48.946 60.900 135.588 1.00 26.11 275 ARG B CA 1
ATOM 5743 C C . ARG B 1 275 ? 47.696 60.105 135.250 1.00 25.86 275 ARG B C 1
ATOM 5744 O O . ARG B 1 275 ? 47.418 59.949 134.071 1.00 23.52 275 ARG B O 1
ATOM 5752 N N . MET B 1 276 ? 46.957 59.597 136.233 1.00 22.32 276 MET B N 1
ATOM 5753 C CA . MET B 1 276 ? 45.752 58.848 135.893 1.00 23.10 276 MET B CA 1
ATOM 5754 C C . MET B 1 276 ? 44.856 59.780 135.065 1.00 20.03 276 MET B C 1
ATOM 5755 O O . MET B 1 276 ? 44.407 59.376 133.996 1.00 21.98 276 MET B O 1
ATOM 5760 N N . TRP B 1 277 ? 44.665 61.003 135.492 1.00 21.63 277 TRP B N 1
ATOM 5761 C CA . TRP B 1 277 ? 43.776 61.993 134.821 1.00 21.43 277 TRP B CA 1
ATOM 5762 C C . TRP B 1 277 ? 44.627 63.166 134.351 1.00 21.24 277 TRP B C 1
ATOM 5763 O O . TRP B 1 277 ? 45.416 63.700 135.163 1.00 21.85 277 TRP B O 1
ATOM 5774 N N . ALA B 1 278 ? 44.429 63.623 133.118 1.00 19.11 278 ALA B N 1
ATOM 5775 C CA . ALA B 1 278 ? 45.217 64.773 132.625 1.00 19.99 278 ALA B CA 1
ATOM 5776 C C . ALA B 1 278 ? 44.992 65.968 133.545 1.00 21.64 278 ALA B C 1
ATOM 5777 O O . ALA B 1 278 ? 45.927 66.791 133.726 1.00 20.69 278 ALA B O 1
ATOM 5779 N N . ILE B 1 279 ? 43.791 66.114 134.134 1.00 20.36 279 ILE B N 1
ATOM 5780 C CA . ILE B 1 279 ? 43.496 67.351 134.892 1.00 18.83 279 ILE B CA 1
ATOM 5781 C C . ILE B 1 279 ? 44.450 67.408 136.094 1.00 18.10 279 ILE B C 1
ATOM 5782 O O . ILE B 1 279 ? 44.591 68.505 136.633 1.00 20.50 279 ILE B O 1
ATOM 5787 N N . GLU B 1 280 ? 45.008 66.279 136.521 1.00 20.62 280 GLU B N 1
ATOM 5788 C CA . GLU B 1 280 ? 45.919 66.234 137.711 1.00 23.61 280 GLU B CA 1
ATOM 5789 C C . GLU B 1 280 ? 47.096 67.194 137.489 1.00 27.45 280 GLU B C 1
ATOM 5790 O O . GLU B 1 280 ? 47.539 67.804 138.493 1.00 27.28 280 GLU B O 1
ATOM 5796 N N . HIS B 1 281 ? 47.480 67.477 136.230 1.00 25.07 281 HIS B N 1
ATOM 5797 C CA . HIS B 1 281 ? 48.576 68.427 135.879 1.00 24.80 281 HIS B CA 1
ATOM 5798 C C . HIS B 1 281 ? 48.173 69.866 136.176 1.00 25.50 281 HIS B C 1
ATOM 5799 O O . HIS B 1 281 ? 49.038 70.742 136.192 1.00 24.86 281 HIS B O 1
ATOM 5806 N N . PHE B 1 282 ? 46.884 70.145 136.356 1.00 23.69 282 PHE B N 1
ATOM 5807 C CA . PHE B 1 282 ? 46.358 71.522 136.409 1.00 18.81 282 PHE B CA 1
ATOM 5808 C C . PHE B 1 282 ? 45.741 71.819 137.798 1.00 17.85 282 PHE B C 1
ATOM 5809 O O . PHE B 1 282 ? 45.206 72.920 137.941 1.00 21.92 282 PHE B O 1
ATOM 5817 N N . ASP B 1 283 ? 45.865 70.914 138.762 1.00 20.10 283 ASP B N 1
ATOM 5818 C CA . ASP B 1 283 ? 45.621 71.193 140.200 1.00 23.61 283 ASP B CA 1
ATOM 5819 C C . ASP B 1 283 ? 44.176 71.695 140.426 1.00 24.50 283 ASP B C 1
ATOM 5820 O O . ASP B 1 283 ? 43.972 72.692 141.181 1.00 24.63 283 ASP B O 1
ATOM 5825 N N . ILE B 1 284 ? 43.183 71.077 139.781 1.00 23.05 284 ILE B N 1
ATOM 5826 C CA . ILE B 1 284 ? 41.758 71.319 140.175 1.00 21.83 284 ILE B CA 1
ATOM 5827 C C . ILE B 1 284 ? 41.033 69.988 140.326 1.00 19.45 284 ILE B C 1
ATOM 5828 O O . ILE B 1 284 ? 41.482 68.934 139.862 1.00 20.86 284 ILE B O 1
ATOM 5833 N N . VAL B 1 285 ? 39.931 70.037 141.041 1.00 18.21 285 VAL B N 1
ATOM 5834 C CA . VAL B 1 285 ? 39.084 68.848 141.270 1.00 18.90 285 VAL B CA 1
ATOM 5835 C C . VAL B 1 285 ? 37.781 69.111 140.532 1.00 19.76 285 VAL B C 1
ATOM 5836 O O . VAL B 1 285 ? 36.933 69.878 140.992 1.00 17.73 285 VAL B O 1
ATOM 5840 N N . PRO B 1 286 ? 37.575 68.487 139.366 1.00 21.58 286 PRO B N 1
ATOM 5841 C CA . PRO B 1 286 ? 36.315 68.716 138.659 1.00 18.01 286 PRO B CA 1
ATOM 5842 C C . PRO B 1 286 ? 35.153 68.023 139.372 1.00 19.28 286 PRO B C 1
ATOM 5843 O O . PRO B 1 286 ? 35.327 66.974 139.961 1.00 16.96 286 PRO B O 1
ATOM 5847 N N . ASP B 1 287 ? 33.961 68.586 139.204 1.00 19.02 287 ASP B N 1
ATOM 5848 C CA . ASP B 1 287 ? 32.701 68.028 139.756 1.00 16.96 287 ASP B CA 1
ATOM 5849 C C . ASP B 1 287 ? 32.336 66.730 139.083 1.00 16.78 287 ASP B C 1
ATOM 5850 O O . ASP B 1 287 ? 31.826 65.784 139.771 1.00 18.28 287 ASP B O 1
ATOM 5855 N N . ILE B 1 288 ? 32.529 66.653 137.760 1.00 16.32 288 ILE B N 1
ATOM 5856 C CA . ILE B 1 288 ? 32.251 65.429 136.988 1.00 16.33 288 ILE B CA 1
ATOM 5857 C C . ILE B 1 288 ? 33.457 65.149 136.083 1.00 16.38 288 ILE B C 1
ATOM 5858 O O . ILE B 1 288 ? 34.001 66.092 135.559 1.00 17.26 288 ILE B O 1
ATOM 5863 N N . VAL B 1 289 ? 33.802 63.893 135.981 1.00 18.44 289 VAL B N 1
ATOM 5864 C CA . VAL B 1 289 ? 34.859 63.382 135.080 1.00 19.40 289 VAL B CA 1
ATOM 5865 C C . VAL B 1 289 ? 34.227 62.306 134.205 1.00 17.52 289 VAL B C 1
ATOM 5866 O O . VAL B 1 289 ? 33.586 61.383 134.722 1.00 18.19 289 VAL B O 1
ATOM 5870 N N . THR B 1 290 ? 34.426 62.403 132.896 1.00 15.92 290 THR B N 1
ATOM 5871 C CA . THR B 1 290 ? 33.964 61.383 131.947 1.00 15.94 290 THR B CA 1
ATOM 5872 C C . THR B 1 290 ? 35.194 60.660 131.365 1.00 16.63 290 THR B C 1
ATOM 5873 O O . THR B 1 290 ? 36.256 61.300 131.192 1.00 17.80 290 THR B O 1
ATOM 5877 N N . VAL B 1 291 ? 35.011 59.361 131.188 1.00 19.46 291 VAL B N 1
ATOM 5878 C CA . VAL B 1 291 ? 36.061 58.461 130.662 1.00 22.07 291 VAL B CA 1
ATOM 5879 C C . VAL B 1 291 ? 35.358 57.386 129.841 1.00 20.94 291 VAL B C 1
ATOM 5880 O O . VAL B 1 291 ? 34.178 57.105 130.065 1.00 18.31 291 VAL B O 1
ATOM 5884 N N . ALA B 1 292 ? 36.134 56.814 128.927 1.00 21.71 292 ALA B N 1
ATOM 5885 C CA . ALA B 1 292 ? 35.737 55.748 127.984 1.00 24.48 292 ALA B CA 1
ATOM 5886 C C . ALA B 1 292 ? 37.003 55.330 127.229 1.00 33.18 292 ALA B C 1
ATOM 5887 O O . ALA B 1 292 ? 38.112 55.539 127.772 1.00 32.00 292 ALA B O 1
ATOM 5889 N N . LYS B 1 293 ? 36.811 54.731 126.061 1.00 38.24 293 LYS B N 1
ATOM 5890 C CA . LYS B 1 293 ? 38.020 54.382 125.292 1.00 41.36 293 LYS B CA 1
ATOM 5891 C C . LYS B 1 293 ? 38.890 53.462 126.150 1.00 29.98 293 LYS B C 1
ATOM 5892 O O . LYS B 1 293 ? 38.475 52.331 126.442 1.00 33.40 293 LYS B O 1
ATOM 5898 N N . ALA B 1 294 ? 40.068 53.980 126.518 1.00 29.90 294 ALA B N 1
ATOM 5899 C CA . ALA B 1 294 ? 41.156 53.238 127.194 1.00 31.81 294 ALA B CA 1
ATOM 5900 C C . ALA B 1 294 ? 40.666 52.511 128.450 1.00 30.49 294 ALA B C 1
ATOM 5901 O O . ALA B 1 294 ? 41.324 51.534 128.834 1.00 26.71 294 ALA B O 1
ATOM 5903 N N . LEU B 1 295 ? 39.579 52.968 129.073 1.00 27.50 295 LEU B N 1
ATOM 5904 C CA . LEU B 1 295 ? 39.155 52.320 130.337 1.00 25.60 295 LEU B CA 1
ATOM 5905 C C . LEU B 1 295 ? 38.947 50.822 130.158 1.00 26.91 295 LEU B C 1
ATOM 5906 O O . LEU B 1 295 ? 39.286 50.042 131.095 1.00 30.76 295 LEU B O 1
ATOM 5911 N N . GLY B 1 296 ? 38.425 50.395 129.016 1.00 27.10 296 GLY B N 1
ATOM 5912 C CA . GLY B 1 296 ? 38.000 49.002 128.787 1.00 27.58 296 GLY B CA 1
ATOM 5913 C C . GLY B 1 296 ? 39.079 48.183 128.069 1.00 29.29 296 GLY B C 1
ATOM 5914 O O . GLY B 1 296 ? 38.826 47.011 127.780 1.00 28.14 296 GLY B O 1
ATOM 5915 N N . GLY B 1 297 ? 40.244 48.772 127.795 1.00 28.96 297 GLY B N 1
ATOM 5916 C CA . GLY B 1 297 ? 41.377 48.066 127.167 1.00 31.82 297 GLY B CA 1
ATOM 5917 C C . GLY B 1 297 ? 40.989 47.351 125.890 1.00 38.62 297 GLY B C 1
ATOM 5918 O O . GLY B 1 297 ? 41.641 46.323 125.573 1.00 35.91 297 GLY B O 1
ATOM 5919 N N . GLY B 1 298 ? 40.006 47.878 125.153 1.00 37.09 298 GLY B N 1
ATOM 5920 C CA . GLY B 1 298 ? 39.541 47.239 123.906 1.00 37.35 298 GLY B CA 1
ATOM 5921 C C . GLY B 1 298 ? 38.103 46.770 123.958 1.00 37.84 298 GLY B C 1
ATOM 5922 O O . GLY B 1 298 ? 37.560 46.432 122.875 1.00 38.78 298 GLY B O 1
ATOM 5923 N N . ILE B 1 299 ? 37.472 46.751 125.135 1.00 34.74 299 ILE B N 1
ATOM 5924 C CA . ILE B 1 299 ? 36.014 46.439 125.285 1.00 33.04 299 ILE B CA 1
ATOM 5925 C C . ILE B 1 299 ? 35.262 47.762 125.471 1.00 32.33 299 ILE B C 1
ATOM 5926 O O . ILE B 1 299 ? 35.730 48.643 126.201 1.00 27.68 299 ILE B O 1
ATOM 5931 N N . PRO B 1 300 ? 34.116 47.980 124.787 1.00 33.88 300 PRO B N 1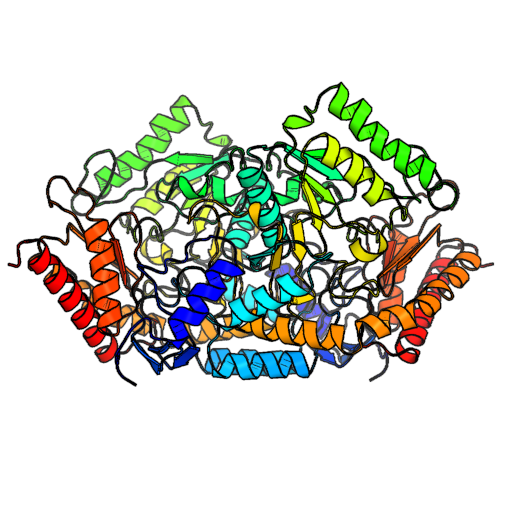
ATOM 5932 C CA . PRO B 1 300 ? 33.421 49.257 124.889 1.00 33.21 300 PRO B CA 1
ATOM 5933 C C . PRO B 1 300 ? 32.976 49.465 126.341 1.00 28.36 300 PRO B C 1
ATOM 5934 O O . PRO B 1 300 ? 32.346 48.611 126.925 1.00 26.26 300 PRO B O 1
ATOM 5938 N N . ILE B 1 301 ? 33.354 50.600 126.898 1.00 26.27 301 ILE B N 1
ATOM 5939 C CA . ILE B 1 301 ? 32.857 51.029 128.230 1.00 24.83 301 ILE B CA 1
ATOM 5940 C C . ILE B 1 301 ? 32.904 52.554 128.346 1.00 24.56 301 ILE B C 1
ATOM 5941 O O . ILE B 1 301 ? 33.736 53.200 127.689 1.00 30.09 301 ILE B O 1
ATOM 5946 N N . GLY B 1 302 ? 31.980 53.140 129.098 1.00 21.21 302 GLY B N 1
ATOM 5947 C CA . GLY B 1 302 ? 32.070 54.547 129.492 1.00 18.32 302 GLY B CA 1
ATOM 5948 C C . GLY B 1 302 ? 31.794 54.694 130.982 1.00 18.19 302 GLY B C 1
ATOM 5949 O O . GLY B 1 302 ? 31.117 53.846 131.549 1.00 17.91 302 GLY B O 1
ATOM 5950 N N . ALA B 1 303 ? 32.289 55.736 131.602 1.00 17.59 303 ALA B N 1
ATOM 5951 C CA . ALA B 1 303 ? 31.986 56.013 133.017 1.00 18.69 303 ALA B CA 1
ATOM 5952 C C . ALA B 1 303 ? 31.850 57.514 133.217 1.00 18.49 303 ALA B C 1
ATOM 5953 O O . ALA B 1 303 ? 32.626 58.311 132.634 1.00 17.73 303 ALA B O 1
ATOM 5955 N N . THR B 1 304 ? 30.909 57.918 134.074 1.00 18.24 304 THR B N 1
ATOM 5956 C CA . THR B 1 304 ? 30.726 59.305 134.491 1.00 16.82 304 THR B CA 1
ATOM 5957 C C . THR B 1 304 ? 30.910 59.339 136.008 1.00 18.43 304 THR B C 1
ATOM 5958 O O . THR B 1 304 ? 30.083 58.710 136.703 1.00 17.94 304 THR B O 1
ATOM 5962 N N . ILE B 1 305 ? 32.005 59.938 136.470 1.00 18.30 305 ILE B N 1
ATOM 5963 C CA . ILE B 1 305 ? 32.377 59.982 137.913 1.00 19.26 305 ILE B CA 1
ATOM 5964 C C . ILE B 1 305 ? 31.998 61.338 138.457 1.00 18.24 305 ILE B C 1
ATOM 5965 O O . ILE B 1 305 ? 32.360 62.390 137.880 1.00 20.94 305 ILE B O 1
ATOM 5970 N N . PHE B 1 306 ? 31.154 61.393 139.491 1.00 18.12 306 PHE B N 1
ATOM 5971 C CA . PHE B 1 306 ? 30.636 62.714 139.907 1.00 17.11 306 PHE B CA 1
ATOM 5972 C C . PHE B 1 306 ? 30.640 62.861 141.444 1.00 17.81 306 PHE B C 1
ATOM 5973 O O . PHE B 1 306 ? 30.505 61.859 142.140 1.00 18.06 306 PHE B O 1
ATOM 5981 N N . ARG B 1 307 ? 30.614 64.133 141.856 1.00 19.47 307 ARG B N 1
ATOM 5982 C CA . ARG B 1 307 ? 30.503 64.536 143.277 1.00 22.37 307 ARG B CA 1
ATOM 5983 C C . ARG B 1 307 ? 29.251 63.798 143.740 1.00 22.94 307 ARG B C 1
ATOM 5984 O O . ARG B 1 307 ? 28.222 63.902 143.060 1.00 21.26 307 ARG B O 1
ATOM 5992 N N . ALA B 1 308 ? 29.330 63.126 144.882 1.00 23.84 308 ALA B N 1
ATOM 5993 C CA . ALA B 1 308 ? 28.237 62.197 145.285 1.00 26.08 308 ALA B CA 1
ATOM 5994 C C . ALA B 1 308 ? 26.900 62.959 145.464 1.00 27.85 308 ALA B C 1
ATOM 5995 O O . ALA B 1 308 ? 25.841 62.389 145.136 1.00 31.47 308 ALA B O 1
ATOM 5997 N N . ASP B 1 309 ? 26.925 64.217 145.862 1.00 25.36 309 ASP B N 1
ATOM 5998 C CA . ASP B 1 309 ? 25.672 64.996 146.136 1.00 30.52 309 ASP B CA 1
ATOM 5999 C C . ASP B 1 309 ? 24.989 65.435 144.826 1.00 32.34 309 ASP B C 1
ATOM 6000 O O . ASP B 1 309 ? 23.876 65.972 144.887 1.00 28.92 309 ASP B O 1
ATOM 6005 N N . LEU B 1 310 ? 25.579 65.173 143.663 1.00 25.44 310 LEU B N 1
ATOM 6006 C CA . LEU B 1 310 ? 24.907 65.462 142.369 1.00 25.27 310 LEU B CA 1
ATOM 6007 C C . LEU B 1 310 ? 23.998 64.310 141.924 1.00 27.25 310 LEU B C 1
ATOM 6008 O O . LEU B 1 310 ? 23.349 64.438 140.825 1.00 28.34 310 LEU B O 1
ATOM 6013 N N . ASP B 1 311 ? 24.002 63.182 142.635 1.00 26.54 311 ASP B N 1
ATOM 6014 C CA . ASP B 1 311 ? 23.193 61.995 142.263 1.00 29.53 311 ASP B CA 1
ATOM 6015 C C . ASP B 1 311 ? 21.755 62.403 141.858 1.00 32.20 311 ASP B C 1
ATOM 6016 O O . ASP B 1 311 ? 21.193 63.374 142.423 1.00 33.05 311 ASP B O 1
ATOM 6021 N N . PHE B 1 312 ? 21.130 61.649 140.946 1.00 33.99 312 PHE B N 1
ATOM 6022 C CA . PHE B 1 312 ? 19.668 61.769 140.673 1.00 34.69 312 PHE B CA 1
ATOM 6023 C C . PHE B 1 312 ? 18.920 61.461 141.986 1.00 36.90 312 PHE B C 1
ATOM 6024 O O . PHE B 1 312 ? 19.245 60.472 142.672 1.00 37.57 312 PHE B O 1
ATOM 6032 N N . GLY B 1 313 ? 18.032 62.358 142.418 1.00 40.91 313 GLY B N 1
ATOM 6033 C CA . GLY B 1 313 ? 17.330 62.220 143.710 1.00 44.92 313 GLY B CA 1
ATOM 6034 C C . GLY B 1 313 ? 16.167 61.231 143.612 1.00 48.80 313 GLY B C 1
ATOM 6035 O O . GLY B 1 313 ? 15.613 60.889 144.670 1.00 50.39 313 GLY B O 1
ATOM 6036 N N . VAL B 1 314 ? 15.810 60.776 142.396 1.00 45.10 314 VAL B N 1
ATOM 6037 C CA . VAL B 1 314 ? 14.691 59.813 142.144 1.00 47.87 314 VAL B CA 1
ATOM 6038 C C . VAL B 1 314 ? 15.142 58.790 141.089 1.00 45.53 314 VAL B C 1
ATOM 6039 O O . VAL B 1 314 ? 15.970 59.171 140.206 1.00 41.87 314 VAL B O 1
ATOM 6043 N N . SER B 1 315 ? 14.619 57.552 141.164 1.00 42.13 315 SER B N 1
ATOM 6044 C CA . SER B 1 315 ? 14.875 56.472 140.167 1.00 44.86 315 SER B CA 1
ATOM 6045 C C . SER B 1 315 ? 14.220 56.830 138.817 1.00 43.12 315 SER B C 1
ATOM 6046 O O . SER B 1 315 ? 13.176 57.523 138.822 1.00 37.25 315 SER B O 1
ATOM 6049 N N . GLY B 1 316 ? 14.814 56.352 137.715 1.00 36.16 316 GLY B N 1
ATOM 6050 C CA . GLY B 1 316 ? 14.202 56.311 136.375 1.00 37.93 316 GLY B CA 1
ATOM 6051 C C . GLY B 1 316 ? 14.585 57.519 135.530 1.00 36.63 316 GLY B C 1
ATOM 6052 O O . GLY B 1 316 ? 14.099 57.590 134.361 1.00 34.08 316 GLY B O 1
ATOM 6053 N N . VAL B 1 317 ? 15.388 58.456 136.065 1.00 32.21 317 VAL B N 1
ATOM 6054 C CA . VAL B 1 317 ? 15.815 59.666 135.286 1.00 35.46 317 VAL B CA 1
ATOM 6055 C C . VAL B 1 317 ? 16.842 59.211 134.229 1.00 36.88 317 VAL B C 1
ATOM 6056 O O . VAL B 1 317 ? 16.819 59.700 133.040 1.00 31.92 317 VAL B O 1
ATOM 6060 N N . HIS B 1 318 ? 17.793 58.379 134.641 1.00 32.69 318 HIS B N 1
ATOM 6061 C CA . HIS B 1 318 ? 18.816 57.876 133.688 1.00 33.99 318 HIS B CA 1
ATOM 6062 C C . HIS B 1 318 ? 19.112 56.410 133.978 1.00 37.86 318 HIS B C 1
ATOM 6063 O O . HIS B 1 318 ? 18.948 55.975 135.125 1.00 38.19 318 HIS B O 1
ATOM 6070 N N . SER B 1 319 ? 19.503 55.692 132.923 1.00 37.41 319 SER B N 1
ATOM 6071 C CA . SER B 1 319 ? 19.760 54.231 132.911 1.00 39.91 319 SER B CA 1
ATOM 6072 C C . SER B 1 319 ? 20.344 53.892 131.530 1.00 42.42 319 SER B C 1
ATOM 6073 O O . SER B 1 319 ? 20.566 54.864 130.695 1.00 37.69 319 SER B O 1
ATOM 6076 N N . ASN B 1 320 ? 20.543 52.594 131.283 1.00 49.08 320 ASN B N 1
ATOM 6077 C CA . ASN B 1 320 ? 20.855 51.997 129.952 1.00 50.98 320 ASN B CA 1
ATOM 6078 C C . ASN B 1 320 ? 20.668 50.486 130.113 1.00 49.70 320 ASN B C 1
ATOM 6079 O O . ASN B 1 320 ? 20.292 50.062 131.233 1.00 47.40 320 ASN B O 1
ATOM 6084 N N . THR B 1 321 ? 20.952 49.701 129.070 1.00 48.76 321 THR B N 1
ATOM 6085 C CA . THR B 1 321 ? 20.846 48.211 129.111 1.00 54.39 321 THR B CA 1
ATOM 6086 C C . THR B 1 321 ? 22.199 47.586 129.476 1.00 54.79 321 THR B C 1
ATOM 6087 O O . THR B 1 321 ? 22.246 46.786 130.445 1.00 45.94 321 THR B O 1
ATOM 6091 N N . PHE B 1 322 ? 23.233 47.934 128.702 1.00 49.87 322 PHE B N 1
ATOM 6092 C CA . PHE B 1 322 ? 24.573 47.298 128.691 1.00 51.51 322 PHE B CA 1
ATOM 6093 C C . PHE B 1 322 ? 25.473 47.846 129.810 1.00 63.43 322 PHE B C 1
ATOM 6094 O O . PHE B 1 322 ? 26.524 47.204 130.069 1.00 61.28 322 PHE B O 1
ATOM 6102 N N . GLY B 1 323 ? 25.135 49.010 130.395 1.00 60.08 323 GLY B N 1
ATOM 6103 C CA . GLY B 1 323 ? 25.927 49.645 131.469 1.00 57.96 323 GLY B CA 1
ATOM 6104 C C . GLY B 1 323 ? 26.153 48.689 132.633 1.00 65.38 323 GLY B C 1
ATOM 6105 O O . GLY B 1 323 ? 25.177 48.006 133.047 1.00 64.16 323 GLY B O 1
ATOM 6106 N N . GLY B 1 324 ? 27.399 48.620 133.126 1.00 66.33 324 GLY B N 1
ATOM 6107 C CA . GLY B 1 324 ? 27.858 47.615 134.107 1.00 60.95 324 GLY B CA 1
ATOM 6108 C C . GLY B 1 324 ? 28.038 46.239 133.477 1.00 63.12 324 GLY B C 1
ATOM 6109 O O . GLY B 1 324 ? 28.020 45.225 134.255 1.00 65.19 324 GLY B O 1
ATOM 6110 N N . ASN B 1 325 ? 28.176 46.189 132.134 1.00 52.69 325 ASN B N 1
ATOM 6111 C CA . ASN B 1 325 ? 28.543 44.962 131.370 1.00 47.94 325 ASN B CA 1
ATOM 6112 C C . ASN B 1 325 ? 29.685 44.292 132.147 1.00 42.06 325 ASN B C 1
ATOM 6113 O O . ASN B 1 325 ? 30.681 45.008 132.449 1.00 35.92 325 ASN B O 1
ATOM 6118 N N . THR B 1 326 ? 29.554 43.019 132.539 1.00 40.47 326 THR B N 1
ATOM 6119 C CA . THR B 1 326 ? 30.552 42.396 133.455 1.00 40.78 326 THR B CA 1
ATOM 6120 C C . THR B 1 326 ? 31.883 42.176 132.716 1.00 36.43 326 THR B C 1
ATOM 6121 O O . THR B 1 326 ? 32.930 42.255 133.380 1.00 35.65 326 THR B O 1
ATOM 6125 N N . VAL B 1 327 ? 31.860 41.885 131.418 1.00 35.22 327 VAL B N 1
ATOM 6126 C CA . VAL B 1 327 ? 33.118 41.642 130.647 1.00 36.60 327 VAL B CA 1
ATOM 6127 C C . VAL B 1 327 ? 33.931 42.945 130.538 1.00 36.54 327 VAL B C 1
ATOM 6128 O O . VAL B 1 327 ? 35.172 42.908 130.768 1.00 30.28 327 VAL B O 1
ATOM 6132 N N . ALA B 1 328 ? 33.285 44.069 130.211 1.00 33.44 328 ALA B N 1
ATOM 6133 C CA . ALA B 1 328 ? 33.920 45.411 130.239 1.00 33.31 328 ALA B CA 1
ATOM 6134 C C . ALA B 1 328 ? 34.491 45.711 131.632 1.00 29.32 328 ALA B C 1
ATOM 6135 O O . ALA B 1 328 ? 35.584 46.297 131.699 1.00 30.26 328 ALA B O 1
ATOM 6137 N N . ALA B 1 329 ? 33.765 45.401 132.715 1.00 28.80 329 ALA B N 1
ATOM 6138 C CA . ALA B 1 329 ? 34.189 45.723 134.099 1.00 28.48 329 ALA B CA 1
ATOM 6139 C C . ALA B 1 329 ? 35.482 44.973 134.451 1.00 28.45 329 ALA B C 1
ATOM 6140 O O . ALA B 1 329 ? 36.391 45.591 135.035 1.00 28.96 329 ALA B O 1
ATOM 6142 N N . ALA B 1 330 ? 35.520 43.672 134.161 1.00 31.73 330 ALA B N 1
ATOM 6143 C CA . ALA B 1 330 ? 36.705 42.799 134.368 1.00 33.59 330 ALA B CA 1
ATOM 6144 C C . ALA B 1 330 ? 37.891 43.386 133.602 1.00 32.94 330 ALA B C 1
ATOM 6145 O O . ALA B 1 330 ? 38.991 43.512 134.197 1.00 33.17 330 ALA B O 1
ATOM 6147 N N . ALA B 1 331 ? 37.665 43.792 132.352 1.00 31.56 331 ALA B N 1
ATOM 6148 C CA . ALA B 1 331 ? 38.737 44.353 131.495 1.00 30.70 331 ALA B CA 1
ATOM 6149 C C . ALA B 1 331 ? 39.282 45.623 132.153 1.00 29.64 331 ALA B C 1
ATOM 6150 O O . ALA B 1 331 ? 40.527 45.770 132.280 1.00 31.43 331 ALA B O 1
ATOM 6152 N N . ALA B 1 332 ? 38.378 46.503 132.593 1.00 28.64 332 ALA B N 1
ATOM 6153 C CA . ALA B 1 332 ? 38.714 47.824 133.170 1.00 25.53 332 ALA B CA 1
ATOM 6154 C C . ALA B 1 332 ? 39.517 47.679 134.471 1.00 25.30 332 ALA B C 1
ATOM 6155 O O . ALA B 1 332 ? 40.499 48.448 134.682 1.00 25.79 332 ALA B O 1
ATOM 6157 N N . LEU B 1 333 ? 39.125 46.770 135.365 1.00 26.63 333 LEU B N 1
ATOM 6158 C CA . LEU B 1 333 ? 39.903 46.591 136.617 1.00 29.09 333 LEU B CA 1
ATOM 6159 C C . LEU B 1 333 ? 41.335 46.169 136.251 1.00 29.16 333 LEU B C 1
ATOM 6160 O O . LEU B 1 333 ? 42.263 46.645 136.888 1.00 30.29 333 LEU B O 1
ATOM 6165 N N . ALA B 1 334 ? 41.501 45.286 135.270 1.00 30.60 334 ALA B N 1
ATOM 6166 C CA . ALA B 1 334 ? 42.834 44.832 134.802 1.00 30.63 334 ALA B CA 1
ATOM 6167 C C . ALA B 1 334 ? 43.616 46.023 134.225 1.00 30.69 334 ALA B C 1
ATOM 6168 O O . ALA B 1 334 ? 44.791 46.232 134.581 1.00 31.09 334 ALA B O 1
ATOM 6170 N N . VAL B 1 335 ? 42.970 46.832 133.389 1.00 29.44 335 VAL B N 1
ATOM 6171 C CA . VAL B 1 335 ? 43.583 48.054 132.817 1.00 27.03 335 VAL B CA 1
ATOM 6172 C C . VAL B 1 335 ? 44.095 48.892 133.981 1.00 29.08 335 VAL B C 1
ATOM 6173 O O . VAL B 1 335 ? 45.256 49.310 133.958 1.00 27.19 335 VAL B O 1
ATOM 6177 N N . ILE B 1 336 ? 43.258 49.204 134.970 1.00 27.97 336 ILE B N 1
ATOM 6178 C CA . ILE B 1 336 ? 43.685 50.163 136.031 1.00 26.49 336 ILE B CA 1
ATOM 6179 C C . ILE B 1 336 ? 44.886 49.568 136.804 1.00 26.23 336 ILE B C 1
ATOM 6180 O O . ILE B 1 336 ? 45.760 50.348 137.234 1.00 25.27 336 ILE B O 1
ATOM 6185 N N . GLU B 1 337 ? 44.923 48.255 137.009 1.00 28.64 337 GLU B N 1
ATOM 6186 C CA . GLU B 1 337 ? 46.027 47.606 137.778 1.00 31.49 337 GLU B CA 1
ATOM 6187 C C . GLU B 1 337 ? 47.338 47.757 136.974 1.00 33.57 337 GLU B C 1
ATOM 6188 O O . GLU B 1 337 ? 48.377 48.204 137.560 1.00 30.90 337 GLU B O 1
ATOM 6194 N N . GLU B 1 338 ? 47.273 47.458 135.669 1.00 29.45 338 GLU B N 1
ATOM 6195 C CA . GLU B 1 338 ? 48.424 47.603 134.728 1.00 30.03 338 GLU B CA 1
ATOM 6196 C C . GLU B 1 338 ? 48.882 49.064 134.789 1.00 29.71 338 GLU B C 1
ATOM 6197 O O . GLU B 1 338 ? 50.097 49.310 134.834 1.00 26.39 338 GLU B O 1
ATOM 6203 N N . LEU B 1 339 ? 47.953 50.026 134.792 1.00 27.46 339 LEU B N 1
ATOM 6204 C CA . LEU B 1 339 ? 48.290 51.463 134.776 1.00 24.16 339 LEU B CA 1
ATOM 6205 C C . LEU B 1 339 ? 49.023 51.828 136.051 1.00 26.16 339 LEU B C 1
ATOM 6206 O O . LEU B 1 339 ? 50.026 52.545 135.971 1.00 25.06 339 LEU B O 1
ATOM 6211 N N . GLN B 1 340 ? 48.490 51.426 137.198 1.00 26.32 340 GLN B N 1
ATOM 6212 C CA . GLN B 1 340 ? 49.090 51.807 138.497 1.00 28.34 340 GLN B CA 1
ATOM 6213 C C . GLN B 1 340 ? 50.391 51.058 138.765 1.00 27.58 340 GLN B C 1
ATOM 6214 O O . GLN B 1 340 ? 51.148 51.527 139.567 1.00 29.75 340 GLN B O 1
ATOM 6220 N N . ASN B 1 341 ? 50.622 49.940 138.100 1.00 30.13 341 ASN B N 1
ATOM 6221 C CA . ASN B 1 341 ? 51.812 49.114 138.407 1.00 32.45 341 ASN B CA 1
ATOM 6222 C C . ASN B 1 341 ? 52.873 49.120 137.305 1.00 35.27 341 ASN B C 1
ATOM 6223 O O . ASN B 1 341 ? 53.417 48.054 137.056 1.00 34.07 341 ASN B O 1
ATOM 6228 N N . GLY B 1 342 ? 53.084 50.251 136.630 1.00 33.03 342 GLY B N 1
ATOM 6229 C CA . GLY B 1 342 ? 54.170 50.283 135.638 1.00 33.51 342 GLY B CA 1
ATOM 6230 C C . GLY B 1 342 ? 53.901 51.101 134.385 1.00 31.40 342 GLY B C 1
ATOM 6231 O O . GLY B 1 342 ? 54.804 51.784 133.984 1.00 29.45 342 GLY B O 1
ATOM 6232 N N . LEU B 1 343 ? 52.691 51.086 133.830 1.00 27.96 343 LEU B N 1
ATOM 6233 C CA . LEU B 1 343 ? 52.474 51.804 132.535 1.00 26.79 343 LEU B CA 1
ATOM 6234 C C . LEU B 1 343 ? 52.468 53.327 132.722 1.00 24.21 343 LEU B C 1
ATOM 6235 O O . LEU B 1 343 ? 53.076 54.078 131.871 1.00 27.63 343 LEU B O 1
ATOM 6240 N N . ILE B 1 344 ? 51.847 53.866 133.779 1.00 24.99 344 ILE B N 1
ATOM 6241 C CA . ILE B 1 344 ? 51.912 55.330 134.017 1.00 22.79 344 ILE B CA 1
ATOM 6242 C C . ILE B 1 344 ? 53.364 55.751 134.281 1.00 25.92 344 ILE B C 1
ATOM 6243 O O . ILE B 1 344 ? 53.766 56.836 133.811 1.00 27.87 344 ILE B O 1
ATOM 6248 N N . GLU B 1 345 ? 54.118 54.952 135.027 1.00 25.97 345 GLU B N 1
ATOM 6249 C CA . GLU B 1 345 ? 55.549 55.283 135.285 1.00 30.59 345 GLU B CA 1
ATOM 6250 C C . GLU B 1 345 ? 56.290 55.301 133.931 1.00 24.42 345 GLU B C 1
ATOM 6251 O O . GLU B 1 345 ? 57.046 56.231 133.676 1.00 24.10 345 GLU B O 1
ATOM 6257 N N . ASN B 1 346 ? 55.981 54.353 133.058 1.00 29.22 346 ASN B N 1
ATOM 6258 C CA . ASN B 1 346 ? 56.588 54.319 131.686 1.00 27.87 346 ASN B CA 1
ATOM 6259 C C . ASN B 1 346 ? 56.264 55.625 130.939 1.00 30.48 346 ASN B C 1
ATOM 6260 O O . ASN B 1 346 ? 57.204 56.238 130.302 1.00 26.45 346 ASN B O 1
ATOM 6265 N N . ALA B 1 347 ? 55.014 56.112 130.974 1.00 26.02 347 ALA B N 1
ATOM 6266 C CA . ALA B 1 347 ? 54.653 57.397 130.333 1.00 24.82 347 ALA B CA 1
ATOM 6267 C C . ALA B 1 347 ? 55.530 58.511 130.886 1.00 25.66 347 ALA B C 1
ATOM 6268 O O . ALA B 1 347 ? 55.983 59.459 130.135 1.00 25.45 347 ALA B O 1
ATOM 6270 N N . GLN B 1 348 ? 55.703 58.514 132.197 1.00 23.53 348 GLN B N 1
ATOM 6271 C CA . GLN B 1 348 ? 56.525 59.563 132.843 1.00 23.74 348 GLN B CA 1
ATOM 6272 C C . GLN B 1 348 ? 57.984 59.497 132.323 1.00 21.63 348 GLN B C 1
ATOM 6273 O O . GLN B 1 348 ? 58.580 60.550 132.120 1.00 25.35 348 GLN B O 1
ATOM 6279 N N . LYS B 1 349 ? 58.524 58.292 132.216 1.00 26.24 349 LYS B N 1
ATOM 6280 C CA . LYS B 1 349 ? 59.942 57.990 131.863 1.00 29.39 349 LYS B CA 1
ATOM 6281 C C . LYS B 1 349 ? 60.218 58.433 130.424 1.00 32.00 349 LYS B C 1
ATOM 6282 O O . LYS B 1 349 ? 61.269 59.013 130.179 1.00 26.54 349 LYS B O 1
ATOM 6288 N N . LEU B 1 350 ? 59.264 58.201 129.514 1.00 28.90 350 LEU B N 1
ATOM 6289 C CA . LEU B 1 350 ? 59.447 58.514 128.065 1.00 26.14 350 LEU B CA 1
ATOM 6290 C C . LEU B 1 350 ? 59.081 59.951 127.759 1.00 25.16 350 LEU B C 1
ATOM 6291 O O . LEU B 1 350 ? 59.435 60.434 126.676 1.00 26.04 350 LEU B O 1
ATOM 6296 N N . GLU B 1 351 ? 58.409 60.681 128.644 1.00 24.39 351 GLU B N 1
ATOM 6297 C CA . GLU B 1 351 ? 58.048 62.090 128.330 1.00 22.47 351 GLU B CA 1
ATOM 6298 C C . GLU B 1 351 ? 59.252 62.909 127.856 1.00 26.04 351 GLU B C 1
ATOM 6299 O O . GLU B 1 351 ? 59.136 63.707 126.921 1.00 23.72 351 GLU B O 1
ATOM 6305 N N . PRO B 1 352 ? 60.391 62.914 128.581 1.00 23.93 352 PRO B N 1
ATOM 6306 C CA . PRO B 1 352 ? 61.528 63.747 128.163 1.00 25.76 352 PRO B CA 1
ATOM 6307 C C . PRO B 1 352 ? 62.105 63.407 126.770 1.00 21.58 352 PRO B C 1
ATOM 6308 O O . PRO B 1 352 ? 62.531 64.346 126.114 1.00 25.38 352 PRO B O 1
ATOM 6312 N N . LEU B 1 353 ? 62.087 62.133 126.376 1.00 24.88 353 LEU B N 1
ATOM 6313 C CA . LEU B 1 353 ? 62.532 61.641 125.037 1.00 25.49 353 LEU B CA 1
ATOM 6314 C C . LEU B 1 353 ? 61.661 62.295 123.958 1.00 26.53 353 LEU B C 1
ATOM 6315 O O . LEU B 1 353 ? 62.196 62.871 122.987 1.00 21.30 353 LEU B O 1
ATOM 6320 N N . PHE B 1 354 ? 60.327 62.282 124.145 1.00 24.31 354 PHE B N 1
ATOM 6321 C CA . PHE B 1 354 ? 59.411 62.915 123.171 1.00 22.54 354 PHE B CA 1
ATOM 6322 C C . PHE B 1 354 ? 59.684 64.409 123.103 1.00 22.08 354 PHE B C 1
ATOM 6323 O O . PHE B 1 354 ? 59.743 65.026 122.006 1.00 23.42 354 PHE B O 1
ATOM 6331 N N . ARG B 1 355 ? 59.756 65.079 124.266 1.00 22.09 355 ARG B N 1
ATOM 6332 C CA . ARG B 1 355 ? 59.986 66.516 124.309 1.00 21.76 355 ARG B CA 1
ATOM 6333 C C . ARG B 1 355 ? 61.304 66.832 123.580 1.00 23.28 355 ARG B C 1
ATOM 6334 O O . ARG B 1 355 ? 61.328 67.811 122.786 1.00 21.33 355 ARG B O 1
ATOM 6342 N N . GLU B 1 356 ? 62.360 66.099 123.913 1.00 25.57 356 GLU B N 1
ATOM 6343 C CA . GLU B 1 356 ? 63.707 66.427 123.372 1.00 26.67 356 GLU B CA 1
ATOM 6344 C C . GLU B 1 356 ? 63.698 66.228 121.831 1.00 23.40 356 GLU B C 1
ATOM 6345 O O . GLU B 1 356 ? 64.083 67.163 121.095 1.00 25.51 356 GLU B O 1
ATOM 6351 N N A ARG B 1 357 ? 63.239 65.070 121.367 0.50 25.83 357 ARG B N 1
ATOM 6352 N N B ARG B 1 357 ? 63.247 65.065 121.369 0.50 25.12 357 ARG B N 1
ATOM 6353 C CA A ARG B 1 357 ? 63.208 64.716 119.916 0.50 24.32 357 ARG B CA 1
ATOM 6354 C CA B ARG B 1 357 ? 63.209 64.712 119.918 0.50 23.19 357 ARG B CA 1
ATOM 6355 C C A ARG B 1 357 ? 62.286 65.669 119.163 0.50 25.59 357 ARG B C 1
ATOM 6356 C C B ARG B 1 357 ? 62.293 65.678 119.173 0.50 24.94 357 ARG B C 1
ATOM 6357 O O A ARG B 1 357 ? 62.697 66.155 118.101 0.50 23.56 357 ARG B O 1
ATOM 6358 O O B ARG B 1 357 ? 62.723 66.192 118.129 0.50 23.13 357 ARG B O 1
ATOM 6373 N N . LEU B 1 358 ? 61.094 65.984 119.694 1.00 23.89 358 LEU B N 1
ATOM 6374 C CA . LEU B 1 358 ? 60.176 66.887 118.954 1.00 24.14 358 LEU B CA 1
ATOM 6375 C C . LEU B 1 358 ? 60.721 68.318 118.942 1.00 21.63 358 LEU B C 1
ATOM 6376 O O . LEU B 1 358 ? 60.604 68.972 117.907 1.00 22.58 358 LEU B O 1
ATOM 6381 N N . GLU B 1 359 ? 61.380 68.808 119.995 1.00 24.68 359 GLU B N 1
ATOM 6382 C CA . GLU B 1 359 ? 61.994 70.164 119.931 1.00 23.98 359 GLU B CA 1
ATOM 6383 C C . GLU B 1 359 ? 63.176 70.193 118.920 1.00 21.99 359 GLU B C 1
ATOM 6384 O O . GLU B 1 359 ? 63.323 71.214 118.249 1.00 24.40 359 GLU B O 1
ATOM 6390 N N . GLU B 1 360 ? 63.957 69.130 118.840 1.00 29.48 360 GLU B N 1
ATOM 6391 C CA . GLU B 1 360 ? 65.061 68.965 117.850 1.00 29.45 360 GLU B CA 1
ATOM 6392 C C . GLU B 1 360 ? 64.449 69.057 116.434 1.00 27.98 360 GLU B C 1
ATOM 6393 O O . GLU B 1 360 ? 64.938 69.834 115.575 1.00 26.09 360 GLU B O 1
ATOM 6399 N N . MET B 1 361 ? 63.349 68.342 116.219 1.00 24.78 361 MET B N 1
ATOM 6400 C CA . MET B 1 361 ? 62.630 68.373 114.926 1.00 24.14 361 MET B CA 1
ATOM 6401 C C . MET B 1 361 ? 62.123 69.773 114.656 1.00 26.91 361 MET B C 1
ATOM 6402 O O . MET B 1 361 ? 62.278 70.261 113.504 1.00 26.97 361 MET B O 1
ATOM 6407 N N . LYS B 1 362 ? 61.603 70.477 115.666 1.00 24.63 362 LYS B N 1
ATOM 6408 C CA . LYS B 1 362 ? 61.111 71.837 115.399 1.00 22.75 362 LYS B CA 1
ATOM 6409 C C . LYS B 1 362 ? 62.283 72.761 115.016 1.00 25.18 362 LYS B C 1
ATOM 6410 O O . LYS B 1 362 ? 62.074 73.699 114.237 1.00 24.55 362 LYS B O 1
ATOM 6416 N N . GLU B 1 363 ? 63.446 72.589 115.618 1.00 26.76 363 GLU B N 1
ATOM 6417 C CA . GLU B 1 363 ? 64.612 73.475 115.270 1.00 29.94 363 GLU B CA 1
ATOM 6418 C C . GLU B 1 363 ? 65.047 73.212 113.812 1.00 28.53 363 GLU B C 1
ATOM 6419 O O . GLU B 1 363 ? 65.436 74.168 113.141 1.00 28.11 363 GLU B O 1
ATOM 6425 N N . LYS B 1 364 ? 64.971 71.968 113.345 1.00 30.67 364 LYS B N 1
ATOM 6426 C CA . LYS B 1 364 ? 65.497 71.541 112.018 1.00 28.58 364 LYS B CA 1
ATOM 6427 C C . LYS B 1 364 ? 64.496 71.822 110.888 1.00 31.83 364 LYS B C 1
ATOM 6428 O O . LYS B 1 364 ? 64.921 72.345 109.839 1.00 29.66 364 LYS B O 1
ATOM 6434 N N . TYR B 1 365 ? 63.201 71.548 111.083 1.00 26.35 365 TYR B N 1
ATOM 6435 C CA . TYR B 1 365 ? 62.198 71.521 109.990 1.00 25.38 365 TYR B CA 1
ATOM 6436 C C . TYR B 1 365 ? 61.270 72.715 110.095 1.00 27.95 365 TYR B C 1
ATOM 6437 O O . TYR B 1 365 ? 60.368 72.719 110.979 1.00 26.53 365 TYR B O 1
ATOM 6446 N N . GLU B 1 366 ? 61.434 73.684 109.191 1.00 23.46 366 GLU B N 1
ATOM 6447 C CA . GLU B 1 366 ? 60.631 74.922 109.155 1.00 24.06 366 GLU B CA 1
ATOM 6448 C C . GLU B 1 366 ? 59.132 74.616 109.017 1.00 23.57 366 GLU B C 1
ATOM 6449 O O . GLU B 1 366 ? 58.329 75.476 109.410 1.00 26.41 366 GLU B O 1
ATOM 6455 N N . ILE B 1 367 ? 58.761 73.489 108.394 1.00 22.04 367 ILE B N 1
ATOM 6456 C CA . ILE B 1 367 ? 57.321 73.132 108.177 1.00 21.47 367 ILE B CA 1
ATOM 6457 C C . ILE B 1 367 ? 56.641 72.942 109.561 1.00 21.38 367 ILE B C 1
ATOM 6458 O O . ILE B 1 367 ? 55.415 73.118 109.636 1.00 23.35 367 ILE B O 1
ATOM 6463 N N . ILE B 1 368 ? 57.406 72.603 110.592 1.00 23.03 368 ILE B N 1
ATOM 6464 C CA . ILE B 1 368 ? 56.827 72.449 111.968 1.00 22.10 368 ILE B CA 1
ATOM 6465 C C . ILE B 1 368 ? 56.573 73.853 112.533 1.00 25.04 368 ILE B C 1
ATOM 6466 O O . ILE B 1 368 ? 57.548 74.638 112.698 1.00 25.99 368 ILE B O 1
ATOM 6471 N N . GLY B 1 369 ? 55.318 74.177 112.829 1.00 23.72 369 GLY B N 1
ATOM 6472 C CA . GLY B 1 369 ? 54.983 75.444 113.507 1.00 21.14 369 GLY B CA 1
ATOM 6473 C C . GLY B 1 369 ? 55.082 75.323 115.015 1.00 22.36 369 GLY B C 1
ATOM 6474 O O . GLY B 1 369 ? 55.369 76.341 115.671 1.00 21.96 369 GLY B O 1
ATOM 6475 N N . ASP B 1 370 ? 54.724 74.167 115.562 1.00 23.26 370 ASP B N 1
ATOM 6476 C CA . ASP B 1 370 ? 54.503 73.975 117.031 1.00 23.03 370 ASP B CA 1
ATOM 6477 C C . ASP B 1 370 ? 54.640 72.517 117.412 1.00 20.52 370 ASP B C 1
ATOM 6478 O O . ASP B 1 370 ? 54.110 71.622 116.695 1.00 21.05 370 ASP B O 1
ATOM 6483 N N . VAL B 1 371 ? 55.227 72.251 118.580 1.00 21.18 371 VAL B N 1
ATOM 6484 C CA . VAL B 1 371 ? 55.211 70.909 119.201 1.00 20.86 371 VAL B CA 1
ATOM 6485 C C . VAL B 1 371 ? 54.684 71.115 120.629 1.00 23.17 371 VAL B C 1
ATOM 6486 O O . VAL B 1 371 ? 55.037 72.148 121.251 1.00 23.48 371 VAL B O 1
ATOM 6490 N N . ARG B 1 372 ? 53.881 70.184 121.126 1.00 21.79 372 ARG B N 1
ATOM 6491 C CA . ARG B 1 372 ? 53.257 70.352 122.474 1.00 20.05 372 ARG B CA 1
ATOM 6492 C C . ARG B 1 372 ? 52.879 68.997 123.024 1.00 19.91 372 ARG B C 1
ATOM 6493 O O . ARG B 1 372 ? 52.614 68.038 122.240 1.00 18.26 372 ARG B O 1
ATOM 6501 N N . GLY B 1 373 ? 52.890 68.854 124.348 1.00 17.68 373 GLY B N 1
ATOM 6502 C CA . GLY B 1 373 ? 52.509 67.563 124.912 1.00 20.67 373 GLY B CA 1
ATOM 6503 C C . GLY B 1 373 ? 52.838 67.404 126.372 1.00 20.49 373 GLY B C 1
ATOM 6504 O O . GLY B 1 373 ? 53.447 68.310 126.926 1.00 22.22 373 GLY B O 1
ATOM 6505 N N . LEU B 1 374 ? 52.461 66.259 126.899 1.00 21.25 374 LEU B N 1
ATOM 6506 C CA . LEU B 1 374 ? 52.609 65.820 128.311 1.00 24.92 374 LEU B CA 1
ATOM 6507 C C . LEU B 1 374 ? 52.613 64.314 128.261 1.00 24.06 374 LEU B C 1
ATOM 6508 O O . LEU B 1 374 ? 51.737 63.774 127.538 1.00 26.86 374 LEU B O 1
ATOM 6513 N N . GLY B 1 375 ? 53.418 63.659 129.100 1.00 20.61 375 GLY B N 1
ATOM 6514 C CA . GLY B 1 375 ? 53.495 62.195 129.143 1.00 22.44 375 GLY B CA 1
ATOM 6515 C C . GLY B 1 375 ? 53.701 61.605 127.752 1.00 23.81 375 GLY B C 1
ATOM 6516 O O . GLY B 1 375 ? 54.729 61.945 127.104 1.00 23.08 375 GLY B O 1
ATOM 6517 N N . LEU B 1 376 ? 52.788 60.755 127.306 1.00 20.81 376 LEU B N 1
ATOM 6518 C CA . LEU B 1 376 ? 52.775 60.159 125.942 1.00 20.28 376 LEU B CA 1
ATOM 6519 C C . LEU B 1 376 ? 51.585 60.669 125.077 1.00 19.45 376 LEU B C 1
ATOM 6520 O O . LEU B 1 376 ? 51.066 59.919 124.233 1.00 19.56 376 LEU B O 1
ATOM 6525 N N . ALA B 1 377 ? 51.251 61.930 125.228 1.00 19.20 377 ALA B N 1
ATOM 6526 C CA . ALA B 1 377 ? 50.313 62.720 124.403 1.00 21.46 377 ALA B CA 1
ATOM 6527 C C . ALA B 1 377 ? 51.095 63.883 123.803 1.00 21.57 377 ALA B C 1
ATOM 6528 O O . ALA B 1 377 ? 51.393 64.859 124.516 1.00 21.80 377 ALA B O 1
ATOM 6530 N N . TRP B 1 378 ? 51.315 63.832 122.495 1.00 19.19 378 TRP B N 1
ATOM 6531 C CA . TRP B 1 378 ? 52.084 64.856 121.745 1.00 19.91 378 TRP B CA 1
ATOM 6532 C C . TRP B 1 378 ? 51.334 65.250 120.486 1.00 19.08 378 TRP B C 1
ATOM 6533 O O . TRP B 1 378 ? 50.777 64.335 119.824 1.00 22.85 378 TRP B O 1
ATOM 6544 N N . GLY B 1 379 ? 51.355 66.532 120.215 1.00 19.72 379 GLY B N 1
ATOM 6545 C CA . GLY B 1 379 ? 50.853 67.173 118.996 1.00 20.72 379 GLY B CA 1
ATOM 6546 C C . GLY B 1 379 ? 51.981 67.852 118.252 1.00 22.12 379 GLY B C 1
ATOM 6547 O O . GLY B 1 379 ? 52.784 68.558 118.876 1.00 20.08 379 GLY B O 1
ATOM 6548 N N . VAL B 1 380 ? 52.008 67.705 116.936 1.00 20.91 380 VAL B N 1
ATOM 6549 C CA . VAL B 1 380 ? 52.955 68.453 116.071 1.00 19.71 380 VAL B CA 1
ATOM 6550 C C . VAL B 1 380 ? 52.125 69.127 115.009 1.00 18.76 380 VAL B C 1
ATOM 6551 O O . VAL B 1 380 ? 51.405 68.394 114.291 1.00 19.28 380 VAL B O 1
ATOM 6555 N N . GLU B 1 381 ? 52.143 70.444 114.952 1.00 18.06 381 GLU B N 1
ATOM 6556 C CA . GLU B 1 381 ? 51.306 71.190 113.996 1.00 18.97 381 GLU B CA 1
ATOM 6557 C C . GLU B 1 381 ? 52.170 71.707 112.854 1.00 20.54 381 GLU B C 1
ATOM 6558 O O . GLU B 1 381 ? 53.202 72.369 113.127 1.00 21.52 381 GLU B O 1
ATOM 6564 N N . PHE B 1 382 ? 51.726 71.466 111.625 1.00 20.30 382 PHE B N 1
ATOM 6565 C CA . PHE B 1 382 ? 52.463 71.830 110.386 1.00 20.83 382 PHE B CA 1
ATOM 6566 C C . PHE B 1 382 ? 51.849 73.091 109.787 1.00 22.39 382 PHE B C 1
ATOM 6567 O O . PHE B 1 382 ? 50.619 73.228 109.657 1.00 22.54 382 PHE B O 1
ATOM 6575 N N . VAL B 1 383 ? 52.708 74.028 109.367 1.00 21.77 383 VAL B N 1
ATOM 6576 C CA . VAL B 1 383 ? 52.245 75.293 108.760 1.00 21.69 383 VAL B CA 1
ATOM 6577 C C . VAL B 1 383 ? 53.054 75.583 107.481 1.00 20.95 383 VAL B C 1
ATOM 6578 O O . VAL B 1 383 ? 54.224 75.170 107.435 1.00 21.48 383 VAL B O 1
ATOM 6582 N N . LYS B 1 384 ? 52.444 76.357 106.592 1.00 26.17 384 LYS B N 1
ATOM 6583 C CA . LYS B 1 384 ? 53.031 76.788 105.291 1.00 28.84 384 LYS B CA 1
ATOM 6584 C C . LYS B 1 384 ? 54.035 77.905 105.549 1.00 30.70 384 LYS B C 1
ATOM 6585 O O . LYS B 1 384 ? 54.939 78.086 104.740 1.00 28.13 384 LYS B O 1
ATOM 6591 N N . ASP B 1 385 ? 53.907 78.596 106.677 1.00 27.60 385 ASP B N 1
ATOM 6592 C CA . ASP B 1 385 ? 54.775 79.750 107.004 1.00 26.51 385 ASP B CA 1
ATOM 6593 C C . ASP B 1 385 ? 54.646 80.005 108.506 1.00 27.31 385 ASP B C 1
ATOM 6594 O O . ASP B 1 385 ? 53.504 79.969 109.011 1.00 26.53 385 ASP B O 1
ATOM 6599 N N . ARG B 1 386 ? 55.753 80.155 109.208 1.00 28.01 386 ARG B N 1
ATOM 6600 C CA . ARG B 1 386 ? 55.713 80.235 110.687 1.00 27.71 386 ARG B CA 1
ATOM 6601 C C . ARG B 1 386 ? 55.064 81.546 111.155 1.00 31.58 386 ARG B C 1
ATOM 6602 O O . ARG B 1 386 ? 54.605 81.548 112.306 1.00 30.56 386 ARG B O 1
ATOM 6610 N N . LYS B 1 387 ? 55.032 82.600 110.330 1.00 33.45 387 LYS B N 1
ATOM 6611 C CA . LYS B 1 387 ? 54.450 83.927 110.698 1.00 38.25 387 LYS B CA 1
ATOM 6612 C C . LYS B 1 387 ? 52.943 83.925 110.426 1.00 36.01 387 LYS B C 1
ATOM 6613 O O . LYS B 1 387 ? 52.201 84.317 111.330 1.00 33.26 387 LYS B O 1
ATOM 6619 N N . THR B 1 388 ? 52.487 83.480 109.250 1.00 32.13 388 THR B N 1
ATOM 6620 C CA . THR B 1 388 ? 51.039 83.452 108.911 1.00 30.30 388 THR B CA 1
ATOM 6621 C C . THR B 1 388 ? 50.358 82.323 109.703 1.00 25.90 388 THR B C 1
ATOM 6622 O O . THR B 1 388 ? 49.193 82.448 109.970 1.00 27.81 388 THR B O 1
ATOM 6626 N N . LYS B 1 389 ? 51.078 81.254 110.018 1.00 26.80 389 LYS B N 1
ATOM 6627 C CA . LYS B 1 389 ? 50.560 79.988 110.594 1.00 25.69 389 LYS B CA 1
ATOM 6628 C C . LYS B 1 389 ? 49.468 79.373 109.715 1.00 27.61 389 LYS B C 1
ATOM 6629 O O . LYS B 1 389 ? 48.637 78.609 110.244 1.00 28.49 389 LYS B O 1
ATOM 6635 N N . GLU B 1 390 ? 49.478 79.654 108.413 1.00 28.86 390 GLU B N 1
ATOM 6636 C CA . GLU B 1 390 ? 48.563 79.045 107.419 1.00 29.61 390 GLU B CA 1
ATOM 6637 C C . GLU B 1 390 ? 48.676 77.527 107.559 1.00 26.63 390 GLU B C 1
ATOM 6638 O O . GLU B 1 390 ? 49.804 76.982 107.635 1.00 25.29 390 GLU B O 1
ATOM 6644 N N . TYR B 1 391 ? 47.535 76.873 107.662 1.00 25.50 391 TYR B N 1
ATOM 6645 C CA . TYR B 1 391 ? 47.512 75.412 107.834 1.00 25.25 391 TYR B CA 1
ATOM 6646 C C . TYR B 1 391 ? 48.138 74.715 106.627 1.00 23.50 391 TYR B C 1
ATOM 6647 O O . TYR B 1 391 ? 47.810 75.086 105.546 1.00 28.51 391 TYR B O 1
ATOM 6656 N N . ALA B 1 392 ? 49.042 73.780 106.885 1.00 24.04 392 ALA B N 1
ATOM 6657 C CA . ALA B 1 392 ? 49.650 72.893 105.874 1.00 22.93 392 ALA B CA 1
ATOM 6658 C C . ALA B 1 392 ? 48.870 71.577 105.881 1.00 22.19 392 ALA B C 1
ATOM 6659 O O . ALA B 1 392 ? 49.430 70.575 106.218 1.00 23.83 392 ALA B O 1
ATOM 6661 N N . THR B 1 393 ? 47.599 71.632 105.509 1.00 25.31 393 THR B N 1
ATOM 6662 C CA . THR B 1 393 ? 46.744 70.428 105.561 1.00 24.61 393 THR B CA 1
ATOM 6663 C C . THR B 1 393 ? 47.240 69.363 104.591 1.00 25.35 393 THR B C 1
ATOM 6664 O O . THR B 1 393 ? 47.356 68.242 104.957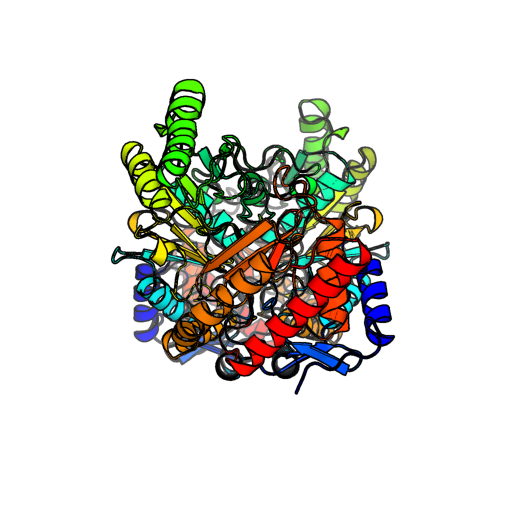 1.00 23.87 393 THR B O 1
ATOM 6668 N N . LYS B 1 394 ? 47.563 69.767 103.379 1.00 25.19 394 LYS B N 1
ATOM 6669 C CA . LYS B 1 394 ? 47.983 68.740 102.398 1.00 26.46 394 LYS B CA 1
ATOM 6670 C C . LYS B 1 394 ? 49.272 68.075 102.875 1.00 22.90 394 LYS B C 1
ATOM 6671 O O . LYS B 1 394 ? 49.324 66.867 102.904 1.00 23.69 394 LYS B O 1
ATOM 6677 N N . GLU B 1 395 ? 50.222 68.882 103.322 1.00 22.90 395 GLU B N 1
ATOM 6678 C CA . GLU B 1 395 ? 51.530 68.354 103.755 1.00 21.18 395 GLU B CA 1
ATOM 6679 C C . GLU B 1 395 ? 51.305 67.405 104.934 1.00 20.18 395 GLU B C 1
ATOM 6680 O O . GLU B 1 395 ? 51.915 66.385 104.953 1.00 20.84 395 GLU B O 1
ATOM 6686 N N . ARG B 1 396 ? 50.417 67.782 105.857 1.00 22.93 396 ARG B N 1
ATOM 6687 C CA . ARG B 1 396 ? 50.139 66.924 107.047 1.00 20.53 396 ARG B CA 1
ATOM 6688 C C . ARG B 1 396 ? 49.687 65.534 106.581 1.00 21.12 396 ARG B C 1
ATOM 6689 O O . ARG B 1 396 ? 50.212 64.539 107.080 1.00 20.63 396 ARG B O 1
ATOM 6697 N N . GLY B 1 397 ? 48.739 65.481 105.651 1.00 22.13 397 GLY B N 1
ATOM 6698 C CA . GLY B 1 397 ? 48.227 64.224 105.064 1.00 22.31 397 GLY B CA 1
ATOM 6699 C C . GLY B 1 397 ? 49.361 63.459 104.413 1.00 20.45 397 GLY B C 1
ATOM 6700 O O . GLY B 1 397 ? 49.471 62.231 104.645 1.00 22.17 397 GLY B O 1
ATOM 6701 N N . GLU B 1 398 ? 50.218 64.156 103.660 1.00 22.45 398 GLU B N 1
ATOM 6702 C CA . GLU B 1 398 ? 51.355 63.479 102.981 1.00 21.51 398 GLU B CA 1
ATOM 6703 C C . GLU B 1 398 ? 52.294 62.886 104.031 1.00 24.04 398 GLU B C 1
ATOM 6704 O O . GLU B 1 398 ? 52.856 61.821 103.806 1.00 23.00 398 GLU B O 1
ATOM 6710 N N . ILE B 1 399 ? 52.496 63.554 105.163 1.00 21.41 399 ILE B N 1
ATOM 6711 C CA . ILE B 1 399 ? 53.449 63.016 106.194 1.00 20.90 399 ILE B CA 1
ATOM 6712 C C . ILE B 1 399 ? 52.860 61.728 106.781 1.00 18.34 399 ILE B C 1
ATOM 6713 O O . ILE B 1 399 ? 53.616 60.759 106.986 1.00 20.08 399 ILE B O 1
ATOM 6718 N N . VAL B 1 400 ? 51.547 61.685 107.036 1.00 20.84 400 VAL B N 1
ATOM 6719 C CA . VAL B 1 400 ? 50.864 60.474 107.559 1.00 21.29 400 VAL B CA 1
ATOM 6720 C C . VAL B 1 400 ? 51.078 59.331 106.562 1.00 22.25 400 VAL B C 1
ATOM 6721 O O . VAL B 1 400 ? 51.458 58.207 106.968 1.00 22.40 400 VAL B O 1
ATOM 6725 N N . VAL B 1 401 ? 50.871 59.604 105.272 1.00 23.27 401 VAL B N 1
ATOM 6726 C CA . VAL B 1 401 ? 51.074 58.557 104.219 1.00 24.38 401 VAL B CA 1
ATOM 6727 C C . VAL B 1 401 ? 52.546 58.115 104.169 1.00 22.99 401 VAL B C 1
ATOM 6728 O O . VAL B 1 401 ? 52.779 56.894 104.144 1.00 22.17 401 VAL B O 1
ATOM 6732 N N . GLU B 1 402 ? 53.522 59.043 104.164 1.00 24.72 402 GLU B N 1
ATOM 6733 C CA . GLU B 1 402 ? 54.965 58.672 104.106 1.00 23.69 402 GLU B CA 1
ATOM 6734 C C . GLU B 1 402 ? 55.330 57.865 105.352 1.00 25.67 402 GLU B C 1
ATOM 6735 O O . GLU B 1 402 ? 56.150 56.966 105.252 1.00 25.34 402 GLU B O 1
ATOM 6741 N N . ALA B 1 403 ? 54.741 58.162 106.516 1.00 24.63 403 ALA B N 1
ATOM 6742 C CA . ALA B 1 403 ? 55.010 57.368 107.744 1.00 22.36 403 ALA B CA 1
ATOM 6743 C C . ALA B 1 403 ? 54.476 55.956 107.567 1.00 22.21 403 ALA B C 1
ATOM 6744 O O . ALA B 1 403 ? 55.198 55.006 107.910 1.00 23.59 403 ALA B O 1
ATOM 6746 N N . LEU B 1 404 ? 53.250 55.807 107.064 1.00 22.55 404 LEU B N 1
ATOM 6747 C CA . LEU B 1 404 ? 52.604 54.483 106.917 1.00 24.28 404 LEU B CA 1
ATOM 6748 C C . LEU B 1 404 ? 53.429 53.610 105.955 1.00 24.03 404 LEU B C 1
ATOM 6749 O O . LEU B 1 404 ? 53.648 52.453 106.257 1.00 22.73 404 LEU B O 1
ATOM 6754 N N . LYS B 1 405 ? 53.892 54.188 104.847 1.00 28.08 405 LYS B N 1
ATOM 6755 C CA . LYS B 1 405 ? 54.763 53.480 103.863 1.00 28.25 405 LYS B CA 1
ATOM 6756 C C . LYS B 1 405 ? 56.040 52.998 104.535 1.00 25.68 405 LYS B C 1
ATOM 6757 O O . LYS B 1 405 ? 56.604 52.021 104.041 1.00 24.54 405 LYS B O 1
ATOM 6763 N N . ARG B 1 406 ? 56.468 53.643 105.617 1.00 25.15 406 ARG B N 1
ATOM 6764 C CA . ARG B 1 406 ? 57.708 53.273 106.345 1.00 26.79 406 ARG B CA 1
ATOM 6765 C C . ARG B 1 406 ? 57.413 52.492 107.637 1.00 26.49 406 ARG B C 1
ATOM 6766 O O . ARG B 1 406 ? 58.367 52.307 108.412 1.00 27.77 406 ARG B O 1
ATOM 6774 N N . GLY B 1 407 ? 56.174 52.022 107.856 1.00 24.94 407 GLY B N 1
ATOM 6775 C CA . GLY B 1 407 ? 55.845 51.128 108.989 1.00 23.69 407 GLY B CA 1
ATOM 6776 C C . GLY B 1 407 ? 55.560 51.871 110.305 1.00 24.27 407 GLY B C 1
ATOM 6777 O O . GLY B 1 407 ? 55.743 51.231 111.342 1.00 24.53 407 GLY B O 1
ATOM 6778 N N . LEU B 1 408 ? 55.036 53.107 110.248 1.00 24.41 408 LEU B N 1
ATOM 6779 C CA . LEU B 1 408 ? 54.514 53.865 111.421 1.00 22.29 408 LEU B CA 1
ATOM 6780 C C . LEU B 1 408 ? 53.058 54.304 111.191 1.00 22.05 408 LEU B C 1
ATOM 6781 O O . LEU B 1 408 ? 52.805 55.067 110.228 1.00 21.87 408 LEU B O 1
ATOM 6786 N N . ALA B 1 409 ? 52.144 53.865 112.068 1.00 22.48 409 ALA B N 1
ATOM 6787 C CA . ALA B 1 409 ? 50.715 54.258 112.066 1.00 22.93 409 ALA B CA 1
ATOM 6788 C C . ALA B 1 409 ? 50.553 55.529 112.887 1.00 22.48 409 ALA B C 1
ATOM 6789 O O . ALA B 1 409 ? 50.788 55.457 114.112 1.00 23.36 409 ALA B O 1
ATOM 6791 N N . LEU B 1 410 ? 50.176 56.616 112.231 1.00 21.85 410 LEU B N 1
ATOM 6792 C CA . LEU B 1 410 ? 49.935 57.962 112.824 1.00 25.11 410 LEU B CA 1
ATOM 6793 C C . LEU B 1 410 ? 48.500 58.378 112.513 1.00 26.31 410 LEU B C 1
ATOM 6794 O O . LEU B 1 410 ? 48.027 58.027 111.431 1.00 28.22 410 LEU B O 1
ATOM 6799 N N . LEU B 1 411 ? 47.899 59.209 113.362 1.00 23.94 411 LEU B N 1
ATOM 6800 C CA . LEU B 1 411 ? 46.622 59.891 113.061 1.00 26.51 411 LEU B CA 1
ATOM 6801 C C . LEU B 1 411 ? 46.840 61.395 113.002 1.00 23.31 411 LEU B C 1
ATOM 6802 O O . LEU B 1 411 ? 47.510 61.958 113.899 1.00 23.54 411 LEU B O 1
ATOM 6807 N N . GLY B 1 412 ? 46.185 62.062 112.060 1.00 20.92 412 GLY B N 1
ATOM 6808 C CA . GLY B 1 412 ? 45.997 63.525 112.068 1.00 21.21 412 GLY B CA 1
ATOM 6809 C C . GLY B 1 412 ? 45.171 63.977 113.267 1.00 25.73 412 GLY B C 1
ATOM 6810 O O . GLY B 1 412 ? 44.458 63.138 113.890 1.00 25.50 412 GLY B O 1
ATOM 6811 N N . CYS B 1 413 ? 45.314 65.234 113.651 1.00 24.00 413 CYS B N 1
ATOM 6812 C CA . CYS B 1 413 ? 44.391 65.927 114.580 1.00 24.77 413 CYS B CA 1
ATOM 6813 C C . CYS B 1 413 ? 44.344 67.386 114.135 1.00 29.17 413 CYS B C 1
ATOM 6814 O O . CYS B 1 413 ? 45.299 67.839 113.416 1.00 25.10 413 CYS B O 1
ATOM 6817 N N . GLY B 1 414 ? 43.237 68.080 114.468 1.00 30.54 414 GLY B N 1
ATOM 6818 C CA . GLY B 1 414 ? 42.973 69.461 114.033 1.00 29.53 414 GLY B CA 1
ATOM 6819 C C . GLY B 1 414 ? 43.030 69.557 112.525 1.00 28.89 414 GLY B C 1
ATOM 6820 O O . GLY B 1 414 ? 42.908 68.504 111.873 1.00 31.77 414 GLY B O 1
ATOM 6821 N N . LYS B 1 415 ? 43.348 70.739 111.995 1.00 27.64 415 LYS B N 1
ATOM 6822 C CA . LYS B 1 415 ? 43.366 70.978 110.530 1.00 28.68 415 LYS B CA 1
ATOM 6823 C C . LYS B 1 415 ? 44.717 70.592 109.923 1.00 25.11 415 LYS B C 1
ATOM 6824 O O . LYS B 1 415 ? 44.752 70.264 108.742 1.00 26.49 415 LYS B O 1
ATOM 6830 N N . SER B 1 416 ? 45.826 70.695 110.650 1.00 22.73 416 SER B N 1
ATOM 6831 C CA . SER B 1 416 ? 47.161 70.427 110.058 1.00 21.59 416 SER B CA 1
ATOM 6832 C C . SER B 1 416 ? 48.132 69.893 111.108 1.00 21.73 416 SER B C 1
ATOM 6833 O O . SER B 1 416 ? 49.350 70.020 110.917 1.00 20.21 416 SER B O 1
ATOM 6836 N N . ALA B 1 417 ? 47.640 69.142 112.101 1.00 18.62 417 ALA B N 1
ATOM 6837 C CA . ALA B 1 417 ? 48.516 68.540 113.129 1.00 18.69 417 ALA B CA 1
ATOM 6838 C C . ALA B 1 417 ? 48.506 67.028 113.024 1.00 17.97 417 ALA B C 1
ATOM 6839 O O . ALA B 1 417 ? 47.631 66.442 112.270 1.00 19.12 417 ALA B O 1
ATOM 6841 N N . ILE B 1 418 ? 49.478 66.416 113.697 1.00 17.73 418 ILE B N 1
ATOM 6842 C CA . ILE B 1 418 ? 49.600 64.960 113.879 1.00 19.52 418 ILE B CA 1
ATOM 6843 C C . ILE B 1 418 ? 49.712 64.718 115.374 1.00 19.71 418 ILE B C 1
ATOM 6844 O O . ILE B 1 418 ? 50.463 65.453 116.066 1.00 21.00 418 ILE B O 1
ATOM 6849 N N . ARG B 1 419 ? 49.060 63.663 115.835 1.00 21.01 419 ARG B N 1
ATOM 6850 C CA . ARG B 1 419 ? 49.161 63.236 117.247 1.00 21.08 419 ARG B CA 1
ATOM 6851 C C . ARG B 1 419 ? 50.132 62.066 117.308 1.00 21.92 419 ARG B C 1
ATOM 6852 O O . ARG B 1 419 ? 50.153 61.210 116.408 1.00 22.11 419 ARG B O 1
ATOM 6860 N N . LEU B 1 420 ? 50.922 62.025 118.379 1.00 21.89 420 LEU B N 1
ATOM 6861 C CA . LEU B 1 420 ? 51.806 60.877 118.660 1.00 21.71 420 LEU B CA 1
ATOM 6862 C C . LEU B 1 420 ? 51.294 60.323 119.999 1.00 19.86 420 LEU B C 1
ATOM 6863 O O . LEU B 1 420 ? 51.479 60.995 120.968 1.00 20.75 420 LEU B O 1
ATOM 6868 N N . ILE B 1 421 ? 50.651 59.174 119.979 1.00 20.66 421 ILE B N 1
ATOM 6869 C CA . ILE B 1 421 ? 50.052 58.559 121.196 1.00 22.12 421 ILE B CA 1
ATOM 6870 C C . ILE B 1 421 ? 50.327 57.064 121.157 1.00 21.64 421 ILE B C 1
ATOM 6871 O O . ILE B 1 421 ? 49.409 56.300 121.095 1.00 24.37 421 ILE B O 1
ATOM 6876 N N . PRO B 1 422 ? 51.585 56.630 121.324 1.00 20.51 422 PRO B N 1
ATOM 6877 C CA . PRO B 1 422 ? 51.903 55.228 121.333 1.00 20.74 422 PRO B CA 1
ATOM 6878 C C . PRO B 1 422 ? 51.364 54.546 122.598 1.00 20.18 422 PRO B C 1
ATOM 6879 O O . PRO B 1 422 ? 51.162 55.199 123.560 1.00 20.59 422 PRO B O 1
ATOM 6883 N N . PRO B 1 423 ? 51.126 53.233 122.574 1.00 22.90 423 PRO B N 1
ATOM 6884 C CA . PRO B 1 423 ? 50.715 52.540 123.779 1.00 23.99 423 PRO B CA 1
ATOM 6885 C C . PRO B 1 423 ? 51.725 52.781 124.905 1.00 25.09 423 PRO B C 1
ATOM 6886 O O . PRO B 1 423 ? 52.950 52.911 124.659 1.00 24.05 423 PRO B O 1
ATOM 6890 N N . LEU B 1 424 ? 51.215 52.755 126.137 1.00 22.85 424 LEU B N 1
ATOM 6891 C CA . LEU B 1 424 ? 52.019 53.120 127.323 1.00 24.09 424 LEU B CA 1
ATOM 6892 C C . LEU B 1 424 ? 53.027 52.000 127.642 1.00 22.89 424 LEU B C 1
ATOM 6893 O O . LEU B 1 424 ? 53.921 52.261 128.440 1.00 26.77 424 LEU B O 1
ATOM 6898 N N . ILE B 1 425 ? 52.921 50.839 127.026 1.00 22.44 425 ILE B N 1
ATOM 6899 C CA . ILE B 1 425 ? 53.900 49.731 127.163 1.00 26.05 425 ILE B CA 1
ATOM 6900 C C . ILE B 1 425 ? 55.098 49.939 126.225 1.00 27.09 425 ILE B C 1
ATOM 6901 O O . ILE B 1 425 ? 55.947 49.014 126.180 1.00 27.78 425 ILE B O 1
ATOM 6906 N N . ILE B 1 426 ? 55.150 51.019 125.443 1.00 26.97 426 ILE B N 1
ATOM 6907 C CA . ILE B 1 426 ? 56.217 51.159 124.409 1.00 25.44 426 ILE B CA 1
ATOM 6908 C C . ILE B 1 426 ? 57.585 51.247 125.116 1.00 26.51 426 ILE B C 1
ATOM 6909 O O . ILE B 1 426 ? 57.703 51.934 126.166 1.00 24.32 426 ILE B O 1
ATOM 6914 N N . SER B 1 427 ? 58.589 50.565 124.566 1.00 26.45 427 SER B N 1
ATOM 6915 C CA . SER B 1 427 ? 59.997 50.660 125.052 1.00 27.21 427 SER B CA 1
ATOM 6916 C C . SER B 1 427 ? 60.618 51.960 124.579 1.00 27.42 427 SER B C 1
ATOM 6917 O O . SER B 1 427 ? 60.144 52.536 123.588 1.00 27.73 427 SER B O 1
ATOM 6920 N N . GLU B 1 428 ? 61.672 52.412 125.264 1.00 28.22 428 GLU B N 1
ATOM 6921 C CA . GLU B 1 428 ? 62.527 53.525 124.797 1.00 29.52 428 GLU B CA 1
ATOM 6922 C C . GLU B 1 428 ? 62.992 53.240 123.361 1.00 28.22 428 GLU B C 1
ATOM 6923 O O . GLU B 1 428 ? 62.945 54.145 122.560 1.00 27.97 428 GLU B O 1
ATOM 6929 N N . GLU B 1 429 ? 63.379 52.011 123.042 1.00 29.86 429 GLU B N 1
ATOM 6930 C CA . GLU B 1 429 ? 63.950 51.690 121.710 1.00 32.80 429 GLU B CA 1
ATOM 6931 C C . GLU B 1 429 ? 62.841 51.832 120.649 1.00 30.92 429 GLU B C 1
ATOM 6932 O O . GLU B 1 429 ? 63.078 52.469 119.557 1.00 27.62 429 GLU B O 1
ATOM 6938 N N . GLU B 1 430 ? 61.665 51.272 120.948 1.00 26.59 430 GLU B N 1
ATOM 6939 C CA . GLU B 1 430 ? 60.483 51.330 120.048 1.00 30.19 430 GLU B CA 1
ATOM 6940 C C . GLU B 1 430 ? 60.087 52.786 119.830 1.00 26.58 430 GLU B C 1
ATOM 6941 O O . GLU B 1 430 ? 59.813 53.165 118.680 1.00 26.29 430 GLU B O 1
ATOM 6947 N N . ALA B 1 431 ? 60.146 53.615 120.871 1.00 24.79 431 ALA B N 1
ATOM 6948 C CA . ALA B 1 431 ? 59.749 55.023 120.782 1.00 24.65 431 ALA B CA 1
ATOM 6949 C C . ALA B 1 431 ? 60.746 55.746 119.867 1.00 25.76 431 ALA B C 1
ATOM 6950 O O . ALA B 1 431 ? 60.320 56.549 119.002 1.00 23.19 431 ALA B O 1
ATOM 6952 N N . LYS B 1 432 ? 62.045 55.502 120.054 1.00 25.03 432 LYS B N 1
ATOM 6953 C CA . LYS B 1 432 ? 63.093 56.121 119.192 1.00 25.89 432 LYS B CA 1
ATOM 6954 C C . LYS B 1 432 ? 62.883 55.701 117.735 1.00 21.32 432 LYS B C 1
ATOM 6955 O O . LYS B 1 432 ? 63.018 56.531 116.839 1.00 23.85 432 LYS B O 1
ATOM 6961 N N . MET B 1 433 ? 62.572 54.447 117.501 1.00 25.50 433 MET B N 1
ATOM 6962 C CA . MET B 1 433 ? 62.323 53.932 116.138 1.00 28.56 433 MET B CA 1
ATOM 6963 C C . MET B 1 433 ? 61.148 54.696 115.529 1.00 28.91 433 MET B C 1
ATOM 6964 O O . MET B 1 433 ? 61.241 55.123 114.345 1.00 24.48 433 MET B O 1
ATOM 6969 N N . GLY B 1 434 ? 60.087 54.920 116.312 1.00 24.05 434 GLY B N 1
ATOM 6970 C CA . GLY B 1 434 ? 58.933 55.670 115.773 1.00 23.20 434 GLY B CA 1
ATOM 6971 C C . GLY B 1 434 ? 59.286 57.100 115.478 1.00 22.79 434 GLY B C 1
ATOM 6972 O O . GLY B 1 434 ? 58.873 57.595 114.461 1.00 22.65 434 GLY B O 1
ATOM 6973 N N . LEU B 1 435 ? 59.951 57.797 116.397 1.00 22.52 435 LEU B N 1
ATOM 6974 C CA . LEU B 1 435 ? 60.257 59.228 116.223 1.00 22.24 435 LEU B CA 1
ATOM 6975 C C . LEU B 1 435 ? 61.191 59.370 115.014 1.00 22.25 435 LEU B C 1
ATOM 6976 O O . LEU B 1 435 ? 61.015 60.348 114.270 1.00 21.00 435 LEU B O 1
ATOM 6981 N N . ASP B 1 436 ? 62.078 58.403 114.815 1.00 24.61 436 ASP B N 1
ATOM 6982 C CA . ASP B 1 436 ? 62.999 58.401 113.621 1.00 26.03 436 ASP B CA 1
ATOM 6983 C C . ASP B 1 436 ? 62.193 58.320 112.311 1.00 25.23 436 ASP B C 1
ATOM 6984 O O . ASP B 1 436 ? 62.486 59.108 111.363 1.00 26.19 436 ASP B O 1
ATOM 6989 N N . ILE B 1 437 ? 61.208 57.435 112.252 1.00 23.46 437 ILE B N 1
ATOM 6990 C CA . ILE B 1 437 ? 60.349 57.256 111.051 1.00 23.75 437 ILE B CA 1
ATOM 6991 C C . ILE B 1 437 ? 59.557 58.533 110.831 1.00 25.13 437 ILE B C 1
ATOM 6992 O O . ILE B 1 437 ? 59.420 59.034 109.679 1.00 23.64 437 ILE B O 1
ATOM 6997 N N . PHE B 1 438 ? 58.963 59.046 111.908 1.00 23.02 438 PHE B N 1
ATOM 6998 C CA . PHE B 1 438 ? 58.222 60.307 111.827 1.00 19.90 438 PHE B CA 1
ATOM 6999 C C . PHE B 1 438 ? 59.149 61.364 111.230 1.00 21.94 438 PHE B C 1
ATOM 7000 O O . PHE B 1 438 ? 58.721 62.097 110.343 1.00 20.87 438 PHE B O 1
ATOM 7008 N N . GLU B 1 439 ? 60.373 61.479 111.728 1.00 21.28 439 GLU B N 1
ATOM 7009 C CA . GLU B 1 439 ? 61.261 62.556 111.263 1.00 24.16 439 GLU B CA 1
ATOM 7010 C C . GLU B 1 439 ? 61.565 62.333 109.763 1.00 22.30 439 GLU B C 1
ATOM 7011 O O . GLU B 1 439 ? 61.550 63.309 109.004 1.00 22.91 439 GLU B O 1
ATOM 7017 N N . GLU B 1 440 ? 61.810 61.102 109.358 1.00 23.62 440 GLU B N 1
ATOM 7018 C CA . GLU B 1 440 ? 62.076 60.790 107.909 1.00 25.49 440 GLU B CA 1
ATOM 7019 C C . GLU B 1 440 ? 60.868 61.205 107.056 1.00 25.17 440 GLU B C 1
ATOM 7020 O O . GLU B 1 440 ? 61.074 61.875 105.989 1.00 24.29 440 GLU B O 1
ATOM 7026 N N . ALA B 1 441 ? 59.633 60.974 107.543 1.00 24.55 441 ALA B N 1
ATOM 7027 C CA . ALA B 1 441 ? 58.405 61.375 106.801 1.00 25.15 441 ALA B CA 1
ATOM 7028 C C . ALA B 1 441 ? 58.361 62.902 106.636 1.00 23.42 441 ALA B C 1
ATOM 7029 O O . ALA B 1 441 ? 58.077 63.409 105.551 1.00 21.40 441 ALA B O 1
ATOM 7031 N N . ILE B 1 442 ? 58.652 63.639 107.712 1.00 20.77 442 ILE B N 1
ATOM 7032 C CA . ILE B 1 442 ? 58.689 65.113 107.682 1.00 21.19 442 ILE B CA 1
ATOM 7033 C C . ILE B 1 442 ? 59.737 65.578 106.654 1.00 22.82 442 ILE B C 1
ATOM 7034 O O . ILE B 1 442 ? 59.437 66.524 105.909 1.00 23.73 442 ILE B O 1
ATOM 7039 N N . LYS B 1 443 ? 60.906 64.959 106.671 1.00 23.64 443 LYS B N 1
ATOM 7040 C CA . LYS B 1 443 ? 62.062 65.322 105.791 1.00 27.71 443 LYS B CA 1
ATOM 7041 C C . LYS B 1 443 ? 61.648 65.145 104.315 1.00 25.14 443 LYS B C 1
ATOM 7042 O O . LYS B 1 443 ? 61.839 66.075 103.504 1.00 27.10 443 LYS B O 1
ATOM 7048 N N . VAL B 1 444 ? 61.043 64.017 103.998 1.00 24.05 444 VAL B N 1
ATOM 7049 C CA . VAL B 1 444 ? 60.595 63.698 102.606 1.00 24.96 444 VAL B CA 1
ATOM 7050 C C . VAL B 1 444 ? 59.588 64.737 102.146 1.00 25.46 444 VAL B C 1
ATOM 7051 O O . VAL B 1 444 ? 59.671 65.197 101.014 1.00 24.11 444 VAL B O 1
ATOM 7055 N N . VAL B 1 445 ? 58.622 65.097 102.977 1.00 22.91 445 VAL B N 1
ATOM 7056 C CA . VAL B 1 445 ? 57.524 65.982 102.520 1.00 23.62 445 VAL B CA 1
ATOM 7057 C C . VAL B 1 445 ? 58.075 67.403 102.447 1.00 22.32 445 VAL B C 1
ATOM 7058 O O . VAL B 1 445 ? 57.661 68.140 101.572 1.00 25.00 445 VAL B O 1
ATOM 7062 N N . SER B 1 446 ? 58.990 67.766 103.354 1.00 23.81 446 SER B N 1
ATOM 7063 C CA . SER B 1 446 ? 59.712 69.071 103.317 1.00 23.73 446 SER B CA 1
ATOM 7064 C C . SER B 1 446 ? 60.449 69.209 101.960 1.00 23.39 446 SER B C 1
ATOM 7065 O O . SER B 1 446 ? 60.342 70.276 101.307 1.00 26.14 446 SER B O 1
ATOM 7068 N N . GLU B 1 447 ? 61.266 68.209 101.650 1.00 25.57 447 GLU B N 1
ATOM 7069 C CA . GLU B 1 447 ? 62.125 68.205 100.422 1.00 27.95 447 GLU B CA 1
ATOM 7070 C C . GLU B 1 447 ? 61.228 68.315 99.192 1.00 28.80 447 GLU B C 1
ATOM 7071 O O . GLU B 1 447 ? 61.531 69.061 98.256 1.00 30.43 447 GLU B O 1
ATOM 7077 N N . ARG B 1 448 ? 60.137 67.585 99.190 1.00 27.38 448 ARG B N 1
ATOM 7078 C CA . ARG B 1 448 ? 59.205 67.571 98.050 1.00 30.02 448 ARG B CA 1
ATOM 7079 C C . ARG B 1 448 ? 58.705 68.986 97.778 1.00 30.09 448 ARG B C 1
ATOM 7080 O O . ARG B 1 448 ? 58.630 69.405 96.570 1.00 26.59 448 ARG B O 1
ATOM 7088 N N . HIS B 1 449 ? 58.357 69.733 98.835 1.00 27.39 449 HIS B N 1
ATOM 7089 C CA . HIS B 1 449 ? 57.670 71.033 98.667 1.00 26.98 449 HIS B CA 1
ATOM 7090 C C . HIS B 1 449 ? 58.614 72.218 98.838 1.00 25.95 449 HIS B C 1
ATOM 7091 O O . HIS B 1 449 ? 58.099 73.338 98.732 1.00 27.11 449 HIS B O 1
ATOM 7098 N N . GLY B 1 450 ? 59.897 71.995 99.106 1.00 27.16 450 GLY B N 1
ATOM 7099 C CA . GLY B 1 450 ? 60.897 73.079 99.225 1.00 28.42 450 GLY B CA 1
ATOM 7100 C C . GLY B 1 450 ? 60.853 73.771 100.585 1.00 31.07 450 GLY B C 1
ATOM 7101 O O . GLY B 1 450 ? 61.214 74.951 100.673 1.00 27.10 450 GLY B O 1
ATOM 7102 N N . TYR B 1 451 ? 60.382 73.086 101.626 1.00 28.70 451 TYR B N 1
ATOM 7103 C CA . TYR B 1 451 ? 60.461 73.646 102.998 1.00 27.46 451 TYR B CA 1
ATOM 7104 C C . TYR B 1 451 ? 61.913 73.599 103.454 1.00 27.76 451 TYR B C 1
ATOM 7105 O O . TYR B 1 451 ? 62.581 72.562 103.271 1.00 29.82 451 TYR B O 1
ATOM 7114 N N . LYS B 1 452 ? 62.346 74.662 104.135 1.00 29.44 452 LYS B N 1
ATOM 7115 C CA . LYS B 1 452 ? 63.694 74.790 104.712 1.00 31.47 452 LYS B CA 1
ATOM 7116 C C . LYS B 1 452 ? 63.959 73.666 105.703 1.00 33.61 452 LYS B C 1
ATOM 7117 O O . LYS B 1 452 ? 63.108 73.371 106.580 1.00 28.73 452 LYS B O 1
ATOM 7123 N N . ILE B 1 453 ? 65.133 73.073 105.587 1.00 28.33 453 ILE B N 1
ATOM 7124 C CA . ILE B 1 453 ? 65.712 72.138 106.581 1.00 28.70 453 ILE B CA 1
ATOM 7125 C C . ILE B 1 453 ? 67.001 72.781 107.081 1.00 36.64 453 ILE B C 1
ATOM 7126 O O . ILE B 1 453 ? 67.846 73.071 106.244 1.00 35.07 453 ILE B O 1
ATOM 7131 N N . HIS B 1 454 ? 67.093 73.056 108.382 1.00 32.11 454 HIS B N 1
ATOM 7132 C CA . HIS B 1 454 ? 68.172 73.833 109.038 1.00 36.65 454 HIS B CA 1
ATOM 7133 C C . HIS B 1 454 ? 69.239 72.869 109.536 1.00 42.58 454 HIS B C 1
ATOM 7134 O O . HIS B 1 454 ? 69.100 71.655 109.523 1.00 43.95 454 HIS B O 1
#

GO terms:
  GO:0045484 L-lysine:2-oxoglutarate 6-transaminase activity (F, EXP)

CATH classification: 3.40.640.10

Solvent-accessible surface area: 29342 Å² total; per-residue (Å²): 106,133,33,81,25,160,108,18,33,1,82,135,0,108,141,18,20,127,52,5,84,126,18,17,3,46,9,40,15,46,51,123,31,23,16,0,0,0,62,83,0,80,32,3,13,0,12,2,16,46,48,8,15,0,0,0,0,0,0,0,9,1,0,1,1,1,1,0,49,11,103,125,1,14,101,11,0,59,114,7,0,80,52,0,2,1,2,0,4,12,24,2,0,1,36,33,2,3,103,0,0,90,52,0,29,110,17,6,2,43,146,75,138,12,36,0,4,6,3,2,5,11,19,5,0,2,0,0,0,0,0,0,0,0,32,36,35,96,49,61,40,1,0,0,1,92,16,1,41,4,8,18,3,0,0,0,3,5,0,2,24,34,114,118,38,7,83,34,97,0,157,27,13,4,52,25,27,24,45,0,14,8,0,21,5,20,58,24,97,73,71,15,75,3,104,132,66,49,87,91,0,3,75,120,0,23,53,76,0,46,78,128,1,25,115,142,135,3,51,9,111,85,0,0,0,0,0,1,10,0,2,5,0,43,23,2,2,3,22,5,9,138,48,0,0,76,50,0,56,136,12,0,83,157,39,46,5,8,1,0,0,5,0,19,15,2,2,1,0,0,1,2,102,19,0,0,0,61,38,4,108,15,50,0,12,0,0,0,0,0,9,3,0,0,3,0,0,1,6,0,0,0,0,0,73,21,106,6,21,2,56,71,60,6,0,7,6,30,24,3,2,5,8,0,0,1,1,15,0,0,40,16,0,0,105,33,1,85,106,33,23,24,123,31,0,81,119,2,55,83,26,0,94,107,31,0,67,90,2,64,138,78,1,50,0,0,7,5,7,7,6,36,0,0,1,1,0,0,10,0,1,90,65,72,197,100,64,100,75,0,63,139,8,26,11,32,0,1,26,9,0,2,101,86,0,0,0,0,0,10,5,32,131,1,2,0,4,0,0,0,0,0,63,1,51,76,110,40,0,77,35,0,0,76,23,0,40,77,0,0,66,29,0,0,101,121,70,56,36,137,61,140,109,113,33,78,30,166,108,17,31,0,84,133,0,109,138,17,15,122,48,7,80,130,28,15,3,46,10,38,15,46,53,119,32,23,15,0,0,0,60,87,0,82,34,4,11,0,10,2,16,44,46,4,16,0,0,0,0,0,0,0,9,1,0,1,0,1,1,0,52,11,98,118,1,14,93,18,0,58,132,8,0,78,53,0,1,1,2,0,3,10,18,0,0,0,35,32,1,4,101,0,0,68,60,0,25,103,21,8,7,49,146,68,143,6,33,0,5,6,3,2,6,11,20,6,0,1,0,0,0,0,0,0,0,0,30,34,35,94,48,58,56,1,0,0,1,93,15,0,40,4,5,16,2,0,0,0,3,6,0,2,28,30,90,119,44,5,82,36,101,0,156,26,12,4,53,28,28,29,46,0,14,8,0,22,4,17,57,24,100,73,73,15,72,3,104,131,67,49,84,89,0,3,76,120,0,26,55,78,0,42,77,124,1,24,114,138,133,5,47,10,111,78,0,0,0,0,0,0,9,0,2,5,0,41,21,1,2,1,24,5,11,139,50,0,0,72,52,0,57,133,10,0,84,153,37,44,5,9,1,0,0,7,0,17,13,2,2,1,0,0,0,2,97,16,0,0,0,70,44,5,109,14,52,0,10,0,0,0,0,0,10,3,0,0,2,0,0,1,7,0,0,0,0,0,76,23,111,7,24,3,57,70,62,3,0,8,8,31,25,3,3,6,7,0,0,2,1,16,0,0,39,17,0,1,101,40,0,88,106,26,22,20,117,31,0,80,137,4,56,82,25,0,92,110,35,0,66,92,2,63,142,83,2,53,0,0,7,5,7,6,8,37,0,0,1,2,0,0,10,0,0,84,62,76,178,87,61,97,79,0,63,126,7,26,13,41,0,2,27,12,0,4,103,86,0,0,0,2,2,10,4,24,126,1,1,0,7,0,0,0,0,0,60,0,50,79,114,40,0,87,42,0,0,75,22,0,42,71,0,0,72,30,0,0,99,123,65,68,34,143,60,127

Secondary structure (DSSP, 8-state):
---B-SSSS-HHHHHHHHHHHHHB--SS--TTT---BEEEEETTEEEETT--EEEESSHHHHT-TT-TT-HHHHHHHHHHHTT-S---TTTSB-HHHHHHHHHHHHHSSSSS-EEEEEESSHHHHHHHHHHHHHHHH---EEEEETT----SSTTHHHH--S-GGGGTTT-S-SS-EEEE----SSS-TT---TTT-HHHHHHHHHHIIIIIIITTT--GGGEEEEEE-SSBTTTT-BPPPTTHHHHHHHHHHHTTPEEEEE-TTTTTTTTSSSSGGGGGT---SEEEEEGGGGTTS--EEEEEEGGGS-SSTTSS--SSTT-HHHHHHHHHHHHHIIIIIHHHHHHHHHHHHHHHHHHHHHBTTEEEEEEETTEEEEEEBS-TTT--B-HHHHHHHHHHHHHTTEE-EEETTTEEEE---TT--HHHHHHHHHHHHHHHHHHHHHHT--B-/---B-SSSS-HHHHHHHHHHHHHB---S--TTT---BEEEEETTEEEETT--EEEESSHHHHT-TT-TT-HHHHHHHHHHHTT-S---TTTSB-HHHHHHHHHHHHHSSSSS-EEEEEESSHHHHHHHHHHHHHHHH---EEEEETT----SSTTHHHH--S-GGGGTTT-S-SS-EEEE----SSS-TT---TTT-HHHHHHHHHHIIIIIIITTT--GGGEEEEEE-SSBTTTT-BPPPTTHHHHHHHHHHHHTPEEEEE-TTTTTTTTSSSSGGGGGT---SEEEEEGGGGTTS--EEEEEEGGGS-SSTTSS--SSTT-HHHHHHHHHHHHHIIIIIHHHHHHHHHHHHHHHHHHHHHBTTEEEEEEETTEEEEEEBS-TTT--B-HHHHHHHHHHHHHTTEE-EEETTTEEEE---TT--HHHHHHHHHHHHHHHHHHHHHHT--B-